Protein 9EXS (pdb70)

Nearest PDB structures (foldseek):
  9exs-assembly1_B  TM=1.002E+00  e=0.000E+00  Thermochaetoides thermophila
  7opk-assembly1_A  TM=9.832E-01  e=4.190E-102  Thermochaetoides thermophila DSM 1495
  3fqd-assembly1_A  TM=9.570E-01  e=2.357E-72  Schizosaccharomyces pombe
  8q6v-assembly1_B  TM=9.425E-01  e=4.392E-65  Saccharomyces cerevisiae
  8jch-assembly1_M  TM=9.521E-01  e=2.835E-62  Saccharomyces cerevisiae S288C

Structure (mmCIF, N/CA/C/O backbone):
data_9EXS
#
_entry.id   9EXS
#
loop_
_entity.id
_entity.type
_entity.pdbx_description
1 polymer 'Decapping nuclease'
2 polymer "5'-3' exoribonuclease"
3 non-polymer 'MAGNESIUM ION'
#
loop_
_atom_site.group_PDB
_atom_site.id
_atom_site.type_symbol
_atom_site.label_atom_id
_atom_site.label_alt_id
_atom_site.label_comp_id
_atom_site.label_asym_id
_atom_site.label_entity_id
_atom_site.label_seq_id
_atom_site.pdbx_PDB_ins_code
_atom_site.Cartn_x
_atom_site.Cartn_y
_atom_site.Cartn_z
_atom_site.occupancy
_atom_site.B_iso_or_equiv
_atom_site.auth_seq_id
_atom_site.auth_comp_id
_atom_site.auth_asym_id
_atom_site.auth_atom_id
_atom_site.pdbx_PDB_model_num
ATOM 1 N N . MET A 1 1 ? 149.136 147.297 211.194 1.00 74.09 1 MET A N 1
ATOM 2 C CA . MET A 1 1 ? 150.181 147.873 210.320 1.00 74.09 1 MET A CA 1
ATOM 3 C C . MET A 1 1 ? 149.693 147.939 208.874 1.00 74.09 1 MET A C 1
ATOM 4 O O . MET A 1 1 ? 148.962 147.042 208.444 1.00 74.09 1 MET A O 1
ATOM 10 N N . PRO A 1 2 ? 150.105 148.950 208.091 1.00 89.37 2 PRO A N 1
ATOM 11 C CA . PRO A 1 2 ? 149.918 148.946 206.643 1.00 89.37 2 PRO A CA 1
ATOM 12 C C . PRO A 1 2 ? 150.835 147.906 205.985 1.00 89.37 2 PRO A C 1
ATOM 13 O O . PRO A 1 2 ? 151.828 147.476 206.566 1.00 89.37 2 PRO A O 1
ATOM 16 N N . ILE A 1 3 ? 150.508 147.511 204.760 1.00 95.72 3 ILE A N 1
ATOM 17 C CA . ILE A 1 3 ? 151.266 146.540 203.970 1.00 95.72 3 ILE A CA 1
ATOM 18 C C . ILE A 1 3 ? 151.938 147.275 202.808 1.00 95.72 3 ILE A C 1
ATOM 19 O O . ILE A 1 3 ? 151.310 148.104 202.156 1.00 95.72 3 ILE A O 1
ATOM 35 N N . GLU A 1 4 ? 153.223 147.015 202.563 1.00 96.91 4 GLU A N 1
ATOM 36 C CA . GLU A 1 4 ? 154.016 147.785 201.595 1.00 96.91 4 GLU A CA 1
ATOM 37 C C . GLU A 1 4 ? 154.916 146.916 200.708 1.00 96.91 4 GLU A C 1
ATOM 38 O O . GLU A 1 4 ? 155.525 145.958 201.181 1.00 96.91 4 GLU A O 1
ATOM 50 N N . PHE A 1 5 ? 155.054 147.289 199.432 1.00 97.22 5 PHE A N 1
ATOM 51 C CA . PHE A 1 5 ? 155.989 146.678 198.484 1.00 97.22 5 PHE A CA 1
ATOM 52 C C . PHE A 1 5 ? 157.040 147.705 198.067 1.00 97.22 5 PHE A C 1
ATOM 53 O O . PHE A 1 5 ? 156.704 148.774 197.559 1.00 97.22 5 PHE A O 1
ATOM 70 N N . THR A 1 6 ? 158.320 147.413 198.288 1.00 96.24 6 THR A N 1
ATOM 71 C CA . THR A 1 6 ? 159.403 148.369 198.017 1.00 96.24 6 THR A CA 1
ATOM 72 C C . THR A 1 6 ? 159.793 148.365 196.543 1.00 96.24 6 THR A C 1
ATOM 73 O O . THR A 1 6 ? 160.160 147.328 195.998 1.00 96.24 6 THR A O 1
ATOM 84 N N . ILE A 1 7 ? 159.767 149.532 195.905 1.00 95.63 7 ILE A N 1
ATOM 85 C CA . ILE A 1 7 ? 160.223 149.721 194.529 1.00 95.63 7 ILE A CA 1
ATOM 86 C C . ILE A 1 7 ? 161.736 149.950 194.555 1.00 95.63 7 ILE A C 1
ATOM 87 O O . ILE A 1 7 ? 162.207 151.037 194.887 1.00 95.63 7 ILE A O 1
ATOM 103 N N . GLN A 1 8 ? 162.511 148.923 194.230 1.00 92.55 8 GLN A N 1
ATOM 104 C CA . GLN A 1 8 ? 163.965 149.040 194.117 1.00 92.55 8 GLN A CA 1
ATOM 105 C C . GLN A 1 8 ? 164.366 149.829 192.854 1.00 92.55 8 GLN A C 1
ATOM 106 O O . GLN A 1 8 ? 163.572 149.934 191.914 1.00 92.55 8 GLN A O 1
ATOM 120 N N . PRO A 1 9 ? 165.592 150.373 192.772 1.00 91.81 9 PRO A N 1
ATOM 121 C CA . PRO A 1 9 ? 166.139 150.879 191.515 1.00 91.81 9 PRO A CA 1
ATOM 122 C C . PRO A 1 9 ? 166.134 149.805 190.409 1.00 91.81 9 PRO A C 1
ATOM 123 O O . PRO A 1 9 ? 166.271 148.619 190.719 1.00 91.81 9 PRO A O 1
ATOM 134 N N . PRO A 1 10 ? 166.045 150.181 189.119 1.00 90.17 10 PRO A N 1
ATOM 135 C CA . PRO A 1 10 ? 166.013 149.240 187.992 1.00 90.17 10 PRO A CA 1
ATOM 136 C C . PRO A 1 10 ? 167.122 148.186 188.018 1.00 90.17 10 PRO A C 1
ATOM 137 O O . PRO A 1 10 ? 166.893 147.019 187.708 1.00 90.17 10 PRO A O 1
ATOM 148 N N . ASP A 1 11 ? 168.310 148.583 188.469 1.00 89.09 11 ASP A N 1
ATOM 149 C CA . ASP A 1 11 ? 169.489 147.727 188.619 1.00 89.09 11 ASP A CA 1
ATOM 150 C C . ASP A 1 11 ? 169.218 146.456 189.437 1.00 89.09 11 ASP A C 1
ATOM 151 O O . ASP A 1 11 ? 169.835 145.422 189.197 1.00 89.09 11 ASP A O 1
ATOM 155 N N . HIS A 1 12 ? 168.293 146.511 190.397 1.00 88.44 12 HIS A N 1
ATOM 156 C CA . HIS A 1 12 ? 167.961 145.378 191.256 1.00 88.44 12 HIS A CA 1
ATOM 157 C C . HIS A 1 12 ? 167.237 144.252 190.498 1.00 88.44 12 HIS A C 1
ATOM 158 O O . HIS A 1 12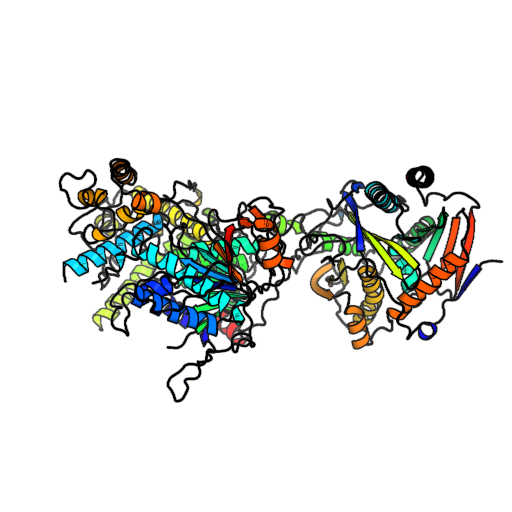 ? 167.468 143.071 190.760 1.00 88.44 12 HIS A O 1
ATOM 172 N N . TYR A 1 13 ? 166.352 144.605 189.564 1.00 88.88 13 TYR A N 1
ATOM 173 C CA . TYR A 1 13 ? 165.556 143.644 188.795 1.00 88.88 13 TYR A CA 1
ATOM 174 C C . TYR A 1 13 ? 166.245 143.188 187.501 1.00 88.88 13 TYR A C 1
ATOM 175 O O . TYR A 1 13 ? 165.941 142.108 186.991 1.00 88.88 13 TYR A O 1
ATOM 193 N N . ALA A 1 14 ? 167.141 144.019 186.963 1.00 83.72 14 ALA A N 1
ATOM 194 C CA . ALA A 1 14 ? 167.725 143.878 185.632 1.00 83.72 14 ALA A CA 1
ATOM 195 C C . ALA A 1 14 ? 168.513 142.576 185.394 1.00 83.72 14 ALA A C 1
ATOM 196 O O . ALA A 1 14 ? 168.965 141.902 186.320 1.00 83.72 14 ALA A O 1
ATOM 203 N N . GLY A 1 15 ? 168.713 142.250 184.116 1.00 77.30 15 GLY A N 1
ATOM 204 C CA . GLY A 1 15 ? 169.563 141.144 183.660 1.00 77.30 15 GLY A CA 1
ATOM 205 C C . GLY A 1 15 ? 168.916 139.755 183.676 1.00 77.30 15 GLY A C 1
ATOM 206 O O . GLY A 1 15 ? 169.547 138.793 183.241 1.00 77.30 15 GLY A O 1
ATOM 210 N N . VAL A 1 16 ? 167.671 139.626 184.144 1.00 76.48 16 VAL A N 1
ATOM 211 C CA . VAL A 1 16 ? 166.929 138.356 184.148 1.00 76.48 16 VAL A CA 1
ATOM 212 C C . VAL A 1 16 ? 165.783 138.418 183.144 1.00 76.48 16 VAL A C 1
ATOM 213 O O . VAL A 1 16 ? 164.896 139.266 183.244 1.00 76.48 16 VAL A O 1
ATOM 226 N N . ASN A 1 17 ? 165.793 137.508 182.174 1.00 80.22 17 ASN A N 1
ATOM 227 C CA . ASN A 1 17 ? 164.836 137.484 181.067 1.00 80.22 17 ASN A CA 1
ATOM 228 C C . ASN A 1 17 ? 163.588 136.677 181.452 1.00 80.22 17 ASN A C 1
ATOM 229 O O . ASN A 1 17 ? 163.404 135.542 181.011 1.00 80.22 17 ASN A O 1
ATOM 233 N N . GLU A 1 18 ? 162.736 137.238 182.306 1.00 84.93 18 GLU A N 1
ATOM 234 C CA . GLU A 1 18 ? 161.506 136.573 182.754 1.00 84.93 18 GLU A CA 1
ATOM 235 C C . GLU A 1 18 ? 160.574 136.249 181.565 1.00 84.93 18 GLU A C 1
ATOM 236 O O . GLU A 1 18 ? 160.348 137.121 180.723 1.00 84.93 18 GLU A O 1
ATOM 240 N N . PRO A 1 19 ? 160.039 135.020 181.438 1.00 90.07 19 PRO A N 1
ATOM 241 C CA . PRO A 1 19 ? 159.321 134.604 180.234 1.00 90.07 19 PRO A CA 1
ATOM 242 C C . PRO A 1 19 ? 157.902 135.180 180.160 1.00 90.07 19 PRO A C 1
ATOM 243 O O . PRO A 1 19 ? 157.157 135.171 181.142 1.00 90.07 19 PRO A O 1
ATOM 254 N N . VAL A 1 20 ? 157.511 135.629 178.963 1.00 92.95 20 VAL A N 1
ATOM 255 C CA . VAL A 1 20 ? 156.163 136.128 178.653 1.00 92.95 20 VAL A CA 1
ATOM 256 C C . VAL A 1 20 ? 155.459 135.180 177.693 1.00 92.95 20 VAL A C 1
ATOM 257 O O . VAL A 1 20 ? 155.972 134.895 176.610 1.00 92.95 20 VAL A O 1
ATOM 270 N N . LYS A 1 21 ? 154.269 134.710 178.057 1.00 95.21 21 LYS A N 1
ATOM 271 C CA . LYS A 1 21 ? 153.451 133.837 177.204 1.00 95.21 21 LYS A CA 1
ATOM 272 C C . LYS A 1 21 ? 152.669 134.692 176.207 1.00 95.21 21 LYS A C 1
ATOM 273 O O . LYS A 1 21 ? 151.792 135.444 176.622 1.00 95.21 21 LYS A O 1
ATOM 277 N N . ARG A 1 22 ? 153.003 134.597 174.910 1.00 94.65 22 ARG A N 1
ATOM 278 C CA . ARG A 1 22 ? 152.564 135.519 173.845 1.00 94.65 22 ARG A CA 1
ATOM 279 C C . ARG A 1 22 ? 151.059 135.823 173.910 1.00 94.65 22 ARG A C 1
ATOM 280 O O . ARG A 1 22 ? 150.273 134.876 173.966 1.00 94.65 22 ARG A O 1
ATOM 301 N N . PRO A 1 23 ? 150.635 137.094 173.827 1.00 97.12 23 PRO A N 1
ATOM 302 C CA . PRO A 1 23 ? 149.227 137.464 173.871 1.00 97.12 23 PRO A CA 1
ATOM 303 C C . PRO A 1 23 ? 148.386 136.772 172.795 1.00 97.12 23 PRO A C 1
ATOM 304 O O . PRO A 1 23 ? 148.723 136.830 171.612 1.00 97.12 23 PRO A O 1
ATOM 315 N N . ARG A 1 24 ? 147.258 136.168 173.178 1.00 97.28 24 ARG A N 1
ATOM 316 C CA . ARG A 1 24 ? 146.233 135.667 172.247 1.00 97.28 24 ARG A CA 1
ATOM 317 C C . ARG A 1 24 ? 144.927 136.412 172.446 1.00 97.28 24 ARG A C 1
ATOM 318 O O . ARG A 1 24 ? 144.398 136.382 173.552 1.00 97.28 24 ARG A O 1
ATOM 339 N N . GLU A 1 25 ? 144.367 137.017 171.410 1.00 97.63 25 GLU A N 1
ATOM 340 C CA . GLU A 1 25 ? 142.966 137.445 171.469 1.00 97.63 25 GLU A CA 1
ATOM 341 C C . GLU A 1 25 ? 142.079 136.204 171.551 1.00 97.63 25 GLU A C 1
ATOM 342 O O . GLU A 1 25 ? 142.259 135.287 170.759 1.00 97.63 25 GLU A O 1
ATOM 354 N N . PHE A 1 26 ? 141.117 136.167 172.463 1.00 96.39 26 PHE A N 1
ATOM 355 C CA . PHE A 1 26 ? 140.162 135.053 172.531 1.00 96.39 26 PHE A CA 1
ATOM 356 C C . PHE A 1 26 ? 138.697 135.494 172.619 1.00 96.39 26 PHE A C 1
ATOM 357 O O . PHE A 1 26 ? 137.797 134.678 172.445 1.00 96.39 26 PHE A O 1
ATOM 374 N N . THR A 1 27 ? 138.431 136.781 172.826 1.00 97.22 27 THR A N 1
ATOM 375 C CA . THR A 1 27 ? 137.099 137.390 172.720 1.00 97.22 27 THR A CA 1
ATOM 376 C C . THR A 1 27 ? 137.253 138.883 172.446 1.00 97.22 27 THR A C 1
ATOM 377 O O . THR A 1 27 ? 138.311 139.457 172.703 1.00 97.22 27 THR A O 1
ATOM 388 N N . CYS A 1 28 ? 136.250 139.529 171.864 1.00 98.18 28 CYS A N 1
ATOM 389 C CA . CYS A 1 28 ? 136.325 140.950 171.532 1.00 98.18 28 CYS A CA 1
ATOM 390 C C . CYS A 1 28 ? 134.949 141.603 171.520 1.00 98.18 28 CYS A C 1
ATOM 391 O O . CYS A 1 28 ? 133.934 140.935 171.310 1.00 98.18 28 CYS A O 1
ATOM 399 N N . PHE A 1 29 ? 134.897 142.910 171.749 1.00 98.59 29 PHE A N 1
ATOM 400 C CA . PHE A 1 29 ? 133.642 143.644 171.824 1.00 98.59 29 PHE A CA 1
ATOM 401 C C . PHE A 1 29 ? 133.784 145.083 171.349 1.00 98.59 29 PHE A C 1
ATOM 402 O O . PHE A 1 29 ? 134.867 145.659 171.323 1.00 98.59 29 PHE A O 1
ATOM 419 N N . SER A 1 30 ? 132.663 145.670 170.969 1.00 98.59 30 SER A N 1
ATOM 420 C CA . SER A 1 30 ? 132.554 146.980 170.359 1.00 98.59 30 SER A CA 1
ATOM 421 C C . SER A 1 30 ? 131.687 147.906 171.200 1.00 98.59 30 SER A C 1
ATOM 422 O O . SER A 1 30 ? 130.674 147.488 171.752 1.00 98.59 30 SER A O 1
ATOM 430 N N . TYR A 1 31 ? 132.026 149.186 171.210 1.00 97.92 31 TYR A N 1
ATOM 431 C CA . TYR A 1 31 ? 131.098 150.265 171.511 1.00 97.92 31 TYR A CA 1
ATOM 432 C C . TYR A 1 31 ? 130.797 151.035 170.225 1.00 97.92 31 TYR A C 1
ATOM 433 O O . TYR A 1 31 ? 131.710 151.324 169.446 1.00 97.92 31 TYR A O 1
ATOM 451 N N . ASP A 1 32 ? 129.530 151.351 169.974 1.00 97.12 32 ASP A N 1
ATOM 452 C CA . ASP A 1 32 ? 129.130 152.238 168.873 1.00 97.12 32 ASP A CA 1
ATOM 453 C C . ASP A 1 32 ? 129.152 153.723 169.290 1.00 97.12 32 ASP A C 1
ATOM 454 O O . ASP A 1 32 ? 129.493 154.067 170.424 1.00 97.12 32 ASP A O 1
ATOM 463 N N . ARG A 1 33 ? 128.807 154.634 168.368 1.00 95.21 33 ARG A N 1
ATOM 464 C CA . ARG A 1 33 ? 128.879 156.093 168.597 1.00 95.21 33 ARG A CA 1
ATOM 465 C C . ARG A 1 33 ? 127.979 156.593 169.719 1.00 95.21 33 ARG A C 1
ATOM 466 O O . ARG A 1 33 ? 128.209 157.684 170.228 1.00 95.21 33 ARG A O 1
ATOM 487 N N . GLU A 1 34 ? 126.990 155.803 170.111 1.00 95.84 34 GLU A N 1
ATOM 488 C CA . GLU A 1 34 ? 126.030 156.111 171.169 1.00 95.84 34 GLU A CA 1
ATOM 489 C C . GLU A 1 34 ? 126.304 155.298 172.445 1.00 95.84 34 GLU A C 1
ATOM 490 O O . GLU A 1 34 ? 125.492 155.284 173.371 1.00 95.84 34 GLU A O 1
ATOM 494 N N . ARG A 1 35 ? 127.470 154.643 172.520 1.00 95.69 35 ARG A N 1
ATOM 495 C CA . ARG A 1 35 ? 127.962 153.884 173.677 1.00 95.69 35 ARG A CA 1
ATOM 496 C C . ARG A 1 35 ? 127.077 152.695 174.073 1.00 95.69 35 ARG A C 1
ATOM 497 O O . ARG A 1 35 ? 127.040 152.317 175.243 1.00 95.69 35 ARG A O 1
ATOM 518 N N . ARG A 1 36 ? 126.393 152.047 173.128 1.00 96.56 36 ARG A N 1
ATOM 519 C CA . ARG A 1 36 ? 125.847 150.698 173.368 1.00 96.56 36 ARG A CA 1
ATOM 520 C C . ARG A 1 36 ? 126.948 149.652 173.229 1.00 96.56 36 ARG A C 1
ATOM 521 O O . ARG A 1 36 ? 127.757 149.724 172.305 1.00 96.56 36 ARG A O 1
ATOM 542 N N . PHE A 1 37 ? 126.981 148.688 174.139 1.00 97.84 37 PHE A N 1
ATOM 543 C CA . PHE A 1 37 ? 127.883 147.540 174.095 1.00 97.84 37 PHE A CA 1
ATOM 544 C C . PHE A 1 37 ? 127.389 146.485 173.100 1.00 97.84 37 PHE A C 1
ATOM 545 O O . PHE A 1 37 ? 126.224 146.094 173.152 1.00 97.84 37 PHE A O 1
ATOM 562 N N . HIS A 1 38 ? 128.264 145.969 172.241 1.00 98.53 38 HIS A N 1
ATOM 563 C CA . HIS A 1 38 ? 127.967 144.861 171.327 1.00 98.53 38 HIS A CA 1
ATOM 564 C C . HIS A 1 38 ? 129.119 143.858 171.298 1.00 98.53 38 HIS A C 1
ATOM 565 O O . HIS A 1 38 ? 130.273 144.256 171.161 1.00 98.53 38 HIS A O 1
ATOM 579 N N . LEU A 1 39 ? 128.842 142.560 171.352 1.00 97.76 39 LEU A N 1
ATOM 580 C CA . LEU A 1 39 ? 129.887 141.553 171.162 1.00 97.76 39 LEU A CA 1
ATOM 581 C C . LEU A 1 39 ? 130.402 141.553 169.721 1.00 97.76 39 LEU A C 1
ATOM 582 O O . LEU A 1 39 ? 129.663 141.850 168.784 1.00 97.76 39 LEU A O 1
ATOM 598 N N . GLY A 1 40 ? 131.666 141.184 169.536 1.00 96.52 40 GLY A N 1
ATOM 599 C CA . GLY A 1 40 ? 132.307 141.131 168.224 1.00 96.52 40 GLY A CA 1
ATOM 600 C C . GLY A 1 40 ? 132.893 142.461 167.752 1.00 96.52 40 GLY A C 1
ATOM 601 O O . GLY A 1 40 ? 132.998 143.440 168.491 1.00 96.52 40 GLY A O 1
ATOM 605 N N . ASP A 1 41 ? 133.320 142.481 166.496 1.00 96.87 41 ASP A N 1
ATOM 606 C CA . ASP A 1 41 ? 134.249 143.461 165.929 1.00 96.87 41 ASP A CA 1
ATOM 607 C C . ASP A 1 41 ? 133.588 144.576 165.103 1.00 96.87 41 ASP A C 1
ATOM 608 O O . ASP A 1 41 ? 134.256 145.239 164.310 1.00 96.87 41 ASP A O 1
ATOM 617 N N . ARG A 1 42 ? 132.287 144.818 165.268 1.00 96.83 42 ARG A N 1
ATOM 618 C CA . ARG A 1 42 ? 131.550 145.765 164.418 1.00 96.83 42 ARG A CA 1
ATOM 619 C C . ARG A 1 42 ? 132.122 147.186 164.394 1.00 96.83 42 ARG A C 1
ATOM 620 O O . ARG A 1 42 ? 131.956 147.874 163.393 1.00 96.83 42 ARG A O 1
ATOM 641 N N . SER A 1 43 ? 132.797 147.630 165.451 1.00 97.82 43 SER A N 1
ATOM 642 C CA . SER A 1 43 ? 133.442 148.951 165.511 1.00 97.82 43 SER A CA 1
ATOM 643 C C . SER A 1 43 ? 134.923 148.953 165.123 1.00 97.82 43 SER A C 1
ATOM 644 O O . SER A 1 43 ? 135.579 149.985 165.249 1.00 97.82 43 SER A O 1
ATOM 652 N N . LEU A 1 44 ? 135.495 147.843 164.662 1.00 98.09 44 LEU A N 1
ATOM 653 C CA . LEU A 1 44 ? 136.868 147.830 164.164 1.00 98.09 44 LEU A CA 1
ATOM 654 C C . LEU A 1 44 ? 136.991 148.615 162.855 1.00 98.09 44 LEU A C 1
ATOM 655 O O . LEU A 1 44 ? 136.076 148.594 162.037 1.00 98.09 44 LEU A O 1
ATOM 671 N N . LYS A 1 45 ? 138.123 149.290 162.634 1.00 98.27 45 LYS A N 1
ATOM 672 C CA . LYS A 1 45 ? 138.408 150.083 161.431 1.00 98.27 45 LYS A CA 1
ATOM 673 C C . LYS A 1 45 ? 139.701 149.650 160.761 1.00 98.27 45 LYS A C 1
ATOM 674 O O . LYS A 1 45 ? 140.637 149.226 161.431 1.00 98.27 45 LYS A O 1
ATOM 693 N N . TRP A 1 46 ? 139.786 149.815 159.448 1.00 98.49 46 TRP A N 1
ATOM 694 C CA . TRP A 1 46 ? 141.008 149.554 158.699 1.00 98.49 46 TRP A CA 1
ATOM 695 C C . TRP A 1 46 ? 141.838 150.822 158.559 1.00 98.49 46 TRP A C 1
ATOM 696 O O . TRP A 1 46 ? 141.302 151.912 158.379 1.00 98.49 46 TRP A O 1
ATOM 717 N N . PHE A 1 47 ? 143.155 150.699 158.656 1.00 98.60 47 PHE A N 1
ATOM 718 C CA . PHE A 1 47 ? 144.057 151.829 158.477 1.00 98.60 47 PHE A CA 1
ATOM 719 C C . PHE A 1 47 ? 144.111 152.275 157.017 1.00 98.60 47 PHE A C 1
ATOM 720 O O . PHE A 1 47 ? 144.208 151.434 156.128 1.00 98.60 47 PHE A O 1
ATOM 737 N N . TYR A 1 48 ? 144.120 153.583 156.763 1.00 98.62 48 TYR A N 1
ATOM 738 C CA . TYR A 1 48 ? 144.475 154.153 155.462 1.00 98.62 48 TYR A CA 1
ATOM 739 C C . TYR A 1 48 ? 144.873 155.630 155.632 1.00 98.62 48 TYR A C 1
ATOM 740 O O . TYR A 1 48 ? 144.082 156.396 156.189 1.00 98.62 48 TYR A O 1
ATOM 758 N N . PRO A 1 49 ? 146.062 156.059 155.186 1.00 97.93 49 PRO A N 1
ATOM 759 C CA . PRO A 1 49 ? 146.735 157.245 155.706 1.00 97.93 49 PRO A CA 1
ATOM 760 C C . PRO A 1 49 ? 146.028 158.569 155.400 1.00 97.93 49 PRO A C 1
ATOM 761 O O . PRO A 1 49 ? 145.194 158.664 154.505 1.00 97.93 49 PRO A O 1
ATOM 772 N N . ALA A 1 50 ? 146.364 159.599 156.176 1.00 97.95 50 ALA A N 1
ATOM 773 C CA . ALA A 1 50 ? 145.830 160.951 156.024 1.00 97.95 50 ALA A CA 1
ATOM 774 C C . ALA A 1 50 ? 146.484 161.718 154.864 1.00 97.95 50 ALA A C 1
ATOM 775 O O . ALA A 1 50 ? 147.565 161.358 154.402 1.00 97.95 50 ALA A O 1
ATOM 782 N N . TYR A 1 51 ? 145.872 162.818 154.427 1.00 95.91 51 TYR A N 1
ATOM 783 C CA . TYR A 1 51 ? 146.565 163.803 153.598 1.00 95.91 51 TYR A CA 1
ATOM 784 C C . TYR A 1 51 ? 147.575 164.565 154.442 1.00 95.91 51 TYR A C 1
ATOM 785 O O . TYR A 1 51 ? 147.208 165.097 155.482 1.00 95.91 51 TYR A O 1
ATOM 803 N N . ILE A 1 52 ? 148.836 164.602 154.006 1.00 95.26 52 ILE A N 1
ATOM 804 C CA . ILE A 1 52 ? 149.963 164.980 154.866 1.00 95.26 52 ILE A CA 1
ATOM 805 C C . ILE A 1 52 ? 149.781 166.370 155.496 1.00 95.26 52 ILE A C 1
ATOM 806 O O . ILE A 1 52 ? 149.722 166.426 156.720 1.00 95.26 52 ILE A O 1
ATOM 822 N N . PRO A 1 53 ? 149.628 167.471 154.742 1.00 95.32 53 PRO A N 1
ATOM 823 C CA . PRO A 1 53 ? 149.263 168.760 155.315 1.00 95.32 53 PRO A CA 1
ATOM 824 C C . PRO A 1 53 ? 147.753 168.840 155.575 1.00 95.32 53 PRO A C 1
ATOM 825 O O . PRO A 1 53 ? 146.967 169.036 154.651 1.00 95.32 53 PRO A O 1
ATOM 836 N N . SER A 1 54 ? 147.330 168.744 156.834 1.00 97.37 54 SER A N 1
ATOM 837 C CA . SER A 1 54 ? 145.953 169.033 157.262 1.00 97.37 54 SER A CA 1
ATOM 838 C C . SER A 1 54 ? 145.925 169.598 158.685 1.00 97.37 54 SER A C 1
ATOM 839 O O . SER A 1 54 ? 146.847 169.391 159.465 1.00 97.37 54 SER A O 1
ATOM 847 N N . ASP A 1 55 ? 144.898 170.365 159.028 1.00 97.68 55 ASP A N 1
ATOM 848 C CA . ASP A 1 55 ? 144.788 171.098 160.288 1.00 97.68 55 ASP A CA 1
ATOM 849 C C . ASP A 1 55 ? 144.087 170.266 161.363 1.00 97.68 55 ASP A C 1
ATOM 850 O O . ASP A 1 55 ? 142.868 170.100 161.326 1.00 97.68 55 ASP A O 1
ATOM 859 N N . LEU A 1 56 ? 144.813 169.780 162.368 1.00 98.20 56 LEU A N 1
ATOM 860 C CA . LEU A 1 56 ? 144.202 168.988 163.433 1.00 98.20 56 LEU A CA 1
ATOM 861 C C . LEU A 1 56 ? 143.232 169.791 164.301 1.00 98.20 56 LEU A C 1
ATOM 862 O O . LEU A 1 56 ? 142.391 169.196 164.964 1.00 98.20 56 LEU A O 1
ATOM 878 N N . SER A 1 57 ? 143.306 171.121 164.329 1.00 97.56 57 SER A N 1
ATOM 879 C CA . SER A 1 57 ? 142.366 171.932 165.103 1.00 97.56 57 SER A CA 1
ATOM 880 C C . SER A 1 57 ? 140.986 172.058 164.435 1.00 97.56 57 SER A C 1
ATOM 881 O O . SER A 1 57 ? 140.035 172.540 165.055 1.00 97.56 57 SER A O 1
ATOM 889 N N . ARG A 1 58 ? 140.851 171.655 163.166 1.00 97.25 58 ARG A N 1
ATOM 890 C CA . ARG A 1 58 ? 139.620 171.802 162.382 1.00 97.25 58 ARG A CA 1
ATOM 891 C C . ARG A 1 58 ? 138.487 170.946 162.946 1.00 97.25 58 ARG A C 1
ATOM 892 O O . ARG A 1 58 ? 138.595 169.726 163.000 1.00 97.25 58 ARG A O 1
ATOM 913 N N . GLY A 1 59 ? 137.373 171.580 163.295 1.00 97.48 59 GLY A N 1
ATOM 914 C CA . GLY A 1 59 ? 136.170 170.912 163.795 1.00 97.48 59 GLY A CA 1
ATOM 915 C C . GLY A 1 59 ? 136.089 170.784 165.317 1.00 97.48 59 GLY A C 1
ATOM 916 O O . GLY A 1 59 ? 135.157 170.154 165.816 1.00 97.48 59 GLY A O 1
ATOM 920 N N . TYR A 1 60 ? 137.018 171.383 166.068 1.00 96.87 60 TYR A N 1
ATOM 921 C CA . TYR A 1 60 ? 137.110 171.264 167.531 1.00 96.87 60 TYR A CA 1
ATOM 922 C C . TYR A 1 60 ? 135.801 171.569 168.281 1.00 96.87 60 TYR A C 1
ATOM 923 O O . TYR A 1 60 ? 135.488 170.923 169.278 1.00 96.87 60 TYR A O 1
ATOM 941 N N . GLN A 1 61 ? 134.992 172.509 167.793 1.00 95.66 61 GLN A N 1
ATOM 942 C CA . GLN A 1 61 ? 133.728 172.877 168.438 1.00 95.66 61 GLN A CA 1
ATOM 943 C C . GLN A 1 61 ? 132.649 171.783 168.368 1.00 95.66 61 GLN A C 1
ATOM 944 O O . GLN A 1 61 ? 131.702 171.810 169.153 1.00 95.66 61 GLN A O 1
ATOM 958 N N . ASN A 1 62 ? 132.768 170.815 167.456 1.00 96.53 62 ASN A N 1
ATOM 959 C CA . ASN A 1 62 ? 131.730 169.806 167.211 1.00 96.53 62 ASN A CA 1
ATOM 960 C C . ASN A 1 62 ? 132.033 168.430 167.837 1.00 96.53 62 ASN A C 1
ATOM 961 O O . ASN A 1 62 ? 131.233 167.502 167.723 1.00 96.53 62 ASN A O 1
ATOM 972 N N . TRP A 1 63 ? 133.186 168.277 168.486 1.00 95.93 63 TRP A N 1
ATOM 973 C CA . TRP A 1 63 ? 133.686 167.015 169.035 1.00 95.93 63 TRP A CA 1
ATOM 974 C C . TRP A 1 63 ? 132.695 166.352 169.995 1.00 95.93 63 TRP A C 1
ATOM 975 O O . TRP A 1 63 ? 132.388 166.896 171.057 1.00 95.93 63 TRP A O 1
ATOM 996 N N . GLN A 1 64 ? 132.222 165.153 169.656 1.00 96.06 64 GLN A N 1
ATOM 997 C CA . GLN A 1 64 ? 131.439 164.326 170.573 1.00 96.06 64 GLN A CA 1
ATOM 998 C C . GLN A 1 64 ? 132.365 163.615 171.569 1.00 96.06 64 GLN A C 1
ATOM 999 O O . GLN A 1 64 ? 133.186 162.790 171.169 1.00 96.06 64 GLN A O 1
ATOM 1013 N N . ARG A 1 65 ? 132.224 163.912 172.863 1.00 92.34 65 ARG A N 1
ATOM 1014 C CA . ARG A 1 65 ? 133.044 163.345 173.947 1.00 92.34 65 ARG A CA 1
ATOM 1015 C C . ARG A 1 65 ? 132.317 162.266 174.741 1.00 92.34 65 ARG A C 1
ATOM 1016 O O . ARG A 1 65 ? 131.192 162.472 175.193 1.00 92.34 65 ARG A O 1
ATOM 1037 N N . HIS A 1 66 ? 133.008 161.162 175.010 1.00 91.50 66 HIS A N 1
ATOM 1038 C CA . HIS A 1 66 ? 132.700 160.264 176.125 1.00 91.50 66 HIS A CA 1
ATOM 1039 C C . HIS A 1 66 ? 132.878 161.012 177.451 1.00 91.50 66 HIS A C 1
ATOM 1040 O O . HIS A 1 66 ? 133.929 161.604 177.696 1.00 91.50 66 HIS A O 1
ATOM 1054 N N . ASP A 1 67 ? 131.854 161.031 178.297 1.00 89.52 67 ASP A N 1
ATOM 1055 C CA . ASP A 1 67 ? 131.877 161.779 179.556 1.00 89.52 67 ASP A CA 1
ATOM 1056 C C . ASP A 1 67 ? 132.564 160.970 180.665 1.00 89.52 67 ASP A C 1
ATOM 1057 O O . ASP A 1 67 ? 131.964 160.078 181.264 1.00 89.52 67 ASP A O 1
ATOM 1061 N N . ASP A 1 68 ? 133.827 161.284 180.965 1.00 86.93 68 ASP A N 1
ATOM 1062 C CA . ASP A 1 68 ? 134.618 160.526 181.943 1.00 86.93 68 ASP A CA 1
ATOM 1063 C C . ASP A 1 68 ? 134.139 160.668 183.404 1.00 86.93 68 ASP A C 1
ATOM 1064 O O . ASP A 1 68 ? 134.643 159.969 184.283 1.00 86.93 68 ASP A O 1
ATOM 1068 N N . SER A 1 69 ? 133.130 161.499 183.687 1.00 89.64 69 SER A N 1
ATOM 1069 C CA . SER A 1 69 ? 132.430 161.444 184.978 1.00 89.64 69 SER A CA 1
ATOM 1070 C C . SER A 1 69 ? 131.619 160.154 185.148 1.00 89.64 69 SER A C 1
ATOM 1071 O O . SER A 1 69 ? 131.368 159.736 186.278 1.00 89.64 69 SER A O 1
ATOM 1079 N N . ILE A 1 70 ? 131.227 159.502 184.049 1.00 90.89 70 ILE A N 1
ATOM 1080 C CA . ILE A 1 70 ? 130.621 158.172 184.067 1.00 90.89 70 ILE A CA 1
ATOM 1081 C C . ILE A 1 70 ? 131.706 157.147 184.407 1.00 90.89 70 ILE A C 1
ATOM 1082 O O . ILE A 1 70 ? 132.788 157.168 183.821 1.00 90.89 70 ILE A O 1
ATOM 1086 N N . ASP A 1 71 ? 131.418 156.221 185.319 1.00 94.51 71 ASP A N 1
ATOM 1087 C CA . ASP A 1 71 ? 132.331 155.129 185.664 1.00 94.51 71 ASP A CA 1
ATOM 1088 C C . ASP A 1 71 ? 131.801 153.787 185.136 1.00 94.51 71 ASP A C 1
ATOM 1089 O O . ASP A 1 71 ? 130.722 153.339 185.524 1.00 94.51 71 ASP A O 1
ATOM 1098 N N . GLU A 1 72 ? 132.550 153.140 184.241 1.00 93.67 72 GLU A N 1
ATOM 1099 C CA . GLU A 1 72 ? 132.183 151.854 183.632 1.00 93.67 72 GLU A CA 1
ATOM 1100 C C . GLU A 1 72 ? 132.844 150.643 184.319 1.00 93.67 72 GLU A C 1
ATOM 1101 O O . GLU A 1 72 ? 132.608 149.504 183.913 1.00 93.67 72 GLU A O 1
ATOM 1113 N N . HIS A 1 73 ? 133.684 150.858 185.341 1.00 96.73 73 HIS A N 1
ATOM 1114 C CA . HIS A 1 73 ? 134.415 149.801 186.054 1.00 96.73 73 HIS A CA 1
ATOM 1115 C C . HIS A 1 73 ? 135.097 148.806 185.093 1.00 96.73 73 HIS A C 1
ATOM 1116 O O . HIS A 1 73 ? 135.970 149.199 184.318 1.00 96.73 73 HIS A O 1
ATOM 1130 N N . LEU A 1 74 ? 134.709 147.526 185.111 1.00 98.04 74 LEU A N 1
ATOM 1131 C CA . LEU A 1 74 ? 135.199 146.475 184.209 1.00 98.04 74 LEU A CA 1
ATOM 1132 C C . LEU A 1 74 ? 134.118 145.950 183.243 1.00 98.04 74 LEU A C 1
ATOM 1133 O O . LEU A 1 74 ? 134.336 144.930 182.594 1.00 98.04 74 LEU A O 1
ATOM 1149 N N . ASP A 1 75 ? 132.943 146.582 183.171 1.00 97.36 75 ASP A N 1
ATOM 1150 C CA . ASP A 1 75 ? 131.700 145.942 182.713 1.00 97.36 75 ASP A CA 1
ATOM 1151 C C . ASP A 1 75 ? 131.828 145.192 181.381 1.00 97.36 75 ASP A C 1
ATOM 1152 O O . ASP A 1 75 ? 131.467 144.017 181.297 1.00 97.36 75 ASP A O 1
ATOM 1161 N N . GLY A 1 76 ? 132.376 145.834 180.349 1.00 97.68 76 GLY A N 1
ATOM 1162 C CA . GLY A 1 76 ? 132.527 145.213 179.037 1.00 97.68 76 GLY A CA 1
ATOM 1163 C C . GLY A 1 76 ? 133.481 144.015 179.039 1.00 97.68 76 GLY A C 1
ATOM 1164 O O . GLY A 1 76 ? 133.194 142.986 178.432 1.00 97.68 76 GLY A O 1
ATOM 1168 N N . LEU A 1 77 ? 134.590 144.116 179.775 1.00 98.45 77 LEU A N 1
ATOM 1169 C CA . LEU A 1 77 ? 135.581 143.048 179.879 1.00 98.45 77 LEU A CA 1
ATOM 1170 C C . LEU A 1 77 ? 134.985 141.805 180.545 1.00 98.45 77 LEU A C 1
ATOM 1171 O O . LEU A 1 77 ? 135.083 140.708 180.003 1.00 98.45 77 LEU A O 1
ATOM 1187 N N . LEU A 1 78 ? 134.309 141.969 181.683 1.00 98.53 78 LEU A N 1
ATOM 1188 C CA . LEU A 1 78 ? 133.636 140.855 182.350 1.00 98.53 78 LEU A CA 1
ATOM 1189 C C . LEU A 1 78 ? 132.575 140.231 181.441 1.00 98.53 78 LEU A C 1
ATOM 1190 O O . LEU A 1 78 ? 132.500 139.009 181.330 1.00 98.53 78 LEU A O 1
ATOM 1206 N N . ALA A 1 79 ? 131.783 141.045 180.745 1.00 98.34 79 ALA A N 1
ATOM 1207 C CA . ALA A 1 79 ? 130.756 140.542 179.845 1.00 98.34 79 ALA A CA 1
ATOM 1208 C C . ALA A 1 79 ? 131.358 139.734 178.689 1.00 98.34 79 ALA A C 1
ATOM 1209 O O . ALA A 1 79 ? 130.893 138.634 178.393 1.00 98.34 79 ALA A O 1
ATOM 1216 N N . ALA A 1 80 ? 132.413 140.236 178.052 1.00 98.56 80 ALA A N 1
ATOM 1217 C CA . ALA A 1 80 ? 133.039 139.561 176.924 1.00 98.56 80 ALA A CA 1
ATOM 1218 C C . ALA A 1 80 ? 133.698 138.234 177.322 1.00 98.56 80 ALA A C 1
ATOM 1219 O O . ALA A 1 80 ? 133.656 137.269 176.555 1.00 98.56 80 ALA A O 1
ATOM 1226 N N . ILE A 1 81 ? 134.277 138.161 178.523 1.00 98.45 81 ILE A N 1
ATOM 1227 C CA . ILE A 1 81 ? 134.814 136.915 179.077 1.00 98.45 81 ILE A CA 1
ATOM 1228 C C . ILE A 1 81 ? 133.676 135.946 179.388 1.00 98.45 81 ILE A C 1
ATOM 1229 O O . ILE A 1 81 ? 133.752 134.783 179.007 1.00 98.45 81 ILE A O 1
ATOM 1245 N N . ALA A 1 82 ? 132.604 136.406 180.033 1.00 98.05 82 ALA A N 1
ATOM 1246 C CA . ALA A 1 82 ? 131.480 135.542 180.373 1.00 98.05 82 ALA A CA 1
ATOM 1247 C C . ALA A 1 82 ? 130.862 134.889 179.129 1.00 98.05 82 ALA A C 1
ATOM 1248 O O . ALA A 1 82 ? 130.487 133.721 179.170 1.00 98.05 82 ALA A O 1
ATOM 1255 N N . ASP A 1 83 ? 130.806 135.596 177.997 1.00 97.92 83 ASP A N 1
ATOM 1256 C CA . ASP A 1 83 ? 130.380 134.974 176.743 1.00 97.92 83 ASP A CA 1
ATOM 1257 C C . ASP A 1 83 ? 131.340 133.864 176.282 1.00 97.92 83 ASP A C 1
ATOM 1258 O O . ASP A 1 83 ? 130.897 132.775 175.931 1.00 97.92 83 ASP A O 1
ATOM 1267 N N . TYR A 1 84 ? 132.655 134.080 176.329 1.00 97.50 84 TYR A N 1
ATOM 1268 C CA . TYR A 1 84 ? 133.615 133.035 175.965 1.00 97.50 84 TYR A CA 1
ATOM 1269 C C . TYR A 1 84 ? 133.512 131.802 176.874 1.00 97.50 84 TYR A C 1
ATOM 1270 O O . TYR A 1 84 ? 133.557 130.668 176.396 1.00 97.50 84 TYR A O 1
ATOM 1288 N N . GLU A 1 85 ? 133.323 131.992 178.179 1.00 97.44 85 GLU A N 1
ATOM 1289 C CA . GLU A 1 85 ? 133.083 130.879 179.098 1.00 97.44 85 GLU A CA 1
ATOM 1290 C C . GLU A 1 85 ? 131.776 130.143 178.765 1.00 97.44 85 GLU A C 1
ATOM 1291 O O . GLU A 1 85 ? 131.760 128.913 178.720 1.00 97.44 85 GLU A O 1
ATOM 1295 N N . LYS A 1 86 ? 130.691 130.855 178.432 1.00 96.21 86 LYS A N 1
ATOM 1296 C CA . LYS A 1 86 ? 129.445 130.225 177.958 1.00 96.21 86 LYS A CA 1
ATOM 1297 C C . LYS A 1 86 ? 129.650 129.436 176.664 1.00 96.21 86 LYS A C 1
ATOM 1298 O O . LYS A 1 86 ? 129.134 128.328 176.546 1.00 96.21 86 LYS A O 1
ATOM 1317 N N . GLN A 1 87 ? 130.420 129.962 175.712 1.00 95.42 87 GLN A N 1
ATOM 1318 C CA . GLN A 1 87 ? 130.703 129.276 174.447 1.00 95.42 87 GLN A CA 1
ATOM 1319 C C . GLN A 1 87 ? 131.594 128.038 174.616 1.00 95.42 87 GLN A C 1
ATOM 1320 O O . GLN A 1 87 ? 131.430 127.057 173.893 1.00 95.42 87 GLN A O 1
ATOM 1334 N N . THR A 1 88 ? 132.544 128.062 175.553 1.00 94.76 88 THR A N 1
ATOM 1335 C CA . THR A 1 88 ? 133.496 126.954 175.756 1.00 94.76 88 THR A CA 1
ATOM 1336 C C . THR A 1 88 ? 133.078 125.937 176.817 1.00 94.76 88 THR A C 1
ATOM 1337 O O . THR A 1 88 ? 133.574 124.812 176.806 1.00 94.76 88 THR A O 1
ATOM 1348 N N . GLY A 1 89 ? 132.180 126.289 177.737 1.00 92.92 89 GLY A N 1
ATOM 1349 C CA . GLY A 1 89 ? 131.736 125.403 178.821 1.00 92.92 89 GLY A CA 1
ATOM 1350 C C . GLY A 1 89 ? 132.760 125.209 179.948 1.00 92.92 89 GLY A C 1
ATOM 1351 O O . GLY A 1 89 ? 132.648 124.248 180.709 1.00 92.92 89 GLY A O 1
ATOM 1355 N N . LYS A 1 90 ? 133.756 126.096 180.064 1.00 94.31 90 LYS A N 1
ATOM 1356 C CA . LYS A 1 90 ? 134.823 126.068 181.080 1.00 94.31 90 LYS A CA 1
ATOM 1357 C C . LYS A 1 90 ? 135.151 127.481 181.574 1.00 94.31 90 LYS A C 1
ATOM 1358 O O . LYS A 1 90 ? 134.989 128.435 180.816 1.00 94.31 90 LYS A O 1
ATOM 1377 N N . PRO A 1 91 ? 135.671 127.644 182.798 1.00 95.66 91 PRO A N 1
ATOM 1378 C CA . PRO A 1 91 ? 136.233 128.918 183.226 1.00 95.66 91 PRO A CA 1
ATOM 1379 C C . PRO A 1 91 ? 137.525 129.197 182.453 1.00 95.66 91 PRO A C 1
ATOM 1380 O O . PRO A 1 91 ? 138.232 128.259 182.080 1.00 95.66 91 PRO A O 1
ATOM 1391 N N . ILE A 1 92 ? 137.880 130.465 182.239 1.00 97.55 92 ILE A N 1
ATOM 1392 C CA . ILE A 1 92 ? 139.222 130.782 181.724 1.00 97.55 92 ILE A CA 1
ATOM 1393 C C . ILE A 1 92 ? 140.305 130.400 182.741 1.00 97.55 92 ILE A C 1
ATOM 1394 O O . ILE A 1 92 ? 140.064 130.362 183.948 1.00 97.55 92 ILE A O 1
ATOM 1410 N N . ASP A 1 93 ? 141.507 130.091 182.265 1.00 97.39 93 ASP A N 1
ATOM 1411 C CA . ASP A 1 93 ? 142.626 129.696 183.123 1.00 97.39 93 ASP A CA 1
ATOM 1412 C C . ASP A 1 93 ? 143.381 130.887 183.731 1.00 97.39 93 ASP A C 1
ATOM 1413 O O . ASP A 1 93 ? 144.158 130.707 184.670 1.00 97.39 93 ASP A O 1
ATOM 1422 N N . ALA A 1 94 ? 143.161 132.108 183.246 1.00 98.34 94 ALA A N 1
ATOM 1423 C CA . ALA A 1 94 ? 143.700 133.310 183.874 1.00 98.34 94 ALA A CA 1
ATOM 1424 C C . ALA A 1 94 ? 143.043 133.585 185.237 1.00 98.34 94 ALA A C 1
ATOM 1425 O O . ALA A 1 94 ? 141.824 133.494 185.386 1.00 98.34 94 ALA A O 1
ATOM 1432 N N . HIS A 1 95 ? 143.846 133.966 186.229 1.00 98.64 95 HIS A N 1
ATOM 1433 C CA . HIS A 1 95 ? 143.372 134.247 187.590 1.00 98.64 95 HIS A CA 1
ATOM 1434 C C . HIS A 1 95 ? 143.557 135.710 188.014 1.00 98.64 95 HIS A C 1
ATOM 1435 O O . HIS A 1 95 ? 143.146 136.079 189.108 1.00 98.64 95 HIS A O 1
ATOM 1449 N N . VAL A 1 96 ? 144.103 136.571 187.154 1.00 98.76 96 VAL A N 1
ATOM 1450 C CA . VAL A 1 96 ? 144.101 138.032 187.335 1.00 98.76 96 VAL A CA 1
ATOM 1451 C C . VAL A 1 96 ? 143.471 138.686 186.112 1.00 98.76 96 VAL A C 1
ATOM 1452 O O . VAL A 1 96 ? 143.856 138.363 184.991 1.00 98.76 96 VAL A O 1
ATOM 1465 N N . THR A 1 97 ? 142.523 139.601 186.308 1.00 98.79 97 THR A N 1
ATOM 1466 C CA . THR A 1 97 ? 141.788 140.272 185.226 1.00 98.79 97 THR A CA 1
ATOM 1467 C C . THR A 1 97 ? 141.832 141.787 185.390 1.00 98.79 97 THR A C 1
ATOM 1468 O O . THR A 1 97 ? 141.540 142.291 186.472 1.00 98.79 97 THR A O 1
ATOM 1479 N N . THR A 1 98 ? 142.172 142.542 184.346 1.00 98.75 98 THR A N 1
ATOM 1480 C CA . THR A 1 98 ? 142.286 144.007 184.444 1.00 98.75 98 THR A CA 1
ATOM 1481 C C . THR A 1 98 ? 142.225 144.706 183.092 1.00 98.75 98 THR A C 1
ATOM 1482 O O . THR A 1 98 ? 142.536 144.121 182.057 1.00 98.75 98 THR A O 1
ATOM 1493 N N . TRP A 1 99 ? 141.911 145.998 183.091 1.00 98.48 99 TRP A N 1
ATOM 1494 C CA . TRP A 1 99 ? 142.255 146.875 181.977 1.00 98.48 99 TRP A CA 1
ATOM 1495 C C . TRP A 1 99 ? 143.763 147.038 181.831 1.00 98.48 99 TRP A C 1
ATOM 1496 O O . TRP A 1 99 ? 144.483 147.127 182.829 1.00 98.48 99 TRP A O 1
ATOM 1517 N N . ARG A 1 100 ? 144.229 147.174 180.589 1.00 97.98 100 ARG A N 1
ATOM 1518 C CA . ARG A 1 100 ? 145.634 147.409 180.237 1.00 97.98 100 ARG A CA 1
ATOM 1519 C C . ARG A 1 100 ? 146.237 148.597 180.965 1.00 97.98 100 ARG A C 1
ATOM 1520 O O . ARG A 1 100 ? 147.395 148.534 181.349 1.00 97.98 100 ARG A O 1
ATOM 1541 N N . GLY A 1 101 ? 145.480 149.667 181.181 1.00 97.20 101 GLY A N 1
ATOM 1542 C CA . GLY A 1 101 ? 146.010 150.886 181.798 1.00 97.20 101 GLY A CA 1
ATOM 1543 C C . GLY A 1 101 ? 146.673 150.638 183.154 1.00 97.20 101 GLY A C 1
ATOM 1544 O O . GLY A 1 101 ? 147.750 151.165 183.429 1.00 97.20 101 GLY A O 1
ATOM 1548 N N . MET A 1 102 ? 146.099 149.764 183.977 1.00 97.97 102 MET A N 1
ATOM 1549 C CA . MET A 1 102 ? 146.676 149.441 185.282 1.00 97.97 102 MET A CA 1
ATOM 1550 C C . MET A 1 102 ? 147.971 148.652 185.118 1.00 97.97 102 MET A C 1
ATOM 1551 O O . MET A 1 102 ? 148.964 148.919 185.788 1.00 97.97 102 MET A O 1
ATOM 1565 N N . MET A 1 103 ? 147.985 147.726 184.161 1.00 98.20 103 MET A N 1
ATOM 1566 C CA . MET A 1 103 ? 149.165 146.947 183.813 1.00 98.20 103 MET A CA 1
ATOM 1567 C C . MET A 1 103 ? 150.305 147.851 183.338 1.00 98.20 103 MET A C 1
ATOM 1568 O O . MET A 1 103 ? 151.437 147.692 183.783 1.00 98.20 103 MET A O 1
ATOM 1582 N N . THR A 1 104 ? 150.003 148.866 182.523 1.00 98.12 104 THR A N 1
ATOM 1583 C CA . THR A 1 104 ? 150.975 149.882 182.114 1.00 98.12 104 THR A CA 1
ATOM 1584 C C . THR A 1 104 ? 151.520 150.646 183.311 1.00 98.12 104 THR A C 1
ATOM 1585 O O . THR A 1 104 ? 152.732 150.739 183.462 1.00 98.12 104 THR A O 1
ATOM 1596 N N . LYS A 1 105 ? 150.666 151.169 184.196 1.00 97.61 105 LYS A N 1
ATOM 1597 C CA . LYS A 1 105 ? 151.122 151.917 185.377 1.00 97.61 105 LYS A CA 1
ATOM 1598 C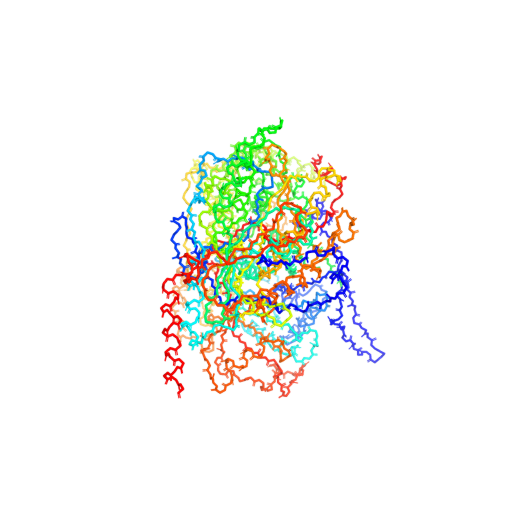 C . LYS A 1 105 ? 152.008 151.062 186.275 1.00 97.61 105 LYS A C 1
ATOM 1599 O O . LYS A 1 105 ? 153.069 151.524 186.693 1.00 97.61 105 LYS A O 1
ATOM 1618 N N . ILE A 1 106 ? 151.647 149.800 186.502 1.00 97.90 106 ILE A N 1
ATOM 1619 C CA . ILE A 1 106 ? 152.496 148.858 187.228 1.00 97.90 106 ILE A CA 1
ATOM 1620 C C . ILE A 1 106 ? 153.835 148.716 186.504 1.00 97.90 106 ILE A C 1
ATOM 1621 O O . ILE A 1 106 ? 154.875 149.013 187.081 1.00 97.90 106 ILE A O 1
ATOM 1637 N N . MET A 1 107 ? 153.838 148.349 185.224 1.00 97.45 107 MET A N 1
ATOM 1638 C CA . MET A 1 107 ? 155.082 148.139 184.476 1.00 97.45 107 MET A CA 1
ATOM 1639 C C . MET A 1 107 ? 155.965 149.384 184.360 1.00 97.45 107 MET A C 1
ATOM 1640 O O . MET A 1 107 ? 157.184 149.257 184.313 1.00 97.45 107 MET A O 1
ATOM 1654 N N . ALA A 1 108 ? 155.394 150.583 184.353 1.00 97.44 108 ALA A N 1
ATOM 1655 C CA . ALA A 1 108 ? 156.154 151.825 184.326 1.00 97.44 108 ALA A CA 1
ATOM 1656 C C . ALA A 1 108 ? 156.723 152.214 185.699 1.00 97.44 108 ALA A C 1
ATOM 1657 O O . ALA A 1 108 ? 157.650 153.015 185.771 1.00 97.44 108 ALA A O 1
ATOM 1664 N N . THR A 1 109 ? 156.187 151.671 186.795 1.00 96.89 109 THR A N 1
ATOM 1665 C CA . THR A 1 109 ? 156.494 152.119 188.158 1.00 96.89 109 THR A CA 1
ATOM 1666 C C . THR A 1 109 ? 157.984 152.179 188.518 1.00 96.89 109 THR A C 1
ATOM 1667 O O . THR A 1 109 ? 158.379 153.143 189.169 1.00 96.89 109 THR A O 1
ATOM 1678 N N . PRO A 1 110 ? 158.853 151.247 188.093 1.00 95.05 110 PRO A N 1
ATOM 1679 C CA . PRO A 1 110 ? 160.296 151.360 188.311 1.00 95.05 110 PRO A CA 1
ATOM 1680 C C . PRO A 1 110 ? 160.953 152.633 187.758 1.00 95.05 110 PRO A C 1
ATOM 1681 O O . PRO A 1 110 ? 162.001 153.034 188.262 1.00 95.05 110 PRO A O 1
ATOM 1692 N N . TYR A 1 111 ? 160.374 153.272 186.738 1.00 95.20 111 TYR A N 1
ATOM 1693 C CA . TYR A 1 111 ? 160.944 154.455 186.081 1.00 95.20 111 TYR A CA 1
ATOM 1694 C C . TYR A 1 111 ? 160.127 155.732 186.304 1.00 95.20 111 TYR A C 1
ATOM 1695 O O . TYR A 1 111 ? 160.692 156.806 186.506 1.00 95.20 111 TYR A O 1
ATOM 1713 N N . ASP A 1 112 ? 158.800 155.644 186.262 1.00 92.54 112 ASP A N 1
ATOM 1714 C CA . ASP A 1 112 ? 157.905 156.794 186.385 1.00 92.54 112 ASP A CA 1
ATOM 1715 C C . ASP A 1 112 ? 157.774 157.282 187.839 1.00 92.54 112 ASP A C 1
ATOM 1716 O O . ASP A 1 112 ? 157.562 156.487 188.754 1.00 92.54 112 ASP A O 1
ATOM 1725 N N . GLN A 1 113 ? 157.867 158.589 188.074 1.00 92.06 113 GLN A N 1
ATOM 1726 C CA . GLN A 1 113 ? 157.683 159.210 189.391 1.00 92.06 113 GLN A CA 1
ATOM 1727 C C . GLN A 1 113 ? 156.216 159.531 189.742 1.00 92.06 113 GLN A C 1
ATOM 1728 O O . GLN A 1 113 ? 155.926 159.825 190.903 1.00 92.06 113 GLN A O 1
ATOM 1732 N N . GLU A 1 114 ? 155.298 159.519 188.772 1.00 91.73 114 GLU A N 1
ATOM 1733 C CA . GLU A 1 114 ? 153.899 159.926 188.974 1.00 91.73 114 GLU A CA 1
ATOM 1734 C C . GLU A 1 114 ? 153.150 159.052 189.983 1.00 91.73 114 GLU A C 1
ATOM 1735 O O . GLU A 1 114 ? 153.383 157.847 190.085 1.00 91.73 114 GLU A O 1
ATOM 1739 N N . GLU A 1 115 ? 152.211 159.651 190.717 1.00 95.18 115 GLU A N 1
ATOM 1740 C CA . GLU A 1 115 ? 151.333 158.901 191.615 1.00 95.18 115 GLU A CA 1
ATOM 1741 C C . GLU A 1 115 ? 150.128 158.301 190.898 1.00 95.18 115 GLU A C 1
ATOM 1742 O O . GLU A 1 115 ? 149.585 158.874 189.953 1.00 95.18 115 GLU A O 1
ATOM 1754 N N . TRP A 1 116 ? 149.698 157.141 191.381 1.00 96.72 116 TRP A N 1
ATOM 1755 C CA . TRP A 1 116 ? 148.543 156.410 190.878 1.00 96.72 116 TRP A CA 1
ATOM 1756 C C . TRP A 1 116 ? 147.872 155.619 191.998 1.00 96.72 116 TRP A C 1
ATOM 1757 O O . TRP A 1 116 ? 148.500 155.265 192.998 1.00 96.72 116 TRP A O 1
ATOM 1778 N N . GLU A 1 117 ? 146.582 155.353 191.844 1.00 97.95 117 GLU A N 1
ATOM 1779 C CA . GLU A 1 117 ? 145.767 154.735 192.884 1.00 97.95 117 GLU A CA 1
ATOM 1780 C C . GLU A 1 117 ? 144.711 153.814 192.278 1.00 97.95 117 GLU A C 1
ATOM 1781 O O . GLU A 1 117 ? 144.107 154.127 191.252 1.00 97.95 117 GLU A O 1
ATOM 1793 N N . MET A 1 118 ? 144.479 152.671 192.914 1.00 98.45 118 MET A N 1
ATOM 1794 C CA . MET A 1 118 ? 143.688 151.577 192.362 1.00 98.45 118 MET A CA 1
ATOM 1795 C C . MET A 1 118 ? 142.863 150.886 193.435 1.00 98.45 118 MET A C 1
ATOM 1796 O O . MET A 1 118 ? 143.271 150.802 194.591 1.00 98.45 118 MET A O 1
ATOM 1810 N N . ASN A 1 119 ? 141.735 150.319 193.028 1.00 98.29 119 ASN A N 1
ATOM 1811 C CA . ASN A 1 119 ? 140.933 149.438 193.857 1.00 98.29 119 ASN A CA 1
ATOM 1812 C C . ASN A 1 119 ? 141.030 148.022 193.285 1.00 98.29 119 ASN A C 1
ATOM 1813 O O . ASN A 1 119 ? 141.028 147.838 192.071 1.00 98.29 119 ASN A O 1
ATOM 1824 N N . ALA A 1 120 ? 141.111 147.017 194.145 1.00 98.57 120 ALA A N 1
ATOM 1825 C CA . ALA A 1 120 ? 141.228 145.623 193.749 1.00 98.57 120 ALA A CA 1
ATOM 1826 C C . ALA A 1 120 ? 140.361 144.719 194.625 1.00 98.57 120 ALA A C 1
ATOM 1827 O O . ALA A 1 120 ? 140.063 145.040 195.773 1.00 98.57 120 ALA A O 1
ATOM 1834 N N . THR A 1 121 ? 139.953 143.571 194.105 1.00 98.37 121 THR A N 1
ATOM 1835 C CA . THR A 1 121 ? 139.108 142.620 194.831 1.00 98.37 121 THR A CA 1
ATOM 1836 C C . THR A 1 121 ? 139.399 141.194 194.394 1.00 98.37 121 THR A C 1
ATOM 1837 O O . THR A 1 121 ? 139.945 140.958 193.318 1.00 98.37 121 THR A O 1
ATOM 1848 N N . PHE A 1 122 ? 139.047 140.242 195.249 1.00 97.91 122 PHE A N 1
ATOM 1849 C CA . PHE A 1 122 ? 139.282 138.816 195.082 1.00 97.91 122 PHE A CA 1
ATOM 1850 C C . PHE A 1 122 ? 137.958 138.065 195.164 1.00 97.91 122 PHE A C 1
ATOM 1851 O O . PHE A 1 122 ? 137.123 138.359 196.021 1.00 97.91 122 PHE A O 1
ATOM 1868 N N . TYR A 1 123 ? 137.774 137.072 194.303 1.00 96.33 123 TYR A N 1
ATOM 1869 C CA . TYR A 1 123 ? 136.580 136.236 194.280 1.00 96.33 123 TYR A CA 1
ATOM 1870 C C . TYR A 1 123 ? 136.890 134.875 193.661 1.00 96.33 123 TYR A C 1
ATOM 1871 O O . TYR A 1 123 ? 137.456 134.806 192.571 1.00 96.33 123 TYR A O 1
ATOM 1889 N N . ARG A 1 124 ? 136.540 133.787 194.361 1.00 93.50 124 ARG A N 1
ATOM 1890 C CA . ARG A 1 124 ? 136.724 132.393 193.907 1.00 93.50 124 ARG A CA 1
ATOM 1891 C C . ARG A 1 124 ? 138.132 132.128 193.348 1.00 93.50 124 ARG A C 1
ATOM 1892 O O . ARG A 1 124 ? 138.305 131.609 192.247 1.00 93.50 124 ARG A O 1
ATOM 1913 N N . GLY A 1 125 ? 139.152 132.544 194.096 1.00 94.30 125 GLY A N 1
ATOM 1914 C CA . GLY A 1 125 ? 140.562 132.348 193.744 1.00 94.30 125 GLY A CA 1
ATOM 1915 C C . GLY A 1 125 ? 141.112 133.298 192.677 1.00 94.30 125 GLY A C 1
ATOM 1916 O O . GLY A 1 125 ? 142.282 133.180 192.322 1.00 94.30 125 GLY A O 1
ATOM 1920 N N . CYS A 1 126 ? 140.306 134.229 192.171 1.00 97.71 126 CYS A N 1
ATOM 1921 C CA . CYS A 1 126 ? 140.652 135.129 191.072 1.00 97.71 126 CYS A CA 1
ATOM 1922 C C . CYS A 1 126 ? 140.651 136.594 191.538 1.00 97.71 126 CYS A C 1
ATOM 1923 O O . CYS A 1 126 ? 139.887 136.961 192.425 1.00 97.71 126 CYS A O 1
ATOM 1931 N N . ILE A 1 127 ? 141.500 137.437 190.947 1.00 98.71 127 ILE A N 1
ATOM 1932 C CA . ILE A 1 127 ? 141.712 138.837 191.335 1.00 98.71 127 ILE A CA 1
ATOM 1933 C C . ILE A 1 127 ? 141.350 139.796 190.195 1.00 98.71 127 ILE A C 1
ATOM 1934 O O . ILE A 1 127 ? 141.647 139.545 189.029 1.00 98.71 127 ILE A O 1
ATOM 1950 N N . PHE A 1 128 ? 140.746 140.925 190.553 1.00 98.69 128 PHE A N 1
ATOM 1951 C CA . PHE A 1 128 ? 140.256 141.955 189.643 1.00 98.69 128 PHE A CA 1
ATOM 1952 C C . PHE A 1 128 ? 140.743 143.329 190.104 1.00 98.69 128 PHE A C 1
ATOM 1953 O O . PHE A 1 128 ? 140.744 143.601 191.304 1.00 98.69 128 PHE A O 1
ATOM 1970 N N . ILE A 1 129 ? 141.170 144.185 189.172 1.00 98.79 129 ILE A N 1
ATOM 1971 C CA . ILE A 1 129 ? 141.843 145.466 189.462 1.00 98.79 129 ILE A CA 1
ATOM 1972 C C . ILE A 1 129 ? 141.252 146.604 188.618 1.00 98.79 129 ILE A C 1
ATOM 1973 O O . ILE A 1 129 ? 141.033 146.425 187.426 1.00 98.79 129 ILE A O 1
ATOM 1989 N N . GLU A 1 130 ? 141.052 147.788 189.201 1.00 98.19 130 GLU A N 1
ATOM 1990 C CA . GLU A 1 130 ? 140.618 149.013 188.507 1.00 98.19 130 GLU A CA 1
ATOM 1991 C C . GLU A 1 130 ? 141.333 150.272 189.031 1.00 98.19 130 GLU A C 1
ATOM 1992 O O . GLU A 1 130 ? 141.815 150.309 190.161 1.00 98.19 130 GLU A O 1
ATOM 2004 N N . GLU A 1 131 ? 141.368 151.344 188.236 1.00 96.66 131 GLU A N 1
ATOM 2005 C CA . GLU A 1 131 ? 141.790 152.666 188.718 1.00 96.66 131 GLU A CA 1
ATOM 2006 C C . GLU A 1 131 ? 140.768 153.241 189.702 1.00 96.66 131 GLU A C 1
ATOM 2007 O O . GLU A 1 131 ? 139.567 153.099 189.482 1.00 96.66 131 GLU A O 1
ATOM 2019 N N . ASN A 1 132 ? 141.201 153.945 190.753 1.00 96.71 132 ASN A N 1
ATOM 2020 C CA . ASN A 1 132 ? 140.248 154.645 191.607 1.00 96.71 132 ASN A CA 1
ATOM 2021 C C . ASN A 1 132 ? 139.695 155.899 190.904 1.00 96.71 132 ASN A C 1
ATOM 2022 O O . ASN A 1 132 ? 140.353 156.936 190.831 1.00 96.71 132 ASN A O 1
ATOM 2033 N N . HIS A 1 133 ? 138.463 155.814 190.400 1.00 95.37 133 HIS A N 1
ATOM 2034 C CA . HIS A 1 133 ? 137.814 156.867 189.612 1.00 95.37 133 HIS A CA 1
ATOM 2035 C C . HIS A 1 133 ? 137.757 158.214 190.337 1.00 95.37 133 HIS A C 1
ATOM 2036 O O . HIS A 1 133 ? 138.043 159.247 189.738 1.00 95.37 133 HIS A O 1
ATOM 2050 N N . ALA A 1 134 ? 137.506 158.209 191.647 1.00 94.21 134 ALA A N 1
ATOM 2051 C CA . ALA A 1 134 ? 137.541 159.413 192.469 1.00 94.21 134 ALA A CA 1
ATOM 2052 C C . ALA A 1 134 ? 138.921 160.096 192.444 1.00 94.21 134 ALA A C 1
ATOM 2053 O O . ALA A 1 134 ? 139.004 161.310 192.256 1.00 94.21 134 ALA A O 1
ATOM 2060 N N . PHE A 1 135 ? 140.015 159.340 192.566 1.00 94.53 135 PHE A N 1
ATOM 2061 C CA . PHE A 1 135 ? 141.369 159.889 192.446 1.00 94.53 135 PHE A CA 1
ATOM 2062 C C . PHE A 1 135 ? 141.620 160.461 191.050 1.00 94.53 135 PHE A C 1
ATOM 2063 O O . PHE A 1 135 ? 142.116 161.579 190.927 1.00 94.53 135 PHE A O 1
ATOM 2080 N N . ALA A 1 136 ? 141.226 159.740 189.998 1.00 92.86 136 ALA A N 1
ATOM 2081 C CA . ALA A 1 136 ? 141.410 160.198 188.621 1.00 92.86 136 ALA A CA 1
ATOM 2082 C C . ALA A 1 136 ? 140.683 161.530 188.362 1.00 92.86 136 ALA A C 1
ATOM 2083 O O . ALA A 1 136 ? 141.277 162.487 187.863 1.00 92.86 136 ALA A O 1
ATOM 2090 N N . ARG A 1 137 ? 139.410 161.621 188.768 1.00 91.19 137 ARG A N 1
ATOM 2091 C CA . ARG A 1 137 ? 138.603 162.840 188.643 1.00 91.19 137 ARG A CA 1
ATOM 2092 C C . ARG A 1 137 ? 139.191 163.987 189.458 1.00 91.19 137 ARG A C 1
ATOM 2093 O O . ARG A 1 137 ? 139.363 165.070 188.909 1.00 91.19 137 ARG A O 1
ATOM 2114 N N . ARG A 1 138 ? 139.585 163.768 190.719 1.00 91.27 138 ARG A N 1
ATOM 2115 C CA . ARG A 1 138 ? 140.232 164.825 191.522 1.00 91.27 138 ARG A CA 1
ATOM 2116 C C . ARG A 1 138 ? 141.523 165.317 190.881 1.00 91.27 138 ARG A C 1
ATOM 2117 O O . ARG A 1 138 ? 141.708 166.525 190.759 1.00 91.27 138 ARG A O 1
ATOM 2138 N N . LYS A 1 139 ? 142.386 164.418 190.402 1.00 88.07 139 LYS A N 1
ATOM 2139 C CA . LYS A 1 139 ? 143.607 164.810 189.690 1.00 88.07 139 LYS A CA 1
ATOM 2140 C C . LYS A 1 139 ? 143.287 165.642 188.448 1.00 88.07 139 LYS A C 1
ATOM 2141 O O . LYS A 1 139 ? 143.885 166.698 188.258 1.00 88.07 139 LYS A O 1
ATOM 2160 N N . LYS A 1 140 ? 142.294 165.249 187.647 1.00 84.68 140 LYS A N 1
ATOM 2161 C CA . LYS A 1 140 ? 141.897 166.001 186.445 1.00 84.68 140 LYS A CA 1
ATOM 2162 C C . LYS A 1 140 ? 141.245 167.355 186.757 1.00 84.68 140 LYS A C 1
ATOM 2163 O O . LYS A 1 140 ? 141.476 168.327 186.036 1.00 84.68 140 LYS A O 1
ATOM 2167 N N . MET A 1 141 ? 140.517 167.482 187.866 1.00 83.60 141 MET A N 1
ATOM 2168 C CA . MET A 1 141 ? 140.073 168.789 188.378 1.00 83.60 141 MET A CA 1
ATOM 2169 C C . MET A 1 141 ? 141.259 169.680 188.761 1.00 83.60 141 MET A C 1
ATOM 2170 O O . MET A 1 141 ? 141.295 170.852 188.397 1.00 83.60 141 MET A O 1
ATOM 2184 N N . MET A 1 142 ? 142.267 169.140 189.446 1.00 82.75 142 MET A N 1
ATOM 2185 C CA . MET A 1 142 ? 143.471 169.904 189.803 1.00 82.75 142 MET A CA 1
ATOM 2186 C C . MET A 1 142 ? 144.298 170.302 188.571 1.00 82.75 142 MET A C 1
ATOM 2187 O O . MET A 1 142 ? 144.693 171.459 188.453 1.00 82.75 142 MET A O 1
ATOM 2201 N N . GLU A 1 143 ? 144.493 169.402 187.605 1.00 78.37 143 GLU A N 1
ATOM 2202 C CA . GLU A 1 143 ? 145.188 169.712 186.343 1.00 78.37 143 GLU A CA 1
ATOM 2203 C C . GLU A 1 143 ? 144.468 170.795 185.527 1.00 78.37 143 GLU A C 1
ATOM 2204 O O . GLU A 1 143 ? 145.102 171.727 185.037 1.00 78.37 143 GLU A O 1
ATOM 2216 N N . SER A 1 144 ? 143.140 170.726 185.424 1.00 74.08 144 SER A N 1
ATOM 2217 C CA . SER A 1 144 ? 142.337 171.764 184.746 1.00 74.08 144 SER A CA 1
ATOM 2218 C C . SER A 1 144 ? 142.213 173.075 185.545 1.00 74.08 144 SER A C 1
ATOM 2219 O O . SER A 1 144 ? 141.815 174.096 184.984 1.00 74.08 144 SER A O 1
ATOM 2227 N N . SER A 1 145 ? 142.591 173.085 186.826 1.00 70.98 145 SER A N 1
ATOM 2228 C CA . SER A 1 145 ? 142.674 174.296 187.662 1.00 70.98 145 SER A CA 1
ATOM 2229 C C . SER A 1 145 ? 144.014 175.042 187.554 1.00 70.98 145 SER A C 1
ATOM 2230 O O . SER A 1 145 ? 144.144 176.140 188.101 1.00 70.98 145 SER A O 1
ATOM 2238 N N . ARG A 1 146 ? 145.024 174.486 186.871 1.00 67.01 146 ARG A N 1
ATOM 2239 C CA . ARG A 1 146 ? 146.324 175.143 186.633 1.00 67.01 146 ARG A CA 1
ATOM 2240 C C . ARG A 1 146 ? 146.190 176.360 185.699 1.00 67.01 146 ARG A C 1
ATOM 2241 O O . ARG A 1 146 ? 145.319 176.347 184.825 1.00 67.01 146 ARG A O 1
ATOM 2245 N N . PRO A 1 147 ? 147.056 177.383 185.811 1.00 61.13 147 PRO A N 1
ATOM 2246 C CA . PRO A 1 147 ? 147.108 178.491 184.860 1.00 61.13 147 PRO A CA 1
ATOM 2247 C C . PRO A 1 147 ? 147.629 178.023 183.494 1.00 61.13 147 PRO A C 1
ATOM 2248 O O . PRO A 1 147 ? 148.423 177.083 183.403 1.00 61.13 147 PRO A O 1
ATOM 2251 N N . ALA A 1 148 ? 147.186 178.672 182.417 1.00 59.63 148 ALA A N 1
ATOM 2252 C CA . ALA A 1 148 ? 147.557 178.304 181.052 1.00 59.63 148 ALA A CA 1
ATOM 2253 C C . ALA A 1 148 ? 149.040 178.583 180.724 1.00 59.63 148 ALA A C 1
ATOM 2254 O O . ALA A 1 148 ? 149.653 179.513 181.259 1.00 59.63 148 ALA A O 1
ATOM 2261 N N . ARG A 1 149 ? 149.610 177.796 179.804 1.00 60.30 149 ARG A N 1
ATOM 2262 C CA . ARG A 1 149 ? 150.960 178.008 179.248 1.00 60.30 149 ARG A CA 1
ATOM 2263 C C . ARG A 1 149 ? 151.018 179.252 178.352 1.00 60.30 149 ARG A C 1
ATOM 2264 O O . ARG A 1 149 ? 150.006 179.684 177.802 1.00 60.30 149 ARG A O 1
ATOM 2285 N N . SER A 1 150 ? 152.215 179.806 178.165 1.00 57.98 150 SER A N 1
ATOM 2286 C CA . SER A 1 150 ? 152.453 181.009 177.344 1.00 57.98 150 SER A CA 1
ATOM 2287 C C . SER A 1 150 ? 152.124 180.826 175.853 1.00 57.98 150 SER A C 1
ATOM 2288 O O . SER A 1 150 ? 151.792 181.791 175.166 1.00 57.98 150 SER A O 1
ATOM 2292 N N . ASP A 1 151 ? 152.164 179.594 175.345 1.00 63.32 151 ASP A N 1
ATOM 2293 C CA . ASP A 1 151 ? 151.736 179.234 173.983 1.00 63.32 151 ASP A CA 1
ATOM 2294 C C . ASP A 1 151 ? 150.202 179.120 173.833 1.00 63.32 151 ASP A C 1
ATOM 2295 O O . ASP A 1 151 ? 149.694 179.004 172.717 1.00 63.32 151 ASP A O 1
ATOM 2304 N N . GLY A 1 152 ? 149.449 179.167 174.937 1.00 69.07 152 GLY A N 1
ATOM 2305 C CA . GLY A 1 152 ? 147.988 179.064 174.969 1.00 69.07 152 GLY A CA 1
ATOM 2306 C C . GLY A 1 152 ? 147.411 177.675 174.667 1.00 69.07 152 GLY A C 1
ATOM 2307 O O . GLY A 1 152 ? 146.189 177.552 174.539 1.00 69.07 152 GLY A O 1
ATOM 2311 N N . ILE A 1 153 ? 148.226 176.625 174.534 1.00 78.86 153 ILE A N 1
ATOM 2312 C CA . ILE A 1 153 ? 147.748 175.290 174.155 1.00 78.86 153 ILE A CA 1
ATOM 2313 C C . ILE A 1 153 ? 146.946 174.664 175.306 1.00 78.86 153 ILE A C 1
ATOM 2314 O O . ILE A 1 153 ? 147.497 174.310 176.349 1.00 78.86 153 ILE A O 1
ATOM 2330 N N . SER A 1 154 ? 145.637 174.494 175.119 1.00 82.59 154 SER A N 1
ATOM 2331 C CA . SER A 1 154 ? 144.792 173.777 176.076 1.00 82.59 154 SER A CA 1
ATOM 2332 C C . SER A 1 154 ? 145.087 172.273 176.055 1.00 82.59 154 SER A C 1
ATOM 2333 O O . SER A 1 154 ? 145.152 171.685 174.973 1.00 82.59 154 SER A O 1
ATOM 2341 N N . PRO A 1 155 ? 145.176 171.590 177.207 1.00 84.31 155 PRO A N 1
ATOM 2342 C CA . PRO A 1 155 ? 145.215 170.131 177.245 1.00 84.31 155 PRO A CA 1
ATOM 2343 C C . PRO A 1 155 ? 144.046 169.474 176.503 1.00 84.31 155 PRO A C 1
ATOM 2344 O O . PRO A 1 155 ? 144.229 168.455 175.840 1.00 84.31 155 PRO A O 1
ATOM 2355 N N . ASN A 1 156 ? 142.854 170.077 176.534 1.00 87.79 156 ASN A N 1
ATOM 2356 C CA . ASN A 1 156 ? 141.716 169.586 175.760 1.00 87.79 156 ASN A CA 1
ATOM 2357 C C . ASN A 1 156 ? 141.978 169.672 174.254 1.00 87.79 156 ASN A C 1
ATOM 2358 O O . ASN A 1 156 ? 141.672 168.739 173.517 1.00 87.79 156 ASN A O 1
ATOM 2369 N N . LEU A 1 157 ? 142.608 170.750 173.787 1.00 91.96 157 LEU A N 1
ATOM 2370 C CA . LEU A 1 157 ? 143.027 170.864 172.396 1.00 91.96 157 LEU A CA 1
ATOM 2371 C C . LEU A 1 157 ? 144.118 169.843 172.052 1.00 91.96 157 LEU A C 1
ATOM 2372 O O . LEU A 1 157 ? 144.031 169.210 171.005 1.00 91.96 157 LEU A O 1
ATOM 2376 N N . MET A 1 158 ? 145.076 169.581 172.947 1.00 91.89 158 MET A N 1
ATOM 2377 C CA . MET A 1 158 ? 146.018 168.476 172.748 1.00 91.89 158 MET A CA 1
ATOM 2378 C C . MET A 1 158 ? 145.296 167.138 172.620 1.00 91.89 158 MET A C 1
ATOM 2379 O O . MET A 1 158 ? 145.644 166.319 171.774 1.00 91.89 158 MET A O 1
ATOM 2393 N N . GLN A 1 159 ? 144.263 166.907 173.423 1.00 92.58 159 GLN A N 1
ATOM 2394 C CA . GLN A 1 159 ? 143.501 165.673 173.346 1.00 92.58 159 GLN A CA 1
ATOM 2395 C C . GLN A 1 159 ? 142.676 165.577 172.057 1.00 92.58 159 GLN A C 1
ATOM 2396 O O . GLN A 1 159 ? 142.600 164.504 171.465 1.00 92.58 159 GLN A O 1
ATOM 2410 N N . TYR A 1 160 ? 142.138 166.677 171.534 1.00 96.16 160 TYR A N 1
ATOM 2411 C CA . TYR A 1 160 ? 141.477 166.662 170.226 1.00 96.16 160 TYR A CA 1
ATOM 2412 C C . TYR A 1 160 ? 142.456 166.408 169.083 1.00 96.16 160 TYR A C 1
ATOM 2413 O O . TYR A 1 160 ? 142.186 165.601 168.198 1.00 96.16 160 TYR A O 1
ATOM 2431 N N . TRP A 1 161 ? 143.645 167.009 169.134 1.00 97.83 161 TRP A N 1
ATOM 2432 C CA . TRP A 1 161 ? 144.735 166.672 168.221 1.00 97.83 161 TRP A CA 1
ATOM 2433 C C . TRP A 1 161 ? 145.198 165.215 168.357 1.00 97.83 161 TRP A C 1
ATOM 2434 O O . TRP A 1 161 ? 145.941 164.721 167.510 1.00 97.83 161 TRP A O 1
ATOM 2455 N N . GLY A 1 162 ? 144.758 164.503 169.393 1.00 97.59 162 GLY A N 1
ATOM 2456 C CA . GLY A 1 162 ? 144.752 163.048 169.424 1.00 97.59 162 GLY A CA 1
ATOM 2457 C C . GLY A 1 162 ? 143.687 162.511 168.480 1.00 97.59 162 GLY A C 1
ATOM 2458 O O . GLY A 1 162 ? 143.994 162.071 167.375 1.00 97.59 162 GLY A O 1
ATOM 2462 N N . TYR A 1 163 ? 142.421 162.550 168.889 1.00 97.95 163 TYR A N 1
ATOM 2463 C CA . TYR A 1 163 ? 141.366 161.812 168.193 1.00 97.95 163 TYR A CA 1
ATOM 2464 C C . TYR A 1 163 ? 141.132 162.241 166.742 1.00 97.95 163 TYR A C 1
ATOM 2465 O O . TYR A 1 163 ? 140.790 161.394 165.920 1.00 97.95 163 TYR A O 1
ATOM 2483 N N . LYS A 1 164 ? 141.362 163.506 166.377 1.00 98.61 164 LYS A N 1
ATOM 2484 C CA . LYS A 1 164 ? 141.208 163.942 164.983 1.00 98.61 164 LYS A CA 1
ATOM 2485 C C . LYS A 1 164 ? 142.129 163.161 164.058 1.00 98.61 164 LYS A C 1
ATOM 2486 O O . LYS A 1 164 ? 141.701 162.752 162.984 1.00 98.61 164 LYS A O 1
ATOM 2505 N N . PHE A 1 165 ? 143.360 162.893 164.475 1.00 98.55 165 PHE A N 1
ATOM 2506 C CA . PHE A 1 165 ? 144.306 162.141 163.662 1.00 98.55 165 PHE A CA 1
ATOM 2507 C C . PHE A 1 165 ? 143.868 160.698 163.426 1.00 98.55 165 PHE A C 1
ATOM 2508 O O . PHE A 1 165 ? 144.138 160.141 162.367 1.00 98.55 165 PHE A O 1
ATOM 2525 N N . GLU A 1 166 ? 143.135 160.093 164.355 1.00 98.40 166 GLU A N 1
ATOM 2526 C CA . GLU A 1 166 ? 142.572 158.765 164.146 1.00 98.40 166 GLU A CA 1
ATOM 2527 C C . GLU A 1 166 ? 141.447 158.816 163.098 1.00 98.40 166 GLU A C 1
ATOM 2528 O O . GLU A 1 166 ? 141.419 157.985 162.192 1.00 98.40 166 GLU A O 1
ATOM 2540 N N . THR A 1 167 ? 140.585 159.837 163.104 1.00 98.35 167 THR A N 1
ATOM 2541 C CA . THR A 1 167 ? 139.554 159.999 162.063 1.00 98.35 167 THR A CA 1
ATOM 2542 C C . THR A 1 167 ? 140.141 160.331 160.694 1.00 98.35 167 THR A C 1
ATOM 2543 O O . THR A 1 167 ? 139.646 159.834 159.686 1.00 98.35 167 THR A O 1
ATOM 2554 N N . LEU A 1 168 ? 141.234 161.090 160.618 1.00 98.49 168 LEU A N 1
ATOM 2555 C CA . LEU A 1 168 ? 141.912 161.323 159.339 1.00 98.49 168 LEU A CA 1
ATOM 2556 C C . LEU A 1 168 ? 142.600 160.070 158.776 1.00 98.49 168 LEU A C 1
ATOM 2557 O O . LEU A 1 168 ? 142.903 160.047 157.589 1.00 98.49 168 LEU A O 1
ATOM 2573 N N . SER A 1 169 ? 142.859 159.044 159.591 1.00 98.70 169 SER A N 1
ATOM 2574 C CA . SER A 1 169 ? 143.770 157.941 159.238 1.00 98.70 169 SER A CA 1
ATOM 2575 C C . SER A 1 169 ? 143.107 156.564 159.167 1.00 98.70 169 SER A C 1
ATOM 2576 O O . SER A 1 169 ? 143.788 155.542 159.182 1.00 98.70 169 SER A O 1
ATOM 2584 N N . THR A 1 170 ? 141.782 156.495 159.095 1.00 98.57 170 THR A N 1
ATOM 2585 C CA . THR A 1 170 ? 141.040 155.225 159.101 1.00 98.57 170 THR A CA 1
ATOM 2586 C C . THR A 1 170 ? 139.895 155.199 158.090 1.00 98.57 170 THR A C 1
ATOM 2587 O O . THR A 1 170 ? 139.487 156.240 157.579 1.00 98.57 170 THR A O 1
ATOM 2598 N N . ILE A 1 171 ? 139.398 154.001 157.775 1.00 98.11 171 ILE A N 1
ATOM 2599 C CA . ILE A 1 171 ? 138.251 153.742 156.896 1.00 98.11 171 ILE A CA 1
ATOM 2600 C C . ILE A 1 171 ? 137.400 152.583 157.434 1.00 98.11 171 ILE A C 1
ATOM 2601 O O . ILE A 1 171 ? 137.936 151.669 158.060 1.00 98.11 171 ILE A O 1
ATOM 2617 N N . PRO A 1 172 ? 136.076 152.579 157.210 1.00 96.81 172 PRO A N 1
ATOM 2618 C CA . PRO A 1 172 ? 135.142 151.668 157.877 1.00 96.81 172 PRO A CA 1
ATOM 2619 C C . PRO A 1 172 ? 135.096 150.245 157.305 1.00 96.81 172 PRO A C 1
ATOM 2620 O O . PRO A 1 172 ? 134.408 149.392 157.858 1.00 96.81 172 PRO A O 1
ATOM 2631 N N . ARG A 1 173 ? 135.798 149.971 156.205 1.00 96.69 173 ARG A N 1
ATOM 2632 C CA . ARG A 1 173 ? 135.909 148.668 155.524 1.00 96.69 173 ARG A CA 1
ATOM 2633 C C . ARG A 1 173 ? 137.294 148.538 154.883 1.00 96.69 173 ARG A C 1
ATOM 2634 O O . ARG A 1 173 ? 137.958 149.560 154.729 1.00 96.69 173 ARG A O 1
ATOM 2655 N N . PRO A 1 174 ? 137.755 147.340 154.503 1.00 96.09 174 PRO A N 1
ATOM 2656 C CA . PRO A 1 174 ? 138.998 147.193 153.761 1.00 96.09 174 PRO A CA 1
ATOM 2657 C C . PRO A 1 174 ? 139.013 148.081 152.522 1.00 96.09 174 PRO A C 1
ATOM 2658 O O . PRO A 1 174 ? 137.967 148.319 151.916 1.00 96.09 174 PRO A O 1
ATOM 2669 N N . TRP A 1 175 ? 140.192 148.530 152.094 1.00 97.25 175 TRP A N 1
ATOM 2670 C CA . TRP A 1 175 ? 140.330 149.482 150.987 1.00 97.25 175 TRP A CA 1
ATOM 2671 C C . TRP A 1 175 ? 139.609 149.055 149.699 1.00 97.25 175 TRP A C 1
ATOM 2672 O O . TRP A 1 175 ? 139.131 149.896 148.943 1.00 97.25 175 TRP A O 1
ATOM 2693 N N . GLY A 1 176 ? 139.473 147.752 149.460 1.00 95.96 176 GLY A N 1
ATOM 2694 C CA . GLY A 1 176 ? 138.790 147.213 148.289 1.00 95.96 176 GLY A CA 1
ATOM 2695 C C . GLY A 1 176 ? 137.300 147.540 148.202 1.00 95.96 176 GLY A C 1
ATOM 2696 O O . GLY A 1 176 ? 136.751 147.510 147.110 1.00 95.96 176 GLY A O 1
ATOM 2700 N N . GLU A 1 177 ? 136.632 147.868 149.308 1.00 96.34 177 GLU A N 1
ATOM 2701 C CA . GLU A 1 177 ? 135.166 147.991 149.338 1.00 96.34 177 GLU A CA 1
ATOM 2702 C C . GLU A 1 177 ? 134.639 149.424 149.491 1.00 96.34 177 GLU A C 1
ATOM 2703 O O . GLU A 1 177 ? 133.486 149.685 149.147 1.00 96.34 177 GLU A O 1
ATOM 2715 N N . VAL A 1 178 ? 135.440 150.372 149.984 1.00 96.39 178 VAL A N 1
ATOM 2716 C CA . VAL A 1 178 ? 135.021 151.782 150.104 1.00 96.39 178 VAL A CA 1
ATOM 2717 C C . VAL A 1 178 ? 135.084 152.528 148.770 1.00 96.39 178 VAL A C 1
ATOM 2718 O O . VAL A 1 178 ? 135.926 152.229 147.922 1.00 96.39 178 VAL A O 1
ATOM 2731 N N . SER A 1 179 ? 134.214 153.519 148.579 1.00 96.22 179 SER A N 1
ATOM 2732 C CA . SER A 1 179 ? 134.265 154.430 147.425 1.00 96.22 179 SER A CA 1
ATOM 2733 C C . SER A 1 179 ? 135.401 155.449 147.546 1.00 96.22 179 SER A C 1
ATOM 2734 O O . SER A 1 179 ? 135.964 155.646 148.620 1.00 96.22 179 SER A O 1
ATOM 2742 N N . ARG A 1 180 ? 135.722 156.153 146.459 1.00 96.00 180 ARG A N 1
ATOM 2743 C CA . ARG A 1 180 ? 136.681 157.265 146.495 1.00 96.00 180 ARG A CA 1
ATOM 2744 C C . ARG A 1 180 ? 136.215 158.403 147.398 1.00 96.00 180 ARG A C 1
ATOM 2745 O O . ARG A 1 180 ? 137.001 158.917 148.191 1.00 96.00 180 ARG A O 1
ATOM 2766 N N . ASP A 1 181 ? 134.948 158.796 147.321 1.00 95.59 181 ASP A N 1
ATOM 2767 C CA . ASP A 1 181 ? 134.443 159.931 148.103 1.00 95.59 181 ASP A CA 1
ATOM 2768 C C . ASP A 1 181 ? 134.534 159.670 149.615 1.00 95.59 181 ASP A C 1
ATOM 2769 O O . ASP A 1 181 ? 134.840 160.578 150.387 1.00 95.59 181 ASP A O 1
ATOM 2778 N N . GLU A 1 182 ? 134.351 158.423 150.053 1.00 96.35 182 GLU A N 1
ATOM 2779 C CA . GLU A 1 182 ? 134.522 158.032 151.456 1.00 96.35 182 GLU A CA 1
ATOM 2780 C C . GLU A 1 182 ? 135.972 158.124 151.952 1.00 96.35 182 GLU A C 1
ATOM 2781 O O . GLU A 1 182 ? 136.176 158.185 153.159 1.00 96.35 182 GLU A O 1
ATOM 2793 N N . ILE A 1 183 ? 136.978 158.154 151.078 1.00 96.94 183 ILE A N 1
ATOM 2794 C CA . ILE A 1 183 ? 138.365 158.414 151.484 1.00 96.94 183 ILE A CA 1
ATOM 2795 C C . ILE A 1 183 ? 138.673 159.906 151.430 1.00 96.94 183 ILE A C 1
ATOM 2796 O O . ILE A 1 183 ? 139.256 160.450 152.363 1.00 96.94 183 ILE A O 1
ATOM 2812 N N . GLU A 1 184 ? 138.291 160.591 150.354 1.00 95.72 184 GLU A N 1
ATOM 2813 C CA . GLU A 1 184 ? 138.674 161.993 150.148 1.00 95.72 184 GLU A CA 1
ATOM 2814 C C . GLU A 1 184 ? 137.994 162.952 151.129 1.00 95.72 184 GLU A C 1
ATOM 2815 O O . GLU A 1 184 ? 138.599 163.927 151.562 1.00 95.72 184 GLU A O 1
ATOM 2827 N N . SER A 1 185 ? 136.744 162.689 151.503 1.00 96.18 185 SER A N 1
ATOM 2828 C CA . SER A 1 185 ? 135.941 163.616 152.315 1.00 96.18 185 SER A CA 1
ATOM 2829 C C . SER A 1 185 ? 136.287 163.640 153.812 1.00 96.18 185 SER A C 1
ATOM 2830 O O . SER A 1 185 ? 135.710 164.437 154.554 1.00 96.18 185 SER A O 1
ATOM 2838 N N . ARG A 1 186 ? 137.210 162.797 154.290 1.00 96.66 186 ARG A N 1
ATOM 2839 C CA . ARG A 1 186 ? 137.413 162.551 155.731 1.00 96.66 186 ARG A CA 1
ATOM 2840 C C . ARG A 1 186 ? 137.805 163.775 156.562 1.00 96.66 186 ARG A C 1
ATOM 2841 O O . ARG A 1 186 ? 137.478 163.808 157.746 1.00 96.66 186 ARG A O 1
ATOM 2862 N N . ASP A 1 187 ? 138.446 164.790 155.975 1.00 94.18 187 ASP A N 1
ATOM 2863 C CA . ASP A 1 187 ? 138.768 166.047 156.675 1.00 94.18 187 ASP A CA 1
ATOM 2864 C C . ASP A 1 187 ? 137.535 166.665 157.362 1.00 94.18 187 ASP A C 1
ATOM 2865 O O . ASP A 1 187 ? 137.662 167.254 158.435 1.00 94.18 187 ASP A O 1
ATOM 2874 N N . ASP A 1 188 ? 136.349 166.497 156.770 1.00 95.09 188 ASP A N 1
ATOM 2875 C CA . ASP A 1 188 ? 135.092 167.102 157.213 1.00 95.09 188 ASP A CA 1
ATOM 2876 C C . ASP A 1 188 ? 134.177 166.173 158.033 1.00 95.09 188 ASP A C 1
ATOM 2877 O O . ASP A 1 188 ? 133.061 166.562 158.371 1.00 95.09 188 ASP A O 1
ATOM 2886 N N . GLU A 1 189 ? 134.609 164.968 158.408 1.00 96.39 189 GLU A N 1
ATOM 2887 C CA . GLU A 1 189 ? 133.851 164.154 159.368 1.00 96.39 189 GLU A CA 1
ATOM 2888 C C . GLU A 1 189 ? 134.020 164.656 160.816 1.00 96.39 189 GLU A C 1
ATOM 2889 O O . GLU A 1 189 ? 135.130 164.942 161.268 1.00 96.39 189 GLU A O 1
ATOM 2901 N N . ILE A 1 190 ? 132.921 164.757 161.564 1.00 97.26 190 ILE A N 1
ATOM 2902 C CA . ILE A 1 190 ? 132.929 165.172 162.972 1.00 97.26 190 ILE A CA 1
ATOM 2903 C C . ILE A 1 190 ? 133.393 164.020 163.863 1.00 97.26 190 ILE A C 1
ATOM 2904 O O . ILE A 1 190 ? 132.845 162.923 163.808 1.00 97.26 190 ILE A O 1
ATOM 2920 N N . VAL A 1 191 ? 134.389 164.269 164.708 1.00 97.62 191 VAL A N 1
ATOM 2921 C CA . VAL A 1 191 ? 135.042 163.255 165.549 1.00 97.62 191 VAL A CA 1
ATOM 2922 C C . VAL A 1 191 ? 134.157 162.787 166.704 1.00 97.62 191 VAL A C 1
ATOM 2923 O O . VAL A 1 191 ? 133.540 163.595 167.398 1.00 97.62 191 VAL A O 1
ATOM 2936 N N . ASN A 1 192 ? 134.168 161.479 166.955 1.00 95.96 192 ASN A N 1
ATOM 2937 C CA . ASN A 1 192 ? 133.541 160.815 168.094 1.00 95.96 192 ASN A CA 1
ATOM 2938 C C . ASN A 1 192 ? 134.572 159.886 168.750 1.00 95.96 192 ASN A C 1
ATOM 2939 O O . ASN A 1 192 ? 135.310 159.201 168.043 1.00 95.96 192 ASN A O 1
ATOM 2950 N N . ASN A 1 193 ? 134.631 159.841 170.087 1.00 93.34 193 ASN A N 1
ATOM 2951 C CA . ASN A 1 193 ? 135.482 158.902 170.826 1.00 93.34 193 ASN A CA 1
ATOM 2952 C C . ASN A 1 193 ? 134.704 157.974 171.777 1.00 93.34 193 ASN A C 1
ATOM 2953 O O . ASN A 1 193 ? 135.313 157.265 172.572 1.00 93.34 193 ASN A O 1
ATOM 2964 N N . MET A 1 194 ? 133.371 157.959 171.718 1.00 95.36 194 MET A N 1
ATOM 2965 C CA . MET A 1 194 ? 132.562 156.952 172.414 1.00 95.36 194 MET A CA 1
ATOM 2966 C C . MET A 1 194 ? 132.606 155.595 171.706 1.00 95.36 194 MET A C 1
ATOM 2967 O O . MET A 1 194 ? 132.548 154.559 172.366 1.00 95.36 194 MET A O 1
ATOM 2981 N N . GLU A 1 195 ? 132.752 155.602 170.384 1.00 96.66 195 GLU A N 1
ATOM 2982 C CA . GLU A 1 195 ? 132.923 154.426 169.528 1.00 96.66 195 GLU A CA 1
ATOM 2983 C C . GLU A 1 195 ? 134.321 153.805 169.679 1.00 96.66 195 GLU A C 1
ATOM 2984 O O . GLU A 1 195 ? 135.319 154.487 169.458 1.00 96.66 195 GLU A O 1
ATOM 2996 N N . GLN A 1 196 ? 134.415 152.520 170.027 1.00 97.22 196 GLN A N 1
ATOM 2997 C CA . GLN A 1 196 ? 135.681 151.814 170.291 1.00 97.22 196 GLN A CA 1
ATOM 2998 C C . GLN A 1 196 ? 135.598 150.338 169.913 1.00 97.22 196 GLN A C 1
ATOM 2999 O O . GLN A 1 196 ? 134.524 149.748 170.002 1.00 97.22 196 GLN A O 1
ATOM 3013 N N . TYR A 1 197 ? 136.733 149.720 169.601 1.00 98.31 197 TYR A N 1
ATOM 3014 C CA . TYR A 1 197 ? 136.899 148.269 169.585 1.00 98.31 197 TYR A CA 1
ATOM 3015 C C . TYR A 1 197 ? 137.815 147.856 170.728 1.00 98.31 197 TYR A C 1
ATOM 3016 O O . TYR A 1 197 ? 138.943 148.342 170.814 1.00 98.31 197 TYR A O 1
ATOM 3034 N N . CYS A 1 198 ? 137.354 146.973 171.609 1.00 98.56 198 CYS A N 1
ATOM 3035 C CA . CYS A 1 198 ? 138.147 146.436 172.707 1.00 98.56 198 CYS A CA 1
ATOM 3036 C C . CYS A 1 198 ? 138.501 144.980 172.419 1.00 98.56 198 CYS A C 1
ATOM 3037 O O . CYS A 1 198 ? 137.634 144.141 172.172 1.00 98.56 198 CYS A O 1
ATOM 3045 N N . SER A 1 199 ? 139.788 144.674 172.498 1.00 98.26 199 SER A N 1
ATOM 3046 C CA . SER A 1 199 ? 140.327 143.328 172.363 1.00 98.26 199 SER A CA 1
ATOM 3047 C C . SER A 1 199 ? 140.632 142.772 173.743 1.00 98.26 199 SER A C 1
ATOM 3048 O O . SER A 1 199 ? 141.167 143.493 174.584 1.00 98.26 199 SER A O 1
ATOM 3056 N N . VAL A 1 200 ? 140.274 141.517 174.002 1.00 98.38 200 VAL A N 1
ATOM 3057 C CA . VAL A 1 200 ? 140.591 140.826 175.256 1.00 98.38 200 VAL A CA 1
ATOM 3058 C C . VAL A 1 200 ? 141.633 139.761 174.982 1.00 98.38 200 VAL A C 1
ATOM 3059 O O . VAL A 1 200 ? 141.416 138.905 174.123 1.00 98.38 200 VAL A O 1
ATOM 3072 N N . VAL A 1 201 ? 142.749 139.782 175.708 1.00 98.25 201 VAL A N 1
ATOM 3073 C CA . VAL A 1 201 ? 143.848 138.843 175.496 1.00 98.25 201 VAL A CA 1
ATOM 3074 C C . VAL A 1 201 ? 144.159 138.015 176.728 1.00 98.25 201 VAL A C 1
ATOM 3075 O O . VAL A 1 201 ? 144.128 138.500 177.856 1.00 98.25 201 VAL A O 1
ATOM 3088 N N . ARG A 1 202 ? 144.519 136.755 176.496 1.00 98.19 202 ARG A N 1
ATOM 3089 C CA . ARG A 1 202 ? 145.173 135.896 177.482 1.00 98.19 202 ARG A CA 1
ATOM 3090 C C . ARG A 1 202 ? 146.676 136.072 177.344 1.00 98.19 202 ARG A C 1
ATOM 3091 O O . ARG A 1 202 ? 147.191 136.061 176.230 1.00 98.19 202 ARG A O 1
ATOM 3112 N N . THR A 1 203 ? 147.378 136.220 178.455 1.00 97.65 203 THR A N 1
ATOM 3113 C CA . THR A 1 203 ? 148.828 136.446 178.516 1.00 97.65 203 THR A CA 1
ATOM 3114 C C . THR A 1 203 ? 149.367 135.949 179.854 1.00 97.65 203 THR A C 1
ATOM 3115 O O . THR A 1 203 ? 148.595 135.575 180.727 1.00 97.65 203 THR A O 1
ATOM 3126 N N . GLY A 1 204 ? 150.676 135.889 180.057 1.00 97.07 204 GLY A N 1
ATOM 3127 C CA . GLY A 1 204 ? 151.218 135.507 181.362 1.00 97.07 204 GLY A CA 1
ATOM 3128 C C . GLY A 1 204 ? 152.674 135.890 181.545 1.00 97.07 204 GLY A C 1
ATOM 3129 O O . GLY A 1 204 ? 153.443 135.868 180.587 1.00 97.07 204 GLY A O 1
ATOM 3133 N N . PHE A 1 205 ? 153.041 136.221 182.778 1.00 96.58 205 PHE A N 1
ATOM 3134 C CA . PHE A 1 205 ? 154.397 136.585 183.176 1.00 96.58 205 PHE A CA 1
ATOM 3135 C C . PHE A 1 205 ? 154.927 135.542 184.160 1.00 96.58 205 PHE A C 1
ATOM 3136 O O . PHE A 1 205 ? 154.334 135.334 185.223 1.00 96.58 205 PHE A O 1
ATOM 3153 N N . GLY A 1 206 ? 156.029 134.872 183.830 1.00 93.60 206 GLY A N 1
ATOM 3154 C CA . GLY A 1 206 ? 156.556 133.792 184.667 1.00 93.60 206 GLY A CA 1
ATOM 3155 C C . GLY A 1 206 ? 155.504 132.710 184.927 1.00 93.60 206 GLY A C 1
ATOM 3156 O O . GLY A 1 206 ? 154.990 132.090 183.994 1.00 93.60 206 GLY A O 1
ATOM 3160 N N . ASN A 1 207 ? 155.177 132.488 186.200 1.00 93.70 207 ASN A N 1
ATOM 3161 C CA . ASN A 1 207 ? 154.233 131.456 186.641 1.00 93.70 207 ASN A CA 1
ATOM 3162 C C . ASN A 1 207 ? 152.754 131.896 186.675 1.00 93.70 207 ASN A C 1
ATOM 3163 O O . ASN A 1 207 ? 151.881 131.059 186.907 1.00 93.70 207 ASN A O 1
ATOM 3167 N N . THR A 1 208 ? 152.440 133.182 186.479 1.00 97.90 208 THR A N 1
ATOM 3168 C CA . THR A 1 208 ? 151.060 133.706 186.594 1.00 97.90 208 THR A CA 1
ATOM 3169 C C . THR A 1 208 ? 150.454 134.060 185.238 1.00 97.90 208 THR A C 1
ATOM 3170 O O . THR A 1 208 ? 151.074 134.744 184.425 1.00 97.90 208 THR A O 1
ATOM 3181 N N . ILE A 1 209 ? 149.216 133.613 185.005 1.00 98.43 209 ILE A N 1
ATOM 3182 C CA . ILE A 1 209 ? 148.460 133.825 183.766 1.00 98.43 209 ILE A CA 1
ATOM 3183 C C . ILE A 1 209 ? 147.343 134.842 184.012 1.00 98.43 209 ILE A C 1
ATOM 3184 O O . ILE A 1 209 ? 146.593 134.750 184.987 1.00 98.43 209 ILE A O 1
ATOM 3200 N N . VAL A 1 210 ? 147.258 135.824 183.123 1.00 98.67 210 VAL A N 1
ATOM 3201 C CA . VAL A 1 210 ? 146.541 137.094 183.262 1.00 98.67 210 VAL A CA 1
ATOM 3202 C C . VAL A 1 210 ? 145.652 137.336 182.046 1.00 98.67 210 VAL A C 1
ATOM 3203 O O . VAL A 1 210 ? 146.034 137.040 180.916 1.00 98.67 210 VAL A O 1
ATOM 3216 N N . CYS A 1 211 ? 144.471 137.903 182.259 1.00 98.80 211 CYS A N 1
ATOM 3217 C CA . CYS A 1 211 ? 143.584 138.325 181.192 1.00 98.80 211 CYS A CA 1
ATOM 3218 C C . CYS A 1 211 ? 143.505 139.852 181.151 1.00 98.80 211 CYS A C 1
ATOM 3219 O O . CYS A 1 211 ? 143.128 140.480 182.140 1.00 98.80 211 CYS A O 1
ATOM 3227 N N . LEU A 1 212 ? 143.859 140.461 180.022 1.00 98.64 212 LEU A N 1
ATOM 3228 C CA . LEU A 1 212 ? 143.871 141.913 179.845 1.00 98.64 212 LEU A CA 1
ATOM 3229 C C . LEU A 1 212 ? 142.789 142.350 178.869 1.00 98.64 212 LEU A C 1
ATOM 3230 O O . LEU A 1 212 ? 142.666 141.767 177.797 1.00 98.64 212 LEU A O 1
ATOM 3246 N N . GLY A 1 213 ? 142.055 143.405 179.191 1.00 98.58 213 GLY A N 1
ATOM 3247 C CA . GLY A 1 213 ? 141.230 144.128 178.219 1.00 98.58 213 GLY A CA 1
ATOM 3248 C C . GLY A 1 213 ? 141.915 145.407 177.748 1.00 98.58 213 GLY A C 1
ATOM 3249 O O . GLY A 1 213 ? 142.570 146.075 178.548 1.00 98.58 213 GLY A O 1
ATOM 3253 N N . GLY A 1 214 ? 141.735 145.806 176.490 1.00 98.26 214 GLY A N 1
ATOM 3254 C CA . GLY A 1 214 ? 142.175 147.128 176.046 1.00 98.26 214 GLY A CA 1
ATOM 3255 C C . GLY A 1 214 ? 141.682 147.568 174.670 1.00 98.26 214 GLY A C 1
ATOM 3256 O O . GLY A 1 214 ? 141.295 146.763 173.828 1.00 98.26 214 GLY A O 1
ATOM 3260 N N . GLU A 1 215 ? 141.699 148.879 174.454 1.00 97.47 215 GLU A N 1
ATOM 3261 C CA . GLU A 1 215 ? 141.372 149.527 173.188 1.00 97.47 215 GLU A CA 1
ATOM 3262 C C . GLU A 1 215 ? 142.422 149.243 172.104 1.00 97.47 215 GLU A C 1
ATOM 3263 O O . GLU A 1 215 ? 143.620 149.331 172.372 1.00 97.47 215 GLU A O 1
ATOM 3275 N N . VAL A 1 216 ? 141.983 148.992 170.869 1.00 97.17 216 VAL A N 1
ATOM 3276 C CA . VAL A 1 216 ? 142.843 148.905 169.681 1.00 97.17 216 VAL A CA 1
ATOM 3277 C C . VAL A 1 216 ? 142.259 149.750 168.558 1.00 97.17 216 VAL A C 1
ATOM 3278 O O . VAL A 1 216 ? 141.090 149.601 168.223 1.00 97.17 216 VAL A O 1
ATOM 3291 N N . ASP A 1 217 ? 143.048 150.635 167.955 1.00 98.11 217 ASP A N 1
ATOM 3292 C CA . ASP A 1 217 ? 142.524 151.630 167.017 1.00 98.11 217 ASP A CA 1
ATOM 3293 C C . ASP A 1 217 ? 142.077 151.046 165.686 1.00 98.11 217 ASP A C 1
ATOM 3294 O O . ASP A 1 217 ? 141.009 151.397 165.194 1.00 98.11 217 ASP A O 1
ATOM 3303 N N . ALA A 1 218 ? 142.915 150.227 165.059 1.00 98.58 218 ALA A N 1
ATOM 3304 C CA . ALA A 1 218 ? 142.722 149.834 163.676 1.00 98.58 218 ALA A CA 1
ATOM 3305 C C . ALA A 1 218 ? 143.480 148.560 163.316 1.00 98.58 218 ALA A C 1
ATOM 3306 O O . ALA A 1 218 ? 144.400 148.148 164.018 1.00 98.58 218 ALA A O 1
ATOM 3313 N N . ILE A 1 219 ? 143.129 147.954 162.190 1.00 98.28 219 ILE A N 1
ATOM 3314 C CA . ILE A 1 219 ? 143.776 146.759 161.647 1.00 98.28 219 ILE A CA 1
ATOM 3315 C C . ILE A 1 219 ? 144.311 147.011 160.232 1.00 98.28 219 ILE A C 1
ATOM 3316 O O . ILE A 1 219 ? 143.771 147.819 159.483 1.00 98.28 219 ILE A O 1
ATOM 3332 N N . TRP A 1 220 ? 145.410 146.369 159.864 1.00 97.86 220 TRP A N 1
ATOM 3333 C CA . TRP A 1 220 ? 146.102 146.592 158.595 1.00 97.86 220 TRP A CA 1
ATOM 3334 C C . TRP A 1 220 ? 145.522 145.790 157.424 1.00 97.86 220 TRP A C 1
ATOM 3335 O O . TRP A 1 220 ? 145.653 146.182 156.270 1.00 97.86 220 TRP A O 1
ATOM 3356 N N . ASP A 1 221 ? 144.889 144.655 157.701 1.00 96.15 221 ASP A N 1
ATOM 3357 C CA . ASP A 1 221 ? 144.298 143.719 156.729 1.00 96.15 221 ASP A CA 1
ATOM 3358 C C . ASP A 1 221 ? 143.158 142.925 157.407 1.00 96.15 221 ASP A C 1
ATOM 3359 O O . ASP A 1 221 ? 142.519 143.448 158.315 1.00 96.15 221 ASP A O 1
ATOM 3368 N N . ALA A 1 222 ? 142.797 141.724 156.960 1.00 94.86 222 ALA A N 1
ATOM 3369 C CA . ALA A 1 222 ? 141.730 140.952 157.603 1.00 94.86 222 ALA A CA 1
ATOM 3370 C C . ALA A 1 222 ? 142.204 140.202 158.859 1.00 94.86 222 ALA A C 1
ATOM 3371 O O . ALA A 1 222 ? 143.374 139.836 158.970 1.00 94.86 222 ALA A O 1
ATOM 3378 N N . LYS A 1 223 ? 141.290 139.878 159.784 1.00 94.70 223 LYS A N 1
ATOM 3379 C CA . LYS A 1 223 ? 141.579 138.910 160.858 1.00 94.70 223 LYS A CA 1
ATOM 3380 C C . LYS A 1 223 ? 142.002 137.551 160.265 1.00 94.70 223 LYS A C 1
ATOM 3381 O O . LYS A 1 223 ? 141.520 137.188 159.190 1.00 94.70 223 LYS A O 1
ATOM 3400 N N . PRO A 1 224 ? 142.872 136.780 160.932 1.00 92.16 224 PRO A N 1
ATOM 3401 C CA . PRO A 1 224 ? 143.367 135.506 160.417 1.00 92.16 224 PRO A CA 1
ATOM 3402 C C . PRO A 1 224 ? 142.274 134.435 160.355 1.00 92.16 224 PRO A C 1
ATOM 3403 O O . PRO A 1 224 ? 141.228 134.549 160.991 1.00 92.16 224 PRO A O 1
ATOM 3414 N N . GLU A 1 225 ? 142.527 133.369 159.595 1.00 86.41 225 GLU A N 1
ATOM 3415 C CA . GLU A 1 225 ? 141.560 132.298 159.354 1.00 86.41 225 GLU A CA 1
ATOM 3416 C C . GLU A 1 225 ? 141.213 131.450 160.581 1.00 86.41 225 GLU A C 1
ATOM 3417 O O . GLU A 1 225 ? 140.109 130.906 160.653 1.00 86.41 225 GLU A O 1
ATOM 3421 N N . THR A 1 226 ? 142.122 131.332 161.549 1.00 84.05 226 THR A N 1
ATOM 3422 C CA . THR A 1 226 ? 141.933 130.574 162.799 1.00 84.05 226 THR A CA 1
ATOM 3423 C C . THR A 1 226 ? 142.462 131.355 164.009 1.00 84.05 226 THR A C 1
ATOM 3424 O O . THR A 1 226 ? 143.413 132.125 163.867 1.00 84.05 226 THR A O 1
ATOM 3435 N N . PRO A 1 227 ? 141.868 131.193 165.205 1.00 84.25 227 PRO A N 1
ATOM 3436 C CA . PRO A 1 227 ? 142.285 131.920 166.405 1.00 84.25 227 PRO A CA 1
ATOM 3437 C C . PRO A 1 227 ? 143.755 131.738 166.785 1.00 84.25 227 PRO A C 1
ATOM 3438 O O . PRO A 1 227 ? 144.381 130.722 166.489 1.00 84.25 227 PRO A O 1
ATOM 3449 N N . GLY A 1 228 ? 144.301 132.708 167.523 1.00 83.08 228 GLY A N 1
ATOM 3450 C CA . GLY A 1 228 ? 145.602 132.608 168.182 1.00 83.08 228 GLY A CA 1
ATOM 3451 C C . GLY A 1 228 ? 146.822 132.954 167.323 1.00 83.08 228 GLY A C 1
ATOM 3452 O O . GLY A 1 228 ? 147.886 133.241 167.877 1.00 83.08 228 GLY A O 1
ATOM 3456 N N . GLU A 1 229 ? 146.708 132.990 165.994 1.00 89.13 229 GLU A N 1
ATOM 3457 C CA . GLU A 1 229 ? 147.781 133.525 165.148 1.00 89.13 229 GLU A CA 1
ATOM 3458 C C . GLU A 1 229 ? 147.978 135.037 165.371 1.00 89.13 229 GLU A C 1
ATOM 3459 O O . GLU A 1 229 ? 147.012 135.735 165.681 1.00 89.13 229 GLU A O 1
ATOM 3471 N N . PRO A 1 230 ? 149.195 135.582 165.194 1.00 93.20 230 PRO A N 1
ATOM 3472 C CA . PRO A 1 230 ? 149.442 137.021 165.196 1.00 93.20 230 PRO A CA 1
ATOM 3473 C C . PRO A 1 230 ? 148.539 137.806 164.233 1.00 93.20 230 PRO A C 1
ATOM 3474 O O . PRO A 1 230 ? 148.293 137.381 163.099 1.00 93.20 230 PRO A O 1
ATOM 3485 N N . ILE A 1 231 ? 148.077 138.972 164.685 1.00 96.63 231 ILE A N 1
ATOM 3486 C CA . ILE A 1 231 ? 147.154 139.864 163.980 1.00 96.63 231 ILE A CA 1
ATOM 3487 C C . ILE A 1 231 ? 147.861 141.183 163.658 1.00 96.63 231 ILE A C 1
ATOM 3488 O O . ILE A 1 231 ? 148.561 141.736 164.505 1.00 96.63 231 ILE A O 1
ATOM 3504 N N . ASN A 1 232 ? 147.678 141.723 162.461 1.00 96.82 232 ASN A N 1
ATOM 3505 C CA . ASN A 1 232 ? 148.310 142.977 162.051 1.00 96.82 232 ASN A CA 1
ATOM 3506 C C . ASN A 1 232 ? 147.550 144.214 162.563 1.00 96.82 232 ASN A C 1
ATOM 3507 O O . ASN A 1 232 ? 147.042 145.013 161.773 1.00 96.82 232 ASN A O 1
ATOM 3518 N N . TRP A 1 233 ? 147.441 144.379 163.877 1.00 98.32 233 TRP A N 1
ATOM 3519 C CA . TRP A 1 233 ? 146.898 145.600 164.484 1.00 98.32 233 TRP A CA 1
ATOM 3520 C C . TRP A 1 233 ? 147.771 146.828 164.206 1.00 98.32 233 TRP A C 1
ATOM 3521 O O . TRP A 1 233 ? 148.953 146.700 163.899 1.00 98.32 233 TRP A O 1
ATOM 3542 N N . VAL A 1 234 ? 147.219 148.022 164.406 1.00 98.58 234 VAL A N 1
ATOM 3543 C CA . VAL A 1 234 ? 147.938 149.298 164.391 1.00 98.58 234 VAL A CA 1
ATOM 3544 C C . VAL A 1 234 ? 147.507 150.146 165.584 1.00 98.58 234 VAL A C 1
ATOM 3545 O O . VAL A 1 234 ? 146.315 150.249 165.856 1.00 98.58 234 VAL A O 1
ATOM 3558 N N . GLU A 1 235 ? 148.434 150.808 166.275 1.00 98.61 235 GLU A N 1
ATOM 3559 C CA . GLU A 1 235 ? 148.107 151.917 167.178 1.00 98.61 235 GLU A CA 1
ATOM 3560 C C . GLU A 1 235 ? 148.504 153.239 166.522 1.00 98.61 235 GLU A C 1
ATOM 3561 O O . GLU A 1 235 ? 149.597 153.358 165.977 1.00 98.61 235 GLU A O 1
ATOM 3573 N N . LEU A 1 236 ? 147.621 154.233 166.605 1.00 98.78 236 LEU A N 1
ATOM 3574 C CA . LEU A 1 236 ? 147.791 155.597 166.116 1.00 98.78 236 LEU A CA 1
ATOM 3575 C C . LEU A 1 236 ? 147.959 156.591 167.272 1.00 98.78 236 LEU A C 1
ATOM 3576 O O . LEU A 1 236 ? 147.151 156.606 168.205 1.00 98.78 236 LEU A O 1
ATOM 3592 N N . LYS A 1 237 ? 148.994 157.434 167.193 1.00 98.38 237 LYS A N 1
ATOM 3593 C CA . LYS A 1 237 ? 149.401 158.401 168.230 1.00 98.38 237 LYS A CA 1
ATOM 3594 C C . LYS A 1 237 ? 149.784 159.743 167.614 1.00 98.38 237 LYS A C 1
ATOM 3595 O O . LYS A 1 237 ? 150.230 159.767 166.471 1.00 98.38 237 LYS A O 1
ATOM 3614 N N . THR A 1 238 ? 149.717 160.837 168.376 1.00 97.91 238 THR A N 1
ATOM 3615 C CA . THR A 1 238 ? 150.206 162.162 167.939 1.00 97.91 238 THR A CA 1
ATOM 3616 C C . THR A 1 238 ? 151.042 162.898 168.976 1.00 97.91 238 THR A C 1
ATOM 3617 O O . THR A 1 238 ? 150.818 162.790 170.179 1.00 97.91 238 THR A O 1
ATOM 3628 N N . SER A 1 239 ? 152.021 163.671 168.502 1.00 97.38 239 SER A N 1
ATOM 3629 C CA . SER A 1 239 ? 152.922 164.501 169.310 1.00 97.38 239 SER A CA 1
ATOM 3630 C C . SER A 1 239 ? 153.496 165.641 168.461 1.00 97.38 239 SER A C 1
ATOM 3631 O O . SER A 1 239 ? 153.401 165.608 167.237 1.00 97.38 239 SER A O 1
ATOM 3639 N N . ARG A 1 240 ? 154.082 166.678 169.062 1.00 95.64 240 ARG A N 1
ATOM 3640 C CA . ARG A 1 240 ? 154.733 167.740 168.281 1.00 95.64 240 ARG A CA 1
ATOM 3641 C C . ARG A 1 240 ? 155.960 167.251 167.510 1.00 95.64 240 ARG A C 1
ATOM 3642 O O . ARG A 1 240 ? 156.609 166.298 167.930 1.00 95.64 240 ARG A O 1
ATOM 3663 N N . MET A 1 241 ? 156.304 167.922 166.412 1.00 96.97 241 MET A N 1
ATOM 3664 C CA . MET A 1 241 ? 157.509 167.640 165.631 1.00 96.97 241 MET A CA 1
ATOM 3665 C C . MET A 1 241 ? 158.766 167.653 166.495 1.00 96.97 241 MET A C 1
ATOM 3666 O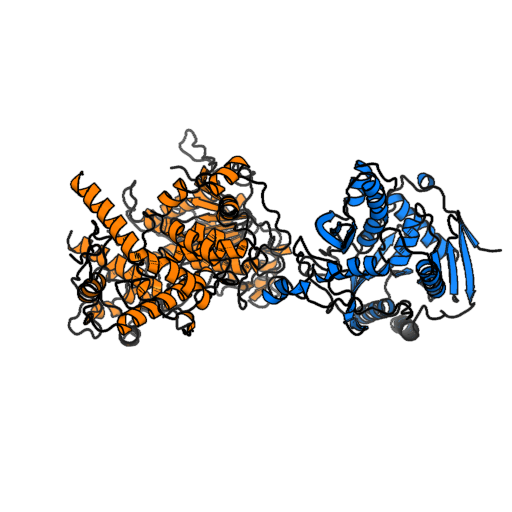 O . MET A 1 241 ? 158.949 168.538 167.331 1.00 96.97 241 MET A O 1
ATOM 3680 N N . ILE A 1 242 ? 159.671 166.713 166.243 1.00 96.39 242 ILE A N 1
ATOM 3681 C CA . ILE A 1 242 ? 160.962 166.627 166.928 1.00 96.39 242 ILE A CA 1
ATOM 3682 C C . ILE A 1 242 ? 161.945 167.611 166.282 1.00 96.39 242 ILE A C 1
ATOM 3683 O O . ILE A 1 242 ? 162.782 167.234 165.465 1.00 96.39 242 ILE A O 1
ATOM 3699 N N . THR A 1 243 ? 161.814 168.899 166.599 1.00 94.80 243 THR A N 1
ATOM 3700 C CA . THR A 1 243 ? 162.639 169.955 166.001 1.00 94.80 243 THR A CA 1
ATOM 3701 C C . THR A 1 243 ? 164.090 169.987 166.507 1.00 94.80 243 THR A C 1
ATOM 3702 O O . THR A 1 243 ? 164.976 170.478 165.806 1.00 94.80 243 THR A O 1
ATOM 3706 N N . ASN A 1 244 ? 164.351 169.473 167.714 1.00 94.13 244 ASN A N 1
ATOM 3707 C CA . ASN A 1 244 ? 165.675 169.455 168.339 1.00 94.13 244 ASN A CA 1
ATOM 3708 C C . ASN A 1 244 ? 165.803 168.303 169.350 1.00 94.13 244 ASN A C 1
ATOM 3709 O O . ASN A 1 244 ? 164.804 167.744 169.811 1.00 94.13 244 ASN A O 1
ATOM 3720 N N . THR A 1 245 ? 167.030 167.956 169.729 1.00 94.84 245 THR A N 1
ATOM 3721 C CA . THR A 1 245 ? 167.311 166.786 170.576 1.00 94.84 245 THR A CA 1
ATOM 3722 C C . THR A 1 245 ? 166.697 166.881 171.979 1.00 94.84 245 THR A C 1
ATOM 3723 O O . THR A 1 245 ? 166.353 165.858 172.565 1.00 94.84 245 THR A O 1
ATOM 3734 N N . GLY A 1 246 ? 166.434 168.079 172.503 1.00 95.47 246 GLY A N 1
ATOM 3735 C CA . GLY A 1 246 ? 165.676 168.239 173.749 1.00 95.47 246 GLY A CA 1
ATOM 3736 C C . GLY A 1 246 ? 164.260 167.654 173.666 1.00 95.47 246 GLY A C 1
ATOM 3737 O O . GLY A 1 246 ? 163.773 167.055 174.622 1.00 95.47 246 GLY A O 1
ATOM 3741 N N . ILE A 1 247 ? 163.616 167.739 172.499 1.00 94.81 247 ILE A N 1
ATOM 3742 C CA . ILE A 1 247 ? 162.337 167.069 172.248 1.00 94.81 247 ILE A CA 1
ATOM 3743 C C . ILE A 1 247 ? 162.550 165.565 172.064 1.00 94.81 247 ILE A C 1
ATOM 3744 O O . ILE A 1 247 ? 161.763 164.777 172.580 1.00 94.81 247 ILE A O 1
ATOM 3760 N N . GLN A 1 248 ? 163.629 165.148 171.392 1.00 96.22 248 GLN A N 1
ATOM 3761 C CA . GLN A 1 248 ? 163.953 163.726 171.222 1.00 96.22 248 GLN A CA 1
ATOM 3762 C C . GLN A 1 248 ? 164.079 163.014 172.581 1.00 96.22 248 GLN A C 1
ATOM 3763 O O . GLN A 1 248 ? 163.592 161.897 172.723 1.00 96.22 248 GLN A O 1
ATOM 3777 N N . THR A 1 249 ? 164.634 163.663 173.609 1.00 96.69 249 THR A N 1
ATOM 3778 C CA . THR A 1 249 ? 164.659 163.118 174.975 1.00 96.69 249 THR A CA 1
ATOM 3779 C C . THR A 1 249 ? 163.255 162.818 175.492 1.00 96.69 249 THR A C 1
ATOM 3780 O O . THR A 1 249 ? 162.978 161.710 175.942 1.00 96.69 249 THR A O 1
ATOM 3791 N N . ALA A 1 250 ? 162.347 163.790 175.415 1.00 96.05 250 ALA A N 1
ATOM 3792 C CA . ALA A 1 250 ? 160.980 163.607 175.878 1.00 96.05 250 ALA A CA 1
ATOM 3793 C C . ALA A 1 250 ? 160.252 162.530 175.070 1.00 96.05 250 ALA A C 1
ATOM 3794 O O . ALA A 1 250 ? 159.536 161.708 175.633 1.00 96.05 250 ALA A O 1
ATOM 3801 N N . PHE A 1 251 ? 160.466 162.473 173.758 1.00 97.34 251 PHE A N 1
ATOM 3802 C CA . PHE A 1 251 ? 159.881 161.442 172.909 1.00 97.34 251 PHE A CA 1
ATOM 3803 C C . PHE A 1 251 ? 160.406 160.041 173.266 1.00 97.34 251 PHE A C 1
ATOM 3804 O O . PHE A 1 251 ? 159.622 159.124 173.506 1.00 97.34 251 PHE A O 1
ATOM 3821 N N . ASP A 1 252 ? 161.719 159.866 173.409 1.00 97.34 252 ASP A N 1
ATOM 3822 C CA . ASP A 1 252 ? 162.299 158.577 173.803 1.00 97.34 252 ASP A CA 1
ATOM 3823 C C . ASP A 1 252 ? 161.927 158.166 175.244 1.00 97.34 252 ASP A C 1
ATOM 3824 O O . ASP A 1 252 ? 161.930 156.977 175.563 1.00 97.34 252 ASP A O 1
ATOM 3833 N N . GLN A 1 253 ? 161.529 159.101 176.112 1.00 96.61 253 GLN A N 1
ATOM 3834 C CA . GLN A 1 253 ? 160.840 158.768 177.362 1.00 96.61 253 GLN A CA 1
ATOM 3835 C C . GLN A 1 253 ? 159.368 158.385 177.154 1.00 96.61 253 GLN A C 1
ATOM 3836 O O . GLN A 1 253 ? 158.910 157.437 177.787 1.00 96.61 253 GLN A O 1
ATOM 3850 N N . LYS A 1 254 ? 158.611 159.038 176.261 1.00 96.51 254 LYS A N 1
ATOM 3851 C CA . LYS A 1 254 ? 157.242 158.595 175.928 1.00 96.51 254 LYS A CA 1
ATOM 3852 C C . LYS A 1 254 ? 157.239 157.177 175.371 1.00 96.51 254 LYS A C 1
ATOM 3853 O O . LYS A 1 254 ? 156.319 156.409 175.650 1.00 96.51 254 LYS A O 1
ATOM 3872 N N . LEU A 1 255 ? 158.270 156.799 174.619 1.00 98.02 255 LEU A N 1
ATOM 3873 C CA . LEU A 1 255 ? 158.320 155.493 173.970 1.00 98.02 255 LEU A CA 1
ATOM 3874 C C . LEU A 1 255 ? 158.303 154.307 174.942 1.00 98.02 255 LEU A C 1
ATOM 3875 O O . LEU A 1 255 ? 157.837 153.246 174.545 1.00 98.02 255 LEU A O 1
ATOM 3891 N N . LEU A 1 256 ? 158.693 154.462 176.214 1.00 97.92 256 LEU A N 1
ATOM 3892 C CA . LEU A 1 256 ? 158.521 153.406 177.221 1.00 97.92 256 LEU A CA 1
ATOM 3893 C C . LEU A 1 256 ? 157.049 153.008 177.361 1.00 97.92 256 LEU A C 1
ATOM 3894 O O . LEU A 1 256 ? 156.691 151.838 177.262 1.00 97.92 256 LEU A O 1
ATOM 3910 N N . LYS A 1 257 ? 156.177 153.997 177.560 1.00 97.45 257 LYS A N 1
ATOM 3911 C CA . LYS A 1 257 ? 154.742 153.762 177.701 1.00 97.45 257 LYS A CA 1
ATOM 3912 C C . LYS A 1 257 ? 154.117 153.340 176.386 1.00 97.45 257 LYS A C 1
ATOM 3913 O O . LYS A 1 257 ? 153.264 152.466 176.413 1.00 97.45 257 LYS A O 1
ATOM 3932 N N . TYR A 1 258 ? 154.553 153.874 175.244 1.00 98.08 258 TYR A N 1
ATOM 3933 C CA . TYR A 1 258 ? 154.047 153.399 173.953 1.00 98.08 258 TYR A CA 1
ATOM 3934 C C . TYR A 1 258 ? 154.385 151.921 173.750 1.00 98.08 258 TYR A C 1
ATOM 3935 O O . TYR A 1 258 ? 153.508 151.132 173.408 1.00 98.08 258 TYR A O 1
ATOM 3953 N N . TRP A 1 259 ? 155.631 151.517 174.010 1.00 98.52 259 TRP A N 1
ATOM 3954 C CA . TRP A 1 259 ? 156.039 150.127 173.857 1.00 98.52 259 TRP A CA 1
ATOM 3955 C C . TRP A 1 259 ? 155.262 149.191 174.779 1.00 98.52 259 TRP A C 1
ATOM 3956 O O . TRP A 1 259 ? 154.692 148.224 174.287 1.00 98.52 259 TRP A O 1
ATOM 3977 N N . ILE A 1 260 ? 155.156 149.489 176.077 1.00 98.47 260 ILE A N 1
ATOM 3978 C CA . ILE A 1 260 ? 154.349 148.676 176.995 1.00 98.47 260 ILE A CA 1
ATOM 3979 C C . ILE A 1 260 ? 152.918 148.550 176.470 1.00 98.47 260 ILE A C 1
ATOM 3980 O O . ILE A 1 260 ? 152.375 147.453 176.357 1.00 98.47 260 ILE A O 1
ATOM 3996 N N . GLN A 1 261 ? 152.310 149.678 176.124 1.00 97.94 261 GLN A N 1
ATOM 3997 C CA . GLN A 1 261 ? 150.913 149.746 175.746 1.00 97.94 261 GLN A CA 1
ATOM 3998 C C . GLN A 1 261 ? 150.600 148.931 174.491 1.00 97.94 261 GLN A C 1
ATOM 3999 O O . GLN A 1 261 ? 149.538 148.317 174.421 1.00 97.94 261 GLN A O 1
ATOM 4013 N N . SER A 1 262 ? 151.501 148.882 173.514 1.00 98.45 262 SER A N 1
ATOM 4014 C CA . SER A 1 262 ? 151.310 148.053 172.322 1.00 98.45 262 SER A CA 1
ATOM 4015 C C . SER A 1 262 ? 151.777 146.615 172.522 1.00 98.45 262 SER A C 1
ATOM 4016 O O . SER A 1 262 ? 151.200 145.703 171.936 1.00 98.45 262 SER A O 1
ATOM 4024 N N . PHE A 1 263 ? 152.771 146.372 173.372 1.00 98.01 263 PHE A N 1
ATOM 4025 C CA . PHE A 1 263 ? 153.274 145.026 173.642 1.00 98.01 263 PHE A CA 1
ATOM 4026 C C . PHE A 1 263 ? 152.221 144.150 174.307 1.00 98.01 263 PHE A C 1
ATOM 4027 O O . PHE A 1 263 ? 151.999 143.020 173.888 1.00 98.01 263 PHE A O 1
ATOM 4044 N N . LEU A 1 264 ? 151.535 144.665 175.322 1.00 98.17 264 LEU A N 1
ATOM 4045 C CA . LEU A 1 264 ? 150.609 143.878 176.122 1.00 98.17 264 LEU A CA 1
ATOM 4046 C C . LEU A 1 264 ? 149.437 143.287 175.330 1.00 98.17 264 LEU A C 1
ATOM 4047 O O . LEU A 1 264 ? 148.912 142.264 175.749 1.00 98.17 264 LEU A O 1
ATOM 4063 N N . LEU A 1 265 ? 149.035 143.870 174.197 1.00 97.72 265 LEU A N 1
ATOM 4064 C CA . LEU A 1 265 ? 147.996 143.310 173.318 1.00 97.72 265 LEU A CA 1
ATOM 4065 C C . LEU A 1 265 ? 148.556 142.697 172.024 1.00 97.72 265 LEU A C 1
ATOM 4066 O O . LEU A 1 265 ? 147.803 142.371 171.109 1.00 97.72 265 LEU A O 1
ATOM 4082 N N . GLY A 1 266 ? 149.876 142.555 171.907 1.00 97.58 266 GLY A N 1
ATOM 4083 C CA . GLY A 1 266 ? 150.515 142.000 170.714 1.00 97.58 266 GLY A CA 1
ATOM 4084 C C . GLY A 1 266 ? 150.397 142.875 169.463 1.00 97.58 266 GLY A C 1
ATOM 4085 O O . GLY A 1 266 ? 150.524 142.363 168.354 1.00 97.58 266 GLY A O 1
ATOM 4089 N N . VAL A 1 267 ? 150.140 144.179 169.603 1.00 98.28 267 VAL A N 1
ATOM 4090 C CA . VAL A 1 267 ? 150.025 145.118 168.481 1.00 98.28 267 VAL A CA 1
ATOM 4091 C C . VAL A 1 267 ? 151.399 145.312 167.849 1.00 98.28 267 VAL A C 1
ATOM 4092 O O . VAL A 1 267 ? 152.273 145.864 168.511 1.00 98.28 267 VAL A O 1
ATOM 4105 N N . PRO A 1 268 ? 151.643 144.883 166.602 1.00 98.02 268 PRO A N 1
ATOM 4106 C CA . PRO A 1 268 ? 152.993 144.828 166.052 1.00 98.02 268 PRO A CA 1
ATOM 4107 C C . PRO A 1 268 ? 153.515 146.171 165.536 1.00 98.02 268 PRO A C 1
ATOM 4108 O O . PRO A 1 268 ? 154.725 146.361 165.454 1.00 98.02 268 PRO A O 1
ATOM 4119 N N . ARG A 1 269 ? 152.631 147.101 165.175 1.00 97.74 269 ARG A N 1
ATOM 4120 C CA . ARG A 1 269 ? 152.973 148.342 164.474 1.00 97.74 269 ARG A CA 1
ATOM 4121 C C . ARG A 1 269 ? 152.368 149.558 165.163 1.00 97.74 269 ARG A C 1
ATOM 4122 O O . ARG A 1 269 ? 151.172 149.592 165.427 1.00 97.74 269 ARG A O 1
ATOM 4143 N N . ILE A 1 270 ? 153.169 150.589 165.378 1.00 98.84 270 ILE A N 1
ATOM 4144 C CA . ILE A 1 270 ? 152.701 151.903 165.814 1.00 98.84 270 ILE A CA 1
ATOM 4145 C C . ILE A 1 270 ? 152.898 152.868 164.657 1.00 98.84 270 ILE A C 1
ATOM 4146 O O . ILE A 1 270 ? 153.962 152.866 164.043 1.00 98.84 270 ILE A O 1
ATOM 4162 N N . ILE A 1 271 ? 151.909 153.703 164.363 1.00 98.71 271 ILE A N 1
ATOM 4163 C CA . ILE A 1 271 ? 152.056 154.818 163.433 1.00 98.71 271 ILE A CA 1
ATOM 4164 C C . ILE A 1 271 ? 151.825 156.130 164.176 1.00 98.71 271 ILE A C 1
ATOM 4165 O O . ILE A 1 271 ? 150.796 156.346 164.812 1.00 98.71 271 ILE A O 1
ATOM 4181 N N . VAL A 1 272 ? 152.815 157.010 164.113 1.00 98.73 272 VAL A N 1
ATOM 4182 C CA . VAL A 1 272 ? 152.839 158.276 164.851 1.00 98.73 272 VAL A CA 1
ATOM 4183 C C . VAL A 1 272 ? 152.700 159.434 163.880 1.00 98.73 272 VAL A C 1
ATOM 4184 O O . VAL A 1 272 ? 153.432 159.490 162.895 1.00 98.73 272 VAL A O 1
ATOM 4197 N N . GLY A 1 273 ? 151.783 160.359 164.153 1.00 98.64 273 GLY A N 1
ATOM 4198 C CA . GLY A 1 273 ? 151.636 161.618 163.425 1.00 98.64 273 GLY A CA 1
ATOM 4199 C C . GLY A 1 273 ? 152.299 162.776 164.164 1.00 98.64 273 GLY A C 1
ATOM 4200 O O . GLY A 1 273 ? 152.121 162.917 165.373 1.00 98.64 273 GLY A O 1
ATOM 4204 N N . PHE A 1 274 ? 153.029 163.633 163.455 1.00 98.59 274 PHE A N 1
ATOM 4205 C CA . PHE A 1 274 ? 153.683 164.793 164.051 1.00 98.59 274 PHE A CA 1
ATOM 4206 C C . PHE A 1 274 ? 153.014 166.103 163.655 1.00 98.59 274 PHE A C 1
ATOM 4207 O O . PHE A 1 274 ? 152.957 166.456 162.476 1.00 98.59 274 PHE A O 1
ATOM 4224 N N . ARG A 1 275 ? 152.525 166.841 164.652 1.00 97.75 275 ARG A N 1
ATOM 4225 C CA . ARG A 1 275 ? 151.950 168.184 164.491 1.00 97.75 275 ARG A CA 1
ATOM 4226 C C . ARG A 1 275 ? 153.002 169.271 164.669 1.00 97.75 275 ARG A C 1
ATOM 4227 O O . ARG A 1 275 ? 153.936 169.085 165.441 1.00 97.75 275 ARG A O 1
ATOM 4248 N N . ASP A 1 276 ? 152.853 170.424 164.028 1.00 96.09 276 ASP A N 1
ATOM 4249 C CA . ASP A 1 276 ? 153.542 171.634 164.493 1.00 96.09 276 ASP A CA 1
ATOM 4250 C C . ASP A 1 276 ? 152.864 172.215 165.750 1.00 96.09 276 ASP A C 1
ATOM 4251 O O . ASP A 1 276 ? 151.843 171.710 166.220 1.00 96.09 276 ASP A O 1
ATOM 4260 N N . GLN A 1 277 ? 153.439 173.266 166.333 1.00 92.19 277 GLN A N 1
ATOM 4261 C CA . GLN A 1 277 ? 152.920 173.863 167.563 1.00 92.19 277 GLN A CA 1
ATOM 4262 C C . GLN A 1 277 ? 151.640 174.701 167.396 1.00 92.19 277 GLN A C 1
ATOM 4263 O O . GLN A 1 277 ? 151.092 175.161 168.397 1.00 92.19 277 GLN A O 1
ATOM 4267 N N . ASP A 1 278 ? 151.133 174.902 166.176 1.00 94.64 278 ASP A N 1
ATOM 4268 C CA . ASP A 1 278 ? 149.806 175.490 165.940 1.00 94.64 278 ASP A CA 1
ATOM 4269 C C . ASP A 1 278 ? 148.732 174.411 165.739 1.00 94.64 278 ASP A C 1
ATOM 4270 O O . ASP A 1 278 ? 147.555 174.654 166.012 1.00 94.64 278 ASP A O 1
ATOM 4279 N N . GLY A 1 279 ? 149.122 173.221 165.282 1.00 96.99 279 GLY A N 1
ATOM 4280 C CA . GLY A 1 279 ? 148.246 172.066 165.110 1.00 96.99 279 GLY A CA 1
ATOM 4281 C C . GLY A 1 279 ? 148.186 171.516 163.681 1.00 96.99 279 GLY A C 1
ATOM 4282 O O . GLY A 1 279 ? 147.361 170.649 163.408 1.00 96.99 279 GLY A O 1
ATOM 4286 N N . ILE A 1 280 ? 149.014 171.980 162.748 1.00 98.16 280 ILE A N 1
ATOM 4287 C CA . ILE A 1 280 ? 149.047 171.393 161.402 1.00 98.16 280 ILE A CA 1
ATOM 4288 C C . ILE A 1 280 ? 149.821 170.073 161.428 1.00 98.16 280 ILE A C 1
ATOM 4289 O O . ILE A 1 280 ? 150.942 170.019 161.927 1.00 98.16 280 ILE A O 1
ATOM 4305 N N . LEU A 1 281 ? 149.247 169.007 160.877 1.00 98.53 281 LEU A N 1
ATOM 4306 C CA . LEU A 1 281 ? 149.937 167.740 160.664 1.00 98.53 281 LEU A CA 1
ATOM 4307 C C . LEU A 1 281 ? 151.033 167.937 159.615 1.00 98.53 281 LEU A C 1
ATOM 4308 O O . LEU A 1 281 ? 150.763 168.485 158.550 1.00 98.53 281 LEU A O 1
ATOM 4324 N N . ARG A 1 282 ? 152.270 167.533 159.904 1.00 98.14 282 ARG A N 1
ATOM 4325 C CA . ARG A 1 282 ? 153.424 167.756 159.015 1.00 98.14 282 ARG A CA 1
ATOM 4326 C C . ARG A 1 282 ? 154.070 166.477 158.496 1.00 98.14 282 ARG A C 1
ATOM 4327 O O . ARG A 1 282 ? 154.653 166.506 157.415 1.00 98.14 282 ARG A O 1
ATOM 4348 N N . SER A 1 283 ? 153.980 165.364 159.220 1.00 97.80 283 SER A N 1
ATOM 4349 C CA . SER A 1 283 ? 154.530 164.074 158.792 1.00 97.80 283 SER A CA 1
ATOM 4350 C C . SER A 1 283 ? 153.946 162.900 159.579 1.00 97.80 283 SER A C 1
ATOM 4351 O O . SER A 1 283 ? 153.337 163.086 160.632 1.00 97.80 283 SER A O 1
ATOM 4359 N N . MET A 1 284 ? 154.144 161.684 159.073 1.00 97.70 284 MET A N 1
ATOM 4360 C CA . MET A 1 284 ? 153.823 160.418 159.739 1.00 97.70 284 MET A CA 1
ATOM 4361 C C . MET A 1 284 ? 155.014 159.460 159.688 1.00 97.70 284 MET A C 1
ATOM 4362 O O . MET A 1 284 ? 155.765 159.450 158.713 1.00 97.70 284 MET A O 1
ATOM 4376 N N . GLU A 1 285 ? 155.175 158.619 160.704 1.00 97.38 285 GLU A N 1
ATOM 4377 C CA . GLU A 1 285 ? 156.247 157.623 160.762 1.00 97.38 285 GLU A CA 1
ATOM 4378 C C . GLU A 1 285 ? 155.743 156.277 161.287 1.00 97.38 285 GLU A C 1
ATOM 4379 O O . GLU A 1 285 ? 154.765 156.210 162.030 1.00 97.38 285 GLU A O 1
ATOM 4391 N N . GLU A 1 286 ? 156.428 155.204 160.896 1.00 97.48 286 GLU A N 1
ATOM 4392 C CA . GLU A 1 286 ? 156.135 153.818 161.265 1.00 97.48 286 GLU A CA 1
ATOM 4393 C C . GLU A 1 286 ? 157.167 153.292 162.265 1.00 97.48 286 GLU A C 1
ATOM 4394 O O . GLU A 1 286 ? 158.370 153.413 162.041 1.00 97.48 286 GLU A O 1
ATOM 4406 N N . TYR A 1 287 ? 156.713 152.650 163.336 1.00 98.11 287 TYR A N 1
ATOM 4407 C CA . TYR A 1 287 ? 157.560 151.975 164.317 1.00 98.11 287 TYR A CA 1
ATOM 4408 C C . TYR A 1 287 ? 157.064 150.547 164.561 1.00 98.11 287 TYR A C 1
ATOM 4409 O O . TYR A 1 287 ? 155.862 150.282 164.543 1.00 98.11 287 TYR A O 1
ATOM 4427 N N . GLU A 1 288 ? 157.976 149.615 164.820 1.00 98.17 288 GLU A N 1
ATOM 4428 C CA . GLU A 1 288 ? 157.640 148.221 165.108 1.00 98.17 288 GLU A CA 1
ATOM 4429 C C . GLU A 1 288 ? 157.778 147.924 166.601 1.00 98.17 288 GLU A C 1
ATOM 4430 O O . GLU A 1 288 ? 158.814 148.184 167.212 1.00 98.17 288 GLU A O 1
ATOM 4442 N N . THR A 1 289 ? 156.758 147.323 167.198 1.00 98.33 289 THR A N 1
ATOM 4443 C CA . THR A 1 289 ? 156.695 147.083 168.639 1.00 98.33 289 THR A CA 1
ATOM 4444 C C . THR A 1 289 ? 157.825 146.198 169.156 1.00 98.33 289 THR A C 1
ATOM 4445 O O . THR A 1 289 ? 158.228 146.328 170.305 1.00 98.33 289 THR A O 1
ATOM 4456 N N . LEU A 1 290 ? 158.414 145.344 168.317 1.00 97.01 290 LEU A N 1
ATOM 4457 C CA . LEU A 1 290 ? 159.586 144.556 168.711 1.00 97.01 290 LEU A CA 1
ATOM 4458 C C . LEU A 1 290 ? 160.881 145.377 168.801 1.00 97.01 290 LEU A C 1
ATOM 4459 O O . LEU A 1 290 ? 161.787 144.989 169.533 1.00 97.01 290 LEU A O 1
ATOM 4475 N N . ASN A 1 291 ? 160.989 146.486 168.070 1.00 97.42 291 ASN A N 1
ATOM 4476 C CA . ASN A 1 291 ? 162.247 147.203 167.846 1.00 97.42 291 ASN A CA 1
ATOM 4477 C C . ASN A 1 291 ? 162.340 148.565 168.544 1.00 97.42 291 ASN A C 1
ATOM 4478 O O . ASN A 1 291 ? 163.433 149.116 168.643 1.00 97.42 291 ASN A O 1
ATOM 4489 N N . ILE A 1 292 ? 161.243 149.100 169.082 1.00 98.03 292 ILE A N 1
ATOM 4490 C CA . ILE A 1 292 ? 161.269 150.377 169.811 1.00 98.03 292 ILE A CA 1
ATOM 4491 C C . ILE A 1 292 ? 162.307 150.384 170.947 1.00 98.03 292 ILE A C 1
ATOM 4492 O O . ILE A 1 292 ? 163.114 151.314 170.989 1.00 98.03 292 ILE A O 1
ATOM 4508 N N . PRO A 1 293 ? 162.374 149.380 171.843 1.00 96.41 293 PRO A N 1
ATOM 4509 C CA . PRO A 1 293 ? 163.382 149.364 172.898 1.00 96.41 293 PRO A CA 1
ATOM 4510 C C . PRO A 1 293 ? 164.803 149.372 172.336 1.00 96.41 293 PRO A C 1
ATOM 4511 O O . PRO A 1 293 ? 165.661 150.094 172.829 1.00 96.41 293 PRO A O 1
ATOM 4522 N N . TYR A 1 294 ? 165.044 148.606 171.266 1.00 95.23 294 TYR A N 1
ATOM 4523 C CA . TYR A 1 294 ? 166.338 148.545 170.590 1.00 95.23 294 TYR A CA 1
ATOM 4524 C C . TYR A 1 294 ? 166.760 149.902 170.007 1.00 95.23 294 TYR A C 1
ATOM 4525 O O . TYR A 1 294 ? 167.896 150.327 170.203 1.00 95.23 294 TYR A O 1
ATOM 4543 N N . GLU A 1 295 ? 165.861 150.633 169.348 1.00 95.99 295 GLU A N 1
ATOM 4544 C CA . GLU A 1 295 ? 166.171 151.978 168.866 1.00 95.99 295 GLU A CA 1
ATOM 4545 C C . GLU A 1 295 ? 166.490 152.942 170.006 1.00 95.99 295 GLU A C 1
ATOM 4546 O O . GLU A 1 295 ? 167.483 153.664 169.941 1.00 95.99 295 GLU A O 1
ATOM 4558 N N . VAL A 1 296 ? 165.691 152.946 171.070 1.00 96.34 296 VAL A N 1
ATOM 4559 C CA . VAL A 1 296 ? 165.939 153.852 172.193 1.00 96.34 296 VAL A CA 1
ATOM 4560 C C . VAL A 1 296 ? 167.256 153.512 172.885 1.00 96.34 296 VAL A C 1
ATOM 4561 O O . VAL A 1 296 ? 168.050 154.408 173.165 1.00 96.34 296 VAL A O 1
ATOM 4574 N N . ARG A 1 297 ? 167.558 152.221 173.056 1.00 94.02 297 ARG A N 1
ATOM 4575 C CA . ARG A 1 297 ? 168.858 151.736 173.541 1.00 94.02 297 ARG A CA 1
ATOM 4576 C C . ARG A 1 297 ? 170.009 152.222 172.653 1.00 94.02 297 ARG A C 1
ATOM 4577 O O . ARG A 1 297 ? 171.036 152.653 173.168 1.00 94.02 297 ARG A O 1
ATOM 4598 N N . ARG A 1 298 ? 169.831 152.194 171.328 1.00 94.92 298 ARG A N 1
ATOM 4599 C CA . ARG A 1 298 ? 170.843 152.605 170.338 1.00 94.92 298 ARG A CA 1
ATOM 4600 C C . ARG A 1 298 ? 171.082 154.119 170.305 1.00 94.92 298 ARG A C 1
ATOM 4601 O O . ARG A 1 298 ? 172.223 154.536 170.135 1.00 94.92 298 ARG A O 1
ATOM 4605 N N . ARG A 1 299 ? 170.053 154.951 170.497 1.00 94.07 299 ARG A N 1
ATOM 4606 C CA . ARG A 1 299 ? 170.233 156.409 170.669 1.00 94.07 299 ARG A CA 1
ATOM 4607 C C . ARG A 1 299 ? 170.807 156.770 172.034 1.00 94.07 299 ARG A C 1
ATOM 4608 O O . ARG A 1 299 ? 171.591 157.707 172.136 1.00 94.07 299 ARG A O 1
ATOM 4629 N N . GLY A 1 300 ? 170.431 156.039 173.080 1.00 92.83 300 GLY A N 1
ATOM 4630 C CA . GLY A 1 300 ? 170.953 156.215 174.436 1.00 92.83 300 GLY A CA 1
ATOM 4631 C C . GLY A 1 300 ? 170.475 157.485 175.157 1.00 92.83 300 GLY A C 1
ATOM 4632 O O . GLY A 1 300 ? 170.980 157.803 176.232 1.00 92.83 300 GLY A O 1
ATOM 4636 N N . LEU A 1 301 ? 169.514 158.223 174.594 1.00 90.92 301 LEU A N 1
ATOM 4637 C CA . LEU A 1 301 ? 169.009 159.486 175.151 1.00 90.92 301 LEU A CA 1
ATOM 4638 C C . LEU A 1 301 ? 168.042 159.296 176.335 1.00 90.92 301 LEU A C 1
ATOM 4639 O O . LEU A 1 301 ? 167.878 160.206 177.142 1.00 90.92 301 LEU A O 1
ATOM 4655 N N . ALA A 1 302 ? 167.435 158.118 176.472 1.00 87.91 302 ALA A N 1
ATOM 4656 C CA . ALA A 1 302 ? 166.590 157.732 177.602 1.00 87.91 302 ALA A CA 1
ATOM 4657 C C . ALA A 1 302 ? 167.022 156.365 178.156 1.00 87.91 302 ALA A C 1
ATOM 4658 O O . ALA A 1 302 ? 167.514 155.512 177.415 1.00 87.91 302 ALA A O 1
ATOM 4665 N N . LYS A 1 303 ? 166.867 156.157 179.466 1.00 89.73 303 LYS A N 1
ATOM 4666 C CA . LYS A 1 303 ? 167.436 155.010 180.192 1.00 89.73 303 LYS A CA 1
ATOM 4667 C C . LYS A 1 303 ? 166.340 154.133 180.790 1.00 89.73 303 LYS A C 1
ATOM 4668 O O . LYS A 1 303 ? 165.980 154.292 181.953 1.00 89.73 303 LYS A O 1
ATOM 4672 N N . TRP A 1 304 ? 165.816 153.209 179.994 1.00 94.42 304 TRP A N 1
ATOM 4673 C CA . TRP A 1 304 ? 164.836 152.204 180.412 1.00 94.42 304 TRP A CA 1
ATOM 4674 C C . TRP A 1 304 ? 164.989 150.911 179.607 1.00 94.42 304 TRP A C 1
ATOM 4675 O O . TRP A 1 304 ? 165.491 150.935 178.484 1.00 94.42 304 TRP A O 1
ATOM 4696 N N . ASP A 1 305 ? 164.563 149.777 180.165 1.00 94.18 305 ASP A N 1
ATOM 4697 C CA . ASP A 1 305 ? 164.684 148.479 179.504 1.00 94.18 305 ASP A CA 1
ATOM 4698 C C . ASP A 1 305 ? 163.591 147.491 179.938 1.00 94.18 305 ASP A C 1
ATOM 4699 O O . ASP A 1 305 ? 163.456 147.162 181.116 1.00 94.18 305 ASP A O 1
ATOM 4708 N N . GLY A 1 306 ? 162.796 147.002 178.984 1.00 94.41 306 GLY A N 1
ATOM 4709 C CA . GLY A 1 306 ? 161.529 146.317 179.251 1.00 94.41 306 GLY A CA 1
ATOM 4710 C C . GLY A 1 306 ? 161.634 145.042 180.090 1.00 94.41 306 GLY A C 1
ATOM 4711 O O . GLY A 1 306 ? 160.677 144.679 180.770 1.00 94.41 306 GLY A O 1
ATOM 4715 N N . ASN A 1 307 ? 162.794 144.380 180.120 1.00 93.96 307 ASN A N 1
ATOM 4716 C CA . ASN A 1 307 ? 163.002 143.233 181.003 1.00 93.96 307 ASN A CA 1
ATOM 4717 C C . ASN A 1 307 ? 162.844 143.606 182.485 1.00 93.96 307 ASN A C 1
ATOM 4718 O O . ASN A 1 307 ? 162.327 142.804 183.262 1.00 93.96 307 ASN A O 1
ATOM 4729 N N . VAL A 1 308 ? 163.192 144.837 182.879 1.00 95.33 308 VAL A N 1
ATOM 4730 C CA . VAL A 1 308 ? 162.901 145.349 184.227 1.00 95.33 308 VAL A CA 1
ATOM 4731 C C . VAL A 1 308 ? 161.395 145.380 184.463 1.00 95.33 308 VAL A C 1
ATOM 4732 O O . VAL A 1 308 ? 160.907 144.819 185.438 1.00 95.33 308 VAL A O 1
ATOM 4745 N N . CYS A 1 309 ? 160.639 145.975 183.545 1.00 96.52 309 CYS A N 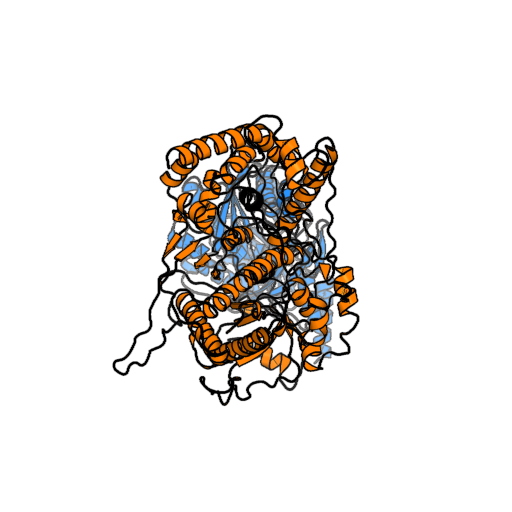1
ATOM 4746 C CA . CYS A 1 309 ? 159.191 146.100 183.661 1.00 96.52 309 CYS A CA 1
ATOM 4747 C C . CYS A 1 309 ? 158.503 144.740 183.771 1.00 96.52 309 CYS A C 1
ATOM 4748 O O . CYS A 1 309 ? 157.648 144.546 184.630 1.00 96.52 309 CYS A O 1
ATOM 4756 N N . ILE A 1 310 ? 158.887 143.794 182.915 1.00 96.21 310 ILE A N 1
ATOM 4757 C CA . ILE A 1 310 ? 158.288 142.464 182.870 1.00 96.21 310 ILE A CA 1
ATOM 4758 C C . ILE A 1 310 ? 158.508 141.739 184.200 1.00 96.21 310 ILE A C 1
ATOM 4759 O O . ILE A 1 310 ? 157.556 141.258 184.816 1.00 96.21 310 ILE A O 1
ATOM 4775 N N . ARG A 1 311 ? 159.749 141.693 184.693 1.00 96.05 311 ARG A N 1
ATOM 4776 C CA . ARG A 1 311 ? 160.045 141.001 185.954 1.00 96.05 311 ARG A CA 1
ATOM 4777 C C . ARG A 1 311 ? 159.432 141.722 187.153 1.00 96.05 311 ARG A C 1
ATOM 4778 O O . ARG A 1 311 ? 158.901 141.063 188.041 1.00 96.05 311 ARG A O 1
ATOM 4799 N N . PHE A 1 312 ? 159.427 143.054 187.161 1.00 96.64 312 PHE A N 1
ATOM 4800 C CA . PHE A 1 312 ? 158.753 143.825 188.203 1.00 96.64 312 PHE A CA 1
ATOM 4801 C C . PHE A 1 312 ? 157.260 143.495 188.256 1.00 96.64 312 PHE A C 1
ATOM 4802 O O . PHE A 1 312 ? 156.728 143.229 189.332 1.00 96.64 312 PHE A O 1
ATOM 4819 N N . ALA A 1 313 ? 156.590 143.439 187.104 1.00 97.15 313 ALA A N 1
ATOM 4820 C CA . ALA A 1 313 ? 155.189 143.052 187.041 1.00 97.15 313 ALA A CA 1
ATOM 4821 C C . ALA A 1 313 ? 154.963 141.633 187.567 1.00 97.15 313 ALA A C 1
ATOM 4822 O O . ALA A 1 313 ? 154.068 141.427 188.379 1.00 97.15 313 ALA A O 1
ATOM 4829 N N . ALA A 1 314 ? 155.789 140.664 187.171 1.00 96.74 314 ALA A N 1
ATOM 4830 C CA . ALA A 1 314 ? 155.666 139.295 187.660 1.00 96.74 314 ALA A CA 1
ATOM 4831 C C . ALA A 1 314 ? 155.811 139.219 189.190 1.00 96.74 314 ALA A C 1
ATOM 4832 O O . ALA A 1 314 ? 154.961 138.638 189.869 1.00 96.74 314 ALA A O 1
ATOM 4839 N N . LEU A 1 315 ? 156.837 139.862 189.748 1.00 96.58 315 LEU A N 1
ATOM 4840 C CA . LEU A 1 315 ? 157.051 139.905 191.192 1.00 96.58 315 LEU A CA 1
ATOM 4841 C C . LEU A 1 315 ? 155.895 140.606 191.908 1.00 96.58 315 LEU A C 1
ATOM 4842 O O . LEU A 1 315 ? 155.409 140.108 192.920 1.00 96.58 315 LEU A O 1
ATOM 4858 N N . PHE A 1 316 ? 155.424 141.736 191.384 1.00 97.89 316 PHE A N 1
ATOM 4859 C CA . PHE A 1 316 ? 154.332 142.479 191.999 1.00 97.89 316 PHE A CA 1
ATOM 4860 C C . PHE A 1 316 ? 153.015 141.696 191.960 1.00 97.89 316 PHE A C 1
ATOM 4861 O O . PHE A 1 316 ? 152.332 141.592 192.973 1.00 97.89 316 PHE A O 1
ATOM 4878 N N . LEU A 1 317 ? 152.670 141.078 190.829 1.00 98.22 317 LEU A N 1
ATOM 4879 C CA . LEU A 1 317 ? 151.481 140.233 190.725 1.00 98.22 317 LEU A CA 1
ATOM 4880 C C . LEU A 1 317 ? 151.553 139.067 191.707 1.00 98.22 317 LEU A C 1
ATOM 4881 O O . LEU A 1 317 ? 150.580 138.779 192.400 1.00 98.22 317 LEU A O 1
ATOM 4897 N N . GLN A 1 318 ? 152.712 138.421 191.818 1.00 97.19 318 GLN A N 1
ATOM 4898 C CA . GLN A 1 318 ? 152.905 137.348 192.784 1.00 97.19 318 GLN A CA 1
ATOM 4899 C C . GLN A 1 318 ? 152.750 137.860 194.220 1.00 97.19 318 GLN A C 1
ATOM 4900 O O . GLN A 1 318 ? 152.084 137.225 195.033 1.00 97.19 318 GLN A O 1
ATOM 4914 N N . TRP A 1 319 ? 153.282 139.041 194.528 1.00 98.02 319 TRP A N 1
ATOM 4915 C CA . TRP A 1 319 ? 153.097 139.663 195.833 1.00 98.02 319 TRP A CA 1
ATOM 4916 C C . TRP A 1 319 ? 151.625 139.963 196.126 1.00 98.02 319 TRP A C 1
ATOM 4917 O O . TRP A 1 319 ? 151.158 139.671 197.225 1.00 98.02 319 TRP A O 1
ATOM 4938 N N . LEU A 1 320 ? 150.844 140.442 195.154 1.00 98.43 320 LEU A N 1
ATOM 4939 C CA . LEU A 1 320 ? 149.395 140.567 195.332 1.00 98.43 320 LEU A CA 1
ATOM 4940 C C . LEU A 1 320 ? 148.752 139.202 195.592 1.00 98.43 320 LEU A C 1
ATOM 4941 O O . LEU A 1 320 ? 147.977 139.074 196.535 1.00 98.43 320 LEU A O 1
ATOM 4957 N N . ARG A 1 321 ? 149.110 138.162 194.833 1.00 97.95 321 ARG A N 1
ATOM 4958 C CA . ARG A 1 321 ? 148.568 136.805 195.036 1.00 97.95 321 ARG A CA 1
ATOM 4959 C C . ARG A 1 321 ? 148.952 136.198 196.387 1.00 97.95 321 ARG A C 1
ATOM 4960 O O . ARG A 1 321 ? 148.255 135.311 196.866 1.00 97.95 321 ARG A O 1
ATOM 4981 N N . LEU A 1 322 ? 150.028 136.659 197.019 1.00 97.40 322 LEU A N 1
ATOM 4982 C CA . LEU A 1 322 ? 150.386 136.273 198.385 1.00 97.40 322 LEU A CA 1
ATOM 4983 C C . LEU A 1 322 ? 149.621 137.074 199.442 1.00 97.40 322 LEU A C 1
ATOM 4984 O O . LEU A 1 322 ? 149.159 136.505 200.427 1.00 97.40 322 LEU A O 1
ATOM 5000 N N . ASN A 1 323 ? 149.489 138.389 199.266 1.00 97.73 323 ASN A N 1
ATOM 5001 C CA . ASN A 1 323 ? 148.885 139.264 200.270 1.00 97.73 323 ASN A CA 1
ATOM 5002 C C . ASN A 1 323 ? 147.352 139.287 200.236 1.00 97.73 323 ASN A C 1
ATOM 5003 O O . ASN A 1 323 ? 146.731 139.477 201.281 1.00 97.73 323 ASN A O 1
ATOM 5014 N N . ILE A 1 324 ? 146.728 139.093 199.076 1.00 97.84 324 ILE A N 1
ATOM 5015 C CA . ILE A 1 324 ? 145.273 139.128 198.906 1.00 97.84 324 ILE A CA 1
ATOM 5016 C C . ILE A 1 324 ? 144.759 137.700 198.724 1.00 97.84 324 ILE A C 1
ATOM 5017 O O . ILE A 1 324 ? 145.179 136.988 197.814 1.00 97.84 324 ILE A O 1
ATOM 5033 N N . THR A 1 325 ? 143.838 137.283 199.591 1.00 95.52 325 THR A N 1
ATOM 5034 C CA . THR A 1 325 ? 143.379 135.887 199.687 1.00 95.52 325 THR A CA 1
ATOM 5035 C C . THR A 1 325 ? 141.890 135.752 200.014 1.00 95.52 325 THR A C 1
ATOM 5036 O O . THR A 1 325 ? 141.394 134.638 200.167 1.00 95.52 325 THR A O 1
ATOM 5047 N N . GLU A 1 326 ? 141.159 136.859 200.149 1.00 93.55 326 GLU A N 1
ATOM 5048 C CA . GLU A 1 326 ? 139.775 136.873 200.626 1.00 93.55 326 GLU A CA 1
ATOM 5049 C C . GLU A 1 326 ? 138.986 138.064 200.069 1.00 93.55 326 GLU A C 1
ATOM 5050 O O . GLU A 1 326 ? 139.558 139.071 199.653 1.00 93.55 326 GLU A O 1
ATOM 5062 N N . GLU A 1 327 ? 137.658 137.945 200.059 1.00 92.67 327 GLU A N 1
ATOM 5063 C CA . GLU A 1 327 ? 136.774 138.969 199.492 1.00 92.67 327 GLU A CA 1
ATOM 5064 C C . GLU A 1 327 ? 136.759 140.291 200.286 1.00 92.67 327 GLU A C 1
ATOM 5065 O O . GLU A 1 327 ? 137.367 140.430 201.350 1.00 92.67 327 GLU A O 1
ATOM 5077 N N . GLY A 1 328 ? 136.058 141.285 199.736 1.00 95.99 328 GLY A N 1
ATOM 5078 C CA . GLY A 1 328 ? 136.199 142.688 200.106 1.00 95.99 328 GLY A CA 1
ATOM 5079 C C . GLY A 1 328 ? 137.016 143.455 199.071 1.00 95.99 328 GLY A C 1
ATOM 5080 O O . GLY A 1 328 ? 137.400 142.922 198.027 1.00 95.99 328 GLY A O 1
ATOM 5084 N N . VAL A 1 329 ? 137.280 144.727 199.354 1.00 97.77 329 VAL A N 1
ATOM 5085 C CA . VAL A 1 329 ? 138.019 145.621 198.459 1.00 97.77 329 VAL A CA 1
ATOM 5086 C C . VAL A 1 329 ? 139.288 146.104 199.135 1.00 97.77 329 VAL A C 1
ATOM 5087 O O . VAL A 1 329 ? 139.290 146.532 200.290 1.00 97.77 329 VAL A O 1
ATOM 5100 N N . TRP A 1 330 ? 140.371 146.076 198.379 1.00 98.21 330 TRP A N 1
ATOM 5101 C CA . TRP A 1 330 ? 141.682 146.561 198.757 1.00 98.21 330 TRP A CA 1
ATOM 5102 C C . TRP A 1 330 ? 142.009 147.802 197.941 1.00 98.21 330 TRP A C 1
ATOM 5103 O O . TRP A 1 330 ? 141.668 147.875 196.763 1.00 98.21 330 TRP A O 1
ATOM 5124 N N . ARG A 1 331 ? 142.691 148.769 198.550 1.00 97.93 331 ARG A N 1
ATOM 5125 C CA . ARG A 1 331 ? 143.263 149.917 197.848 1.00 97.93 331 ARG A CA 1
ATOM 5126 C C . ARG A 1 331 ? 144.767 149.755 197.724 1.00 97.93 331 ARG A C 1
ATOM 5127 O O . ARG A 1 331 ? 145.445 149.486 198.711 1.00 97.93 331 ARG A O 1
ATOM 5148 N N . ILE A 1 332 ? 145.261 149.938 196.510 1.00 98.35 332 ILE A N 1
ATOM 5149 C CA . ILE A 1 332 ? 146.680 150.004 196.184 1.00 98.35 332 ILE A CA 1
ATOM 5150 C C . ILE A 1 332 ? 146.986 151.457 195.842 1.00 98.35 332 ILE A C 1
ATOM 5151 O O . ILE A 1 332 ? 146.212 152.091 195.123 1.00 98.35 332 ILE A O 1
ATOM 5167 N N . ARG A 1 333 ? 148.088 152.007 196.344 1.00 97.44 333 ARG A N 1
ATOM 5168 C CA . ARG A 1 333 ? 148.473 153.397 196.071 1.00 97.44 333 ARG A CA 1
ATOM 5169 C C . ARG A 1 333 ? 149.978 153.543 195.914 1.00 97.44 333 ARG A C 1
ATOM 5170 O O . ARG A 1 333 ? 150.737 152.951 196.670 1.00 97.44 333 ARG A O 1
ATOM 5191 N N . ARG A 1 334 ? 150.409 154.389 194.981 1.00 97.07 334 ARG A N 1
ATOM 5192 C CA . ARG A 1 334 ? 151.808 154.786 194.787 1.00 97.07 334 ARG A CA 1
ATOM 5193 C C . ARG A 1 334 ? 151.914 156.293 195.066 1.00 97.07 334 ARG A C 1
ATOM 5194 O O . ARG A 1 334 ? 151.494 157.065 194.211 1.00 97.07 334 ARG A O 1
ATOM 5215 N N . PRO A 1 335 ? 152.429 156.737 196.226 1.00 94.70 335 PRO A N 1
ATOM 5216 C CA . PRO A 1 335 ? 152.627 158.156 196.536 1.00 94.70 335 PRO A CA 1
ATOM 5217 C C . PRO A 1 335 ? 153.513 158.873 195.514 1.00 94.70 335 PRO A C 1
ATOM 5218 O O . PRO A 1 335 ? 154.363 158.243 194.891 1.00 94.70 335 PRO A O 1
ATOM 5229 N N . PHE A 1 336 ? 153.394 160.192 195.362 1.00 93.39 336 PHE A N 1
ATOM 5230 C CA . PHE A 1 336 ? 154.230 160.931 194.403 1.00 93.39 336 PHE A CA 1
ATOM 5231 C C . PHE A 1 336 ? 155.712 160.819 194.775 1.00 93.39 336 PHE A C 1
ATOM 5232 O O . PHE A 1 336 ? 156.082 161.094 195.917 1.00 93.39 336 PHE A O 1
ATOM 5249 N N . ARG A 1 337 ? 156.558 160.375 193.834 1.00 92.01 337 ARG A N 1
ATOM 5250 C CA . ARG A 1 337 ? 157.966 159.990 194.086 1.00 92.01 337 ARG A CA 1
ATOM 5251 C C . ARG A 1 337 ? 158.154 158.938 195.195 1.00 92.01 337 ARG A C 1
ATOM 5252 O O . ARG A 1 337 ? 159.258 158.761 195.702 1.00 92.01 337 ARG A O 1
ATOM 5273 N N . GLY A 1 338 ? 157.095 158.223 195.577 1.00 91.26 338 GLY A N 1
ATOM 5274 C CA . GLY A 1 338 ? 157.124 157.233 196.651 1.00 91.26 338 GLY A CA 1
ATOM 5275 C C . GLY A 1 338 ? 157.997 156.029 196.306 1.00 91.26 338 GLY A C 1
ATOM 5276 O O . GLY A 1 338 ? 157.887 155.460 195.218 1.00 91.26 338 GLY A O 1
ATOM 5280 N N . SER A 1 339 ? 158.849 155.626 197.246 1.00 93.21 339 SER A N 1
ATOM 5281 C CA . SER A 1 339 ? 159.722 154.449 197.141 1.00 93.21 339 SER A CA 1
ATOM 5282 C C . SER A 1 339 ? 159.006 153.126 197.430 1.00 93.21 339 SER A C 1
ATOM 5283 O O . SER A 1 339 ? 159.565 152.055 197.203 1.00 93.21 339 SER A O 1
ATOM 5291 N N . ARG A 1 340 ? 157.767 153.178 197.932 1.00 95.79 340 ARG A N 1
ATOM 5292 C CA . ARG A 1 340 ? 156.958 152.006 198.28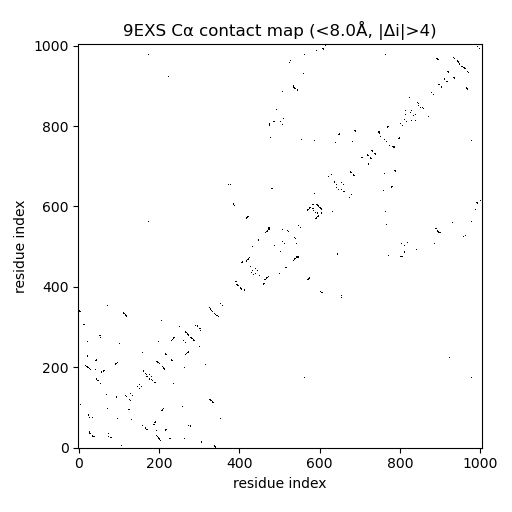0 1.00 95.79 340 ARG A CA 1
ATOM 5293 C C . ARG A 1 340 ? 155.539 152.129 197.743 1.00 95.79 340 ARG A C 1
ATOM 5294 O O . ARG A 1 340 ? 154.918 153.182 197.862 1.00 95.79 340 ARG A O 1
ATOM 5298 N N . ILE A 1 341 ? 155.012 151.041 197.195 1.00 97.66 341 ILE A N 1
ATOM 5299 C CA . ILE A 1 341 ? 153.580 150.896 196.950 1.00 97.66 341 ILE A CA 1
ATOM 5300 C C . ILE A 1 341 ? 152.914 150.566 198.281 1.00 97.66 341 ILE A C 1
ATOM 5301 O O . ILE A 1 341 ? 153.373 149.689 199.006 1.00 97.66 341 ILE A O 1
ATOM 5317 N N . GLU A 1 342 ? 151.830 151.254 198.596 1.00 97.80 342 GLU A N 1
ATOM 5318 C CA . GLU A 1 342 ? 150.978 150.997 199.751 1.00 97.80 342 GLU A CA 1
ATOM 5319 C C . GLU A 1 342 ? 149.841 150.047 199.368 1.00 97.80 342 GLU A C 1
ATOM 5320 O O . GLU A 1 342 ? 149.263 150.168 198.290 1.00 97.80 342 GLU A O 1
ATOM 5332 N N . LEU A 1 343 ? 149.468 149.152 200.281 1.00 98.14 343 LEU A N 1
ATOM 5333 C CA . LEU A 1 343 ? 148.295 148.284 200.183 1.00 98.14 343 LEU A CA 1
ATOM 5334 C C . LEU A 1 343 ? 147.495 148.349 201.487 1.00 98.14 343 LEU A C 1
ATOM 5335 O O . LEU A 1 343 ? 148.068 148.345 202.575 1.00 98.14 343 LEU A O 1
ATOM 5351 N N . THR A 1 344 ? 146.166 148.401 201.413 1.00 97.43 344 THR A N 1
ATOM 5352 C CA . THR A 1 344 ? 145.283 148.362 202.594 1.00 97.43 344 THR A CA 1
ATOM 5353 C C . THR A 1 344 ? 143.915 147.790 202.243 1.00 97.43 344 THR A C 1
ATOM 5354 O O . THR A 1 344 ? 143.363 148.131 201.201 1.00 97.43 344 THR A O 1
ATOM 5365 N N . LYS A 1 345 ? 143.325 146.952 203.104 1.00 96.36 345 LYS A N 1
ATOM 5366 C CA . LYS A 1 345 ? 141.934 146.519 202.929 1.00 96.36 345 LYS A CA 1
ATOM 5367 C C . LYS A 1 345 ? 140.998 147.647 203.361 1.00 96.36 345 LYS A C 1
ATOM 5368 O O . LYS A 1 345 ? 141.069 148.090 204.504 1.00 96.36 345 LYS A O 1
ATOM 5387 N N . ILE A 1 346 ? 140.146 148.124 202.461 1.00 95.67 346 ILE A N 1
ATOM 5388 C CA . ILE A 1 346 ? 139.276 149.284 202.693 1.00 95.67 346 ILE A CA 1
ATOM 5389 C C . ILE A 1 346 ? 137.809 148.911 202.920 1.00 95.67 346 ILE A C 1
ATOM 5390 O O . ILE A 1 346 ? 137.109 149.639 203.616 1.00 95.67 346 ILE A O 1
ATOM 5406 N N . GLU A 1 347 ? 137.338 147.779 202.392 1.00 95.84 347 GLU A N 1
ATOM 5407 C CA . GLU A 1 347 ? 135.988 147.260 202.648 1.00 95.84 347 GLU A CA 1
ATOM 5408 C C . GLU A 1 347 ? 136.044 145.751 202.880 1.00 95.84 347 GLU A C 1
ATOM 5409 O O . GLU A 1 347 ? 136.806 145.047 202.219 1.00 95.84 347 GLU A O 1
ATOM 5421 N N . GLN A 1 348 ? 135.273 145.238 203.840 1.00 93.64 348 GLN A N 1
ATOM 5422 C CA . GLN A 1 348 ? 135.490 143.884 204.359 1.00 93.64 348 GLN A CA 1
ATOM 5423 C C . GLN A 1 348 ? 134.889 142.756 203.516 1.00 93.64 348 GLN A C 1
ATOM 5424 O O . GLN A 1 348 ? 135.409 141.645 203.562 1.00 93.64 348 GLN A O 1
ATOM 5438 N N . VAL A 1 349 ? 133.825 143.018 202.754 1.00 92.66 349 VAL A N 1
ATOM 5439 C CA . VAL A 1 349 ? 133.051 142.004 202.015 1.00 92.66 349 VAL A CA 1
ATOM 5440 C C . VAL A 1 349 ? 132.528 142.565 200.693 1.00 92.66 349 VAL A C 1
ATOM 5441 O O . VAL A 1 349 ? 132.447 143.782 200.516 1.00 92.66 349 VAL A O 1
ATOM 5454 N N . GLY A 1 350 ? 132.166 141.690 199.758 1.00 92.55 350 GLY A N 1
ATOM 5455 C CA . GLY A 1 350 ? 131.683 142.085 198.436 1.00 92.55 350 GLY A CA 1
ATOM 5456 C C . GLY A 1 350 ? 132.761 142.741 197.573 1.00 92.55 350 GLY A C 1
ATOM 5457 O O . GLY A 1 350 ? 133.956 142.509 197.765 1.00 92.55 350 GLY A O 1
ATOM 5461 N N . HIS A 1 351 ? 132.333 143.544 196.597 1.00 95.93 351 HIS A N 1
ATOM 5462 C CA . HIS A 1 351 ? 133.183 143.995 195.485 1.00 95.93 351 HIS A CA 1
ATOM 5463 C C . HIS A 1 351 ? 133.053 145.488 195.155 1.00 95.93 351 HIS A C 1
ATOM 5464 O O . HIS A 1 351 ? 133.533 145.920 194.108 1.00 95.93 351 HIS A O 1
ATOM 5478 N N . GLY A 1 352 ? 132.370 146.274 195.991 1.00 92.17 352 GLY A N 1
ATOM 5479 C CA . GLY A 1 352 ? 131.996 147.646 195.642 1.00 92.17 352 GLY A CA 1
ATOM 5480 C C . GLY A 1 352 ? 131.136 147.641 194.379 1.00 92.17 352 GLY A C 1
ATOM 5481 O O . GLY A 1 352 ? 130.014 147.134 194.390 1.00 92.17 352 GLY A O 1
ATOM 5485 N N . ALA A 1 353 ? 131.695 148.131 193.274 1.00 93.80 353 ALA A N 1
ATOM 5486 C CA . ALA A 1 353 ? 131.137 147.968 191.930 1.00 93.80 353 ALA A CA 1
ATOM 5487 C C . ALA A 1 353 ? 132.156 147.414 190.910 1.00 93.80 353 ALA A C 1
ATOM 5488 O O . ALA A 1 353 ? 131.944 147.515 189.704 1.00 93.80 353 ALA A O 1
ATOM 5495 N N . ILE A 1 354 ? 133.260 146.808 191.373 1.00 96.52 354 ILE A N 1
ATOM 5496 C CA . ILE A 1 354 ? 134.329 146.271 190.511 1.00 96.52 354 ILE A CA 1
ATOM 5497 C C . ILE A 1 354 ? 133.852 145.054 189.694 1.00 96.52 354 ILE A C 1
ATOM 5498 O O . ILE A 1 354 ? 134.363 144.786 188.610 1.00 96.52 354 ILE A O 1
ATOM 5514 N N . ILE A 1 355 ? 132.845 144.329 190.190 1.00 96.50 355 ILE A N 1
ATOM 5515 C CA . ILE A 1 355 ? 132.295 143.120 189.569 1.00 96.50 355 ILE A CA 1
ATOM 5516 C C . ILE A 1 355 ? 130.773 143.234 189.483 1.00 96.50 355 ILE A C 1
ATOM 5517 O O . ILE A 1 355 ? 130.129 143.676 190.436 1.00 96.50 355 ILE A O 1
ATOM 5533 N N . THR A 1 356 ? 130.186 142.829 188.357 1.00 96.34 356 THR A N 1
ATOM 5534 C CA . THR A 1 356 ? 128.727 142.844 188.160 1.00 96.34 356 THR A CA 1
ATOM 5535 C C . THR A 1 356 ? 128.038 141.652 188.826 1.00 96.34 356 THR A C 1
ATOM 5536 O O . THR A 1 356 ? 128.591 140.557 188.937 1.00 96.34 356 THR A O 1
ATOM 5547 N N . GLU A 1 357 ? 126.786 141.828 189.245 1.00 95.59 357 GLU A N 1
ATOM 5548 C CA . GLU A 1 357 ? 125.997 140.711 189.776 1.00 95.59 357 GLU A CA 1
ATOM 5549 C C . GLU A 1 357 ? 125.753 139.637 188.708 1.00 95.59 357 GLU A C 1
ATOM 5550 O O . GLU A 1 357 ? 125.737 138.449 189.012 1.00 95.59 357 GLU A O 1
ATOM 5562 N N . GLU A 1 358 ? 125.661 140.028 187.438 1.00 96.05 358 GLU A N 1
ATOM 5563 C CA . GLU A 1 358 ? 125.591 139.116 186.300 1.00 96.05 358 GLU A CA 1
ATOM 5564 C C . GLU A 1 358 ? 126.827 138.212 186.221 1.00 96.05 358 GLU A C 1
ATOM 5565 O O . GLU A 1 358 ? 126.693 137.009 185.996 1.00 96.05 358 GLU A O 1
ATOM 5577 N N . PHE A 1 359 ? 128.028 138.752 186.449 1.00 97.45 359 PHE A N 1
ATOM 5578 C CA . PHE A 1 359 ? 129.255 137.960 186.487 1.00 97.45 359 PHE A CA 1
ATOM 5579 C C . PHE A 1 359 ? 129.272 137.004 187.689 1.00 97.45 359 PHE A C 1
ATOM 5580 O O . PHE A 1 359 ? 129.596 135.828 187.529 1.00 97.45 359 PHE A O 1
ATOM 5597 N N . MET A 1 360 ? 128.854 137.463 188.877 1.00 95.72 360 MET A N 1
ATOM 5598 C CA . MET A 1 360 ? 128.712 136.580 190.043 1.00 95.72 360 MET A CA 1
ATOM 5599 C C . MET A 1 360 ? 127.739 135.437 189.748 1.00 95.72 360 MET A C 1
ATOM 5600 O O . MET A 1 360 ? 128.078 134.271 189.928 1.00 95.72 360 MET A O 1
ATOM 5614 N N . ASN A 1 361 ? 126.553 135.755 189.234 1.00 95.36 361 ASN A N 1
ATOM 5615 C CA . ASN A 1 361 ? 125.529 134.767 188.912 1.00 95.36 361 ASN A CA 1
ATOM 5616 C C . ASN A 1 361 ? 126.014 133.778 187.845 1.00 95.36 361 ASN A C 1
ATOM 5617 O O . ASN A 1 361 ? 125.777 132.575 187.972 1.00 95.36 361 ASN A O 1
ATOM 5628 N N . TRP A 1 362 ? 126.744 134.245 186.829 1.00 96.01 362 TRP A N 1
ATOM 5629 C CA . TRP A 1 362 ? 127.345 133.362 185.836 1.00 96.01 362 TRP A CA 1
ATOM 5630 C C . TRP A 1 362 ? 128.376 132.411 186.462 1.00 96.01 362 TRP A C 1
ATOM 5631 O O . TRP A 1 362 ? 128.285 131.203 186.264 1.00 96.01 362 TRP A O 1
ATOM 5652 N N . ARG A 1 363 ? 129.326 132.908 187.265 1.00 95.46 363 ARG A N 1
ATOM 5653 C CA . ARG A 1 363 ? 130.314 132.036 187.921 1.00 95.46 363 ARG A CA 1
ATOM 5654 C C . ARG A 1 363 ? 129.680 131.072 188.931 1.00 95.46 363 ARG A C 1
ATOM 5655 O O . ARG A 1 363 ? 130.103 129.923 189.010 1.00 95.46 363 ARG A O 1
ATOM 5676 N N . ILE A 1 364 ? 128.630 131.483 189.641 1.00 94.44 364 ILE A N 1
ATOM 5677 C CA . ILE A 1 364 ? 127.846 130.592 190.504 1.00 94.44 364 ILE A CA 1
ATOM 5678 C C . ILE A 1 364 ? 127.217 129.471 189.669 1.00 94.44 364 ILE A C 1
ATOM 5679 O O . ILE A 1 364 ? 127.404 128.298 189.988 1.00 94.44 364 ILE A O 1
ATOM 5695 N N . LYS A 1 365 ? 126.544 129.809 188.562 1.00 94.44 365 LYS A N 1
ATOM 5696 C CA . LYS A 1 365 ? 125.988 128.827 187.621 1.00 94.44 365 LYS A CA 1
ATOM 5697 C C . LYS A 1 365 ? 127.070 127.886 187.093 1.00 94.44 365 LYS A C 1
ATOM 5698 O O . LYS A 1 365 ? 126.853 126.678 187.047 1.00 94.44 365 LYS A O 1
ATOM 5717 N N . LEU A 1 366 ? 128.241 128.400 186.736 1.00 93.13 366 LEU A N 1
ATOM 5718 C CA . LEU A 1 366 ? 129.342 127.584 186.240 1.00 93.13 366 LEU A CA 1
ATOM 5719 C C . LEU A 1 366 ? 129.873 126.603 187.299 1.00 93.13 366 LEU A C 1
ATOM 5720 O O . LEU A 1 366 ? 130.064 125.428 186.996 1.00 93.13 366 LEU A O 1
ATOM 5736 N N . ASP A 1 367 ? 130.063 127.026 188.550 1.00 90.97 367 ASP A N 1
ATOM 5737 C CA . ASP A 1 367 ? 130.471 126.107 189.623 1.00 90.97 367 ASP A CA 1
ATOM 5738 C C . ASP A 1 367 ? 129.400 125.046 189.930 1.00 90.97 367 ASP A C 1
ATOM 5739 O O . ASP A 1 367 ? 129.732 123.891 190.208 1.00 90.97 367 ASP A O 1
ATOM 5748 N N . LEU A 1 368 ? 128.116 125.388 189.809 1.00 91.31 368 LEU A N 1
ATOM 5749 C CA . LEU A 1 368 ? 127.027 124.411 189.880 1.00 91.31 368 LEU A CA 1
ATOM 5750 C C . LEU A 1 368 ? 127.079 123.428 188.699 1.00 91.31 368 LEU A C 1
ATOM 5751 O O . LEU A 1 368 ? 126.854 122.233 188.888 1.00 91.31 368 LEU A O 1
ATOM 5767 N N . GLN A 1 369 ? 127.449 123.880 187.498 1.00 90.01 369 GLN A N 1
ATOM 5768 C CA . GLN A 1 369 ? 127.694 122.984 186.367 1.00 90.01 369 GLN A CA 1
ATOM 5769 C C . GLN A 1 369 ? 128.904 122.066 186.600 1.00 90.01 369 GLN A C 1
ATOM 5770 O O . GLN A 1 369 ? 128.795 120.875 186.320 1.00 90.01 369 GLN A O 1
ATOM 5784 N N . LYS A 1 370 ? 130.013 122.544 187.190 1.00 86.77 370 LYS A N 1
ATOM 5785 C CA . LYS A 1 370 ? 131.143 121.668 187.580 1.00 86.77 370 LYS A CA 1
ATOM 5786 C C . LYS A 1 370 ? 130.687 120.554 188.524 1.00 86.77 370 LYS A C 1
ATOM 5787 O O . LYS A 1 370 ? 130.984 119.384 188.289 1.00 86.77 370 LYS A O 1
ATOM 5791 N N . ALA A 1 371 ? 129.911 120.896 189.553 1.00 88.30 371 ALA A N 1
ATOM 5792 C CA . ALA A 1 371 ? 129.366 119.919 190.493 1.00 88.30 371 ALA A CA 1
ATOM 5793 C C . ALA A 1 371 ? 128.439 118.896 189.807 1.00 88.30 371 ALA A C 1
ATOM 5794 O O . ALA A 1 371 ? 128.540 117.697 190.072 1.00 88.30 371 ALA A O 1
ATOM 5801 N N . LYS A 1 372 ? 127.574 119.351 188.890 1.00 86.89 372 LYS A N 1
ATOM 5802 C CA . LYS A 1 372 ? 126.670 118.491 188.111 1.00 86.89 372 LYS A CA 1
ATOM 5803 C C . LYS A 1 372 ? 127.407 117.576 187.124 1.00 86.89 372 LYS A C 1
ATOM 5804 O O . LYS A 1 372 ? 127.027 116.418 186.966 1.00 86.89 372 LYS A O 1
ATOM 5808 N N . GLN A 1 373 ? 128.477 118.064 186.494 1.00 85.06 373 GLN A N 1
ATOM 5809 C CA . GLN A 1 373 ? 129.352 117.278 185.613 1.00 85.06 373 GLN A CA 1
ATOM 5810 C C . GLN A 1 373 ? 130.114 116.190 186.383 1.00 85.06 373 GLN A C 1
ATOM 5811 O O . GLN A 1 373 ? 130.225 115.056 185.919 1.00 85.06 373 GLN A O 1
ATOM 5825 N N . GLN A 1 374 ? 130.624 116.524 187.569 1.00 83.44 374 GLN A N 1
ATOM 5826 C CA . GLN A 1 374 ? 131.337 115.598 188.449 1.00 83.44 374 GLN A CA 1
ATOM 5827 C C . GLN A 1 374 ? 130.357 114.714 189.229 1.00 83.44 374 GLN A C 1
ATOM 5828 O O . GLN A 1 374 ? 130.690 113.585 189.594 1.00 83.44 374 GLN A O 1
ATOM 5842 N N . ALA B 2 5 ? 156.294 154.001 115.980 1.00 76.06 5 ALA B N 1
ATOM 5843 C CA . ALA B 2 5 ? 156.034 155.417 116.234 1.00 76.06 5 ALA B CA 1
ATOM 5844 C C . ALA B 2 5 ? 155.923 155.722 117.735 1.00 76.06 5 ALA B C 1
ATOM 5845 O O . ALA B 2 5 ? 156.606 156.618 118.233 1.00 76.06 5 ALA B O 1
ATOM 5852 N N . ALA B 2 6 ? 155.113 154.955 118.471 1.00 79.43 6 ALA B N 1
ATOM 5853 C CA . ALA B 2 6 ? 154.954 155.131 119.913 1.00 79.43 6 ALA B CA 1
ATOM 5854 C C . ALA B 2 6 ? 156.284 154.941 120.656 1.00 79.43 6 ALA B C 1
ATOM 5855 O O . ALA B 2 6 ? 156.655 155.776 121.478 1.00 79.43 6 ALA B O 1
ATOM 5862 N N . PHE B 2 7 ? 157.046 153.894 120.328 1.00 81.89 7 PHE B N 1
ATOM 5863 C CA . PHE B 2 7 ? 158.356 153.676 120.943 1.00 81.89 7 PHE B CA 1
ATOM 5864 C C . PHE B 2 7 ? 159.355 154.775 120.609 1.00 81.89 7 PHE B C 1
ATOM 5865 O O . PHE B 2 7 ? 159.993 155.289 121.524 1.00 81.89 7 PHE B O 1
ATOM 5882 N N . ARG B 2 8 ? 159.481 155.167 119.336 1.00 84.08 8 ARG B N 1
ATOM 5883 C CA . ARG B 2 8 ? 160.396 156.232 118.919 1.00 84.08 8 ARG B CA 1
ATOM 5884 C C . ARG B 2 8 ? 160.078 157.543 119.632 1.00 84.08 8 ARG B C 1
ATOM 5885 O O . ARG B 2 8 ? 160.988 158.282 119.993 1.00 84.08 8 ARG B O 1
ATOM 5889 N N . TRP B 2 9 ? 158.801 157.817 119.893 1.00 86.31 9 TRP B N 1
ATOM 5890 C CA . TRP B 2 9 ? 158.405 158.962 120.700 1.00 86.31 9 TRP B CA 1
ATOM 5891 C C . TRP B 2 9 ? 158.810 158.808 122.177 1.00 86.31 9 TRP B C 1
ATOM 5892 O O . TRP B 2 9 ? 159.511 159.664 122.718 1.00 86.31 9 TRP B O 1
ATOM 5913 N N . LEU B 2 10 ? 158.438 157.695 122.819 1.00 86.36 10 LEU B N 1
ATOM 5914 C CA . LEU B 2 10 ? 158.744 157.447 124.231 1.00 86.36 10 LEU B CA 1
ATOM 5915 C C . LEU B 2 10 ? 160.248 157.435 124.528 1.00 86.36 10 LEU B C 1
ATOM 5916 O O . LEU B 2 10 ? 160.686 158.079 125.482 1.00 86.36 10 LEU B O 1
ATOM 5932 N N . SER B 2 11 ? 161.053 156.742 123.718 1.00 85.25 11 SER B N 1
ATOM 5933 C CA . SER B 2 11 ? 162.504 156.644 123.934 1.00 85.25 11 SER B CA 1
ATOM 5934 C C . SER B 2 11 ? 163.176 158.011 123.904 1.00 85.25 11 SER B C 1
ATOM 5935 O O . SER B 2 11 ? 164.102 158.272 124.670 1.00 85.25 11 SER B O 1
ATOM 5943 N N . ASN B 2 12 ? 162.713 158.892 123.021 1.00 87.77 12 ASN B N 1
ATOM 5944 C CA . ASN B 2 12 ? 163.329 160.195 122.828 1.00 87.77 12 ASN B CA 1
ATOM 5945 C C . ASN B 2 12 ? 162.901 161.186 123.909 1.00 87.77 12 ASN B C 1
ATOM 5946 O O . ASN B 2 12 ? 163.718 162.003 124.339 1.00 87.77 12 ASN B O 1
ATOM 5957 N N . LYS B 2 13 ? 161.651 161.122 124.385 1.00 89.69 13 LYS B N 1
ATOM 5958 C CA . LYS B 2 13 ? 161.164 162.035 125.428 1.00 89.69 13 LYS B CA 1
ATOM 5959 C C . LYS B 2 13 ? 161.573 161.617 126.846 1.00 89.69 13 LYS B C 1
ATOM 5960 O O . LYS B 2 13 ? 161.933 162.484 127.640 1.00 89.69 13 LYS B O 1
ATOM 5979 N N . TYR B 2 14 ? 161.557 160.322 127.169 1.00 94.90 14 TYR B N 1
ATOM 5980 C CA . TYR B 2 14 ? 161.738 159.810 128.538 1.00 94.90 14 TYR B CA 1
ATOM 5981 C C . TYR B 2 14 ? 162.851 158.753 128.651 1.00 94.90 14 TYR B C 1
ATOM 5982 O O . TYR B 2 14 ? 162.613 157.642 129.121 1.00 94.90 14 TYR B O 1
ATOM 6000 N N . PRO B 2 15 ? 164.094 159.048 128.235 1.00 93.58 15 PRO B N 1
ATOM 6001 C CA . PRO B 2 15 ? 165.114 158.025 128.027 1.00 93.58 15 PRO B CA 1
ATOM 6002 C C . PRO B 2 15 ? 165.513 157.241 129.284 1.00 93.58 15 PRO B C 1
ATOM 6003 O O . PRO B 2 15 ? 165.958 156.101 129.162 1.00 93.58 15 PRO B O 1
ATOM 6014 N N . LYS B 2 16 ? 165.347 157.794 130.494 1.00 96.30 16 LYS B N 1
ATOM 6015 C CA . LYS B 2 16 ? 165.753 157.105 131.736 1.00 96.30 16 LYS B CA 1
ATOM 6016 C C . LYS B 2 16 ? 164.846 155.945 132.163 1.00 96.30 16 LYS B C 1
ATOM 6017 O O . LYS B 2 16 ? 165.239 155.185 133.041 1.00 96.30 16 LYS B O 1
ATOM 6036 N N . ILE B 2 17 ? 163.670 155.750 131.563 1.00 96.09 17 ILE B N 1
ATOM 6037 C CA . ILE B 2 17 ? 162.795 154.613 131.918 1.00 96.09 17 ILE B CA 1
ATOM 6038 C C . ILE B 2 17 ? 163.291 153.251 131.398 1.00 96.09 17 ILE B C 1
ATOM 6039 O O . ILE B 2 17 ? 162.711 152.229 131.759 1.00 96.09 17 ILE B O 1
ATOM 6055 N N . ILE B 2 18 ? 164.326 153.221 130.550 1.00 94.35 18 ILE B N 1
ATOM 6056 C CA . ILE B 2 18 ? 164.881 152.017 129.911 1.00 94.35 18 ILE B CA 1
ATOM 6057 C C . ILE B 2 18 ? 166.127 151.519 130.658 1.00 94.35 18 ILE B C 1
ATOM 6058 O O . ILE B 2 18 ? 166.994 152.313 131.021 1.00 94.35 18 ILE B O 1
ATOM 6074 N N . SER B 2 19 ? 166.271 150.202 130.826 1.00 94.56 19 SER B N 1
ATOM 6075 C CA . SER B 2 19 ? 167.551 149.562 131.187 1.00 94.56 19 SER B CA 1
ATOM 6076 C C . SER B 2 19 ? 167.660 148.154 130.587 1.00 94.56 19 SER B C 1
ATOM 6077 O O . SER B 2 19 ? 166.650 147.452 130.554 1.00 94.56 19 SER B O 1
ATOM 6085 N N . PRO B 2 20 ? 168.842 147.672 130.178 1.00 94.72 20 PRO B N 1
ATOM 6086 C CA . PRO B 2 20 ? 168.995 146.344 129.586 1.00 94.72 20 PRO B CA 1
ATOM 6087 C C . PRO B 2 20 ? 168.820 145.225 130.621 1.00 94.72 20 PRO B C 1
ATOM 6088 O O . PRO B 2 20 ? 169.195 145.381 131.783 1.00 94.72 20 PRO B O 1
ATOM 6099 N N . VAL B 2 21 ? 168.245 144.093 130.211 1.00 96.72 21 VAL B N 1
ATOM 6100 C CA . VAL B 2 21 ? 168.013 142.933 131.087 1.00 96.72 21 VAL B CA 1
ATOM 6101 C C . VAL B 2 21 ? 169.321 142.191 131.331 1.00 96.72 21 VAL B C 1
ATOM 6102 O O . VAL B 2 21 ? 170.050 141.896 130.386 1.00 96.72 21 VAL B O 1
ATOM 6115 N N . VAL B 2 22 ? 169.608 141.836 132.583 1.00 96.01 22 VAL B N 1
ATOM 6116 C CA . VAL B 2 22 ? 170.708 140.923 132.900 1.00 96.01 22 VAL B CA 1
ATOM 6117 C C . VAL B 2 22 ? 170.281 139.499 132.558 1.00 96.01 22 VAL B C 1
ATOM 6118 O O . VAL B 2 22 ? 169.392 138.937 133.195 1.00 96.01 22 VAL B O 1
ATOM 6131 N N . GLU B 2 23 ? 170.907 138.924 131.538 1.00 93.53 23 GLU B N 1
ATOM 6132 C CA . GLU B 2 23 ? 170.642 137.575 131.045 1.00 93.53 23 GLU B CA 1
ATOM 6133 C C . GLU B 2 23 ? 171.802 136.638 131.405 1.00 93.53 23 GLU B C 1
ATOM 6134 O O . GLU B 2 23 ? 172.959 136.933 131.109 1.00 93.53 23 GLU B O 1
ATOM 6146 N N . GLU B 2 24 ? 171.505 135.489 132.012 1.00 92.34 24 GLU B N 1
ATOM 6147 C CA . GLU B 2 24 ? 172.480 134.420 132.264 1.00 92.34 24 GLU B CA 1
ATOM 6148 C C . GLU B 2 24 ? 172.229 133.274 131.276 1.00 92.34 24 GLU B C 1
ATOM 6149 O O . GLU B 2 24 ? 171.108 132.776 131.179 1.00 92.34 24 GLU B O 1
ATOM 6161 N N . ARG B 2 25 ? 173.251 132.867 130.517 1.00 88.57 25 ARG B N 1
ATOM 6162 C CA . ARG B 2 25 ? 173.096 131.959 129.368 1.00 88.57 25 ARG B CA 1
ATOM 6163 C C . ARG B 2 25 ? 173.535 130.525 129.698 1.00 88.57 25 ARG B C 1
ATOM 6164 O O . ARG B 2 25 ? 174.534 130.359 130.401 1.00 88.57 25 ARG B O 1
ATOM 6185 N N . PRO B 2 26 ? 172.822 129.489 129.220 1.00 89.49 26 PRO B N 1
ATOM 6186 C CA . PRO B 2 26 ? 173.173 128.087 129.441 1.00 89.49 26 PRO B CA 1
ATOM 6187 C C . PRO B 2 26 ? 174.614 127.750 129.054 1.00 89.49 26 PRO B C 1
ATOM 6188 O O . PRO B 2 26 ? 175.135 128.258 128.059 1.00 89.49 26 PRO B O 1
ATOM 6199 N N . ILE B 2 27 ? 175.239 126.842 129.804 1.00 88.55 27 ILE B N 1
ATOM 6200 C CA . ILE B 2 27 ? 176.523 126.231 129.429 1.00 88.55 27 ILE B CA 1
ATOM 6201 C C . ILE B 2 27 ? 176.276 125.140 128.380 1.00 88.55 27 ILE B C 1
ATOM 6202 O O . ILE B 2 27 ? 175.401 124.293 128.559 1.00 88.55 27 ILE B O 1
ATOM 6218 N N . VAL B 2 28 ? 177.082 125.123 127.317 1.00 88.27 28 VAL B N 1
ATOM 6219 C CA . VAL B 2 28 ? 177.110 124.037 126.330 1.00 88.27 28 VAL B CA 1
ATOM 6220 C C . VAL B 2 28 ? 178.381 123.212 126.520 1.00 88.27 28 VAL B C 1
ATOM 6221 O O . VAL B 2 28 ? 179.488 123.753 126.547 1.00 88.27 28 VAL B O 1
ATOM 6234 N N . MET B 2 29 ? 178.223 121.904 126.686 1.00 86.61 29 MET B N 1
ATOM 6235 C CA . MET B 2 29 ? 179.299 120.954 126.985 1.00 86.61 29 MET B CA 1
ATOM 6236 C C . MET B 2 29 ? 180.048 120.476 125.726 1.00 86.61 29 MET B C 1
ATOM 6237 O O . MET B 2 29 ? 179.547 120.650 124.615 1.00 86.61 29 MET B O 1
ATOM 6251 N N . PRO B 2 30 ? 181.242 119.860 125.858 1.00 85.96 30 PRO B N 1
ATOM 6252 C CA . PRO B 2 30 ? 182.047 119.405 124.716 1.00 85.96 30 PRO B CA 1
ATOM 6253 C C . PRO B 2 30 ? 181.337 118.422 123.772 1.00 85.96 30 PRO B C 1
ATOM 6254 O O . PRO B 2 30 ? 181.629 118.382 122.578 1.00 85.96 30 PRO B O 1
ATOM 6265 N N . ASP B 2 31 ? 180.397 117.631 124.290 1.00 83.90 31 ASP B N 1
ATOM 6266 C CA . ASP B 2 31 ? 179.553 116.706 123.518 1.00 83.90 31 ASP B CA 1
ATOM 6267 C C . ASP B 2 31 ? 178.346 117.386 122.832 1.00 83.90 31 ASP B C 1
ATOM 6268 O O . ASP B 2 31 ? 177.559 116.727 122.149 1.00 83.90 31 ASP B O 1
ATOM 6277 N N . GLY B 2 32 ? 178.181 118.698 123.010 1.00 85.54 32 GLY B N 1
ATOM 6278 C CA . GLY B 2 32 ? 177.069 119.484 122.479 1.00 85.54 32 GLY B CA 1
ATOM 6279 C C . GLY B 2 32 ? 175.809 119.488 123.355 1.00 85.54 32 GLY B C 1
ATOM 6280 O O . GLY B 2 32 ? 174.813 120.093 122.961 1.00 85.54 32 GLY B O 1
ATOM 6284 N N . THR B 2 33 ? 175.812 118.845 124.529 1.00 87.41 33 THR B N 1
ATOM 6285 C CA . THR B 2 33 ? 174.674 118.896 125.470 1.00 87.41 33 THR B CA 1
ATOM 6286 C C . THR B 2 33 ? 174.592 120.236 126.206 1.00 87.41 33 THR B C 1
ATOM 6287 O O . THR B 2 33 ? 175.588 120.935 126.377 1.00 87.41 33 THR B O 1
ATOM 6298 N N . GLU B 2 34 ? 173.392 120.603 126.655 1.00 88.23 34 GLU B N 1
ATOM 6299 C CA . GLU B 2 34 ? 173.114 121.865 127.348 1.00 88.23 34 GLU B CA 1
ATOM 6300 C C . GLU B 2 34 ? 172.860 121.628 128.842 1.00 88.23 34 GLU B C 1
ATOM 6301 O O . GLU B 2 34 ? 172.017 120.806 129.206 1.00 88.23 34 GLU B O 1
ATOM 6305 N N . ILE B 2 35 ? 173.539 122.368 129.718 1.00 88.90 35 ILE B N 1
ATOM 6306 C CA . ILE B 2 35 ? 173.232 122.382 131.155 1.00 88.90 35 ILE B CA 1
ATOM 6307 C C . ILE B 2 35 ? 172.179 123.472 131.413 1.00 88.90 35 ILE B C 1
ATOM 6308 O O . ILE B 2 35 ? 172.421 124.636 131.082 1.00 88.90 35 ILE B O 1
ATOM 6324 N N . PRO B 2 36 ? 171.016 123.152 132.004 1.00 90.13 36 PRO B N 1
ATOM 6325 C CA . PRO B 2 36 ? 169.979 124.139 132.265 1.00 90.13 36 PRO B CA 1
ATOM 6326 C C . PRO B 2 36 ? 170.393 125.098 133.386 1.00 90.13 36 PRO B C 1
ATOM 6327 O O . PRO B 2 36 ? 170.990 124.699 134.383 1.00 90.13 36 PRO B O 1
ATOM 6338 N N . VAL B 2 37 ? 170.050 126.375 133.232 1.00 93.67 37 VAL B N 1
ATOM 6339 C CA . VAL B 2 37 ? 170.360 127.424 134.208 1.00 93.67 37 VAL B CA 1
ATOM 6340 C C . VAL B 2 37 ? 169.529 127.243 135.478 1.00 93.67 37 VAL B C 1
ATOM 6341 O O . VAL B 2 37 ? 168.300 127.256 135.435 1.00 93.67 37 VAL B O 1
ATOM 6354 N N . ASP B 2 38 ? 170.188 127.089 136.622 1.00 94.35 38 ASP B N 1
ATOM 6355 C CA . ASP B 2 38 ? 169.526 126.923 137.917 1.00 94.35 38 ASP B CA 1
ATOM 6356 C C . ASP B 2 38 ? 168.866 128.231 138.384 1.00 94.35 38 ASP B C 1
ATOM 6357 O O . ASP B 2 38 ? 169.531 129.124 138.911 1.00 94.35 38 ASP B O 1
ATOM 6366 N N . ALA B 2 39 ? 167.551 128.336 138.217 1.00 96.31 39 ALA B N 1
ATOM 6367 C CA . ALA B 2 39 ? 166.762 129.491 138.635 1.00 96.31 39 ALA B CA 1
ATOM 6368 C C . ALA B 2 39 ? 166.392 129.514 140.137 1.00 96.31 39 ALA B C 1
ATOM 6369 O O . ALA B 2 39 ? 165.709 130.437 140.582 1.00 96.31 39 ALA B O 1
ATOM 6376 N N . THR B 2 40 ? 166.827 128.549 140.953 1.00 96.91 40 THR B N 1
ATOM 6377 C CA . THR B 2 40 ? 166.578 128.588 142.407 1.00 96.91 40 THR B CA 1
ATOM 6378 C C . THR B 2 40 ? 167.440 129.632 143.127 1.00 96.91 40 THR B C 1
ATOM 6379 O O . THR B 2 40 ? 167.081 130.087 144.210 1.00 96.91 40 THR B O 1
ATOM 6390 N N . ARG B 2 41 ? 168.561 130.040 142.518 1.00 96.30 41 ARG B N 1
ATOM 6391 C CA . ARG B 2 41 ? 169.452 131.127 142.969 1.00 96.30 41 ARG B CA 1
ATOM 6392 C C . ARG B 2 41 ? 168.773 132.507 142.878 1.00 96.30 41 ARG B C 1
ATOM 6393 O O . ARG B 2 41 ? 167.778 132.644 142.163 1.00 96.30 41 ARG B O 1
ATOM 6414 N N . PRO B 2 42 ? 169.294 133.554 143.543 1.00 97.06 42 PRO B N 1
ATOM 6415 C CA . PRO B 2 42 ? 168.824 134.930 143.376 1.00 97.06 42 PRO B CA 1
ATOM 6416 C C . PRO B 2 42 ? 168.835 135.399 141.915 1.00 97.06 42 PRO B C 1
ATOM 6417 O O . PRO B 2 42 ? 169.717 135.018 141.142 1.00 97.06 42 PRO B O 1
ATOM 6428 N N . ASN B 2 43 ? 167.880 136.244 141.520 1.00 97.72 43 ASN B N 1
ATOM 6429 C CA . ASN B 2 43 ? 167.838 136.805 140.166 1.00 97.72 43 ASN B CA 1
ATOM 6430 C C . ASN B 2 43 ? 169.017 137.786 139.933 1.00 97.72 43 ASN B C 1
ATOM 6431 O O . ASN B 2 43 ? 169.202 138.721 140.717 1.00 97.72 43 ASN B O 1
ATOM 6442 N N . PRO B 2 44 ? 169.806 137.646 138.852 1.00 96.46 44 PRO B N 1
ATOM 6443 C CA . PRO B 2 44 ? 170.989 138.475 138.626 1.00 96.46 44 PRO B CA 1
ATOM 6444 C C . PRO B 2 44 ? 170.685 139.950 138.320 1.00 96.46 44 PRO B C 1
ATOM 6445 O O . PRO B 2 44 ? 171.592 140.777 138.375 1.00 96.46 44 PRO B O 1
ATOM 6456 N N . ASN B 2 45 ? 169.430 140.315 138.046 1.00 96.61 45 ASN B N 1
ATOM 6457 C CA . ASN B 2 45 ? 169.012 141.711 137.873 1.00 96.61 45 ASN B CA 1
ATOM 6458 C C . ASN B 2 45 ? 169.002 142.519 139.189 1.00 96.61 45 ASN B C 1
ATOM 6459 O O . ASN B 2 45 ? 168.830 143.736 139.147 1.00 96.61 45 ASN B O 1
ATOM 6470 N N . GLY B 2 46 ? 169.190 141.884 140.352 1.00 93.91 46 GLY B N 1
ATOM 6471 C CA . GLY B 2 46 ? 169.331 142.572 141.646 1.00 93.91 46 GLY B CA 1
ATOM 6472 C C . GLY B 2 46 ? 168.017 142.990 142.322 1.00 93.91 46 GLY B C 1
ATOM 6473 O O . GLY B 2 46 ? 168.033 143.661 143.353 1.00 93.91 46 GLY B O 1
ATOM 6477 N N . GLU B 2 47 ? 166.877 142.586 141.769 1.00 94.60 47 GLU B N 1
ATOM 6478 C CA . GLU B 2 47 ? 165.540 142.766 142.334 1.00 94.60 47 GLU B CA 1
ATOM 6479 C C . GLU B 2 47 ? 164.704 141.507 142.055 1.00 94.60 47 GLU B C 1
ATOM 6480 O O . GLU B 2 47 ? 164.916 140.839 141.047 1.00 94.60 47 GLU B O 1
ATOM 6492 N N . GLU B 2 48 ? 163.789 141.140 142.950 1.00 97.79 48 GLU B N 1
ATOM 6493 C CA . GLU B 2 48 ? 163.061 139.862 142.915 1.00 97.79 48 GLU B CA 1
ATOM 6494 C C . GLU B 2 48 ? 161.584 140.046 142.545 1.00 97.79 48 GLU B C 1
ATOM 6495 O O . GLU B 2 48 ? 160.897 140.866 143.146 1.00 97.79 48 GLU B O 1
ATOM 6507 N N . PHE B 2 49 ? 161.071 139.284 141.576 1.00 98.49 49 PHE B N 1
ATOM 6508 C CA . PHE B 2 49 ? 159.721 139.475 141.033 1.00 98.49 49 PHE B CA 1
ATOM 6509 C C . PHE B 2 49 ? 158.749 138.401 141.510 1.00 98.49 49 PHE B C 1
ATOM 6510 O O . PHE B 2 49 ? 159.007 137.205 141.398 1.00 98.49 49 PHE B O 1
ATOM 6527 N N . ASP B 2 50 ? 157.599 138.819 142.025 1.00 98.57 50 ASP B N 1
ATOM 6528 C CA . ASP B 2 50 ? 156.582 137.896 142.503 1.00 98.57 50 ASP B CA 1
ATOM 6529 C C . ASP B 2 50 ? 155.795 137.276 141.352 1.00 98.57 50 ASP B C 1
ATOM 6530 O O . ASP B 2 50 ? 155.628 136.054 141.321 1.00 98.57 50 ASP B O 1
ATOM 6539 N N . ASN B 2 51 ? 155.349 138.083 140.388 1.00 98.79 51 ASN B N 1
ATOM 6540 C CA . ASN B 2 51 ? 154.410 137.642 139.353 1.00 98.79 51 ASN B CA 1
ATOM 6541 C C . ASN B 2 51 ? 154.956 137.876 137.934 1.00 98.79 51 ASN B C 1
ATOM 6542 O O . ASN B 2 51 ? 155.484 138.951 137.654 1.00 98.79 51 ASN B O 1
ATOM 6553 N N . LEU B 2 52 ? 154.750 136.929 137.013 1.00 98.86 52 LEU B N 1
ATOM 6554 C CA . LEU B 2 52 ? 155.003 137.083 135.576 1.00 98.86 52 LEU B CA 1
ATOM 6555 C C . LEU B 2 52 ? 153.743 136.810 134.759 1.00 98.86 52 LEU B C 1
ATOM 6556 O O . LEU B 2 52 ? 153.098 135.777 134.921 1.00 98.86 52 LEU B O 1
ATOM 6572 N N . TYR B 2 53 ? 153.435 137.704 133.832 1.00 98.79 53 TYR B N 1
ATOM 6573 C CA . TYR B 2 53 ? 152.323 137.590 132.895 1.00 98.79 53 TYR B CA 1
ATOM 6574 C C . TYR B 2 53 ? 152.817 137.497 131.450 1.00 98.79 53 TYR B C 1
ATOM 6575 O O . TYR B 2 53 ? 153.577 138.358 131.006 1.00 98.79 53 TYR B O 1
ATOM 6593 N N . LEU B 2 54 ? 152.371 136.497 130.691 1.00 98.54 54 LEU B N 1
ATOM 6594 C CA . LEU B 2 54 ? 152.714 136.362 129.280 1.00 98.54 54 LEU B CA 1
ATOM 6595 C C . LEU B 2 54 ? 151.500 136.649 128.401 1.00 98.54 54 LEU B C 1
ATOM 6596 O O . LEU B 2 54 ? 150.492 135.949 128.469 1.00 98.54 54 LEU B O 1
ATOM 6612 N N . ASP B 2 55 ? 151.622 137.650 127.533 1.00 96.58 55 ASP B N 1
ATOM 6613 C CA . ASP B 2 55 ? 150.681 137.899 126.450 1.00 96.58 55 ASP B CA 1
ATOM 6614 C C . ASP B 2 55 ? 151.031 137.002 125.252 1.00 96.58 55 ASP B C 1
ATOM 6615 O O . ASP B 2 55 ? 151.868 137.349 124.420 1.00 96.58 55 ASP B O 1
ATOM 6624 N N . MET B 2 56 ? 150.475 135.794 125.195 1.00 95.09 56 MET B N 1
ATOM 6625 C CA . MET B 2 56 ? 151.063 134.703 124.411 1.00 95.09 56 MET B CA 1
ATOM 6626 C C . MET B 2 56 ? 151.059 134.926 122.890 1.00 95.09 56 MET B C 1
ATOM 6627 O O . MET B 2 56 ? 151.921 134.416 122.175 1.00 95.09 56 MET B O 1
ATOM 6641 N N . ASN B 2 57 ? 150.158 135.752 122.364 1.00 84.84 57 ASN B N 1
ATOM 6642 C CA . ASN B 2 57 ? 150.210 136.132 120.956 1.00 84.84 57 ASN B CA 1
ATOM 6643 C C . ASN B 2 57 ? 151.387 137.052 120.601 1.00 84.84 57 ASN B C 1
ATOM 6644 O O . ASN B 2 57 ? 151.673 137.238 119.422 1.00 84.84 57 ASN B O 1
ATOM 6655 N N . GLY B 2 58 ? 152.165 137.516 121.578 1.00 85.55 58 GLY B N 1
ATOM 6656 C CA . GLY B 2 58 ? 153.505 138.068 121.358 1.00 85.55 58 GLY B CA 1
ATOM 6657 C C . GLY B 2 58 ? 154.585 137.022 121.038 1.00 85.55 58 GLY B C 1
ATOM 6658 O O . GLY B 2 58 ? 155.755 137.383 120.942 1.00 85.55 58 GLY B O 1
ATOM 6662 N N . ILE B 2 59 ? 154.231 135.737 120.905 1.00 92.43 59 ILE B N 1
ATOM 6663 C CA . ILE B 2 59 ? 155.145 134.625 120.588 1.00 92.43 59 ILE B CA 1
ATOM 6664 C C . ILE B 2 59 ? 154.612 133.788 119.418 1.00 92.43 59 ILE B C 1
ATOM 6665 O O . ILE B 2 59 ? 155.345 133.503 118.472 1.00 92.43 59 ILE B O 1
ATOM 6681 N N . VAL B 2 60 ? 153.327 133.422 119.445 1.00 90.75 60 VAL B N 1
ATOM 6682 C CA . VAL B 2 60 ? 152.731 132.501 118.458 1.00 90.75 60 VAL B CA 1
ATOM 6683 C C . VAL B 2 60 ? 152.786 133.052 117.033 1.00 90.75 60 VAL B C 1
ATOM 6684 O O . VAL B 2 60 ? 153.181 132.335 116.114 1.00 90.75 60 VAL B O 1
ATOM 6697 N N . HIS B 2 61 ? 152.450 134.329 116.831 1.00 82.09 61 HIS B N 1
ATOM 6698 C CA . HIS B 2 61 ? 152.536 134.948 115.509 1.00 82.09 61 HIS B CA 1
ATOM 6699 C C . HIS B 2 61 ? 153.972 134.921 114.952 1.00 82.09 61 HIS B C 1
ATOM 6700 O O . HIS B 2 61 ? 154.150 134.306 113.896 1.00 82.09 61 HIS B O 1
ATOM 6714 N N . PRO B 2 62 ? 155.004 135.462 115.637 1.00 82.20 62 PRO B N 1
ATOM 6715 C CA . PRO B 2 62 ? 156.399 135.359 115.204 1.00 82.20 62 PRO B CA 1
ATOM 6716 C C . PRO B 2 62 ? 156.851 133.955 114.787 1.00 82.20 62 PRO B C 1
ATOM 6717 O O . PRO B 2 62 ? 157.498 133.811 113.756 1.00 82.20 62 PRO B O 1
ATOM 6728 N N . CYS B 2 63 ? 156.484 132.909 115.531 1.00 87.63 63 CYS B N 1
ATOM 6729 C CA . CYS B 2 63 ? 156.899 131.540 115.208 1.00 87.63 63 CYS B CA 1
ATOM 6730 C C . CYS B 2 63 ? 156.341 131.038 113.867 1.00 87.63 63 CYS B C 1
ATOM 6731 O O . CYS B 2 63 ? 156.997 130.249 113.191 1.00 87.63 63 CYS B O 1
ATOM 6739 N N . SER B 2 64 ? 155.157 131.498 113.456 1.00 84.29 64 SER B N 1
ATOM 6740 C CA . SER B 2 64 ? 154.498 131.041 112.222 1.00 84.29 64 SER B CA 1
ATOM 6741 C C . SER B 2 64 ? 155.016 131.689 110.936 1.00 84.29 64 SER B C 1
ATOM 6742 O O . SER B 2 64 ? 154.925 131.087 109.867 1.00 84.29 64 SER B O 1
ATOM 6750 N N . HIS B 2 65 ? 155.563 132.902 111.018 1.00 79.49 65 HIS B N 1
ATOM 6751 C CA . HIS B 2 65 ? 156.141 133.617 109.875 1.00 79.49 65 HIS B CA 1
ATOM 6752 C C . HIS B 2 65 ? 157.296 134.533 110.330 1.00 79.49 65 HIS B C 1
ATOM 6753 O O . HIS B 2 65 ? 157.177 135.759 110.305 1.00 79.49 65 HIS B O 1
ATOM 6767 N N . PRO B 2 66 ? 158.414 133.948 110.793 1.00 76.28 66 PRO B N 1
ATOM 6768 C CA . PRO B 2 66 ? 159.540 134.689 111.355 1.00 76.28 66 PRO B CA 1
ATOM 6769 C C . PRO B 2 66 ? 160.326 135.484 110.305 1.00 76.28 66 PRO B C 1
ATOM 6770 O O . PRO B 2 66 ? 160.329 135.156 109.119 1.00 76.28 66 PRO B O 1
ATOM 6781 N N . GLU B 2 67 ? 161.040 136.521 110.748 1.00 66.74 67 GLU B N 1
ATOM 6782 C CA . GLU B 2 67 ? 161.916 137.339 109.891 1.00 66.74 67 GLU B CA 1
ATOM 6783 C C . GLU B 2 67 ? 163.317 136.733 109.673 1.00 66.74 67 GLU B C 1
ATOM 6784 O O . GLU B 2 67 ? 163.992 137.072 108.705 1.00 66.74 67 GLU B O 1
ATOM 6796 N N . ASP B 2 68 ? 163.770 135.857 110.574 1.00 66.53 68 ASP B N 1
ATOM 6797 C CA . ASP B 2 68 ? 165.166 135.406 110.708 1.00 66.53 68 ASP B CA 1
ATOM 6798 C C . ASP B 2 68 ? 165.344 133.871 110.659 1.00 66.53 68 ASP B C 1
ATOM 6799 O O . ASP B 2 68 ? 166.431 133.352 110.932 1.00 66.53 68 ASP B O 1
ATOM 6803 N N . LYS B 2 69 ? 164.290 133.141 110.287 1.00 72.92 69 LYS B N 1
ATOM 6804 C CA . LYS B 2 69 ? 164.242 131.676 110.135 1.00 72.92 69 LYS B CA 1
ATOM 6805 C C . LYS B 2 69 ? 163.390 131.291 108.915 1.00 72.92 69 LYS B C 1
ATOM 6806 O O . LYS B 2 69 ? 162.545 132.085 108.489 1.00 72.92 69 LYS B O 1
ATOM 6810 N N . PRO B 2 70 ? 163.520 130.067 108.383 1.00 75.71 70 PRO B N 1
ATOM 6811 C CA . PRO B 2 70 ? 162.457 129.464 107.583 1.00 75.71 70 PRO B CA 1
ATOM 6812 C C . PRO B 2 70 ? 161.226 129.172 108.462 1.00 75.71 70 PRO B C 1
ATOM 6813 O O . PRO B 2 70 ? 161.355 128.901 109.658 1.00 75.71 70 PRO B O 1
ATOM 6824 N N . ALA B 2 71 ? 160.024 129.204 107.888 1.00 80.51 71 ALA B N 1
ATOM 6825 C CA . ALA B 2 71 ? 158.801 128.844 108.608 1.00 80.51 71 ALA B CA 1
ATOM 6826 C C . ALA B 2 71 ? 158.798 127.354 109.023 1.00 80.51 71 ALA B C 1
ATOM 6827 O O . ALA B 2 71 ? 159.340 126.518 108.294 1.00 80.51 71 ALA B O 1
ATOM 6834 N N . PRO B 2 72 ? 158.178 126.986 110.160 1.00 85.08 72 PRO B N 1
ATOM 6835 C CA . PRO B 2 72 ? 158.092 125.594 110.597 1.00 85.08 72 PRO B CA 1
ATOM 6836 C C . PRO B 2 72 ? 157.256 124.766 109.617 1.00 85.08 72 PRO B C 1
ATOM 6837 O O . PRO B 2 72 ? 156.225 125.221 109.119 1.00 85.08 72 PRO B O 1
ATOM 6848 N N . LYS B 2 73 ? 157.713 123.549 109.319 1.00 78.27 73 LYS B N 1
ATOM 6849 C CA . LYS B 2 73 ? 157.176 122.701 108.242 1.00 78.27 73 LYS B CA 1
ATOM 6850 C C . LYS B 2 73 ? 155.874 121.990 108.610 1.00 78.27 73 LYS B C 1
ATOM 6851 O O . LYS B 2 73 ? 155.148 121.537 107.725 1.00 78.27 73 LYS B O 1
ATOM 6855 N N . ASP B 2 74 ? 155.570 121.888 109.899 1.00 83.73 74 ASP B N 1
ATOM 6856 C CA . ASP B 2 74 ? 154.373 121.242 110.433 1.00 83.73 74 ASP B CA 1
ATOM 6857 C C . ASP B 2 74 ? 154.033 121.796 111.831 1.00 83.73 74 ASP B C 1
ATOM 6858 O O . ASP B 2 74 ? 154.806 122.540 112.437 1.00 83.73 74 ASP B O 1
ATOM 6867 N N . GLU B 2 75 ? 152.830 121.500 112.321 1.00 88.34 75 GLU B N 1
ATOM 6868 C CA . GLU B 2 75 ? 152.313 122.095 113.559 1.00 88.34 75 GLU B CA 1
ATOM 6869 C C . GLU B 2 75 ? 153.105 121.674 114.807 1.00 88.34 75 GLU B C 1
ATOM 6870 O O . GLU B 2 75 ? 153.288 122.472 115.719 1.00 88.34 75 GLU B O 1
ATOM 6882 N N . GLU B 2 76 ? 153.620 120.446 114.856 1.00 91.07 76 GLU B N 1
ATOM 6883 C CA . GLU B 2 76 ? 154.443 119.989 115.979 1.00 91.07 76 GLU B CA 1
ATOM 6884 C C . GLU B 2 76 ? 155.760 120.772 116.044 1.00 91.07 76 GLU B C 1
ATOM 6885 O O . GLU B 2 76 ? 156.151 121.236 117.114 1.00 91.07 76 GLU B O 1
ATOM 6897 N N . GLU B 2 77 ? 156.426 120.991 114.909 1.00 90.98 77 GLU B N 1
ATOM 6898 C CA . GLU B 2 77 ? 157.653 121.789 114.865 1.00 90.98 77 GLU B CA 1
ATOM 6899 C C . GLU B 2 77 ? 157.426 123.215 115.385 1.00 90.98 77 GLU B C 1
ATOM 6900 O O . GLU B 2 77 ? 158.274 123.761 116.092 1.00 90.98 77 GLU B O 1
ATOM 6912 N N . MET B 2 78 ? 156.254 123.798 115.122 1.00 91.82 78 MET B N 1
ATOM 6913 C CA . MET B 2 78 ? 155.880 125.108 115.657 1.00 91.82 78 MET B CA 1
ATOM 6914 C C . MET B 2 78 ? 155.690 125.098 117.187 1.00 91.82 78 MET B C 1
ATOM 6915 O O . MET B 2 78 ? 156.198 125.985 117.873 1.00 91.82 78 MET B O 1
ATOM 6929 N N . MET B 2 79 ? 155.017 124.088 117.750 1.00 95.39 79 MET B N 1
ATOM 6930 C CA . MET B 2 79 ? 154.841 123.992 119.207 1.00 95.39 79 MET B CA 1
ATOM 6931 C C . MET B 2 79 ? 156.178 123.877 119.947 1.00 95.39 79 MET B C 1
ATOM 6932 O O . MET B 2 79 ? 156.372 124.504 120.986 1.00 95.39 79 MET B O 1
ATOM 6946 N N . ILE B 2 80 ? 157.128 123.113 119.407 1.00 94.45 80 ILE B N 1
ATOM 6947 C CA . ILE B 2 80 ? 158.457 122.986 120.005 1.00 94.45 80 ILE B CA 1
ATOM 6948 C C . ILE B 2 80 ? 159.190 124.334 120.024 1.00 94.45 80 ILE B C 1
ATOM 6949 O O . ILE B 2 80 ? 159.761 124.712 121.046 1.00 94.45 80 ILE B O 1
ATOM 6965 N N . GLU B 2 81 ? 159.141 125.108 118.941 1.00 93.47 81 GLU B N 1
ATOM 6966 C CA . GLU B 2 81 ? 159.731 126.449 118.934 1.00 93.47 81 GLU B CA 1
ATOM 6967 C C . GLU B 2 81 ? 159.054 127.388 119.949 1.00 93.47 81 GLU B C 1
ATOM 6968 O O . GLU B 2 81 ? 159.736 128.172 120.616 1.00 93.47 81 GLU B O 1
ATOM 6980 N N . ILE B 2 82 ? 157.734 127.278 120.142 1.00 95.82 82 ILE B N 1
ATOM 6981 C CA . ILE B 2 82 ? 157.001 128.050 121.160 1.00 95.82 82 ILE B CA 1
ATOM 6982 C C . ILE B 2 82 ? 157.487 127.714 122.580 1.00 95.82 82 ILE B C 1
ATOM 6983 O O . ILE B 2 82 ? 157.725 128.621 123.388 1.00 95.82 82 ILE B O 1
ATOM 6999 N N . PHE B 2 83 ? 157.697 126.435 122.902 1.00 96.73 83 PHE B N 1
ATOM 7000 C CA . PHE B 2 83 ? 158.257 126.051 124.199 1.00 96.73 83 PHE B CA 1
ATOM 7001 C C . PHE B 2 83 ? 159.664 126.615 124.393 1.00 96.73 83 PHE B C 1
ATOM 7002 O O . PHE B 2 83 ? 159.940 127.185 125.446 1.00 96.73 83 PHE B O 1
ATOM 7019 N N . LYS B 2 84 ? 160.545 126.523 123.390 1.00 93.46 84 LYS B N 1
ATOM 7020 C CA . LYS B 2 84 ? 161.909 127.065 123.493 1.00 93.46 84 LYS B CA 1
ATOM 7021 C C . LYS B 2 84 ? 161.892 128.550 123.840 1.00 93.46 84 LYS B C 1
ATOM 7022 O O . LYS B 2 84 ? 162.609 128.975 124.745 1.00 93.46 84 LYS B O 1
ATOM 7041 N N . TYR B 2 85 ? 161.054 129.336 123.167 1.00 94.68 85 TYR B N 1
ATOM 7042 C CA . TYR B 2 85 ? 160.965 130.771 123.430 1.00 94.68 85 TYR B CA 1
ATOM 7043 C C . TYR B 2 85 ? 160.389 131.044 124.830 1.00 94.68 85 TYR B C 1
ATOM 7044 O O . TYR B 2 85 ? 160.937 131.850 125.581 1.00 94.68 85 TYR B O 1
ATOM 7062 N N . THR B 2 86 ? 159.320 130.344 125.226 1.00 97.26 86 THR B N 1
ATOM 7063 C CA . THR B 2 86 ? 158.661 130.558 126.528 1.00 97.26 86 THR B CA 1
ATOM 7064 C C . THR B 2 86 ? 159.584 130.222 127.701 1.00 97.26 86 THR B C 1
ATOM 7065 O O . THR B 2 86 ? 159.708 130.996 128.649 1.00 97.26 86 THR B O 1
ATOM 7076 N N . ASP B 2 87 ? 160.298 129.101 127.614 1.00 96.22 87 ASP B N 1
ATOM 7077 C CA . ASP B 2 87 ? 161.292 128.681 128.598 1.00 96.22 87 ASP B CA 1
ATOM 7078 C C . ASP B 2 87 ? 162.402 129.727 128.783 1.00 96.22 87 ASP B C 1
ATOM 7079 O O . ASP B 2 87 ? 162.780 130.042 129.910 1.00 96.22 87 ASP B O 1
ATOM 7088 N N . ARG B 2 88 ? 162.888 130.325 127.687 1.00 95.19 88 ARG B N 1
ATOM 7089 C CA . ARG B 2 88 ? 163.924 131.361 127.749 1.00 95.19 88 ARG B CA 1
ATOM 7090 C C . ARG B 2 88 ? 163.478 132.562 128.574 1.00 95.19 88 ARG B C 1
ATOM 7091 O O . ARG B 2 88 ? 164.289 133.098 129.324 1.00 95.19 88 ARG B O 1
ATOM 7112 N N . ILE B 2 89 ? 162.208 132.963 128.488 1.00 96.98 89 ILE B N 1
ATOM 7113 C CA . ILE B 2 89 ? 161.690 134.094 129.275 1.00 96.98 89 ILE B CA 1
ATOM 7114 C C . ILE B 2 89 ? 161.671 133.753 130.771 1.00 96.98 89 ILE B C 1
ATOM 7115 O O . ILE B 2 89 ? 162.223 134.489 131.591 1.00 96.98 89 ILE B O 1
ATOM 7131 N N . VAL B 2 90 ? 161.089 132.614 131.150 1.00 97.87 90 VAL B N 1
ATOM 7132 C CA . VAL B 2 90 ? 161.002 132.237 132.566 1.00 97.87 90 VAL B CA 1
ATOM 7133 C C . VAL B 2 90 ? 162.388 132.101 133.200 1.00 97.87 90 VAL B C 1
ATOM 7134 O O . VAL B 2 90 ? 162.588 132.587 134.308 1.00 97.87 90 VAL B O 1
ATOM 7147 N N . LYS B 2 91 ? 163.386 131.569 132.487 1.00 96.93 91 LYS B N 1
ATOM 7148 C CA . LYS B 2 91 ? 164.779 131.502 132.969 1.00 96.93 91 LYS B CA 1
ATOM 7149 C C . LYS B 2 91 ? 165.386 132.859 133.328 1.00 96.93 91 LYS B C 1
ATOM 7150 O O . LYS B 2 91 ? 166.192 132.922 134.254 1.00 96.93 91 LYS B O 1
ATOM 7169 N N . MET B 2 92 ? 165.022 133.938 132.632 1.00 96.72 92 MET B N 1
ATOM 7170 C CA . MET B 2 92 ? 165.544 135.274 132.935 1.00 96.72 92 MET B CA 1
ATOM 7171 C C . MET B 2 92 ? 164.657 136.079 133.893 1.00 96.72 92 MET B C 1
ATOM 7172 O O . MET B 2 92 ? 165.172 136.931 134.608 1.00 96.72 92 MET B O 1
ATOM 7186 N N . VAL B 2 93 ? 163.348 135.817 133.970 1.00 98.33 93 VAL B N 1
ATOM 7187 C CA . VAL B 2 93 ? 162.462 136.501 134.934 1.00 98.33 93 VAL B CA 1
ATOM 7188 C C . VAL B 2 93 ? 162.452 135.821 136.309 1.00 98.33 93 VAL B C 1
ATOM 7189 O O . VAL B 2 93 ? 162.477 136.501 137.331 1.00 98.33 93 VAL B O 1
ATOM 7202 N N . ARG B 2 94 ? 162.428 134.485 136.348 1.00 98.52 94 ARG B N 1
ATOM 7203 C CA . ARG B 2 94 ? 162.397 133.635 137.557 1.00 98.52 94 ARG B CA 1
ATOM 7204 C C . ARG B 2 94 ? 161.261 134.005 138.531 1.00 98.52 94 ARG B C 1
ATOM 7205 O O . ARG B 2 94 ? 161.536 134.312 139.686 1.00 98.52 94 ARG B O 1
ATOM 7226 N N . PRO B 2 95 ? 159.988 134.016 138.108 1.00 98.58 95 PRO B N 1
ATOM 7227 C CA . PRO B 2 95 ? 158.888 134.471 138.943 1.00 98.58 95 PRO B CA 1
ATOM 7228 C C . PRO B 2 95 ? 158.729 133.583 140.168 1.00 98.58 95 PRO B C 1
ATOM 7229 O O . PRO B 2 95 ? 158.676 132.363 140.042 1.00 98.58 95 PRO B O 1
ATOM 7240 N N . ARG B 2 96 ? 158.654 134.178 141.360 1.00 98.04 96 ARG B N 1
ATOM 7241 C CA . ARG B 2 96 ? 158.628 133.413 142.617 1.00 98.04 96 ARG B CA 1
ATOM 7242 C C . ARG B 2 96 ? 157.251 132.903 143.022 1.00 98.04 96 ARG B C 1
ATOM 7243 O O . ARG B 2 96 ? 157.198 131.930 143.766 1.00 98.04 96 ARG B O 1
ATOM 7264 N N . LYS B 2 97 ? 156.150 133.532 142.601 1.00 97.90 97 LYS B N 1
ATOM 7265 C CA . LYS B 2 97 ? 154.825 133.262 143.182 1.00 97.90 97 LYS B CA 1
ATOM 7266 C C . LYS B 2 97 ? 153.707 133.016 142.185 1.00 97.90 97 LYS B C 1
ATOM 7267 O O . LYS B 2 97 ? 152.838 132.217 142.529 1.00 97.90 97 LYS B O 1
ATOM 7286 N N . ILE B 2 98 ? 153.700 133.626 140.995 1.00 98.69 98 ILE B N 1
ATOM 7287 C CA . ILE B 2 98 ? 152.715 133.337 139.925 1.00 98.69 98 ILE B CA 1
ATOM 7288 C C . ILE B 2 98 ? 153.339 133.418 138.531 1.00 98.69 98 ILE B C 1
ATOM 7289 O O . ILE B 2 98 ? 154.010 134.394 138.213 1.00 98.69 98 ILE B O 1
ATOM 7305 N N . LEU B 2 99 ? 153.019 132.455 137.667 1.00 98.83 99 LEU B N 1
ATOM 7306 C CA . LEU B 2 99 ? 153.157 132.546 136.215 1.00 98.83 99 LEU B CA 1
ATOM 7307 C C . LEU B 2 99 ? 151.776 132.456 135.572 1.00 98.83 99 LEU B C 1
ATOM 7308 O O . LEU B 2 99 ? 151.081 131.466 135.770 1.00 98.83 99 LEU B O 1
ATOM 7324 N N . MET B 2 100 ? 151.384 133.445 134.772 1.00 98.83 100 MET B N 1
ATOM 7325 C CA . MET B 2 100 ? 150.119 133.420 134.037 1.00 98.83 100 MET B CA 1
ATOM 7326 C C . MET B 2 100 ? 150.339 133.404 132.528 1.00 98.83 100 MET B C 1
ATOM 7327 O O . MET B 2 100 ? 150.966 134.310 131.982 1.00 98.83 100 MET B O 1
ATOM 7341 N N . ILE B 2 101 ? 149.775 132.420 131.836 1.00 98.75 101 ILE B N 1
ATOM 7342 C CA . ILE B 2 101 ? 149.769 132.372 130.380 1.00 98.75 101 ILE B CA 1
ATOM 7343 C C . ILE B 2 101 ? 148.382 132.781 129.912 1.00 98.75 101 ILE B C 1
ATOM 7344 O O . ILE B 2 101 ? 147.405 132.082 130.177 1.00 98.75 101 ILE B O 1
ATOM 7360 N N . ALA B 2 102 ? 148.289 133.901 129.200 1.00 98.49 102 ALA B N 1
ATOM 7361 C CA . ALA B 2 102 ? 147.048 134.383 128.610 1.00 98.49 102 ALA B CA 1
ATOM 7362 C C . ALA B 2 102 ? 147.103 134.303 127.080 1.00 98.49 102 ALA B C 1
ATOM 7363 O O . ALA B 2 102 ? 148.013 134.837 126.454 1.00 98.49 102 ALA B O 1
ATOM 7370 N N . VAL B 2 103 ? 146.109 133.672 126.469 1.00 97.76 103 VAL B N 1
ATOM 7371 C CA . VAL B 2 103 ? 145.946 133.573 125.017 1.00 97.76 103 VAL B CA 1
ATOM 7372 C C . VAL B 2 103 ? 144.685 134.334 124.620 1.00 97.76 103 VAL B C 1
ATOM 7373 O O . VAL B 2 103 ? 143.697 134.293 125.355 1.00 97.76 103 VAL B O 1
ATOM 7386 N N . ASP B 2 104 ? 144.687 135.030 123.483 1.00 96.16 104 ASP B N 1
ATOM 7387 C CA . ASP B 2 104 ? 143.512 135.778 123.030 1.00 96.16 104 ASP B CA 1
ATOM 7388 C C . ASP B 2 104 ? 142.289 134.882 122.856 1.00 96.16 104 ASP B C 1
ATOM 7389 O O . ASP B 2 104 ? 142.341 133.883 122.145 1.00 96.16 104 ASP B O 1
ATOM 7398 N N . GLY B 2 105 ? 141.177 135.256 123.476 1.00 97.59 105 GLY B N 1
ATOM 7399 C CA . GLY B 2 105 ? 139.867 134.690 123.191 1.00 97.59 105 GLY B CA 1
ATOM 7400 C C . GLY B 2 105 ? 139.098 135.507 122.165 1.00 97.59 105 GLY B C 1
ATOM 7401 O O . GLY B 2 105 ? 139.654 136.349 121.465 1.00 97.59 105 GLY B O 1
ATOM 7405 N N . VAL B 2 106 ? 137.787 135.286 122.105 1.00 97.62 106 VAL B N 1
ATOM 7406 C CA . VAL B 2 106 ? 136.877 136.151 121.352 1.00 97.62 106 VAL B CA 1
ATOM 7407 C C . VAL B 2 106 ? 136.948 137.582 121.883 1.00 97.62 106 VAL B C 1
ATOM 7408 O O . VAL B 2 106 ? 136.936 137.778 123.098 1.00 97.62 106 VAL B O 1
ATOM 7421 N N . ALA B 2 107 ? 137.022 138.576 120.999 1.00 97.05 107 ALA B N 1
ATOM 7422 C CA . ALA B 2 107 ? 137.191 139.986 121.356 1.00 97.05 107 ALA B CA 1
ATOM 7423 C C . ALA B 2 107 ? 135.873 140.799 121.325 1.00 97.05 107 ALA B C 1
ATOM 7424 O O . ALA B 2 107 ? 134.898 140.364 120.714 1.00 97.05 107 ALA B O 1
ATOM 7431 N N . PRO B 2 108 ? 135.809 141.993 121.941 1.00 97.59 108 PRO B N 1
ATOM 7432 C CA . PRO B 2 108 ? 134.688 142.910 121.774 1.00 97.59 108 PRO B CA 1
ATOM 7433 C C . PRO B 2 108 ? 134.559 143.391 120.334 1.00 97.59 108 PRO B C 1
ATOM 7434 O O . PRO B 2 108 ? 135.559 143.589 119.640 1.00 97.59 108 PRO B O 1
ATOM 7445 N N . ARG B 2 109 ? 133.331 143.661 119.889 1.00 97.10 109 ARG B N 1
ATOM 7446 C CA . ARG B 2 109 ? 133.039 144.031 118.498 1.00 97.10 109 ARG B CA 1
ATOM 7447 C C . ARG B 2 109 ? 133.875 145.204 118.008 1.00 97.10 109 ARG B C 1
ATOM 7448 O O . ARG B 2 109 ? 134.364 145.175 116.881 1.00 97.10 109 ARG B O 1
ATOM 7469 N N . ALA B 2 110 ? 134.103 146.196 118.861 1.00 96.06 110 ALA B N 1
ATOM 7470 C CA . ALA B 2 110 ? 134.907 147.358 118.522 1.00 96.06 110 ALA B CA 1
ATOM 7471 C C . ALA B 2 110 ? 136.328 146.984 118.098 1.00 96.06 110 ALA B C 1
ATOM 7472 O O . ALA B 2 110 ? 136.906 147.680 117.270 1.00 96.06 110 ALA B O 1
ATOM 7479 N N . LYS B 2 111 ? 136.890 145.888 118.613 1.00 95.25 111 LYS B N 1
ATOM 7480 C CA . LYS B 2 111 ? 138.203 145.387 118.181 1.00 95.25 111 LYS B CA 1
ATOM 7481 C C . LYS B 2 111 ? 138.107 144.519 116.935 1.00 95.25 111 LYS B C 1
ATOM 7482 O O . LYS B 2 111 ? 138.964 144.614 116.061 1.00 95.25 111 LYS B O 1
ATOM 7501 N N . MET B 2 112 ? 137.060 143.708 116.803 1.00 94.69 112 MET B N 1
ATOM 7502 C CA . MET B 2 112 ? 136.879 142.852 115.626 1.00 94.69 112 MET B CA 1
ATOM 7503 C C . MET B 2 112 ? 136.892 143.652 114.322 1.00 94.69 112 MET B C 1
ATOM 7504 O O . MET B 2 112 ? 137.509 143.224 113.350 1.00 94.69 112 MET B O 1
ATOM 7518 N N . ASN B 2 113 ? 136.290 144.842 114.299 1.00 90.15 113 ASN B N 1
ATOM 7519 C CA . ASN B 2 113 ? 136.320 145.692 113.114 1.00 90.15 113 ASN B CA 1
ATOM 7520 C C . ASN B 2 113 ? 137.747 146.050 112.678 1.00 90.15 113 ASN B C 1
ATOM 7521 O O . ASN B 2 113 ? 138.034 146.072 111.484 1.00 90.15 113 ASN B O 1
ATOM 7532 N N . GLN B 2 114 ? 138.669 146.274 113.615 1.00 89.25 114 GLN B N 1
ATOM 7533 C CA . GLN B 2 114 ? 140.065 146.556 113.281 1.00 89.25 114 GLN B CA 1
ATOM 7534 C C . GLN B 2 114 ? 140.776 145.313 112.735 1.00 89.25 114 GLN B C 1
ATOM 7535 O O . GLN B 2 114 ? 141.526 145.409 111.766 1.00 89.25 114 GLN B O 1
ATOM 7549 N N . GLN B 2 115 ? 140.482 144.127 113.274 1.00 91.84 115 GLN B N 1
ATOM 7550 C CA . GLN B 2 115 ? 141.047 142.875 112.758 1.00 91.84 115 GLN B CA 1
ATOM 7551 C C . GLN B 2 115 ? 140.547 142.556 111.344 1.00 91.84 115 GLN B C 1
ATOM 7552 O O . GLN B 2 115 ? 141.343 142.265 110.455 1.00 91.84 115 GLN B O 1
ATOM 7566 N N . ARG B 2 116 ? 139.246 142.696 111.087 1.00 94.35 116 ARG B N 1
ATOM 7567 C CA . ARG B 2 116 ? 138.652 142.559 109.750 1.00 94.35 116 ARG B CA 1
ATOM 7568 C C . ARG B 2 116 ? 139.340 143.479 108.743 1.00 94.35 116 ARG B C 1
ATOM 7569 O O . ARG B 2 116 ? 139.782 143.025 107.693 1.00 94.35 116 ARG B O 1
ATOM 7590 N N . SER B 2 117 ? 139.531 144.740 109.116 1.00 90.74 117 SER B N 1
ATOM 7591 C CA . SER B 2 117 ? 140.244 145.747 108.319 1.00 90.74 117 SER B CA 1
ATOM 7592 C C . SER B 2 117 ? 141.731 145.425 108.087 1.00 90.74 117 SER B C 1
ATOM 7593 O O . SER B 2 117 ? 142.324 145.887 107.109 1.00 90.74 117 SER B O 1
ATOM 7601 N N . ARG B 2 118 ? 142.347 144.597 108.937 1.00 87.93 118 ARG B N 1
ATOM 7602 C CA . ARG B 2 118 ? 143.713 144.085 108.748 1.00 87.93 118 ARG B CA 1
ATOM 7603 C C . ARG B 2 118 ? 143.751 142.865 107.818 1.00 87.93 118 ARG B C 1
ATOM 7604 O O . ARG B 2 118 ? 144.566 142.798 106.899 1.00 87.93 118 ARG B O 1
ATOM 7625 N N . ARG B 2 119 ? 142.848 141.906 108.025 1.00 90.07 119 ARG B N 1
ATOM 7626 C CA . ARG B 2 119 ? 142.853 140.594 107.352 1.00 90.07 119 ARG B CA 1
ATOM 7627 C C . ARG B 2 119 ? 142.371 140.634 105.909 1.00 90.07 119 ARG B C 1
ATOM 7628 O O . ARG B 2 119 ? 142.970 139.975 105.067 1.00 90.07 119 ARG B O 1
ATOM 7649 N N . PHE B 2 120 ? 141.367 141.446 105.578 1.00 91.97 120 PHE B N 1
ATOM 7650 C CA . PHE B 2 120 ? 140.961 141.628 104.181 1.00 91.97 120 PHE B CA 1
ATOM 7651 C C . PHE B 2 120 ? 142.113 142.155 103.325 1.00 91.97 120 PHE B C 1
ATOM 7652 O O . PHE B 2 120 ? 142.300 141.691 102.202 1.00 91.97 120 PHE B O 1
ATOM 7669 N N . ARG B 2 121 ? 142.943 143.061 103.860 1.00 89.43 121 ARG B N 1
ATOM 7670 C CA . ARG B 2 121 ? 144.156 143.535 103.179 1.00 89.43 121 ARG B CA 1
ATOM 7671 C C . ARG B 2 121 ? 145.173 142.423 102.967 1.00 89.43 121 ARG B C 1
ATOM 7672 O O . ARG B 2 121 ? 145.649 142.263 101.848 1.00 89.43 121 ARG B O 1
ATOM 7693 N N . ALA B 2 122 ? 145.456 141.616 103.987 1.00 84.40 122 ALA B N 1
ATOM 7694 C CA . ALA B 2 122 ? 146.365 140.477 103.842 1.00 84.40 122 ALA B CA 1
ATOM 7695 C C . ALA B 2 122 ? 145.896 139.502 102.745 1.00 84.40 122 ALA B C 1
ATOM 7696 O O . ALA B 2 122 ? 146.692 139.071 101.911 1.00 84.40 122 ALA B O 1
ATOM 7703 N N . ALA B 2 123 ? 144.596 139.204 102.694 1.00 86.54 123 ALA B N 1
ATOM 7704 C CA . ALA B 2 123 ? 144.027 138.348 101.660 1.00 86.54 123 ALA B CA 1
ATOM 7705 C C . ALA B 2 123 ? 144.094 138.979 100.260 1.00 86.54 123 ALA B C 1
ATOM 7706 O O . ALA B 2 123 ? 144.511 138.304 99.322 1.00 86.54 123 ALA B O 1
ATOM 7713 N N . GLN B 2 124 ? 143.739 140.260 100.093 1.00 87.16 124 GLN B N 1
ATOM 7714 C CA . GLN B 2 124 ? 143.835 140.897 98.776 1.00 87.16 124 GLN B CA 1
ATOM 7715 C C . GLN B 2 124 ? 145.292 141.031 98.309 1.00 87.16 124 GLN B C 1
ATOM 7716 O O . GLN B 2 124 ? 145.564 140.814 97.132 1.00 87.16 124 GLN B O 1
ATOM 7730 N N . GLU B 2 125 ? 146.258 141.279 99.198 1.00 84.09 125 GLU B N 1
ATOM 7731 C CA . GLU B 2 125 ? 147.674 141.202 98.818 1.00 84.09 125 GLU B CA 1
ATOM 7732 C C . GLU B 2 125 ? 148.066 139.800 98.329 1.00 84.09 125 GLU B C 1
ATOM 7733 O O . GLU B 2 125 ? 148.666 139.670 97.263 1.00 84.09 125 GLU B O 1
ATOM 7745 N N . ALA B 2 126 ? 147.708 138.735 99.052 1.00 82.38 126 ALA B N 1
ATOM 7746 C CA . ALA B 2 126 ? 148.022 137.370 98.624 1.00 82.38 126 ALA B CA 1
ATOM 7747 C C . ALA B 2 126 ? 147.344 137.001 97.288 1.00 82.38 126 ALA B C 1
ATOM 7748 O O . ALA B 2 126 ? 147.936 136.306 96.460 1.00 82.38 126 ALA B O 1
ATOM 7755 N N . LYS B 2 127 ? 146.125 137.501 97.055 1.00 83.47 127 LYS B N 1
ATOM 7756 C CA . LYS B 2 127 ? 145.367 137.344 95.803 1.00 83.47 127 LYS B CA 1
ATOM 7757 C C . LYS B 2 127 ? 146.014 138.088 94.632 1.00 83.47 127 LYS B C 1
ATOM 7758 O O . LYS B 2 127 ? 146.112 137.531 93.539 1.00 83.47 127 LYS B O 1
ATOM 7777 N N . GLU B 2 128 ? 146.488 139.313 94.839 1.00 83.94 128 GLU B N 1
ATOM 7778 C CA . GLU B 2 128 ? 147.196 140.088 93.809 1.00 83.94 128 GLU B CA 1
ATOM 7779 C C . GLU B 2 128 ? 148.594 139.526 93.505 1.00 83.94 128 GLU B C 1
ATOM 7780 O O . GLU B 2 128 ? 149.024 139.526 92.351 1.00 83.94 128 GLU B O 1
ATOM 7792 N N . LYS B 2 129 ? 149.294 138.992 94.512 1.00 81.19 129 LYS B N 1
ATOM 7793 C CA . LYS B 2 129 ? 150.600 138.332 94.361 1.00 81.19 129 LYS B CA 1
ATOM 7794 C C . LYS B 2 129 ? 150.455 136.970 93.675 1.00 81.19 129 LYS B C 1
ATOM 7795 O O . LYS B 2 129 ? 151.447 136.421 93.184 1.00 81.19 129 LYS B O 1
ATOM 7799 N N . ALA B 2 160 ? 150.977 125.849 102.211 1.00 64.49 160 ALA B N 1
ATOM 7800 C CA . ALA B 2 160 ? 151.636 126.606 103.270 1.00 64.49 160 ALA B CA 1
ATOM 7801 C C . ALA B 2 160 ? 150.664 127.002 104.401 1.00 64.49 160 ALA B C 1
ATOM 7802 O O . ALA B 2 160 ? 149.444 126.995 104.224 1.00 64.49 160 ALA B O 1
ATOM 7809 N N . PHE B 2 161 ? 151.202 127.346 105.573 1.00 73.29 161 PHE B N 1
ATOM 7810 C CA . PHE B 2 161 ? 150.420 127.743 106.746 1.00 73.29 161 PHE B CA 1
ATOM 7811 C C . PHE B 2 161 ? 149.823 129.152 106.590 1.00 73.29 161 PHE B C 1
ATOM 7812 O O . PHE B 2 161 ? 150.550 130.145 106.543 1.00 73.29 161 PHE B O 1
ATOM 7829 N N . ASP B 2 162 ? 148.497 129.262 106.533 1.00 73.78 162 ASP B N 1
ATOM 7830 C CA . ASP B 2 162 ? 147.787 130.546 106.553 1.00 73.78 162 ASP B CA 1
ATOM 7831 C C . ASP B 2 162 ? 147.778 131.131 107.974 1.00 73.78 162 ASP B C 1
ATOM 7832 O O . ASP B 2 162 ? 147.163 130.555 108.873 1.00 73.78 162 ASP B O 1
ATOM 7841 N N . SER B 2 163 ? 148.406 132.290 108.192 1.00 79.17 163 SER B N 1
ATOM 7842 C CA . SER B 2 163 ? 148.474 132.941 109.512 1.00 79.17 163 SER B CA 1
ATOM 7843 C C . SER B 2 163 ? 147.107 133.330 110.089 1.00 79.17 163 SER B C 1
ATOM 7844 O O . SER B 2 163 ? 146.981 133.443 111.308 1.00 79.17 163 SER B O 1
ATOM 7852 N N . ASN B 2 164 ? 146.050 133.442 109.276 1.00 84.49 164 ASN B N 1
ATOM 7853 C CA . ASN B 2 164 ? 144.677 133.599 109.775 1.00 84.49 164 ASN B CA 1
ATOM 7854 C C . ASN B 2 164 ? 144.221 132.402 110.626 1.00 84.49 164 ASN B C 1
ATOM 7855 O O . ASN B 2 164 ? 143.296 132.529 111.428 1.00 84.49 164 ASN B O 1
ATOM 7866 N N . SER B 2 165 ? 144.882 131.246 110.513 1.00 86.28 165 SER B N 1
ATOM 7867 C CA . SER B 2 165 ? 144.599 130.067 111.342 1.00 86.28 165 SER B CA 1
ATOM 7868 C C . SER B 2 165 ? 144.783 130.341 112.840 1.00 86.28 165 SER B C 1
ATOM 7869 O O . SER B 2 165 ? 144.210 129.636 113.667 1.00 86.28 165 SER B O 1
ATOM 7877 N N . ILE B 2 166 ? 145.549 131.368 113.217 1.00 89.13 166 ILE B N 1
ATOM 7878 C CA . ILE B 2 166 ? 145.755 131.793 114.606 1.00 89.13 166 ILE B CA 1
ATOM 7879 C C . ILE B 2 166 ? 144.546 132.630 115.066 1.00 89.13 166 ILE B C 1
ATOM 7880 O O . ILE B 2 166 ? 144.613 133.851 115.203 1.00 89.13 166 ILE B O 1
ATOM 7896 N N . THR B 2 167 ? 143.395 131.974 115.223 1.00 92.42 167 THR B N 1
ATOM 7897 C CA . THR B 2 167 ? 142.111 132.587 115.613 1.00 92.42 167 THR B CA 1
ATOM 7898 C C . THR B 2 167 ? 141.324 131.620 116.502 1.00 92.42 167 THR B C 1
ATOM 7899 O O . THR B 2 167 ? 141.315 130.428 116.195 1.00 92.42 167 THR B O 1
ATOM 7910 N N . PRO B 2 168 ? 140.635 132.066 117.566 1.00 96.06 168 PRO B N 1
ATOM 7911 C CA . PRO B 2 168 ? 139.830 131.197 118.419 1.00 96.06 168 PRO B CA 1
ATOM 7912 C C . PRO B 2 168 ? 138.900 130.266 117.641 1.00 96.06 168 PRO B C 1
ATOM 7913 O O . PRO B 2 168 ? 138.171 130.711 116.759 1.00 96.06 168 PRO B O 1
ATOM 7924 N N . GLY B 2 169 ? 138.911 128.977 117.978 1.00 95.26 169 GLY B N 1
ATOM 7925 C CA . GLY B 2 169 ? 138.059 127.959 117.355 1.00 95.26 169 GLY B CA 1
ATOM 7926 C C . GLY B 2 169 ? 138.630 127.236 116.126 1.00 95.26 169 GLY B C 1
ATOM 7927 O O . GLY B 2 169 ? 137.959 126.353 115.596 1.00 95.26 169 GLY B O 1
ATOM 7931 N N . THR B 2 170 ? 139.842 127.542 115.655 1.00 94.25 170 THR B N 1
ATOM 7932 C CA . THR B 2 170 ? 140.497 126.737 114.603 1.00 94.25 170 THR B CA 1
ATOM 7933 C C . THR B 2 170 ? 141.138 125.453 115.155 1.00 94.25 170 THR B C 1
ATOM 7934 O O . THR B 2 170 ? 141.509 125.401 116.333 1.00 94.25 170 THR B O 1
ATOM 7945 N N . PRO B 2 171 ? 141.377 124.429 114.313 1.00 93.45 171 PRO B N 1
ATOM 7946 C CA . PRO B 2 171 ? 142.170 123.255 114.691 1.00 93.45 171 PRO B CA 1
ATOM 7947 C C . PRO B 2 171 ? 143.547 123.607 115.274 1.00 93.45 171 PRO B C 1
ATOM 7948 O O . PRO B 2 171 ? 144.015 122.961 116.209 1.00 93.45 171 PRO B O 1
ATOM 7959 N N . PHE B 2 172 ? 144.185 124.667 114.773 1.00 92.74 172 PHE B N 1
ATOM 7960 C CA . PHE B 2 172 ? 145.472 125.117 115.290 1.00 92.74 172 PHE B CA 1
ATOM 7961 C C . PHE B 2 172 ? 145.386 125.577 116.749 1.00 92.74 172 PHE B C 1
ATOM 7962 O O . PHE B 2 172 ? 146.211 125.181 117.571 1.00 92.74 172 PHE B O 1
ATOM 7979 N N . MET B 2 173 ? 144.375 126.368 117.107 1.00 95.49 173 MET B N 1
ATOM 7980 C CA . MET B 2 173 ? 144.242 126.820 118.493 1.00 95.49 173 MET B CA 1
ATOM 7981 C C . MET B 2 173 ? 143.871 125.684 119.450 1.00 95.49 173 MET B C 1
ATOM 7982 O O . MET B 2 173 ? 144.293 125.720 120.603 1.00 95.49 173 MET B O 1
ATOM 7996 N N . ASP B 2 174 ? 143.178 124.640 118.994 1.00 94.97 174 ASP B N 1
ATOM 7997 C CA . ASP B 2 174 ? 143.009 123.419 119.797 1.00 94.97 174 ASP B CA 1
ATOM 7998 C C . ASP B 2 174 ? 144.357 122.739 120.079 1.00 94.97 174 ASP B C 1
ATOM 7999 O O . ASP B 2 174 ? 144.651 122.376 121.219 1.00 94.97 174 ASP B O 1
ATOM 8008 N N . ILE B 2 175 ? 145.208 122.585 119.063 1.00 95.14 175 ILE B N 1
ATOM 8009 C CA . ILE B 2 175 ? 146.522 121.954 119.231 1.00 95.14 175 ILE B CA 1
ATOM 8010 C C . ILE B 2 175 ? 147.389 122.772 120.190 1.00 95.14 175 ILE B C 1
ATOM 8011 O O . ILE B 2 175 ? 148.016 122.206 121.088 1.00 95.14 175 ILE B O 1
ATOM 8027 N N . LEU B 2 176 ? 147.382 124.100 120.077 1.00 96.49 176 LEU B N 1
ATOM 8028 C CA . LEU B 2 176 ? 148.072 124.960 121.032 1.00 96.49 176 LEU B CA 1
ATOM 8029 C C . LEU B 2 176 ? 147.515 124.786 122.450 1.00 96.49 176 LEU B C 1
ATOM 8030 O O . LEU B 2 176 ? 148.284 124.617 123.396 1.00 96.49 176 LEU B O 1
ATOM 8046 N N . ALA B 2 177 ? 146.191 124.787 122.615 1.00 97.08 177 ALA B N 1
ATOM 8047 C CA . ALA B 2 177 ? 145.555 124.708 123.929 1.00 97.08 177 ALA B CA 1
ATOM 8048 C C . ALA B 2 177 ? 145.891 123.411 124.681 1.00 97.08 177 ALA B C 1
ATOM 8049 O O . ALA B 2 177 ? 146.093 123.438 125.893 1.00 97.08 177 ALA B O 1
ATOM 8056 N N . ALA B 2 178 ? 146.021 122.281 123.985 1.00 96.66 178 ALA B N 1
ATOM 8057 C CA . ALA B 2 178 ? 146.533 121.054 124.594 1.00 96.66 178 ALA B CA 1
ATOM 8058 C C . ALA B 2 178 ? 148.040 121.147 124.895 1.00 96.66 178 ALA B C 1
ATOM 8059 O O . ALA B 2 178 ? 148.496 120.778 125.978 1.00 96.66 178 ALA B O 1
ATOM 8066 N N . SER B 2 179 ? 148.826 121.661 123.949 1.00 97.44 179 SER B N 1
ATOM 8067 C CA . SER B 2 179 ? 150.288 121.672 124.044 1.00 97.44 179 SER B CA 1
ATOM 8068 C C . SER B 2 179 ? 150.790 122.482 125.227 1.00 97.44 179 SER B C 1
ATOM 8069 O O . SER B 2 179 ? 151.732 122.073 125.901 1.00 97.44 179 SER B O 1
ATOM 8077 N N . LEU B 2 180 ? 150.144 123.605 125.533 1.00 97.97 180 LEU B N 1
ATOM 8078 C CA . LEU B 2 180 ? 150.527 124.434 126.674 1.00 97.97 180 LEU B CA 1
ATOM 8079 C C . LEU B 2 180 ? 150.259 123.746 128.021 1.00 97.97 180 LEU B C 1
ATOM 8080 O O . LEU B 2 180 ? 151.107 123.808 128.913 1.00 97.97 180 LEU B O 1
ATOM 8096 N N . ARG B 2 181 ? 149.135 123.033 128.176 1.00 97.58 181 ARG B N 1
ATOM 8097 C CA . ARG B 2 181 ? 148.858 122.282 129.415 1.00 97.58 181 ARG B CA 1
ATOM 8098 C C . ARG B 2 181 ? 149.861 121.154 129.635 1.00 97.58 181 ARG B C 1
ATOM 8099 O O . ARG B 2 181 ? 150.361 121.005 130.748 1.00 97.58 181 ARG B O 1
ATOM 8120 N N . TYR B 2 182 ? 150.227 120.412 128.587 1.00 97.62 182 TYR B N 1
ATOM 8121 C CA . TYR B 2 182 ? 151.302 119.419 128.675 1.00 97.62 182 TYR B CA 1
ATOM 8122 C C . TYR B 2 182 ? 152.609 120.067 129.146 1.00 97.62 182 TYR B C 1
ATOM 8123 O O . TYR B 2 182 ? 153.214 119.593 130.102 1.00 97.62 182 TYR B O 1
ATOM 8141 N N . TRP B 2 183 ? 153.040 121.162 128.516 1.00 98.15 183 TRP B N 1
ATOM 8142 C CA . TRP B 2 183 ? 154.332 121.759 128.836 1.00 98.15 183 TRP B CA 1
ATOM 8143 C C . TRP B 2 183 ? 154.383 122.262 130.271 1.00 98.15 183 TRP B C 1
ATOM 8144 O O . TRP B 2 183 ? 155.362 122.017 130.973 1.00 98.15 183 TRP B O 1
ATOM 8165 N N . CYS B 2 184 ? 153.308 122.874 130.762 1.00 98.45 184 CYS B N 1
ATOM 8166 C CA . CYS B 2 184 ? 153.243 123.277 132.163 1.00 98.45 184 CYS B CA 1
ATOM 8167 C C . CYS B 2 184 ? 153.301 122.078 133.118 1.00 98.45 184 CYS B C 1
ATOM 8168 O O . CYS B 2 184 ? 154.097 122.080 134.054 1.00 98.45 184 CYS B O 1
ATOM 8176 N N . ALA B 2 185 ? 152.522 121.021 132.875 1.00 97.88 185 ALA B N 1
ATOM 8177 C CA . ALA B 2 185 ? 152.582 119.829 133.711 1.00 97.88 185 ALA B CA 1
ATOM 8178 C C . ALA B 2 185 ? 153.986 119.204 133.695 1.00 97.88 185 ALA B C 1
ATOM 8179 O O . ALA B 2 185 ? 154.553 118.913 134.750 1.00 97.88 185 ALA B O 1
ATOM 8186 N N . TYR B 2 186 ? 154.601 119.078 132.520 1.00 97.86 186 TYR B N 1
ATOM 8187 C CA . TYR B 2 186 ? 155.956 118.562 132.401 1.00 97.86 186 TYR B CA 1
ATOM 8188 C C . TYR B 2 186 ? 156.967 119.417 133.176 1.00 97.86 186 TYR B C 1
ATOM 8189 O O . TYR B 2 186 ? 157.778 118.883 133.934 1.00 97.86 186 TYR B O 1
ATOM 8207 N N . LYS B 2 187 ? 156.880 120.748 133.091 1.00 98.06 187 LYS B N 1
ATOM 8208 C CA . LYS B 2 187 ? 157.728 121.638 133.888 1.00 98.06 187 LYS B CA 1
ATOM 8209 C C . LYS B 2 187 ? 157.515 121.439 135.383 1.00 98.06 187 LYS B C 1
ATOM 8210 O O . LYS B 2 187 ? 158.488 121.293 136.117 1.00 98.06 187 LYS B O 1
ATOM 8229 N N . LEU B 2 188 ? 156.272 121.334 135.847 1.00 97.94 188 LEU B N 1
ATOM 8230 C CA . LEU B 2 188 ? 155.985 121.104 137.264 1.00 97.94 188 LEU B CA 1
ATOM 8231 C C . LEU B 2 188 ? 156.495 119.755 137.788 1.00 97.94 188 LEU B C 1
ATOM 8232 O O . LEU B 2 188 ? 156.534 119.554 139.000 1.00 97.94 188 LEU B O 1
ATOM 8248 N N . ASN B 2 189 ? 156.900 118.838 136.907 1.00 97.08 189 ASN B N 1
ATOM 8249 C CA . ASN B 2 189 ? 157.552 117.591 137.285 1.00 97.08 189 ASN B CA 1
ATOM 8250 C C . ASN B 2 189 ? 159.082 117.663 137.311 1.00 97.08 189 ASN B C 1
ATOM 8251 O O . ASN B 2 189 ? 159.697 116.870 138.019 1.00 97.08 189 ASN B O 1
ATOM 8262 N N . THR B 2 190 ? 159.711 118.540 136.527 1.00 95.89 190 THR B N 1
ATOM 8263 C CA . THR B 2 190 ? 161.131 118.376 136.139 1.00 95.89 190 THR B CA 1
ATOM 8264 C C . THR B 2 190 ? 162.021 119.604 136.321 1.00 95.89 190 THR B C 1
ATOM 8265 O O . THR B 2 190 ? 163.196 119.563 135.977 1.00 95.89 190 THR B O 1
ATOM 8276 N N . ASP B 2 191 ? 161.516 120.697 136.881 1.00 96.53 191 ASP B N 1
ATOM 8277 C CA . ASP B 2 191 ? 162.265 121.950 137.025 1.00 96.53 191 ASP B CA 1
ATOM 8278 C C . ASP B 2 191 ? 162.163 122.490 138.464 1.00 96.53 191 ASP B C 1
ATOM 8279 O O . ASP B 2 191 ? 161.134 123.056 138.838 1.00 96.53 191 ASP B O 1
ATOM 8288 N N . PRO B 2 192 ? 163.185 122.298 139.313 1.00 96.51 192 PRO B N 1
ATOM 8289 C CA . PRO B 2 192 ? 163.136 122.619 140.738 1.00 96.51 192 PRO B CA 1
ATOM 8290 C C . PRO B 2 192 ? 162.726 124.052 141.082 1.00 96.51 192 PRO B C 1
ATOM 8291 O O . PRO B 2 192 ? 162.111 124.271 142.122 1.00 96.51 192 PRO B O 1
ATOM 8302 N N . ALA B 2 193 ? 163.002 125.034 140.222 1.00 97.19 193 ALA B N 1
ATOM 8303 C CA . ALA B 2 193 ? 162.588 126.417 140.459 1.00 97.19 193 ALA B CA 1
ATOM 8304 C C . ALA B 2 193 ? 161.062 126.623 140.403 1.00 97.19 193 ALA B C 1
ATOM 8305 O O . ALA B 2 193 ? 160.548 127.577 140.980 1.00 97.19 193 ALA B O 1
ATOM 8312 N N . TRP B 2 194 ? 160.322 125.730 139.745 1.00 97.84 194 TRP B N 1
ATOM 8313 C CA . TRP B 2 194 ? 158.859 125.767 139.668 1.00 97.84 194 TRP B CA 1
ATOM 8314 C C . TRP B 2 194 ? 158.174 125.066 140.849 1.00 97.84 194 TRP B C 1
ATOM 8315 O O . TRP B 2 194 ? 156.951 125.063 140.938 1.00 97.84 194 TRP B O 1
ATOM 8336 N N . ALA B 2 195 ? 158.922 124.472 141.776 1.00 95.69 195 ALA B N 1
ATOM 8337 C CA . ALA B 2 195 ? 158.350 123.644 142.832 1.00 95.69 195 ALA B CA 1
ATOM 8338 C C . ALA B 2 195 ? 157.305 124.372 143.694 1.00 95.69 195 ALA B C 1
ATOM 8339 O O . ALA B 2 195 ? 156.318 123.764 144.101 1.00 95.69 195 ALA B O 1
ATOM 8346 N N . LYS B 2 196 ? 157.487 125.676 143.948 1.00 95.34 196 LYS B N 1
ATOM 8347 C CA . LYS B 2 196 ? 156.516 126.522 144.670 1.00 95.34 196 LYS B CA 1
ATOM 8348 C C . LYS B 2 196 ? 155.635 127.384 143.755 1.00 95.34 196 LYS B C 1
ATOM 8349 O O . LYS B 2 196 ? 154.847 128.189 144.245 1.00 95.34 196 LYS B O 1
ATOM 8368 N N . LEU B 2 197 ? 155.762 127.266 142.438 1.00 97.57 197 LEU B N 1
ATOM 8369 C CA . LEU B 2 197 ? 155.075 128.137 141.488 1.00 97.57 197 LEU B CA 1
ATOM 8370 C C . LEU B 2 197 ? 153.606 127.734 141.305 1.00 97.57 197 LEU B C 1
ATOM 8371 O O . LEU B 2 197 ? 153.283 126.552 141.248 1.00 97.57 197 LEU B O 1
ATOM 8387 N N . LYS B 2 198 ? 152.719 128.720 141.158 1.00 98.41 198 LYS B N 1
ATOM 8388 C CA . LYS B 2 198 ? 151.362 128.530 140.641 1.00 98.41 198 LYS B CA 1
ATOM 8389 C C . LYS B 2 198 ? 151.379 128.875 139.168 1.00 98.41 198 LYS B C 1
ATOM 8390 O O . LYS B 2 198 ? 151.870 129.945 138.813 1.00 98.41 198 LYS B O 1
ATOM 8409 N N . VAL B 2 199 ? 150.841 128.006 138.321 1.00 98.78 199 VAL B N 1
ATOM 8410 C CA . VAL B 2 199 ? 150.753 128.250 136.883 1.00 98.78 199 VAL B CA 1
ATOM 8411 C C . VAL B 2 199 ? 149.292 128.428 136.518 1.00 98.78 199 VAL B C 1
ATOM 8412 O O . VAL B 2 199 ? 148.507 127.500 136.666 1.00 98.78 199 VAL B O 1
ATOM 8425 N N . ILE B 2 200 ? 148.919 129.608 136.042 1.00 98.85 200 ILE B N 1
ATOM 8426 C CA . ILE B 2 200 ? 147.544 129.954 135.685 1.00 98.85 200 ILE B CA 1
ATOM 8427 C C . ILE B 2 200 ? 147.453 130.027 134.175 1.00 98.85 200 ILE B C 1
ATOM 8428 O O . ILE B 2 200 ? 148.202 130.772 133.552 1.00 98.85 200 ILE B O 1
ATOM 8444 N N . ILE B 2 201 ? 146.536 129.289 133.565 1.00 98.75 201 ILE B N 1
ATOM 8445 C CA . ILE B 2 201 ? 146.379 129.269 132.112 1.00 98.75 201 ILE B CA 1
ATOM 8446 C C . ILE B 2 201 ? 144.990 129.762 131.735 1.00 98.75 201 ILE B C 1
ATOM 8447 O O . ILE B 2 201 ? 143.987 129.287 132.267 1.00 98.75 201 ILE B O 1
ATOM 8463 N N . SER B 2 202 ? 144.945 130.685 130.776 1.00 98.63 202 SER B N 1
ATOM 8464 C CA . SER B 2 202 ? 143.727 131.192 130.156 1.00 98.63 202 SER B CA 1
ATOM 8465 C C . SER B 2 202 ? 143.807 131.102 128.633 1.00 98.63 202 SER B C 1
ATOM 8466 O O . SER B 2 202 ? 144.143 132.070 127.943 1.00 98.63 202 SER B O 1
ATOM 8474 N N . ASP B 2 203 ? 143.555 129.907 128.105 1.00 97.70 203 ASP B N 1
ATOM 8475 C CA . ASP B 2 203 ? 143.680 129.605 126.679 1.00 97.70 203 ASP B CA 1
ATOM 8476 C C . ASP B 2 203 ? 142.567 130.244 125.822 1.00 97.70 203 ASP B C 1
ATOM 8477 O O . ASP B 2 203 ? 141.693 130.972 126.304 1.00 97.70 203 ASP B O 1
ATOM 8486 N N . ALA B 2 204 ? 142.613 129.995 124.512 1.00 97.42 204 ALA B N 1
ATOM 8487 C CA . ALA B 2 204 ? 141.746 130.630 123.523 1.00 97.42 204 ALA B CA 1
ATOM 8488 C C . ALA B 2 204 ? 140.244 130.346 123.692 1.00 97.42 204 ALA B C 1
ATOM 8489 O O . ALA B 2 204 ? 139.422 131.057 123.125 1.00 97.42 204 ALA B O 1
ATOM 8496 N N . THR B 2 205 ? 139.852 129.337 124.466 1.00 97.29 205 THR B N 1
ATOM 8497 C CA . THR B 2 205 ? 138.429 129.066 124.728 1.00 97.29 205 THR B CA 1
ATOM 8498 C C . THR B 2 205 ? 137.796 130.050 125.714 1.00 97.29 205 THR B C 1
ATOM 8499 O O . THR B 2 205 ? 136.575 130.064 125.847 1.00 97.29 205 THR B O 1
ATOM 8510 N N . VAL B 2 206 ? 138.574 130.897 126.393 1.00 98.06 206 VAL B N 1
ATOM 8511 C CA . VAL B 2 206 ? 138.081 131.889 127.367 1.00 98.06 206 VAL B CA 1
ATOM 8512 C C . VAL B 2 206 ? 138.111 133.302 126.773 1.00 98.06 206 VAL B C 1
ATOM 8513 O O . VAL B 2 206 ? 139.184 133.695 126.315 1.00 98.06 206 VAL B O 1
ATOM 8526 N N . PRO B 2 207 ? 137.007 134.074 126.781 1.00 97.89 207 PRO B N 1
ATOM 8527 C CA . PRO B 2 207 ? 136.897 135.393 126.150 1.00 97.89 207 PRO B CA 1
ATOM 8528 C C . PRO B 2 207 ? 137.944 136.433 126.551 1.00 97.89 207 PRO B C 1
ATOM 8529 O O . PRO B 2 207 ? 138.563 136.341 127.607 1.00 97.89 207 PRO B O 1
ATOM 8540 N N . GLY B 2 208 ? 138.067 137.483 125.738 1.00 97.16 208 GLY B N 1
ATOM 8541 C CA . GLY B 2 208 ? 138.923 138.646 125.981 1.00 97.16 208 GLY B CA 1
ATOM 8542 C C . GLY B 2 208 ? 140.338 138.501 125.424 1.00 97.16 208 GLY B C 1
ATOM 8543 O O . GLY B 2 208 ? 140.908 137.414 125.382 1.00 97.16 208 GLY B O 1
ATOM 8547 N N . GLU B 2 209 ? 140.927 139.603 124.985 1.00 95.53 209 GLU B N 1
ATOM 8548 C CA . GLU B 2 209 ? 142.317 139.628 124.526 1.00 95.53 209 GLU B CA 1
ATOM 8549 C C . GLU B 2 209 ? 143.298 139.530 125.692 1.00 95.53 209 GLU B C 1
ATOM 8550 O O . GLU B 2 209 ? 142.968 139.914 126.809 1.00 95.53 209 GLU B O 1
ATOM 8562 N N . GLY B 2 210 ? 144.521 139.061 125.456 1.00 96.36 210 GLY B N 1
ATOM 8563 C CA . GLY B 2 210 ? 145.483 138.754 126.512 1.00 96.36 210 GLY B CA 1
ATOM 8564 C C . GLY B 2 210 ? 145.729 139.913 127.468 1.00 96.36 210 GLY B C 1
ATOM 8565 O O . GLY B 2 210 ? 145.555 139.773 128.675 1.00 96.36 210 GLY B O 1
ATOM 8569 N N . GLU B 2 211 ? 146.036 141.095 126.947 1.00 95.64 211 GLU B N 1
ATOM 8570 C CA . GLU B 2 211 ? 146.197 142.289 127.779 1.00 95.64 211 GLU B CA 1
ATOM 8571 C C . GLU B 2 211 ? 144.926 142.626 128.580 1.00 95.64 211 GLU B C 1
ATOM 8572 O O . GLU B 2 211 ? 144.999 142.914 129.769 1.00 95.64 211 GLU B O 1
ATOM 8584 N N . HIS B 2 212 ? 143.742 142.481 127.993 1.00 96.50 212 HIS B N 1
ATOM 8585 C CA . HIS B 2 212 ? 142.467 142.701 128.677 1.00 96.50 212 HIS B CA 1
ATOM 8586 C C . HIS B 2 212 ? 142.023 141.536 129.573 1.00 96.50 212 HIS B C 1
ATOM 8587 O O . HIS B 2 212 ? 141.066 141.703 130.329 1.00 96.50 212 HIS B O 1
ATOM 8601 N N . LYS B 2 213 ? 142.702 140.380 129.555 1.00 97.79 213 LYS B N 1
ATOM 8602 C CA . LYS B 2 213 ? 142.622 139.337 130.593 1.00 97.79 213 LYS B CA 1
ATOM 8603 C C . LYS B 2 213 ? 143.554 139.673 131.750 1.00 97.79 213 LYS B C 1
ATOM 8604 O O . LYS B 2 213 ? 143.131 139.723 132.898 1.00 97.79 213 LYS B O 1
ATOM 8623 N N . ILE B 2 214 ? 144.817 139.952 131.446 1.00 98.21 214 ILE B N 1
ATOM 8624 C CA . ILE B 2 214 ? 145.869 140.200 132.431 1.00 98.21 214 ILE B CA 1
ATOM 8625 C C . ILE B 2 214 ? 145.513 141.380 133.335 1.00 98.21 214 ILE B C 1
ATOM 8626 O O . ILE B 2 214 ? 145.576 141.263 134.559 1.00 98.21 214 ILE B O 1
ATOM 8642 N N . MET B 2 215 ? 145.060 142.494 132.765 1.00 97.52 215 MET B N 1
ATOM 8643 C CA . MET B 2 215 ? 144.614 143.641 133.555 1.00 97.52 215 MET B CA 1
ATOM 8644 C C . MET B 2 215 ? 143.481 143.284 134.508 1.00 97.52 215 MET B C 1
ATOM 8645 O O . MET B 2 215 ? 143.461 143.762 135.637 1.00 97.52 215 MET B O 1
ATOM 8659 N N . GLU B 2 216 ? 142.556 142.415 134.111 1.00 97.32 216 GLU B N 1
ATOM 8660 C CA . GLU B 2 216 ? 141.461 142.032 134.993 1.00 97.32 216 GLU B CA 1
ATOM 8661 C C . GLU B 2 216 ? 141.947 141.150 136.138 1.00 97.32 216 GLU B C 1
ATOM 8662 O O . GLU B 2 216 ? 141.481 141.288 137.267 1.00 97.32 216 GLU B O 1
ATOM 8674 N N . PHE B 2 217 ? 142.952 140.308 135.902 1.00 98.34 217 PHE B N 1
ATOM 8675 C CA . PHE B 2 217 ? 143.571 139.579 136.998 1.00 98.34 217 PHE B CA 1
ATOM 8676 C C . PHE B 2 217 ? 144.256 140.532 137.982 1.00 98.34 217 PHE B C 1
ATOM 8677 O O . PHE B 2 217 ? 144.003 140.433 139.180 1.00 98.34 217 PHE B O 1
ATOM 8694 N N . ILE B 2 218 ? 145.042 141.509 137.525 1.00 98.30 218 ILE B N 1
ATOM 8695 C CA . ILE B 2 218 ? 145.702 142.467 138.427 1.00 98.30 218 ILE B CA 1
ATOM 8696 C C . ILE B 2 218 ? 144.682 143.242 139.265 1.00 98.30 218 ILE B C 1
ATOM 8697 O O . ILE B 2 218 ? 144.821 143.317 140.485 1.00 98.30 218 ILE B O 1
ATOM 8713 N N . ARG B 2 219 ? 143.605 143.748 138.654 1.00 97.65 219 ARG B N 1
ATOM 8714 C CA . ARG B 2 219 ? 142.512 144.382 139.405 1.00 97.65 219 ARG B CA 1
ATOM 8715 C C . ARG B 2 219 ? 141.888 143.432 140.413 1.00 97.65 219 ARG B C 1
ATOM 8716 O O . ARG B 2 219 ? 141.627 143.834 141.543 1.00 97.65 219 ARG B O 1
ATOM 8737 N N . SER B 2 220 ? 141.697 142.166 140.058 1.00 97.44 220 SER B N 1
ATOM 8738 C CA . SER B 2 220 ? 141.153 141.198 141.007 1.00 97.44 220 SER B CA 1
ATOM 8739 C C . SER B 2 220 ? 142.042 141.079 142.246 1.00 97.44 220 SER B C 1
ATOM 8740 O O . SER B 2 220 ? 141.534 141.160 143.362 1.00 97.44 220 SER B O 1
ATOM 8748 N N . GLN B 2 221 ? 143.365 141.001 142.092 1.00 98.10 221 GLN B N 1
ATOM 8749 C CA . GLN B 2 221 ? 144.270 140.867 143.229 1.00 98.10 221 GLN B CA 1
ATOM 8750 C C . GLN B 2 221 ? 144.323 142.145 144.070 1.00 98.10 221 GLN B C 1
ATOM 8751 O O . GLN B 2 221 ? 144.156 142.066 145.282 1.00 98.10 221 GLN B O 1
ATOM 8765 N N . ARG B 2 222 ? 144.437 143.332 143.460 1.00 97.16 222 ARG B N 1
ATOM 8766 C CA . ARG B 2 222 ? 144.414 144.610 144.202 1.00 97.16 222 ARG B CA 1
ATOM 8767 C C . ARG B 2 222 ? 143.160 144.791 145.053 1.00 97.16 222 ARG B C 1
ATOM 8768 O O . ARG B 2 222 ? 143.226 145.391 146.116 1.00 97.16 222 ARG B O 1
ATOM 8789 N N . SER B 2 223 ? 142.022 144.251 144.631 1.00 93.90 223 SER B N 1
ATOM 8790 C CA . SER B 2 223 ? 140.790 144.329 145.418 1.00 93.90 223 SER B CA 1
ATOM 8791 C C . SER B 2 223 ? 140.797 143.439 146.668 1.00 93.90 223 SER B C 1
ATOM 8792 O O . SER B 2 223 ? 139.983 143.649 147.564 1.00 93.90 223 SER B O 1
ATOM 8800 N N . SER B 2 224 ? 141.684 142.445 146.761 1.00 95.18 224 SER B N 1
ATOM 8801 C CA . SER B 2 224 ? 141.741 141.516 147.898 1.00 95.18 224 SER B CA 1
ATOM 8802 C C . SER B 2 224 ? 142.315 142.183 149.153 1.00 95.18 224 SER B C 1
ATOM 8803 O O . SER B 2 224 ? 143.296 142.918 149.048 1.00 95.18 224 SER B O 1
ATOM 8811 N N . PRO B 2 225 ? 141.778 141.925 150.358 1.00 94.74 225 PRO B N 1
ATOM 8812 C CA . PRO B 2 225 ? 142.198 142.627 151.559 1.00 94.74 225 PRO B CA 1
ATOM 8813 C C . PRO B 2 225 ? 143.624 142.294 151.989 1.00 94.74 225 PRO B C 1
ATOM 8814 O O . PRO B 2 225 ? 144.247 143.101 152.667 1.00 94.74 225 PRO B O 1
ATOM 8825 N N . GLU B 2 226 ? 144.163 141.138 151.614 1.00 95.24 226 GLU B N 1
ATOM 8826 C CA . GLU B 2 226 ? 145.485 140.685 152.073 1.00 95.24 226 GLU B CA 1
ATOM 8827 C C . GLU B 2 226 ? 146.601 140.889 151.041 1.00 95.24 226 GLU B C 1
ATOM 8828 O O . GLU B 2 226 ? 147.726 140.442 151.251 1.00 95.24 226 GLU B O 1
ATOM 8840 N N . HIS B 2 227 ? 146.323 141.539 149.912 1.00 96.35 227 HIS B N 1
ATOM 8841 C CA . HIS B 2 227 ? 147.307 141.714 148.845 1.00 96.35 227 HIS B CA 1
ATOM 8842 C C . HIS B 2 227 ? 148.501 142.544 149.312 1.00 96.35 227 HIS B C 1
ATOM 8843 O O . HIS B 2 227 ? 148.330 143.627 149.865 1.00 96.35 227 HIS B O 1
ATOM 8857 N N . ASN B 2 228 ? 149.717 142.050 149.090 1.00 97.42 228 ASN B N 1
ATOM 8858 C CA . ASN B 2 228 ? 150.943 142.745 149.455 1.00 97.42 228 ASN B CA 1
ATOM 8859 C C . ASN B 2 228 ? 151.123 144.010 148.593 1.00 97.42 228 ASN B C 1
ATOM 8860 O O . ASN B 2 228 ? 151.324 143.897 147.383 1.00 97.42 228 ASN B O 1
ATOM 8871 N N . PRO B 2 229 ? 151.140 145.218 149.172 1.00 97.12 229 PRO B N 1
ATOM 8872 C CA . PRO B 2 229 ? 151.194 146.448 148.395 1.00 97.12 229 PRO B CA 1
ATOM 8873 C C . PRO B 2 229 ? 152.508 146.632 147.641 1.00 97.12 229 PRO B C 1
ATOM 8874 O O . PRO B 2 229 ? 152.546 147.378 146.670 1.00 97.12 229 PRO B O 1
ATOM 8885 N N . ASN B 2 230 ? 153.581 145.947 148.034 1.00 98.08 230 ASN B N 1
ATOM 8886 C CA . ASN B 2 230 ? 154.870 145.990 147.344 1.00 98.08 230 ASN B CA 1
ATOM 8887 C C . ASN B 2 230 ? 155.115 144.749 146.465 1.00 98.08 230 ASN B C 1
ATOM 8888 O O . ASN B 2 230 ? 156.260 144.413 146.174 1.00 98.08 230 ASN B O 1
ATOM 8899 N N . THR B 2 231 ? 154.057 144.060 146.030 1.00 98.43 231 THR B N 1
ATOM 8900 C CA . THR B 2 231 ? 154.154 142.970 145.049 1.00 98.43 231 THR B CA 1
ATOM 8901 C C . THR B 2 231 ? 154.849 143.457 143.787 1.00 98.43 231 THR B C 1
ATOM 8902 O O . THR B 2 231 ? 154.503 144.518 143.280 1.00 98.43 231 THR B O 1
ATOM 8913 N N . ARG B 2 232 ? 155.804 142.703 143.247 1.00 98.59 232 ARG B N 1
ATOM 8914 C CA . ARG B 2 232 ? 156.534 143.067 142.024 1.00 98.59 232 ARG B CA 1
ATOM 8915 C C . ARG B 2 232 ? 156.058 142.252 140.826 1.00 98.59 232 ARG B C 1
ATOM 8916 O O . ARG B 2 232 ? 156.012 141.026 140.885 1.00 98.59 232 ARG B O 1
ATOM 8937 N N . HIS B 2 233 ? 155.729 142.933 139.734 1.00 98.76 233 HIS B N 1
ATOM 8938 C CA . HIS B 2 233 ? 155.099 142.356 138.545 1.00 98.76 233 HIS B CA 1
ATOM 8939 C C . HIS B 2 233 ? 155.961 142.565 137.303 1.00 98.76 233 HIS B C 1
ATOM 8940 O O . HIS B 2 233 ? 156.557 143.630 137.132 1.00 98.76 233 HIS B O 1
ATOM 8954 N N . VAL B 2 234 ? 155.943 141.597 136.396 1.00 98.79 234 VAL B N 1
ATOM 8955 C CA . VAL B 2 234 ? 156.500 141.710 135.051 1.00 98.79 234 VAL B CA 1
ATOM 8956 C C . VAL B 2 234 ? 155.448 141.311 134.034 1.00 98.79 234 VAL B C 1
ATOM 8957 O O . VAL B 2 234 ? 154.715 140.352 134.257 1.00 98.79 234 VAL B O 1
ATOM 8970 N N . ILE B 2 235 ? 155.405 141.985 132.889 1.00 98.45 235 ILE B N 1
ATOM 8971 C CA . ILE B 2 235 ? 154.581 141.590 131.741 1.00 98.45 235 ILE B CA 1
ATOM 8972 C C . ILE B 2 235 ? 155.409 141.543 130.458 1.00 98.45 235 ILE B C 1
ATOM 8973 O O . ILE B 2 235 ? 156.162 142.468 130.163 1.00 98.45 235 ILE B O 1
ATOM 8989 N N . TYR B 2 236 ? 155.261 140.473 129.683 1.00 97.80 236 TYR B N 1
ATOM 8990 C CA . TYR B 2 236 ? 155.875 140.327 128.366 1.00 97.80 236 TYR B CA 1
ATOM 8991 C C . TYR B 2 236 ? 154.827 140.528 127.278 1.00 97.80 236 TYR B C 1
ATOM 8992 O O . TYR B 2 236 ? 153.763 139.912 127.324 1.00 97.80 236 TYR B O 1
ATOM 9010 N N . GLY B 2 237 ? 155.148 141.343 126.276 1.00 91.51 237 GLY B N 1
ATOM 9011 C CA . GLY B 2 237 ? 154.325 141.541 125.087 1.00 91.51 237 GLY B CA 1
ATOM 9012 C C . GLY B 2 237 ? 154.892 142.618 124.161 1.00 91.51 237 GLY B C 1
ATOM 9013 O O . GLY B 2 237 ? 155.786 143.380 124.533 1.00 91.51 237 GLY B O 1
ATOM 9017 N N . LEU B 2 238 ? 154.402 142.658 122.924 1.00 86.36 238 LEU B N 1
ATOM 9018 C CA . LEU B 2 238 ? 154.967 143.503 121.869 1.00 86.36 238 LEU B CA 1
ATOM 9019 C C . LEU B 2 238 ? 154.354 144.909 121.815 1.00 86.36 238 LEU B C 1
ATOM 9020 O O . LEU B 2 238 ? 155.055 145.874 121.514 1.00 86.36 238 LEU B O 1
ATOM 9024 N N . ASP B 2 239 ? 153.064 145.043 122.101 1.00 80.26 239 ASP B N 1
ATOM 9025 C CA . ASP B 2 239 ? 152.300 146.276 121.896 1.00 80.26 239 ASP B CA 1
ATOM 9026 C C . ASP B 2 239 ? 152.738 147.445 122.786 1.00 80.26 239 ASP B C 1
ATOM 9027 O O . ASP B 2 239 ? 153.034 147.283 123.968 1.00 80.26 239 ASP B O 1
ATOM 9036 N N . ALA B 2 240 ? 152.725 148.661 122.235 1.00 76.67 240 ALA B N 1
ATOM 9037 C CA . ALA B 2 240 ? 153.117 149.866 122.968 1.00 76.67 240 ALA B CA 1
ATOM 9038 C C . ALA B 2 240 ? 152.112 150.263 124.065 1.00 76.67 240 ALA B C 1
ATOM 9039 O O . ALA B 2 240 ? 152.450 151.014 124.976 1.00 76.67 240 ALA B O 1
ATOM 9046 N N . ASP B 2 241 ? 150.891 149.736 124.025 1.00 82.76 241 ASP B N 1
ATOM 9047 C CA . ASP B 2 241 ? 149.873 149.996 125.039 1.00 82.76 241 ASP B CA 1
ATOM 9048 C C . ASP B 2 241 ? 150.239 149.437 126.420 1.00 82.76 241 ASP B C 1
ATOM 9049 O O . ASP B 2 241 ? 149.711 149.892 127.430 1.00 82.76 241 ASP B O 1
ATOM 9058 N N . LEU B 2 242 ? 151.169 148.484 126.505 1.00 90.97 242 LEU B N 1
ATOM 9059 C CA . LEU B 2 242 ? 151.509 147.832 127.768 1.00 90.97 242 LEU B CA 1
ATOM 9060 C C . LEU B 2 242 ? 152.074 148.804 128.808 1.00 90.97 242 LEU B C 1
ATOM 9061 O O . LEU B 2 242 ? 151.766 148.675 129.987 1.00 90.97 242 LEU B O 1
ATOM 9077 N N . ILE B 2 243 ? 152.845 149.817 128.411 1.00 92.14 243 ILE B N 1
ATOM 9078 C CA . ILE B 2 243 ? 153.314 150.815 129.376 1.00 92.14 243 ILE B CA 1
ATOM 9079 C C . ILE B 2 243 ? 152.186 151.759 129.809 1.00 92.14 243 ILE B C 1
ATOM 9080 O O . ILE B 2 243 ? 152.102 152.100 130.986 1.00 92.14 243 ILE B O 1
ATOM 9096 N N . MET B 2 244 ? 151.253 152.098 128.914 1.00 93.75 244 MET B N 1
ATOM 9097 C CA . MET B 2 244 ? 150.056 152.868 129.272 1.00 93.75 244 MET B CA 1
ATOM 9098 C C . MET B 2 244 ? 149.213 152.070 130.265 1.00 93.75 244 MET B C 1
ATOM 9099 O O . MET B 2 244 ? 148.764 152.598 131.276 1.00 93.75 244 MET B O 1
ATOM 9113 N N . LEU B 2 245 ? 149.060 150.770 130.041 1.00 95.97 245 LEU B N 1
ATOM 9114 C CA . LEU B 2 245 ? 148.439 149.885 131.012 1.00 95.97 245 LEU B CA 1
ATOM 9115 C C . LEU B 2 245 ? 149.228 149.813 132.318 1.00 95.97 245 LEU B C 1
ATOM 9116 O O . LEU B 2 245 ? 148.628 149.810 133.387 1.00 95.97 245 LEU B O 1
ATOM 9132 N N . GLY B 2 246 ? 150.558 149.822 132.256 1.00 97.45 246 GLY B N 1
ATOM 9133 C CA . GLY B 2 246 ? 151.426 149.834 133.427 1.00 97.45 246 GLY B CA 1
ATOM 9134 C C . GLY B 2 246 ? 151.084 150.976 134.384 1.00 97.45 246 GLY B C 1
ATOM 9135 O O . GLY B 2 246 ? 150.767 150.733 135.546 1.00 97.45 246 GLY B O 1
ATOM 9139 N N . LEU B 2 247 ? 151.034 152.211 133.876 1.00 98.08 247 LEU B N 1
ATOM 9140 C CA . LEU B 2 247 ? 150.557 153.360 134.646 1.00 98.08 247 LEU B CA 1
ATOM 9141 C C . LEU B 2 247 ? 149.156 153.097 135.208 1.00 98.08 247 LEU B C 1
ATOM 9142 O O . LEU B 2 247 ? 148.937 153.239 136.406 1.00 98.08 247 LEU B O 1
ATOM 9158 N N . ALA B 2 248 ? 148.217 152.647 134.381 1.00 98.16 248 ALA B N 1
ATOM 9159 C CA . ALA B 2 248 ? 146.840 152.420 134.798 1.00 98.16 248 ALA B CA 1
ATOM 9160 C C . ALA B 2 248 ? 146.655 151.314 135.853 1.00 98.16 248 ALA B C 1
ATOM 9161 O O . ALA B 2 248 ? 145.570 151.201 136.419 1.00 98.16 248 ALA B O 1
ATOM 9168 N N . THR B 2 249 ? 147.654 150.480 136.160 1.00 98.23 249 THR B N 1
ATOM 9169 C CA . THR B 2 249 ? 147.530 149.532 137.285 1.00 98.23 249 THR B CA 1
ATOM 9170 C C . THR B 2 249 ? 147.663 150.202 138.654 1.00 98.23 249 THR B C 1
ATOM 9171 O O . THR B 2 249 ? 147.130 149.685 139.631 1.00 98.23 249 THR B O 1
ATOM 9182 N N . HIS B 2 250 ? 148.396 151.314 138.759 1.00 98.47 250 HIS B N 1
ATOM 9183 C CA . HIS B 2 250 ? 148.838 151.926 140.019 1.00 98.47 250 HIS B CA 1
ATOM 9184 C C . HIS B 2 250 ? 149.620 151.009 140.979 1.00 98.47 250 HIS B C 1
ATOM 9185 O O . HIS B 2 250 ? 149.855 151.386 142.124 1.00 98.47 250 HIS B O 1
ATOM 9199 N N . GLU B 2 251 ? 150.105 149.848 140.537 1.00 98.50 251 GLU B N 1
ATOM 9200 C CA . GLU B 2 251 ? 151.170 149.154 141.261 1.00 98.50 251 GLU B CA 1
ATOM 9201 C C . GLU B 2 251 ? 152.494 149.872 140.972 1.00 98.50 251 GLU B C 1
ATOM 9202 O O . GLU B 2 251 ? 152.867 150.008 139.808 1.00 98.50 251 GLU B O 1
ATOM 9214 N N . PRO B 2 252 ? 153.234 150.355 141.974 1.00 97.37 252 PRO B N 1
ATOM 9215 C CA . PRO B 2 252 ? 154.360 151.242 141.716 1.00 97.37 252 PRO B CA 1
ATOM 9216 C C . PRO B 2 252 ? 155.594 150.524 141.158 1.00 97.37 252 PRO B C 1
ATOM 9217 O O . PRO B 2 252 ? 156.325 151.111 140.371 1.00 97.37 252 PRO B O 1
ATOM 9228 N N . HIS B 2 253 ? 155.842 149.264 141.530 1.00 98.23 253 HIS B N 1
ATOM 9229 C CA . HIS B 2 253 ? 157.063 148.531 141.156 1.00 98.23 253 HIS B CA 1
ATOM 9230 C C . HIS B 2 253 ? 156.959 147.749 139.836 1.00 98.23 253 HIS B C 1
ATOM 9231 O O . HIS B 2 253 ? 157.775 146.876 139.552 1.00 98.23 253 HIS B O 1
ATOM 9245 N N . PHE B 2 254 ? 155.925 147.996 139.043 1.00 98.21 254 PHE B N 1
ATOM 9246 C CA . PHE B 2 254 ? 155.613 147.245 137.829 1.00 98.21 254 PHE B CA 1
ATOM 9247 C C . PHE B 2 254 ? 156.688 147.407 136.739 1.00 98.21 254 PHE B C 1
ATOM 9248 O O . PHE B 2 254 ? 157.168 148.518 136.501 1.00 98.21 254 PHE B O 1
ATOM 9265 N N . ARG B 2 255 ? 157.034 146.321 136.035 1.00 97.57 255 ARG B N 1
ATOM 9266 C CA . ARG B 2 255 ? 157.999 146.303 134.921 1.00 97.57 255 ARG B CA 1
ATOM 9267 C C . ARG B 2 255 ? 157.412 145.719 133.638 1.00 97.57 255 ARG B C 1
ATOM 9268 O O . ARG B 2 255 ? 156.598 144.804 133.678 1.00 97.57 255 ARG B O 1
ATOM 9289 N N . VAL B 2 256 ? 157.868 146.205 132.489 1.00 96.81 256 VAL B N 1
ATOM 9290 C CA . VAL B 2 256 ? 157.466 145.740 131.154 1.00 96.81 256 VAL B CA 1
ATOM 9291 C C . VAL B 2 256 ? 158.698 145.254 130.398 1.00 96.81 256 VAL B C 1
ATOM 9292 O O . VAL B 2 256 ? 159.769 145.834 130.555 1.00 96.81 256 VAL B O 1
ATOM 9305 N N . LEU B 2 257 ? 158.565 144.189 129.604 1.00 97.17 257 LEU B N 1
ATOM 9306 C CA . LEU B 2 257 ? 159.679 143.419 129.041 1.00 97.17 257 LEU B CA 1
ATOM 9307 C C . LEU B 2 257 ? 159.507 143.172 127.537 1.00 97.17 257 LEU B C 1
ATOM 9308 O O . LEU B 2 257 ? 158.409 142.840 127.097 1.00 97.17 257 LEU B O 1
ATOM 9324 N N . ARG B 2 258 ? 160.586 143.295 126.753 1.00 91.70 258 ARG B N 1
ATOM 9325 C CA . ARG B 2 258 ? 160.599 143.072 125.289 1.00 91.70 258 ARG B CA 1
ATOM 9326 C C . ARG B 2 258 ? 162.004 142.849 124.722 1.00 91.70 258 ARG B C 1
ATOM 9327 O O . ARG B 2 258 ? 162.990 143.158 125.388 1.00 91.70 258 ARG B O 1
ATOM 9331 N N . LYS B 2 305 ? 169.388 137.421 120.557 1.00 82.47 305 LYS B N 1
ATOM 9332 C CA . LYS B 2 305 ? 169.069 138.860 120.604 1.00 82.47 305 LYS B CA 1
ATOM 9333 C C . LYS B 2 305 ? 168.741 139.330 122.039 1.00 82.47 305 LYS B C 1
ATOM 9334 O O . LYS B 2 305 ? 168.075 138.590 122.766 1.00 82.47 305 LYS B O 1
ATOM 9338 N N . PRO B 2 306 ? 169.180 140.525 122.470 1.00 90.76 306 PRO B N 1
ATOM 9339 C CA . PRO B 2 306 ? 169.003 141.011 123.841 1.00 90.76 306 PRO B CA 1
ATOM 9340 C C . PRO B 2 306 ? 167.585 141.511 124.158 1.00 90.76 306 PRO B C 1
ATOM 9341 O O . PRO B 2 306 ? 166.740 141.677 123.280 1.00 90.76 306 PRO B O 1
ATOM 9352 N N . PHE B 2 307 ? 167.343 141.778 125.441 1.00 94.34 307 PHE B N 1
ATOM 9353 C CA . PHE B 2 307 ? 166.071 142.244 126.003 1.00 94.34 307 PHE B CA 1
ATOM 9354 C C . PHE B 2 307 ? 166.253 143.514 126.847 1.00 94.34 307 PHE B C 1
ATOM 9355 O O . PHE B 2 307 ? 167.330 143.740 127.405 1.00 94.34 307 PHE B O 1
ATOM 9372 N N . ILE B 2 308 ? 165.196 144.325 126.982 1.00 94.29 308 ILE B N 1
ATOM 9373 C CA . ILE B 2 308 ? 165.188 145.560 127.790 1.00 94.29 308 ILE B CA 1
ATOM 9374 C C . ILE B 2 308 ? 164.002 145.629 128.758 1.00 94.29 308 ILE B C 1
ATOM 9375 O O . ILE B 2 308 ? 162.883 145.248 128.417 1.00 94.29 308 ILE B O 1
ATOM 9391 N N . TRP B 2 309 ? 164.252 146.153 129.954 1.00 96.01 309 TRP B N 1
ATOM 9392 C CA . TRP B 2 309 ? 163.237 146.574 130.916 1.00 96.01 309 TRP B CA 1
ATOM 9393 C C . TRP B 2 309 ? 162.739 147.984 130.623 1.00 96.01 309 TRP B C 1
ATOM 9394 O O . TRP B 2 309 ? 163.540 148.888 130.394 1.00 96.01 309 TRP B O 1
ATOM 9415 N N . LEU B 2 310 ? 161.433 148.191 130.762 1.00 96.31 310 LEU B N 1
ATOM 9416 C CA . LEU B 2 310 ? 160.814 149.488 131.013 1.00 96.31 310 LEU B CA 1
ATOM 9417 C C . LEU B 2 310 ? 160.231 149.478 132.424 1.00 96.31 310 LEU B C 1
ATOM 9418 O O . LEU B 2 310 ? 159.471 148.572 132.761 1.00 96.31 310 LEU B O 1
ATOM 9434 N N . HIS B 2 311 ? 160.554 150.470 133.247 1.00 97.16 311 HIS B N 1
ATOM 9435 C CA . HIS B 2 311 ? 160.064 150.559 134.631 1.00 97.16 311 HIS B CA 1
ATOM 9436 C C . HIS B 2 311 ? 158.918 151.561 134.729 1.00 97.16 311 HIS B C 1
ATOM 9437 O O . HIS B 2 311 ? 159.093 152.721 134.360 1.00 97.16 311 HIS B O 1
ATOM 9451 N N . VAL B 2 312 ? 157.767 151.183 135.283 1.00 97.34 312 VAL B N 1
ATOM 9452 C CA . VAL B 2 312 ? 156.668 152.149 135.459 1.00 97.34 312 VAL B CA 1
ATOM 9453 C C . VAL B 2 312 ? 157.028 153.223 136.498 1.00 97.34 312 VAL B C 1
ATOM 9454 O O . VAL B 2 312 ? 156.699 154.396 136.322 1.00 97.34 312 VAL B O 1
ATOM 9467 N N . SER B 2 313 ? 157.776 152.869 137.542 1.00 97.46 313 SER B N 1
ATOM 9468 C CA . SER B 2 313 ? 158.198 153.801 138.593 1.00 97.46 313 SER B CA 1
ATOM 9469 C C . SER B 2 313 ? 158.961 155.004 138.050 1.00 97.46 313 SER B C 1
ATOM 9470 O O . SER B 2 313 ? 158.707 156.126 138.475 1.00 97.46 313 SER B O 1
ATOM 9478 N N . ILE B 2 314 ? 159.850 154.816 137.079 1.00 97.69 314 ILE B N 1
ATOM 9479 C CA . ILE B 2 314 ? 160.641 155.921 136.540 1.00 97.69 314 ILE B CA 1
ATOM 9480 C C . ILE B 2 314 ? 159.760 156.837 135.684 1.00 97.69 314 ILE B C 1
ATOM 9481 O O . ILE B 2 314 ? 159.897 158.056 135.740 1.00 97.69 314 ILE B O 1
ATOM 9497 N N . LEU B 2 315 ? 158.799 156.289 134.938 1.00 97.31 315 LEU B N 1
ATOM 9498 C CA . LEU B 2 315 ? 157.878 157.114 134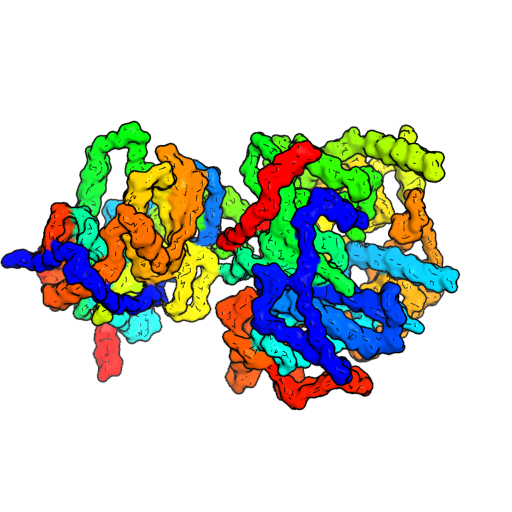.168 1.00 97.31 315 LEU B CA 1
ATOM 9499 C C . LEU B 2 315 ? 156.988 157.961 135.083 1.00 97.31 315 LEU B C 1
ATOM 9500 O O . LEU B 2 315 ? 156.727 159.123 134.782 1.00 97.31 315 LEU B O 1
ATOM 9516 N N . ARG B 2 316 ? 156.585 157.434 136.245 1.00 98.04 316 ARG B N 1
ATOM 9517 C CA . ARG B 2 316 ? 155.848 158.219 137.252 1.00 98.04 316 ARG B CA 1
ATOM 9518 C C . ARG B 2 316 ? 156.657 159.405 137.799 1.00 98.04 316 ARG B C 1
ATOM 9519 O O . ARG B 2 316 ? 156.085 160.468 138.004 1.00 98.04 316 ARG B O 1
ATOM 9540 N N . GLU B 2 317 ? 157.971 159.288 137.975 1.00 97.53 317 GLU B N 1
ATOM 9541 C CA . GLU B 2 317 ? 158.812 160.446 138.327 1.00 97.53 317 GLU B CA 1
ATOM 9542 C C . GLU B 2 317 ? 158.853 161.490 137.210 1.00 97.53 317 GLU B C 1
ATOM 9543 O O . GLU B 2 317 ? 158.710 162.678 137.495 1.00 97.53 317 GLU B O 1
ATOM 9555 N N . TYR B 2 318 ? 158.996 161.078 135.946 1.00 97.42 318 TYR B N 1
ATOM 9556 C CA . TYR B 2 318 ? 158.935 162.016 134.824 1.00 97.42 318 TYR B CA 1
ATOM 9557 C C . TYR B 2 318 ? 157.613 162.796 134.818 1.00 97.42 318 TYR B C 1
ATOM 9558 O O . TYR B 2 318 ? 157.622 164.027 134.764 1.00 97.42 318 TYR B O 1
ATOM 9576 N N . LEU B 2 319 ? 156.472 162.112 134.922 1.00 97.51 319 LEU B N 1
ATOM 9577 C CA . LEU B 2 319 ? 155.178 162.789 134.917 1.00 97.51 319 LEU B CA 1
ATOM 9578 C C . LEU B 2 319 ? 154.972 163.690 136.139 1.00 97.51 319 LEU B C 1
ATOM 9579 O O . LEU B 2 319 ? 154.431 164.783 135.996 1.00 97.51 319 LEU B O 1
ATOM 9595 N N . ALA B 2 320 ? 155.425 163.300 137.330 1.00 97.13 320 ALA B N 1
ATOM 9596 C CA . ALA B 2 320 ? 155.284 164.142 138.515 1.00 97.13 320 ALA B CA 1
ATOM 9597 C C . ALA B 2 320 ? 156.045 165.471 138.400 1.00 97.13 320 ALA B C 1
ATOM 9598 O O . ALA B 2 320 ? 155.584 166.484 138.918 1.00 97.13 320 ALA B O 1
ATOM 9605 N N . ALA B 2 321 ? 157.182 165.496 137.706 1.00 95.79 321 ALA B N 1
ATOM 9606 C CA . ALA B 2 321 ? 157.893 166.737 137.422 1.00 95.79 321 ALA B CA 1
ATOM 9607 C C . ALA B 2 321 ? 157.206 167.551 136.317 1.00 95.79 321 ALA B C 1
ATOM 9608 O O . ALA B 2 321 ? 157.087 168.766 136.425 1.00 95.79 321 ALA B O 1
ATOM 9615 N N . GLU B 2 322 ? 156.754 166.901 135.245 1.00 95.15 322 GLU B N 1
ATOM 9616 C CA . GLU B 2 322 ? 156.240 167.583 134.055 1.00 95.15 322 GLU B CA 1
ATOM 9617 C C . GLU B 2 322 ? 154.816 168.143 134.213 1.00 95.15 322 GLU B C 1
ATOM 9618 O O . GLU B 2 322 ? 154.520 169.242 133.736 1.00 95.15 322 GLU B O 1
ATOM 9630 N N . LEU B 2 323 ? 153.912 167.413 134.862 1.00 96.67 323 LEU B N 1
ATOM 9631 C CA . LEU B 2 323 ? 152.493 167.770 134.911 1.00 96.67 323 LEU B CA 1
ATOM 9632 C C . LEU B 2 323 ? 152.134 168.797 135.989 1.00 96.67 323 LEU B C 1
ATOM 9633 O O . LEU B 2 323 ? 151.022 169.312 135.985 1.00 96.67 323 LEU B O 1
ATOM 9649 N N . GLU B 2 324 ? 153.029 169.109 136.923 1.00 93.18 324 GLU B N 1
ATOM 9650 C CA . GLU B 2 324 ? 152.720 169.997 138.048 1.00 93.18 324 GLU B CA 1
ATOM 9651 C C . GLU B 2 324 ? 152.339 171.421 137.607 1.00 93.18 324 GLU B C 1
ATOM 9652 O O . GLU B 2 324 ? 152.947 171.995 136.700 1.00 93.18 324 GLU B O 1
ATOM 9664 N N . VAL B 2 325 ? 151.352 172.009 138.287 1.00 93.66 325 VAL B N 1
ATOM 9665 C CA . VAL B 2 325 ? 150.917 173.403 138.139 1.00 93.66 325 VAL B CA 1
ATOM 9666 C C . VAL B 2 325 ? 150.731 174.015 139.537 1.00 93.66 325 VAL B C 1
ATOM 9667 O O . VAL B 2 325 ? 150.123 173.371 140.394 1.00 93.66 325 VAL B O 1
ATOM 9680 N N . PRO B 2 326 ? 151.217 175.233 139.816 1.00 90.92 326 PRO B N 1
ATOM 9681 C CA . PRO B 2 326 ? 151.054 175.865 141.123 1.00 90.92 326 PRO B CA 1
ATOM 9682 C C . PRO B 2 326 ? 149.640 176.421 141.349 1.00 90.92 326 PRO B C 1
ATOM 9683 O O . PRO B 2 326 ? 148.894 176.664 140.406 1.00 90.92 326 PRO B O 1
ATOM 9694 N N . ASN B 2 327 ? 149.301 176.703 142.607 1.00 91.81 327 ASN B N 1
ATOM 9695 C CA . ASN B 2 327 ? 148.147 177.522 143.023 1.00 91.81 327 ASN B CA 1
ATOM 9696 C C . ASN B 2 327 ? 146.764 177.057 142.510 1.00 91.81 327 ASN B C 1
ATOM 9697 O O . ASN B 2 327 ? 145.851 177.867 142.334 1.00 91.81 327 ASN B O 1
ATOM 9708 N N . LEU B 2 328 ? 146.581 175.760 142.275 1.00 94.94 328 LEU B N 1
ATOM 9709 C CA . LEU B 2 328 ? 145.288 175.206 141.875 1.00 94.94 328 LEU B CA 1
ATOM 9710 C C . LEU B 2 328 ? 144.248 175.343 143.002 1.00 94.94 328 LEU B C 1
ATOM 9711 O O . LEU B 2 328 ? 144.594 175.188 144.174 1.00 94.94 328 LEU B O 1
ATOM 9727 N N . PRO B 2 329 ? 142.965 175.578 142.690 1.00 94.97 329 PRO B N 1
ATOM 9728 C CA . PRO B 2 329 ? 141.895 175.743 143.673 1.00 94.97 329 PRO B CA 1
ATOM 9729 C C . PRO B 2 329 ? 141.372 174.416 144.255 1.00 94.97 329 PRO B C 1
ATOM 9730 O O . PRO B 2 329 ? 140.208 174.316 144.643 1.00 94.97 329 PRO B O 1
ATOM 9741 N N . PHE B 2 330 ? 142.200 173.374 144.304 1.00 93.01 330 PHE B N 1
ATOM 9742 C CA . PHE B 2 330 ? 141.887 172.056 144.867 1.00 93.01 330 PHE B CA 1
ATOM 9743 C C . PHE B 2 330 ? 143.178 171.314 145.228 1.00 93.01 330 PHE B C 1
ATOM 9744 O O . PHE B 2 330 ? 144.263 171.675 144.774 1.00 93.01 330 PHE B O 1
ATOM 9761 N N . ARG B 2 331 ? 143.081 170.267 146.048 1.00 91.57 331 ARG B N 1
ATOM 9762 C CA . ARG B 2 331 ? 144.248 169.501 146.496 1.00 91.57 331 ARG B CA 1
ATOM 9763 C C . ARG B 2 331 ? 144.886 168.757 145.323 1.00 91.57 331 ARG B C 1
ATOM 9764 O O . ARG B 2 331 ? 144.234 167.941 144.678 1.00 91.57 331 ARG B O 1
ATOM 9785 N N . TRP B 2 332 ? 146.156 169.031 145.054 1.00 95.46 332 TRP B N 1
ATOM 9786 C CA . TRP B 2 332 ? 146.931 168.338 144.023 1.00 95.46 332 TRP B CA 1
ATOM 9787 C C . TRP B 2 332 ? 147.104 166.857 144.364 1.00 95.46 332 TRP B C 1
ATOM 9788 O O . TRP B 2 332 ? 147.414 166.519 145.504 1.00 95.46 332 TRP B O 1
ATOM 9809 N N . ASP B 2 333 ? 146.921 165.969 143.390 1.00 96.55 333 ASP B N 1
ATOM 9810 C CA . ASP B 2 333 ? 146.902 164.522 143.613 1.00 96.55 333 ASP B CA 1
ATOM 9811 C C . ASP B 2 333 ? 147.445 163.746 142.404 1.00 96.55 333 ASP B C 1
ATOM 9812 O O . ASP B 2 333 ? 146.760 163.587 141.395 1.00 96.55 333 ASP B O 1
ATOM 9821 N N . LEU B 2 334 ? 148.687 163.266 142.493 1.00 97.49 334 LEU B N 1
ATOM 9822 C CA . LEU B 2 334 ? 149.442 162.780 141.340 1.00 97.49 334 LEU B CA 1
ATOM 9823 C C . LEU B 2 334 ? 148.715 161.702 140.537 1.00 97.49 334 LEU B C 1
ATOM 9824 O O . LEU B 2 334 ? 148.768 161.722 139.314 1.00 97.49 334 LEU B O 1
ATOM 9840 N N . GLU B 2 335 ? 148.008 160.781 141.187 1.00 98.33 335 GLU B N 1
ATOM 9841 C CA . GLU B 2 335 ? 147.341 159.695 140.464 1.00 98.33 335 GLU B CA 1
ATOM 9842 C C . GLU B 2 335 ? 146.306 160.230 139.470 1.00 98.33 335 GLU B C 1
ATOM 9843 O O . GLU B 2 335 ? 146.164 159.705 138.368 1.00 98.33 335 GLU B O 1
ATOM 9855 N N . ARG B 2 336 ? 145.616 161.319 139.808 1.00 98.14 336 ARG B N 1
ATOM 9856 C CA . ARG B 2 336 ? 144.636 161.932 138.915 1.00 98.14 336 ARG B CA 1
ATOM 9857 C C . ARG B 2 336 ? 145.321 162.585 137.722 1.00 98.14 336 ARG B C 1
ATOM 9858 O O . ARG B 2 336 ? 144.871 162.414 136.596 1.00 98.14 336 ARG B O 1
ATOM 9879 N N . ALA B 2 337 ? 146.442 163.273 137.932 1.00 98.51 337 ALA B N 1
ATOM 9880 C CA . ALA B 2 337 ? 147.206 163.842 136.832 1.00 98.51 337 ALA B CA 1
ATOM 9881 C C . ALA B 2 337 ? 147.724 162.751 135.888 1.00 98.51 337 ALA B C 1
ATOM 9882 O O . ALA B 2 337 ? 147.649 162.905 134.674 1.00 98.51 337 ALA B O 1
ATOM 9889 N N . ILE B 2 338 ? 148.203 161.630 136.421 1.00 98.56 338 ILE B N 1
ATOM 9890 C CA . ILE B 2 338 ? 148.647 160.512 135.599 1.00 98.56 338 ILE B CA 1
ATOM 9891 C C . ILE B 2 338 ? 147.478 159.927 134.808 1.00 98.56 338 ILE B C 1
ATOM 9892 O O . ILE B 2 338 ? 147.625 159.724 133.610 1.00 98.56 338 ILE B O 1
ATOM 9908 N N . ASP B 2 339 ? 146.309 159.710 135.407 1.00 98.70 339 ASP B N 1
ATOM 9909 C CA . ASP B 2 339 ? 145.157 159.245 134.633 1.00 98.70 339 ASP B CA 1
ATOM 9910 C C . ASP B 2 339 ? 144.738 160.225 133.535 1.00 98.70 339 ASP B C 1
ATOM 9911 O O . ASP B 2 339 ? 144.467 159.806 132.410 1.00 98.70 339 ASP B O 1
ATOM 9920 N N . ASP B 2 340 ? 144.726 161.524 133.810 1.00 98.58 340 ASP B N 1
ATOM 9921 C CA . ASP B 2 340 ? 144.450 162.490 132.761 1.00 98.58 340 ASP B CA 1
ATOM 9922 C C . ASP B 2 340 ? 145.485 162.378 131.638 1.00 98.58 340 ASP B C 1
ATOM 9923 O O . ASP B 2 340 ? 145.117 162.336 130.471 1.00 98.58 340 ASP B O 1
ATOM 9932 N N . TRP B 2 341 ? 146.774 162.259 131.946 1.00 97.75 341 TRP B N 1
ATOM 9933 C CA . TRP B 2 341 ? 147.774 162.091 130.898 1.00 97.75 341 TRP B CA 1
ATOM 9934 C C . TRP B 2 341 ? 147.570 160.802 130.112 1.00 97.75 341 TRP B C 1
ATOM 9935 O O . TRP B 2 341 ? 147.692 160.808 128.890 1.00 97.75 341 TRP B O 1
ATOM 9956 N N . VAL B 2 342 ? 147.214 159.706 130.769 1.00 96.97 342 VAL B N 1
ATOM 9957 C CA . VAL B 2 342 ? 146.905 158.453 130.085 1.00 96.97 342 VAL B CA 1
ATOM 9958 C C . VAL B 2 342 ? 145.726 158.633 129.134 1.00 96.97 342 VAL B C 1
ATOM 9959 O O . VAL B 2 342 ? 145.809 158.231 127.977 1.00 96.97 342 VAL B O 1
ATOM 9972 N N . PHE B 2 343 ? 144.653 159.299 129.557 1.00 97.07 343 PHE B N 1
ATOM 9973 C CA . PHE B 2 343 ? 143.536 159.579 128.658 1.00 97.07 343 PHE B CA 1
ATOM 9974 C C . PHE B 2 343 ? 143.963 160.440 127.468 1.00 97.07 343 PHE B C 1
ATOM 9975 O O . PHE B 2 343 ? 143.617 160.119 126.335 1.00 97.07 343 PHE B O 1
ATOM 9992 N N . LEU B 2 344 ? 144.749 161.491 127.688 1.00 94.88 344 LEU B N 1
ATOM 9993 C CA . LEU B 2 344 ? 145.250 162.314 126.590 1.00 94.88 344 LEU B CA 1
ATOM 9994 C C . LEU B 2 344 ? 146.147 161.524 125.629 1.00 94.88 344 LEU B C 1
ATOM 9995 O O . LEU B 2 344 ? 146.196 161.855 124.450 1.00 94.88 344 LEU B O 1
ATOM 10011 N N . CYS B 2 345 ? 146.817 160.454 126.059 1.00 89.34 345 CYS B N 1
ATOM 10012 C CA . CYS B 2 345 ? 147.504 159.580 125.113 1.00 89.34 345 CYS B CA 1
ATOM 10013 C C . CYS B 2 345 ? 146.506 158.784 124.266 1.00 89.34 345 CYS B C 1
ATOM 10014 O O . CYS B 2 345 ? 146.592 158.810 123.039 1.00 89.34 345 CYS B O 1
ATOM 10022 N N . PHE B 2 346 ? 145.516 158.123 124.872 1.00 84.59 346 PHE B N 1
ATOM 10023 C CA . PHE B 2 346 ? 144.533 157.364 124.091 1.00 84.59 346 PHE B CA 1
ATOM 10024 C C . PHE B 2 346 ? 143.699 158.244 123.164 1.00 84.59 346 PHE B C 1
ATOM 10025 O O . PHE B 2 346 ? 143.266 157.786 122.110 1.00 84.59 346 PHE B O 1
ATOM 10042 N N . PHE B 2 347 ? 143.512 159.514 123.504 1.00 82.35 347 PHE B N 1
ATOM 10043 C CA . PHE B 2 347 ? 142.861 160.489 122.638 1.00 82.35 347 PHE B CA 1
ATOM 10044 C C . PHE B 2 347 ? 143.655 160.741 121.354 1.00 82.35 347 PHE B C 1
ATOM 10045 O O . PHE B 2 347 ? 143.063 160.873 120.287 1.00 82.35 347 PHE B O 1
ATOM 10062 N N . VAL B 2 348 ? 144.986 160.782 121.419 1.00 82.05 348 VAL B N 1
ATOM 10063 C CA . VAL B 2 348 ? 145.834 161.001 120.238 1.00 82.05 348 VAL B CA 1
ATOM 10064 C C . VAL B 2 348 ? 145.791 159.816 119.292 1.00 82.05 348 VAL B C 1
ATOM 10065 O O . VAL B 2 348 ? 145.794 160.007 118.080 1.00 82.05 348 VAL B O 1
ATOM 10078 N N . GLY B 2 349 ? 145.733 158.593 119.807 1.00 77.11 349 GLY B N 1
ATOM 10079 C CA . GLY B 2 349 ? 145.661 157.400 118.965 1.00 77.11 349 GLY B CA 1
ATOM 10080 C C . GLY B 2 349 ? 145.449 156.108 119.744 1.00 77.11 349 GLY B C 1
ATOM 10081 O O . GLY B 2 349 ? 146.012 155.909 120.816 1.00 77.11 349 GLY B O 1
ATOM 10085 N N . ASN B 2 350 ? 144.637 155.219 119.185 1.00 80.62 350 ASN B N 1
ATOM 10086 C CA . ASN B 2 350 ? 144.306 153.909 119.733 1.00 80.62 350 ASN B CA 1
ATOM 10087 C C . ASN B 2 350 ? 143.757 153.011 118.612 1.00 80.62 350 ASN B C 1
ATOM 10088 O O . ASN B 2 350 ? 143.482 153.489 117.514 1.00 80.62 350 ASN B O 1
ATOM 10099 N N . ASP B 2 351 ? 143.601 151.711 118.851 1.00 83.75 351 ASP B N 1
ATOM 10100 C CA . ASP B 2 351 ? 143.151 150.780 117.809 1.00 83.75 351 ASP B CA 1
ATOM 10101 C C . ASP B 2 351 ? 141.649 150.857 117.481 1.00 83.75 351 ASP B C 1
ATOM 10102 O O . ASP B 2 351 ? 141.232 150.410 116.416 1.00 83.75 351 ASP B O 1
ATOM 10111 N N . PHE B 2 352 ? 140.816 151.381 118.373 1.00 91.15 352 PHE B N 1
ATOM 10112 C CA . PHE B 2 352 ? 139.359 151.285 118.259 1.00 91.15 352 PHE B CA 1
ATOM 10113 C C . PHE B 2 352 ? 138.731 152.372 117.389 1.00 91.15 352 PHE B C 1
ATOM 10114 O O . PHE B 2 352 ? 137.690 152.133 116.782 1.00 91.15 352 PHE B O 1
ATOM 10131 N N . LEU B 2 353 ? 139.346 153.554 117.318 1.00 92.41 353 LEU B N 1
ATOM 10132 C CA . LEU B 2 353 ? 138.830 154.744 116.631 1.00 92.41 353 LEU B CA 1
ATOM 10133 C C . LEU B 2 353 ? 139.852 155.271 115.609 1.00 92.41 353 LEU B C 1
ATOM 10134 O O . LEU B 2 353 ? 141.052 155.204 115.866 1.00 92.41 353 LEU B O 1
ATOM 10150 N N . PRO B 2 354 ? 139.442 155.868 114.484 1.00 89.18 354 PRO B N 1
ATOM 10151 C CA . PRO B 2 354 ? 140.365 156.593 113.621 1.00 89.18 354 PRO B CA 1
ATOM 10152 C C . PRO B 2 354 ? 140.884 157.848 114.332 1.00 89.18 354 PRO B C 1
ATOM 10153 O O . PRO B 2 354 ? 140.137 158.508 115.049 1.00 89.18 354 PRO B O 1
ATOM 10164 N N . HIS B 2 355 ? 142.152 158.213 114.167 1.00 86.51 355 HIS B N 1
ATOM 10165 C CA . HIS B 2 355 ? 142.715 159.383 114.851 1.00 86.51 355 HIS B CA 1
ATOM 10166 C C . HIS B 2 355 ? 142.240 160.707 114.232 1.00 86.51 355 HIS B C 1
ATOM 10167 O O . HIS B 2 355 ? 142.011 160.785 113.026 1.00 86.51 355 HIS B O 1
ATOM 10181 N N . LEU B 2 356 ? 142.090 161.755 115.049 1.00 91.26 356 LEU B N 1
ATOM 10182 C CA . LEU B 2 356 ? 141.609 163.068 114.600 1.00 91.26 356 LEU B CA 1
ATOM 10183 C C . LEU B 2 356 ? 142.497 163.658 113.495 1.00 91.26 356 LEU B C 1
ATOM 10184 O O . LEU B 2 356 ? 143.714 163.507 113.564 1.00 91.26 356 LEU B O 1
ATOM 10200 N N . PRO B 2 357 ? 141.957 164.410 112.524 1.00 90.56 357 PRO B N 1
ATOM 10201 C CA . PRO B 2 357 ? 142.759 165.059 111.485 1.00 90.56 357 PRO B CA 1
ATOM 10202 C C . PRO B 2 357 ? 143.859 165.972 112.036 1.00 90.56 357 PRO B C 1
ATOM 10203 O O . PRO B 2 357 ? 144.945 166.072 111.469 1.00 90.56 357 PRO B O 1
ATOM 10214 N N . ALA B 2 358 ? 143.588 166.632 113.159 1.00 90.35 358 ALA B N 1
ATOM 10215 C CA . ALA B 2 358 ? 144.495 167.583 113.787 1.00 90.35 358 ALA B CA 1
ATOM 10216 C C . ALA B 2 358 ? 145.681 166.946 114.536 1.00 90.35 358 ALA B C 1
ATOM 10217 O O . ALA B 2 358 ? 146.559 167.680 114.980 1.00 90.35 358 ALA B O 1
ATOM 10224 N N . LEU B 2 359 ? 145.717 165.621 114.731 1.00 90.56 359 LEU B N 1
ATOM 10225 C CA . LEU B 2 359 ? 146.692 164.970 115.609 1.00 90.56 359 LEU B CA 1
ATOM 10226 C C . LEU B 2 359 ? 147.372 163.754 114.970 1.00 90.56 359 LEU B C 1
ATOM 10227 O O . LEU B 2 359 ? 146.728 162.806 114.535 1.00 90.56 359 LEU B O 1
ATOM 10243 N N . GLU B 2 360 ? 148.695 163.731 115.029 1.00 86.64 360 GLU B N 1
ATOM 10244 C CA . GLU B 2 360 ? 149.518 162.540 114.842 1.00 86.64 360 GLU B CA 1
ATOM 10245 C C . GLU B 2 360 ? 150.610 162.535 115.910 1.00 86.64 360 GLU B C 1
ATOM 10246 O O . GLU B 2 360 ? 151.201 163.574 116.203 1.00 86.64 360 GLU B O 1
ATOM 10258 N N . ILE B 2 361 ? 150.928 161.377 116.492 1.00 83.28 361 ILE B N 1
ATOM 10259 C CA . ILE B 2 361 ? 151.900 161.321 117.593 1.00 83.28 361 ILE B CA 1
ATOM 10260 C C . ILE B 2 361 ? 153.295 161.803 117.166 1.00 83.28 361 ILE B C 1
ATOM 10261 O O . ILE B 2 361 ? 154.007 162.417 117.956 1.00 83.28 361 ILE B O 1
ATOM 10277 N N . ARG B 2 362 ? 153.646 161.639 115.883 1.00 81.44 362 ARG B N 1
ATOM 10278 C CA . ARG B 2 362 ? 154.885 162.164 115.280 1.00 81.44 362 ARG B CA 1
ATOM 10279 C C . ARG B 2 362 ? 155.022 163.689 115.368 1.00 81.44 362 ARG B C 1
ATOM 10280 O O . ARG B 2 362 ? 156.134 164.207 115.363 1.00 81.44 362 ARG B O 1
ATOM 10301 N N . GLU B 2 363 ? 153.911 164.413 115.465 1.00 81.96 363 GLU B N 1
ATOM 10302 C CA . GLU B 2 363 ? 153.878 165.877 115.579 1.00 81.96 363 GLU B CA 1
ATOM 10303 C C . GLU B 2 363 ? 153.888 166.363 117.038 1.00 81.96 363 GLU B C 1
ATOM 10304 O O . GLU B 2 363 ? 153.637 167.537 117.302 1.00 81.96 363 GLU B O 1
ATOM 10316 N N . ASN B 2 364 ? 154.137 165.470 118.001 1.00 85.28 364 ASN B N 1
ATOM 10317 C CA . ASN B 2 364 ? 154.015 165.740 119.436 1.00 85.28 364 ASN B CA 1
ATOM 10318 C C . ASN B 2 364 ? 152.613 166.214 119.856 1.00 85.28 364 ASN B C 1
ATOM 10319 O O . ASN B 2 364 ? 152.471 167.066 120.731 1.00 85.28 364 ASN B O 1
ATOM 10330 N N . GLY B 2 365 ? 151.550 165.642 119.286 1.00 87.97 365 GLY B N 1
ATOM 10331 C CA . GLY B 2 365 ? 150.177 165.977 119.678 1.00 87.97 365 GLY B CA 1
ATOM 10332 C C . GLY B 2 365 ? 149.904 165.819 121.182 1.00 87.97 365 GLY B C 1
ATOM 10333 O O . GLY B 2 365 ? 149.134 166.587 121.759 1.00 87.97 365 GLY B O 1
ATOM 10337 N N . ILE B 2 366 ? 150.600 164.898 121.854 1.00 90.23 366 ILE B N 1
ATOM 10338 C CA . ILE B 2 366 ? 150.504 164.736 123.310 1.00 90.23 366 ILE B CA 1
ATOM 10339 C C . ILE B 2 366 ? 150.967 166.007 124.033 1.00 90.23 366 ILE B C 1
ATOM 10340 O O . ILE B 2 366 ? 150.345 166.424 125.008 1.00 90.23 366 ILE B O 1
ATOM 10356 N N . ASP B 2 367 ? 152.010 166.678 123.552 1.00 91.11 367 ASP B N 1
ATOM 10357 C CA . ASP B 2 367 ? 152.453 167.938 124.155 1.00 91.11 367 ASP B CA 1
ATOM 10358 C C . ASP B 2 367 ? 151.408 169.039 123.969 1.00 91.11 367 ASP B C 1
ATOM 10359 O O . ASP B 2 367 ? 151.110 169.762 124.915 1.00 91.11 367 ASP B O 1
ATOM 10368 N N . THR B 2 368 ? 150.801 169.134 122.785 1.00 91.89 368 THR B N 1
ATOM 10369 C CA . THR B 2 368 ? 149.766 170.135 122.505 1.00 91.89 368 THR B CA 1
ATOM 10370 C C . THR B 2 368 ? 148.590 169.977 123.453 1.00 91.89 368 THR B C 1
ATOM 10371 O O . THR B 2 368 ? 148.179 170.939 124.098 1.00 91.89 368 THR B O 1
ATOM 10382 N N . LEU B 2 369 ? 148.076 168.761 123.619 1.00 94.46 369 LEU B N 1
ATOM 10383 C CA . LEU B 2 369 ? 147.007 168.517 124.577 1.00 94.46 369 LEU B CA 1
ATOM 10384 C C . LEU B 2 369 ? 147.454 168.720 126.026 1.00 94.46 369 LEU B C 1
ATOM 10385 O O . LEU B 2 369 ? 146.695 169.250 126.832 1.00 94.46 369 LEU B O 1
ATOM 10401 N N . THR B 2 370 ? 148.690 168.368 126.373 1.00 94.96 370 THR B N 1
ATOM 10402 C CA . THR B 2 370 ? 149.199 168.603 127.724 1.00 94.96 370 THR B CA 1
ATOM 10403 C C . THR B 2 370 ? 149.232 170.092 128.027 1.00 94.96 370 THR B C 1
ATOM 10404 O O . THR B 2 370 ? 148.749 170.508 129.072 1.00 94.96 370 THR B O 1
ATOM 10415 N N . ALA B 2 371 ? 149.733 170.921 127.113 1.00 94.13 371 ALA B N 1
ATOM 10416 C CA . ALA B 2 371 ? 149.748 172.365 127.300 1.00 94.13 371 ALA B CA 1
ATOM 10417 C C . ALA B 2 371 ? 148.328 172.921 127.507 1.00 94.13 371 ALA B C 1
ATOM 10418 O O . ALA B 2 371 ? 148.081 173.676 128.446 1.00 94.13 371 ALA B O 1
ATOM 10425 N N . ILE B 2 372 ? 147.368 172.483 126.691 1.00 94.61 372 ILE B N 1
ATOM 10426 C CA . ILE B 2 372 ? 145.970 172.878 126.842 1.00 94.61 372 ILE B CA 1
ATOM 10427 C C . ILE B 2 372 ? 145.436 172.460 128.210 1.00 94.61 372 ILE B C 1
ATOM 10428 O O . ILE B 2 372 ? 144.763 173.251 128.869 1.00 94.61 372 ILE B O 1
ATOM 10444 N N . TRP B 2 373 ? 145.743 171.249 128.671 1.00 96.95 373 TRP B N 1
ATOM 10445 C CA . TRP B 2 373 ? 145.302 170.765 129.980 1.00 96.95 373 TRP B CA 1
ATOM 10446 C C . TRP B 2 373 ? 145.897 171.586 131.125 1.00 96.95 373 TRP B C 1
ATOM 10447 O O . TRP B 2 373 ? 145.144 172.099 131.952 1.00 96.95 373 TRP B O 1
ATOM 10468 N N . LYS B 2 374 ? 147.213 171.825 131.136 1.00 95.33 374 LYS B N 1
ATOM 10469 C CA . LYS B 2 374 ? 147.856 172.673 132.153 1.00 95.33 374 LYS B CA 1
ATOM 10470 C C . LYS B 2 374 ? 147.288 174.091 132.160 1.00 95.33 374 LYS B C 1
ATOM 10471 O O . LYS B 2 374 ? 147.134 174.674 133.227 1.00 95.33 374 LYS B O 1
ATOM 10490 N N . ASP B 2 375 ? 146.923 174.639 131.007 1.00 93.45 375 ASP B N 1
ATOM 10491 C CA . ASP B 2 375 ? 146.322 175.972 130.920 1.00 93.45 375 ASP B CA 1
ATOM 10492 C C . ASP B 2 375 ? 144.857 176.035 131.381 1.00 93.45 375 ASP B C 1
ATOM 10493 O O . ASP B 2 375 ? 144.389 177.106 131.758 1.00 93.45 375 ASP B O 1
ATOM 10502 N N . ASN B 2 376 ? 144.120 174.924 131.384 1.00 95.46 376 ASN B N 1
ATOM 10503 C CA . ASN B 2 376 ? 142.718 174.899 131.814 1.00 95.46 376 ASN B CA 1
ATOM 10504 C C . ASN B 2 376 ? 142.508 174.286 133.200 1.00 95.46 376 ASN B C 1
ATOM 10505 O O . ASN B 2 376 ? 141.491 174.552 133.838 1.00 95.46 376 ASN B O 1
ATOM 10516 N N . LEU B 2 377 ? 143.460 173.512 133.716 1.00 96.49 377 LEU B N 1
ATOM 10517 C CA . LEU B 2 377 ? 143.373 172.909 135.044 1.00 96.49 377 LEU B CA 1
ATOM 10518 C C . LEU B 2 377 ? 143.076 173.927 136.170 1.00 96.49 377 LEU B C 1
ATOM 10519 O O . LEU B 2 377 ? 142.274 173.607 137.041 1.00 96.49 377 LEU B O 1
ATOM 10535 N N . PRO B 2 378 ? 143.602 175.169 136.158 1.00 95.33 378 PRO B N 1
ATOM 10536 C CA . PRO B 2 378 ? 143.220 176.188 137.128 1.00 95.33 378 PRO B CA 1
ATOM 10537 C C . PRO B 2 378 ? 141.744 176.608 137.115 1.00 95.33 378 PRO B C 1
ATOM 10538 O O . PRO B 2 378 ? 141.300 177.204 138.090 1.00 95.33 378 PRO B O 1
ATOM 10549 N N . ILE B 2 379 ? 140.977 176.350 136.049 1.00 94.22 379 ILE B N 1
ATOM 10550 C CA . ILE B 2 379 ? 139.598 176.856 135.898 1.00 94.22 379 ILE B CA 1
ATOM 10551 C C . ILE B 2 379 ? 138.544 175.773 135.659 1.00 94.22 379 ILE B C 1
ATOM 10552 O O . ILE B 2 379 ? 137.357 176.038 135.824 1.00 94.22 379 ILE B O 1
ATOM 10568 N N . MET B 2 380 ? 138.937 174.542 135.332 1.00 93.88 380 MET B N 1
ATOM 10569 C CA . MET B 2 380 ? 138.011 173.409 135.251 1.00 93.88 380 MET B CA 1
ATOM 10570 C C . MET B 2 380 ? 137.432 172.994 136.612 1.00 93.88 380 MET B C 1
ATOM 10571 O O . MET B 2 380 ? 136.499 172.195 136.672 1.00 93.88 380 MET B O 1
ATOM 10585 N N . GLY B 2 381 ? 137.999 173.483 137.717 1.00 93.65 381 GLY B N 1
ATOM 10586 C CA . GLY B 2 381 ? 137.597 173.127 139.079 1.00 93.65 381 GLY B CA 1
ATOM 10587 C C . GLY B 2 381 ? 137.985 171.707 139.507 1.00 93.65 381 GLY B C 1
ATOM 10588 O O . GLY B 2 381 ? 137.602 171.271 140.592 1.00 93.65 381 GLY B O 1
ATOM 10592 N N . GLY B 2 382 ? 138.727 170.976 138.676 1.00 96.71 382 GLY B N 1
ATOM 10593 C CA . GLY B 2 382 ? 139.207 169.628 138.971 1.00 96.71 382 GLY B CA 1
ATOM 10594 C C . GLY B 2 382 ? 139.754 168.895 137.745 1.00 96.71 382 GLY B C 1
ATOM 10595 O O . GLY B 2 382 ? 139.761 169.420 136.633 1.00 96.71 382 GLY B O 1
ATOM 10599 N N . TYR B 2 383 ? 140.215 167.670 137.958 1.00 98.05 383 TYR B N 1
ATOM 10600 C CA . TYR B 2 383 ? 140.784 166.794 136.941 1.00 98.05 383 TYR B CA 1
ATOM 10601 C C . TYR B 2 383 ? 139.750 166.320 135.910 1.00 98.05 383 TYR B C 1
ATOM 10602 O O . TYR B 2 383 ? 138.548 166.300 136.182 1.00 98.05 383 TYR B O 1
ATOM 10620 N N . LEU B 2 384 ? 140.214 165.920 134.725 1.00 97.53 384 LEU B N 1
ATOM 10621 C CA . LEU B 2 384 ? 139.389 165.485 133.598 1.00 97.53 384 LEU B CA 1
ATOM 10622 C C . LEU B 2 384 ? 138.797 164.081 133.781 1.00 97.53 384 LEU B C 1
ATOM 10623 O O . LEU B 2 384 ? 137.702 163.811 133.292 1.00 97.53 384 LEU B O 1
ATOM 10639 N N . THR B 2 385 ? 139.478 163.191 134.495 1.00 98.30 385 THR B N 1
ATOM 10640 C CA . THR B 2 385 ? 139.067 161.792 134.690 1.00 98.30 385 THR B CA 1
ATOM 10641 C C . THR B 2 385 ? 138.904 161.416 136.167 1.00 98.30 385 THR B C 1
ATOM 10642 O O . THR B 2 385 ? 139.560 161.968 137.052 1.00 98.30 385 THR B O 1
ATOM 10653 N N . LYS B 2 386 ? 138.012 160.470 136.475 1.00 97.94 386 LYS B N 1
ATOM 10654 C CA . LYS B 2 386 ? 137.773 159.947 137.829 1.00 97.94 386 LYS B CA 1
ATOM 10655 C C . LYS B 2 386 ? 137.614 158.429 137.776 1.00 97.94 386 LYS B C 1
ATOM 10656 O O . LYS B 2 386 ? 136.576 157.930 137.354 1.00 97.94 386 LYS B O 1
ATOM 10675 N N . ASP B 2 387 ? 138.662 157.699 138.161 1.00 98.11 387 ASP B N 1
ATOM 10676 C CA . ASP B 2 387 ? 138.699 156.230 138.166 1.00 98.11 387 ASP B CA 1
ATOM 10677 C C . ASP B 2 387 ? 138.238 155.610 136.838 1.00 98.11 387 ASP B C 1
ATOM 10678 O O . ASP B 2 387 ? 137.429 154.687 136.792 1.00 98.11 387 ASP B O 1
ATOM 10687 N N . GLY B 2 388 ? 138.721 156.151 135.722 1.00 97.59 388 GLY B N 1
ATOM 10688 C CA . GLY B 2 388 ? 138.404 155.666 134.378 1.00 97.59 388 GLY B CA 1
ATOM 10689 C C . GLY B 2 388 ? 137.103 156.187 133.759 1.00 97.59 388 GLY B C 1
ATOM 10690 O O . GLY B 2 388 ? 136.887 155.970 132.571 1.00 97.59 388 GLY B O 1
ATOM 10694 N N . HIS B 2 389 ? 136.245 156.892 134.490 1.00 97.24 389 HIS B N 1
ATOM 10695 C CA . HIS B 2 389 ? 135.140 157.651 133.895 1.00 97.24 389 HIS B CA 1
ATOM 10696 C C . HIS B 2 389 ? 135.598 159.070 133.525 1.00 97.24 389 HIS B C 1
ATOM 10697 O O . HIS B 2 389 ? 136.387 159.679 134.248 1.00 97.24 389 HIS B O 1
ATOM 10711 N N . VAL B 2 390 ? 135.119 159.609 132.403 1.00 97.17 390 VAL B N 1
ATOM 10712 C CA . VAL B 2 390 ? 135.552 160.907 131.850 1.00 97.17 390 VAL B CA 1
ATOM 10713 C C . VAL B 2 390 ? 134.492 161.987 132.056 1.00 97.17 390 VAL B C 1
ATOM 10714 O O . VAL B 2 390 ? 133.316 161.761 131.795 1.00 97.17 390 VAL B O 1
ATOM 10727 N N . ASP B 2 391 ? 134.879 163.168 132.537 1.00 97.13 391 ASP B N 1
ATOM 10728 C CA . ASP B 2 391 ? 133.957 164.291 132.724 1.00 97.13 391 ASP B CA 1
ATOM 10729 C C . ASP B 2 391 ? 133.795 165.110 131.434 1.00 97.13 391 ASP B C 1
ATOM 10730 O O . ASP B 2 391 ? 134.646 165.926 131.075 1.00 97.13 391 ASP B O 1
ATOM 10739 N N . LEU B 2 392 ? 132.687 164.900 130.723 1.00 96.69 392 LEU B N 1
ATOM 10740 C CA . LEU B 2 392 ? 132.454 165.528 129.424 1.00 96.69 392 LEU B CA 1
ATOM 10741 C C . LEU B 2 392 ? 132.343 167.055 129.489 1.00 96.69 392 LEU B C 1
ATOM 10742 O O . LEU B 2 392 ? 132.690 167.731 128.524 1.00 96.69 392 LEU B O 1
ATOM 10758 N N . GLU B 2 393 ? 131.910 167.627 130.615 1.00 95.47 393 GLU B N 1
ATOM 10759 C CA . GLU B 2 393 ? 131.896 169.084 130.772 1.00 95.47 393 GLU B CA 1
ATOM 10760 C C . GLU B 2 393 ? 133.320 169.647 130.756 1.00 95.47 393 GLU B C 1
ATOM 10761 O O . GLU B 2 393 ? 133.589 170.651 130.099 1.00 95.47 393 GLU B O 1
ATOM 10773 N N . ARG B 2 394 ? 134.257 168.972 131.426 1.00 96.86 394 ARG B N 1
ATOM 10774 C CA . ARG B 2 394 ? 135.672 169.357 131.410 1.00 96.86 394 ARG B CA 1
ATOM 10775 C C . ARG B 2 394 ? 136.316 169.056 130.065 1.00 96.86 394 ARG B C 1
ATOM 10776 O O . ARG B 2 394 ? 137.098 169.864 129.580 1.00 96.86 394 ARG B O 1
ATOM 10797 N N . ALA B 2 395 ? 135.942 167.967 129.401 1.00 96.06 395 ALA B N 1
ATOM 10798 C CA . ALA B 2 395 ? 136.475 167.643 128.078 1.00 96.06 395 ALA B CA 1
ATOM 10799 C C . ALA B 2 395 ? 136.253 168.772 127.056 1.00 96.06 395 ALA B C 1
ATOM 10800 O O . ALA B 2 395 ? 137.125 169.034 126.231 1.00 96.06 395 ALA B O 1
ATOM 10807 N N . GLN B 2 396 ? 135.131 169.498 127.146 1.00 95.10 396 GLN B N 1
ATOM 10808 C CA . GLN B 2 396 ? 134.845 170.619 126.253 1.00 95.10 396 GLN B CA 1
ATOM 10809 C C . GLN B 2 396 ? 135.938 171.691 126.309 1.00 95.10 396 GLN B C 1
ATOM 10810 O O . GLN B 2 396 ? 136.316 172.221 125.271 1.00 95.10 396 GLN B O 1
ATOM 10824 N N . TYR B 2 397 ? 136.498 171.983 127.486 1.00 94.50 397 TYR B N 1
ATOM 10825 C CA . TYR B 2 397 ? 137.577 172.966 127.599 1.00 94.50 397 TYR B CA 1
ATOM 10826 C C . TYR B 2 397 ? 138.796 172.513 126.807 1.00 94.50 397 TYR B C 1
ATOM 10827 O O . TYR B 2 397 ? 139.384 173.311 126.082 1.00 94.50 397 TYR B O 1
ATOM 10845 N N . ILE B 2 398 ? 139.146 171.229 126.880 1.00 95.08 398 ILE B N 1
ATOM 10846 C CA . ILE B 2 398 ? 140.282 170.688 126.137 1.00 95.08 398 ILE B CA 1
ATOM 10847 C C . ILE B 2 398 ? 140.032 170.809 124.639 1.00 95.08 398 ILE B C 1
ATOM 10848 O O . ILE B 2 398 ? 140.867 171.321 123.898 1.00 95.08 398 ILE B O 1
ATOM 10864 N N . LEU B 2 399 ? 138.854 170.395 124.178 1.00 95.12 399 LEU B N 1
ATOM 10865 C CA . LEU B 2 399 ? 138.509 170.463 122.762 1.00 95.12 399 LEU B CA 1
ATOM 10866 C C . LEU B 2 399 ? 138.412 171.899 122.239 1.00 95.12 399 LEU B C 1
ATOM 10867 O O . LEU B 2 399 ? 138.878 172.164 121.138 1.00 95.12 399 LEU B O 1
ATOM 10883 N N . ASN B 2 400 ? 137.909 172.854 123.020 1.00 94.73 400 ASN B N 1
ATOM 10884 C CA . ASN B 2 400 ? 137.943 174.265 122.644 1.00 94.73 400 ASN B CA 1
ATOM 10885 C C . ASN B 2 400 ? 139.386 174.753 122.485 1.00 94.73 400 ASN B C 1
ATOM 10886 O O . ASN B 2 400 ? 139.715 175.398 121.492 1.00 94.73 400 ASN B O 1
ATOM 10897 N N . GLY B 2 401 ? 140.272 174.415 123.423 1.00 93.55 401 GLY B N 1
ATOM 10898 C CA . GLY B 2 401 ? 141.687 174.780 123.348 1.00 93.55 401 GLY B CA 1
ATOM 10899 C C . GLY B 2 401 ? 142.398 174.194 122.132 1.00 93.55 401 GLY B C 1
ATOM 10900 O O . GLY B 2 401 ? 143.313 174.814 121.593 1.00 93.55 401 GLY B O 1
ATOM 10904 N N . LEU B 2 402 ? 141.951 173.036 121.653 1.00 93.74 402 LEU B N 1
ATOM 10905 C CA . LEU B 2 402 ? 142.422 172.459 120.399 1.00 93.74 402 LEU B CA 1
ATOM 10906 C C . LEU B 2 402 ? 141.794 173.160 119.186 1.00 93.74 402 LEU B C 1
ATOM 10907 O O . LEU B 2 402 ? 142.492 173.512 118.238 1.00 93.74 402 LEU B O 1
ATOM 10923 N N . ALA B 2 403 ? 140.487 173.410 119.214 1.00 94.52 403 ALA B N 1
ATOM 10924 C CA . ALA B 2 403 ? 139.742 173.990 118.097 1.00 94.52 403 ALA B CA 1
ATOM 10925 C C . ALA B 2 403 ? 140.276 175.365 117.691 1.00 94.52 403 ALA B C 1
ATOM 10926 O O . ALA B 2 403 ? 140.385 175.666 116.505 1.00 94.52 403 ALA B O 1
ATOM 10933 N N . LYS B 2 404 ? 140.712 176.177 118.658 1.00 92.48 404 LYS B N 1
ATOM 10934 C CA . LYS B 2 404 ? 141.373 177.468 118.409 1.00 92.48 404 LYS B CA 1
ATOM 10935 C C . LYS B 2 404 ? 142.684 177.349 117.625 1.00 92.48 404 LYS B C 1
ATOM 10936 O O . LYS B 2 404 ? 143.188 178.354 117.129 1.00 92.48 404 LYS B O 1
ATOM 10955 N N . GLN B 2 405 ? 143.255 176.151 117.514 1.00 91.48 405 GLN B N 1
ATOM 10956 C CA . GLN B 2 405 ? 144.553 175.911 116.889 1.00 91.48 405 GLN B CA 1
ATOM 10957 C C . GLN B 2 405 ? 144.491 175.095 115.599 1.00 91.48 405 GLN B C 1
ATOM 10958 O O . GLN B 2 405 ? 145.473 175.098 114.866 1.00 91.48 405 GLN B O 1
ATOM 10972 N N . GLU B 2 406 ? 143.393 174.409 115.280 1.00 91.74 406 GLU B N 1
ATOM 10973 C CA . GLU B 2 406 ? 143.351 173.488 114.134 1.00 91.74 406 GLU B CA 1
ATOM 10974 C C . GLU B 2 406 ? 143.840 174.127 112.832 1.00 91.74 406 GLU B C 1
ATOM 10975 O O . GLU B 2 406 ? 144.734 173.596 112.180 1.00 91.74 406 GLU B O 1
ATOM 10987 N N . ASP B 2 407 ? 143.335 175.308 112.484 1.00 91.22 407 ASP B N 1
ATOM 10988 C CA . ASP B 2 407 ? 143.746 175.998 111.258 1.00 91.22 407 ASP B CA 1
ATOM 10989 C C . ASP B 2 407 ? 145.237 176.348 111.257 1.00 91.22 407 ASP B C 1
ATOM 10990 O O . ASP B 2 407 ? 145.888 176.328 110.212 1.00 91.22 407 ASP B O 1
ATOM 10999 N N . ALA B 2 408 ? 145.809 176.682 112.415 1.00 89.67 408 ALA B N 1
ATOM 11000 C CA . ALA B 2 408 ? 147.243 176.925 112.538 1.00 89.67 408 ALA B CA 1
ATOM 11001 C C . ALA B 2 408 ? 148.044 175.624 112.410 1.00 89.67 408 ALA B C 1
ATOM 11002 O O . ALA B 2 408 ? 149.076 175.595 111.746 1.00 89.67 408 ALA B O 1
ATOM 11009 N N . ILE B 2 409 ? 147.559 174.534 112.999 1.00 91.01 409 ILE B N 1
ATOM 11010 C CA . ILE B 2 409 ? 148.213 173.229 112.942 1.00 91.01 409 ILE B CA 1
ATOM 11011 C C . ILE B 2 409 ? 148.222 172.708 111.504 1.00 91.01 409 ILE B C 1
ATOM 11012 O O . ILE B 2 409 ? 149.267 172.278 111.023 1.00 91.01 409 ILE B O 1
ATOM 11028 N N . PHE B 2 410 ? 147.109 172.815 110.773 1.00 91.74 410 PHE B N 1
ATOM 11029 C CA . PHE B 2 410 ? 147.067 172.427 109.363 1.00 91.74 410 PHE B CA 1
ATOM 11030 C C . PHE B 2 410 ? 148.039 173.245 108.518 1.00 91.74 410 PHE B C 1
ATOM 11031 O O . PHE B 2 410 ? 148.790 172.670 107.729 1.00 91.74 410 PHE B O 1
ATOM 11048 N N . ARG B 2 411 ? 148.091 174.566 108.710 1.00 91.07 411 ARG B N 1
ATOM 11049 C CA . ARG B 2 411 ? 149.064 175.406 108.002 1.00 91.07 411 ARG B CA 1
ATOM 11050 C C . ARG B 2 411 ? 150.493 175.003 108.341 1.00 91.07 411 ARG B C 1
ATOM 11051 O O . ARG B 2 411 ? 151.284 174.789 107.428 1.00 91.07 411 ARG B O 1
ATOM 11072 N N . ARG B 2 412 ? 150.815 174.791 109.620 1.00 89.30 412 ARG B N 1
ATOM 11073 C CA . ARG B 2 412 ? 152.148 174.347 110.055 1.00 89.30 412 ARG B CA 1
ATOM 11074 C C . ARG B 2 412 ? 152.537 173.013 109.416 1.00 89.30 412 ARG B C 1
ATOM 11075 O O . ARG B 2 412 ? 153.615 172.910 108.836 1.00 89.30 412 ARG B O 1
ATOM 11096 N N . ARG B 2 413 ? 151.648 172.017 109.450 1.00 89.37 413 ARG B N 1
ATOM 11097 C CA . ARG B 2 413 ? 151.851 170.720 108.789 1.00 89.37 413 ARG B CA 1
ATOM 11098 C C . ARG B 2 413 ? 152.128 170.910 107.309 1.00 89.37 413 ARG B C 1
ATOM 11099 O O . ARG B 2 413 ? 153.150 170.444 106.818 1.00 89.37 413 ARG B O 1
ATOM 11120 N N . ARG B 2 414 ? 151.244 171.596 106.588 1.00 87.58 414 ARG B N 1
ATOM 11121 C CA . ARG B 2 414 ? 151.392 171.684 105.138 1.00 87.58 414 ARG B CA 1
ATOM 11122 C C . ARG B 2 414 ? 152.617 172.482 104.731 1.00 87.58 414 ARG B C 1
ATOM 11123 O O . ARG B 2 414 ? 153.305 172.072 103.807 1.00 87.58 414 ARG B O 1
ATOM 11144 N N . GLU B 2 415 ? 152.927 173.568 105.429 1.00 89.43 415 GLU B N 1
ATOM 11145 C CA . GLU B 2 415 ? 154.168 174.303 105.191 1.00 89.43 415 GLU B CA 1
ATOM 11146 C C . GLU B 2 415 ? 155.378 173.381 105.325 1.00 89.43 415 GLU B C 1
ATOM 11147 O O . GLU B 2 415 ? 156.190 173.308 104.408 1.00 89.43 415 GLU B O 1
ATOM 11159 N N . VAL B 2 416 ? 155.481 172.628 106.424 1.00 86.13 416 VAL B N 1
ATOM 11160 C CA . VAL B 2 416 ? 156.605 171.711 106.654 1.00 86.13 416 VAL B CA 1
ATOM 11161 C C . VAL B 2 416 ? 156.654 170.603 105.602 1.00 86.13 416 VAL B C 1
ATOM 11162 O O . VAL B 2 416 ? 157.720 170.331 105.056 1.00 86.13 416 VAL B O 1
ATOM 11175 N N . GLU B 2 417 ? 155.523 169.983 105.269 1.00 84.27 417 GLU B N 1
ATOM 11176 C CA . GLU B 2 417 ? 155.475 168.927 104.255 1.00 84.27 417 GLU B CA 1
ATOM 11177 C C . GLU B 2 417 ? 155.827 169.446 102.859 1.00 84.27 417 GLU B C 1
ATOM 11178 O O . GLU B 2 417 ? 156.701 168.889 102.205 1.00 84.27 417 GLU B O 1
ATOM 11190 N N . GLU B 2 418 ? 155.197 170.524 102.392 1.00 86.00 418 GLU B N 1
ATOM 11191 C CA . GLU B 2 418 ? 155.482 171.070 101.061 1.00 86.00 418 GLU B CA 1
ATOM 11192 C C . GLU B 2 418 ? 156.915 171.608 100.973 1.00 86.00 418 GLU B C 1
ATOM 11193 O O . GLU B 2 418 ? 157.569 171.415 99.951 1.00 86.00 418 GLU B O 1
ATOM 11205 N N . ARG B 2 419 ? 157.451 172.197 102.051 1.00 87.60 419 ARG B N 1
ATOM 11206 C CA . ARG B 2 419 ? 158.862 172.597 102.143 1.00 87.60 419 ARG B CA 1
ATOM 11207 C C . ARG B 2 419 ? 159.792 171.389 102.037 1.00 87.60 419 ARG B C 1
ATOM 11208 O O . ARG B 2 419 ? 160.703 171.391 101.210 1.00 87.60 419 ARG B O 1
ATOM 11229 N N . ARG B 2 420 ? 159.567 170.352 102.844 1.00 83.62 420 ARG B N 1
ATOM 11230 C CA . ARG B 2 420 ? 160.403 169.141 102.865 1.00 83.62 420 ARG B CA 1
ATOM 11231 C C . ARG B 2 420 ? 160.360 168.419 101.524 1.00 83.62 420 ARG B C 1
ATOM 11232 O O . ARG B 2 420 ? 161.403 168.155 100.937 1.00 83.62 420 ARG B O 1
ATOM 11253 N N . GLU B 2 421 ? 159.172 168.128 101.015 1.00 81.42 421 GLU B N 1
ATOM 11254 C CA . GLU B 2 421 ? 159.004 167.338 99.793 1.00 81.42 421 GLU B CA 1
ATOM 11255 C C . GLU B 2 421 ? 159.430 168.089 98.521 1.00 81.42 421 GLU B C 1
ATOM 11256 O O . GLU B 2 421 ? 159.821 167.452 97.547 1.00 81.42 421 GLU B O 1
ATOM 11268 N N . ALA B 2 422 ? 159.428 169.426 98.516 1.00 86.24 422 ALA B N 1
ATOM 11269 C CA . ALA B 2 422 ? 160.045 170.204 97.439 1.00 86.24 422 ALA B CA 1
ATOM 11270 C C . ALA B 2 422 ? 161.586 170.149 97.472 1.00 86.24 422 ALA B C 1
ATOM 11271 O O . ALA B 2 422 ? 162.226 170.213 96.421 1.00 86.24 422 ALA B O 1
ATOM 11278 N N . ASN B 2 423 ? 162.194 170.033 98.658 1.00 85.55 423 ASN B N 1
ATOM 11279 C CA . ASN B 2 423 ? 163.652 169.946 98.817 1.00 85.55 423 ASN B CA 1
ATOM 11280 C C . ASN B 2 423 ? 164.205 168.517 98.685 1.00 85.55 423 ASN B C 1
ATOM 11281 O O . ASN B 2 423 ? 165.350 168.338 98.267 1.00 85.55 423 ASN B O 1
ATOM 11292 N N . ALA B 2 424 ? 163.418 167.499 99.029 1.00 82.35 424 ALA B N 1
ATOM 11293 C CA . ALA B 2 424 ? 163.802 166.094 98.908 1.00 82.35 424 ALA B CA 1
ATOM 11294 C C . ALA B 2 424 ? 164.109 165.700 97.452 1.00 82.35 424 ALA B C 1
ATOM 11295 O O . ALA B 2 424 ? 163.419 166.109 96.509 1.00 82.35 424 ALA B O 1
ATOM 11302 N N . THR B 2 571 ? 144.501 166.824 97.657 1.00 50.00 571 THR B N 1
ATOM 11303 C CA . THR B 2 571 ? 143.295 166.866 96.820 1.00 50.00 571 THR B CA 1
ATOM 11304 C C . THR B 2 571 ? 142.088 167.443 97.561 1.00 50.00 571 THR B C 1
ATOM 11305 O O . THR B 2 571 ? 141.166 167.976 96.945 1.00 50.00 571 THR B O 1
ATOM 11316 N N . VAL B 2 572 ? 142.111 167.391 98.893 1.00 50.00 572 VAL B N 1
ATOM 11317 C CA . VAL B 2 572 ? 141.130 168.035 99.784 1.00 50.00 572 VAL B CA 1
ATOM 11318 C C . VAL B 2 572 ? 141.535 169.461 100.187 1.00 50.00 572 VAL B C 1
ATOM 11319 O O . VAL B 2 572 ? 140.679 170.287 100.502 1.00 50.00 572 VAL B O 1
ATOM 11332 N N . ARG B 2 573 ? 142.837 169.776 100.112 1.00 50.00 573 ARG B N 1
ATOM 11333 C CA . ARG B 2 573 ? 143.419 171.105 100.384 1.00 50.00 573 ARG B CA 1
ATOM 11334 C C . ARG B 2 573 ? 143.179 171.597 101.822 1.00 50.00 573 ARG B C 1
ATOM 11335 O O . ARG B 2 573 ? 142.530 172.620 102.023 1.00 50.00 573 ARG B O 1
ATOM 11339 N N . LEU B 2 574 ? 143.701 170.893 102.829 1.00 50.00 574 LEU B N 1
ATOM 11340 C CA . LEU B 2 574 ? 143.517 171.229 104.259 1.00 50.00 574 LEU B CA 1
ATOM 11341 C C . LEU B 2 574 ? 144.077 172.602 104.681 1.00 50.00 574 LEU B C 1
ATOM 11342 O O . LEU B 2 574 ? 143.714 173.126 105.728 1.00 50.00 574 LEU B O 1
ATOM 11358 N N . TRP B 2 575 ? 144.995 173.164 103.901 1.00 50.00 575 TRP B N 1
ATOM 11359 C CA . TRP B 2 575 ? 145.700 174.417 104.174 1.00 50.00 575 TRP B CA 1
ATOM 11360 C C . TRP B 2 575 ? 145.072 175.647 103.511 1.00 50.00 575 TRP B C 1
ATOM 11361 O O . TRP B 2 575 ? 145.467 176.769 103.808 1.00 50.00 575 TRP B O 1
ATOM 11382 N N . GLU B 2 576 ? 144.123 175.464 102.602 1.00 50.00 576 GLU B N 1
ATOM 11383 C CA . GLU B 2 576 ? 143.385 176.555 101.958 1.00 50.00 576 GLU B CA 1
ATOM 11384 C C . GLU B 2 576 ? 142.095 176.878 102.730 1.00 50.00 576 GLU B C 1
ATOM 11385 O O . GLU B 2 576 ? 141.702 176.153 103.638 1.00 50.00 576 GLU B O 1
ATOM 11397 N N . GLU B 2 577 ? 141.397 177.961 102.405 1.00 50.00 577 GLU B N 1
ATOM 11398 C CA . GLU B 2 577 ? 140.094 178.259 103.013 1.00 50.00 577 GLU B CA 1
ATOM 11399 C C . GLU B 2 577 ? 139.002 177.256 102.590 1.00 50.00 577 GLU B C 1
ATOM 11400 O O . GLU B 2 577 ? 139.162 176.487 101.636 1.00 50.00 577 GLU B O 1
ATOM 11412 N N . GLY B 2 578 ? 137.875 177.239 103.309 1.00 50.00 578 GLY B N 1
ATOM 11413 C CA . GLY B 2 578 ? 136.738 176.346 103.032 1.00 50.00 578 GLY B CA 1
ATOM 11414 C C . GLY B 2 578 ? 137.037 174.856 103.224 1.00 50.00 578 GLY B C 1
ATOM 11415 O O . GLY B 2 578 ? 136.268 173.999 102.794 1.00 50.00 578 GLY B O 1
ATOM 11419 N N . TYR B 2 579 ? 138.167 174.538 103.848 1.00 93.85 579 TYR B N 1
ATOM 11420 C CA . TYR B 2 579 ? 138.775 173.209 103.852 1.00 93.85 579 TYR B CA 1
ATOM 11421 C C . TYR B 2 579 ? 137.862 172.106 104.392 1.00 93.85 579 TYR B C 1
ATOM 11422 O O . TYR B 2 579 ? 137.901 170.981 103.900 1.00 93.85 579 TYR B O 1
ATOM 11440 N N . ALA B 2 580 ? 137.016 172.422 105.367 1.00 94.52 580 ALA B N 1
ATOM 11441 C CA . ALA B 2 580 ? 136.123 171.459 105.986 1.00 94.52 580 ALA B CA 1
ATOM 11442 C C . ALA B 2 580 ? 134.945 171.071 105.081 1.00 94.52 580 ALA B C 1
ATOM 11443 O O . ALA B 2 580 ? 134.474 169.939 105.146 1.00 94.52 580 ALA B O 1
ATOM 11450 N N . ASP B 2 581 ? 134.485 171.960 104.199 1.00 95.68 581 ASP B N 1
ATOM 11451 C CA . ASP B 2 581 ? 133.376 171.651 103.289 1.00 95.68 581 ASP B CA 1
ATOM 11452 C C . ASP B 2 581 ? 133.808 170.632 102.235 1.00 95.68 581 ASP B C 1
ATOM 11453 O O . ASP B 2 581 ? 133.114 169.644 101.997 1.00 95.68 581 ASP B O 1
ATOM 11462 N N . ARG B 2 582 ? 135.005 170.812 101.660 1.00 95.90 582 ARG B N 1
ATOM 11463 C CA . ARG B 2 582 ? 135.586 169.844 100.722 1.00 95.90 582 ARG B CA 1
ATOM 11464 C C . ARG B 2 582 ? 135.859 168.502 101.392 1.00 95.90 582 ARG B C 1
ATOM 11465 O O . ARG B 2 582 ? 135.621 167.460 100.789 1.00 95.90 582 ARG B O 1
ATOM 11486 N N . TYR B 2 583 ? 136.323 168.508 102.641 1.00 95.42 583 TYR B N 1
ATOM 11487 C CA . TYR B 2 583 ? 136.577 167.282 103.393 1.00 95.42 583 TYR B CA 1
ATOM 11488 C C . TYR B 2 583 ? 135.311 166.455 103.609 1.00 95.42 583 TYR B C 1
ATOM 11489 O O . TYR B 2 583 ? 135.279 165.280 103.245 1.00 95.42 583 TYR B O 1
ATOM 11507 N N . TYR B 2 584 ? 134.241 167.056 104.133 1.00 96.35 584 TYR B N 1
ATOM 11508 C CA . TYR B 2 584 ? 132.986 166.335 104.326 1.00 96.35 584 TYR B CA 1
ATOM 11509 C C . TYR B 2 584 ? 132.365 165.866 103.005 1.00 96.35 584 TYR B C 1
ATOM 11510 O O . TYR B 2 584 ? 131.853 164.748 102.948 1.00 96.35 584 TYR B O 1
ATOM 11528 N N . GLU B 2 585 ? 132.478 166.635 101.921 1.00 96.04 585 GLU B N 1
ATOM 11529 C CA . GLU B 2 585 ? 132.065 166.163 100.595 1.00 96.04 585 GLU B CA 1
ATOM 11530 C C . GLU B 2 585 ? 132.860 164.929 100.155 1.00 96.04 585 GLU B C 1
ATOM 11531 O O . GLU B 2 585 ? 132.285 163.879 99.876 1.00 96.04 585 GLU B O 1
ATOM 11543 N N . GLN B 2 586 ? 134.191 165.031 100.093 1.00 94.35 586 GLN B N 1
ATOM 11544 C CA . GLN B 2 586 ? 135.023 163.977 99.520 1.00 94.35 586 GLN B CA 1
ATOM 11545 C C . GLN B 2 586 ? 135.026 162.692 100.359 1.00 94.35 586 GLN B C 1
ATOM 11546 O O . GLN B 2 586 ? 134.992 161.602 99.785 1.00 94.35 586 GLN B O 1
ATOM 11560 N N . LYS B 2 587 ? 135.060 162.785 101.695 1.00 94.63 587 LYS B N 1
ATOM 11561 C CA . LYS B 2 587 ? 135.207 161.612 102.573 1.00 94.63 587 LYS B CA 1
ATOM 11562 C C . LYS B 2 587 ? 133.892 161.019 103.068 1.00 94.63 587 LYS B C 1
ATOM 11563 O O . LYS B 2 587 ? 133.773 159.799 103.131 1.00 94.63 587 LYS B O 1
ATOM 11582 N N . PHE B 2 588 ? 132.899 161.836 103.408 1.00 95.95 588 PHE B N 1
ATOM 11583 C CA . PHE B 2 588 ? 131.622 161.351 103.953 1.00 95.95 588 PHE B CA 1
ATOM 11584 C C . PHE B 2 588 ? 130.479 161.326 102.928 1.00 95.95 588 PHE B C 1
ATOM 11585 O O . PHE B 2 588 ? 129.422 160.768 103.218 1.00 95.95 588 PHE B O 1
ATOM 11602 N N . LYS B 2 589 ? 130.662 161.910 101.735 1.00 95.04 589 LYS B N 1
ATOM 11603 C CA . LYS B 2 589 ? 129.666 161.993 100.645 1.00 95.04 589 LYS B CA 1
ATOM 11604 C C . LYS B 2 589 ? 128.391 162.785 100.984 1.00 95.04 589 LYS B C 1
ATOM 11605 O O . LYS B 2 589 ? 127.443 162.772 100.199 1.00 95.04 589 LYS B O 1
ATOM 11624 N N . VAL B 2 590 ? 128.341 163.472 102.124 1.00 94.44 590 VAL B N 1
ATOM 11625 C CA . VAL B 2 590 ? 127.216 164.337 102.522 1.00 94.44 590 VAL B CA 1
ATOM 11626 C C . VAL B 2 590 ? 127.240 165.675 101.785 1.00 94.44 590 VAL B C 1
ATOM 11627 O O . VAL B 2 590 ? 128.285 166.125 101.324 1.00 94.44 590 VAL B O 1
ATOM 11640 N N . ASP B 2 591 ? 126.098 166.357 101.722 1.00 93.85 591 ASP B N 1
ATOM 11641 C CA . ASP B 2 591 ? 126.044 167.781 101.376 1.00 93.85 591 ASP B CA 1
ATOM 11642 C C . ASP B 2 591 ? 126.792 168.603 102.444 1.00 93.85 591 ASP B C 1
ATOM 11643 O O . ASP B 2 591 ? 126.392 168.566 103.611 1.00 93.85 591 ASP B O 1
ATOM 11652 N N . PRO B 2 592 ? 127.846 169.364 102.094 1.00 88.46 592 PRO B N 1
ATOM 11653 C CA . PRO B 2 592 ? 128.602 170.170 103.049 1.00 88.46 592 PRO B CA 1
ATOM 11654 C C . PRO B 2 592 ? 127.770 171.102 103.928 1.00 88.46 592 PRO B C 1
ATOM 11655 O O . PRO B 2 592 ? 128.188 171.412 105.043 1.00 88.46 592 PRO B O 1
ATOM 11666 N N . LYS B 2 593 ? 126.610 171.559 103.451 1.00 89.58 593 LYS B N 1
ATOM 11667 C CA . LYS B 2 593 ? 125.758 172.508 104.176 1.00 89.58 593 LYS B CA 1
ATOM 11668 C C . LYS B 2 593 ? 125.035 171.888 105.377 1.00 89.58 593 LYS B C 1
ATOM 11669 O O . LYS B 2 593 ? 124.521 172.626 106.213 1.00 89.58 593 LYS B O 1
ATOM 11673 N N . ASP B 2 594 ? 124.997 170.563 105.510 1.00 95.19 594 ASP B N 1
ATOM 11674 C CA . ASP B 2 594 ? 124.480 169.894 106.708 1.00 95.19 594 ASP B CA 1
ATOM 11675 C C . ASP B 2 594 ? 125.503 169.971 107.856 1.00 95.19 594 ASP B C 1
ATOM 11676 O O . ASP B 2 594 ? 126.413 169.150 107.963 1.00 95.19 594 ASP B O 1
ATOM 11685 N N . ILE B 2 595 ? 125.369 170.995 108.699 1.00 94.69 595 ILE B N 1
ATOM 11686 C CA . ILE B 2 595 ? 126.257 171.220 109.842 1.00 94.69 595 ILE B CA 1
ATOM 11687 C C . ILE B 2 595 ? 125.996 170.209 110.962 1.00 94.69 595 ILE B C 1
ATOM 11688 O O . ILE B 2 595 ? 126.934 169.699 111.571 1.00 94.69 595 ILE B O 1
ATOM 11704 N N . GLU B 2 596 ? 124.736 169.884 111.246 1.00 95.62 596 GLU B N 1
ATOM 11705 C CA . GLU B 2 596 ? 124.412 169.033 112.391 1.00 95.62 596 GLU B CA 1
ATOM 11706 C C . GLU B 2 596 ? 124.905 167.593 112.206 1.00 95.62 596 GLU B C 1
ATOM 11707 O O . GLU B 2 596 ? 125.272 166.944 113.184 1.00 95.62 596 GLU B O 1
ATOM 11719 N N . PHE B 2 597 ? 125.031 167.103 110.971 1.00 96.82 597 PHE B N 1
ATOM 11720 C CA . PHE B 2 597 ? 125.724 165.840 110.722 1.00 96.82 597 PHE B CA 1
ATOM 11721 C C . PHE B 2 597 ? 127.149 165.841 111.288 1.00 96.82 597 PHE B C 1
ATOM 11722 O O . PHE B 2 597 ? 127.560 164.875 111.931 1.00 96.82 597 PHE B O 1
ATOM 11739 N N . ARG B 2 598 ? 127.895 166.940 111.135 1.00 96.73 598 ARG B N 1
ATOM 11740 C CA . ARG B 2 598 ? 129.251 167.058 111.685 1.00 96.73 598 ARG B CA 1
ATOM 11741 C C . ARG B 2 598 ? 129.209 166.897 113.202 1.00 96.73 598 ARG B C 1
ATOM 11742 O O . ARG B 2 598 ? 129.959 166.112 113.776 1.00 96.73 598 ARG B O 1
ATOM 11763 N N . HIS B 2 599 ? 128.267 167.567 113.858 1.00 95.86 599 HIS B N 1
ATOM 11764 C CA . HIS B 2 599 ? 128.094 167.443 115.298 1.00 95.86 599 HIS B CA 1
ATOM 11765 C C . HIS B 2 599 ? 127.709 166.017 115.706 1.00 95.86 599 HIS B C 1
ATOM 11766 O O . HIS B 2 599 ? 128.210 165.516 116.708 1.00 95.86 599 HIS B O 1
ATOM 11780 N N . LYS B 2 600 ? 126.880 165.320 114.920 1.00 96.05 600 LYS B N 1
ATOM 11781 C CA . LYS B 2 600 ? 126.525 163.916 115.174 1.00 96.05 600 LYS B CA 1
ATOM 11782 C C . LYS B 2 600 ? 127.746 163.003 115.116 1.00 96.05 600 LYS B C 1
ATOM 11783 O O . LYS B 2 600 ? 127.940 162.193 116.019 1.00 96.05 600 LYS B O 1
ATOM 11802 N N . VAL B 2 601 ? 128.610 163.171 114.116 1.00 96.62 601 VAL B N 1
ATOM 11803 C CA . VAL B 2 601 ? 129.887 162.453 114.076 1.00 96.62 601 VAL B CA 1
ATOM 11804 C C . VAL B 2 601 ? 130.725 162.806 115.304 1.00 96.62 601 VAL B C 1
ATOM 11805 O O . VAL B 2 601 ? 131.246 161.913 115.965 1.00 96.62 601 VAL B O 1
ATOM 11818 N N . GLY B 2 602 ? 130.778 164.078 115.692 1.00 95.86 602 GLY B N 1
ATOM 11819 C CA . GLY B 2 602 ? 131.443 164.519 116.918 1.00 95.86 602 GLY B CA 1
ATOM 11820 C C . GLY B 2 602 ? 130.960 163.785 118.169 1.00 95.86 602 GLY B C 1
ATOM 11821 O O . GLY B 2 602 ? 131.751 163.181 118.887 1.00 95.86 602 GLY B O 1
ATOM 11825 N N . ARG B 2 603 ? 129.650 163.760 118.408 1.00 96.55 603 ARG B N 1
ATOM 11826 C CA . ARG B 2 603 ? 129.072 163.042 119.547 1.00 96.55 603 ARG B CA 1
ATOM 11827 C C . ARG B 2 603 ? 129.372 161.547 119.485 1.00 96.55 603 ARG B C 1
ATOM 11828 O O . ARG B 2 603 ? 129.723 160.961 120.501 1.00 96.55 603 ARG B O 1
ATOM 11849 N N . ALA B 2 604 ? 129.308 160.927 118.309 1.00 96.56 604 ALA B N 1
ATOM 11850 C CA . ALA B 2 604 ? 129.663 159.516 118.166 1.00 96.56 604 ALA B CA 1
ATOM 11851 C C . ALA B 2 604 ? 131.137 159.264 118.509 1.00 96.56 604 ALA B C 1
ATOM 11852 O O . ALA B 2 604 ? 131.465 158.283 119.168 1.00 96.56 604 ALA B O 1
ATOM 11859 N N . TYR B 2 605 ? 132.032 160.169 118.131 1.00 96.62 605 TYR B N 1
ATOM 11860 C CA . TYR B 2 605 ? 133.438 160.059 118.485 1.00 96.62 605 TYR B CA 1
ATOM 11861 C C . TYR B 2 605 ? 133.667 160.228 119.988 1.00 96.62 605 TYR B C 1
ATOM 11862 O O . TYR B 2 605 ? 134.401 159.455 120.594 1.00 96.62 605 TYR B O 1
ATOM 11880 N N . ALA B 2 606 ? 133.010 161.199 120.626 1.00 96.22 606 ALA B N 1
ATOM 11881 C CA . ALA B 2 606 ? 133.111 161.390 122.066 1.00 96.22 606 ALA B CA 1
ATOM 11882 C C . ALA B 2 606 ? 132.620 160.157 122.829 1.00 96.22 606 ALA B C 1
ATOM 11883 O O . ALA B 2 606 ? 133.258 159.734 123.788 1.00 96.22 606 ALA B O 1
ATOM 11890 N N . GLU B 2 607 ? 131.541 159.526 122.372 1.00 96.76 607 GLU B N 1
ATOM 11891 C CA . GLU B 2 607 ? 131.099 158.250 122.936 1.00 96.76 607 GLU B CA 1
ATOM 11892 C C . GLU B 2 607 ? 132.191 157.187 122.801 1.00 96.76 607 GLU B C 1
ATOM 11893 O O . GLU B 2 607 ? 132.481 156.468 123.753 1.00 96.76 607 GLU B O 1
ATOM 11905 N N . GLY B 2 608 ? 132.882 157.143 121.666 1.00 96.69 608 GLY B N 1
ATOM 11906 C CA . GLY B 2 608 ? 134.034 156.273 121.486 1.00 96.69 608 GLY B CA 1
ATOM 11907 C C . GLY B 2 608 ? 135.127 156.522 122.520 1.00 96.69 608 GLY B C 1
ATOM 11908 O O . GLY B 2 608 ? 135.586 155.590 123.173 1.00 96.69 608 GLY B O 1
ATOM 11912 N N . LEU B 2 609 ? 135.520 157.774 122.743 1.00 96.31 609 LEU B N 1
ATOM 11913 C CA . LEU B 2 609 ? 136.535 158.080 123.746 1.00 96.31 609 LEU B CA 1
ATOM 11914 C C . LEU B 2 609 ? 136.100 157.648 125.150 1.00 96.31 609 LEU B C 1
ATOM 11915 O O . LEU B 2 609 ? 136.919 157.163 125.927 1.00 96.31 609 LEU B O 1
ATOM 11931 N N . ALA B 2 610 ? 134.817 157.760 125.479 1.00 97.38 610 ALA B N 1
ATOM 11932 C CA . ALA B 2 610 ? 134.315 157.282 126.759 1.00 97.38 610 ALA B CA 1
ATOM 11933 C C . ALA B 2 610 ? 134.346 155.752 126.867 1.00 97.38 610 ALA B C 1
ATOM 11934 O O . ALA B 2 610 ? 134.635 155.228 127.938 1.00 97.38 610 ALA B O 1
ATOM 11941 N N . TRP B 2 611 ? 134.091 155.019 125.778 1.00 97.70 611 TRP B N 1
ATOM 11942 C CA . TRP B 2 611 ? 134.201 153.555 125.765 1.00 97.70 611 TRP B CA 1
ATOM 11943 C C . TRP B 2 611 ? 135.647 153.114 125.967 1.00 97.70 611 TRP B C 1
ATOM 11944 O O . TRP B 2 611 ? 135.911 152.274 126.823 1.00 97.70 611 TRP B O 1
ATOM 11965 N N . VAL B 2 612 ? 136.600 153.709 125.246 1.00 96.85 612 VAL B N 1
ATOM 11966 C CA . VAL B 2 612 ? 138.010 153.309 125.322 1.00 96.85 612 VAL B CA 1
ATOM 11967 C C . VAL B 2 612 ? 138.568 153.449 126.724 1.00 96.85 612 VAL B C 1
ATOM 11968 O O . VAL B 2 612 ? 139.203 152.520 127.212 1.00 96.85 612 VAL B O 1
ATOM 11981 N N . LEU B 2 613 ? 138.323 154.568 127.409 1.00 97.72 613 LEU B N 1
ATOM 11982 C CA . LEU B 2 613 ? 138.868 154.740 128.754 1.00 97.72 613 LEU B CA 1
ATOM 11983 C C . LEU B 2 613 ? 138.292 153.719 129.744 1.00 97.72 613 LEU B C 1
ATOM 11984 O O . LEU B 2 613 ? 139.052 153.090 130.479 1.00 97.72 613 LEU B O 1
ATOM 12000 N N . GLN B 2 614 ? 136.982 153.477 129.733 1.00 97.54 614 GLN B N 1
ATOM 12001 C CA . GLN B 2 614 ? 136.420 152.460 130.613 1.00 97.54 614 GLN B CA 1
ATOM 12002 C C . GLN B 2 614 ? 136.981 151.074 130.307 1.00 97.54 614 GLN B C 1
ATOM 12003 O O . GLN B 2 614 ? 137.294 150.350 131.245 1.00 97.54 614 GLN B O 1
ATOM 12017 N N . TYR B 2 615 ? 137.194 150.708 129.042 1.00 97.15 615 TYR B N 1
ATOM 12018 C CA . TYR B 2 615 ? 137.722 149.383 128.722 1.00 97.15 615 TYR B CA 1
ATOM 12019 C C . TYR B 2 615 ? 139.096 149.127 129.340 1.00 97.15 615 TYR B C 1
ATOM 12020 O O . TYR B 2 615 ? 139.393 148.004 129.736 1.00 97.15 615 TYR B O 1
ATOM 12038 N N . TYR B 2 616 ? 139.926 150.155 129.475 1.00 96.80 616 TYR B N 1
ATOM 12039 C CA . TYR B 2 616 ? 141.244 150.007 130.082 1.00 96.80 616 TYR B CA 1
ATOM 12040 C C . TYR B 2 616 ? 141.174 150.003 131.613 1.00 96.80 616 TYR B C 1
ATOM 12041 O O . TYR B 2 616 ? 141.829 149.175 132.244 1.00 96.80 616 TYR B O 1
ATOM 12059 N N . TYR B 2 617 ? 140.372 150.870 132.237 1.00 97.89 617 TYR B N 1
ATOM 12060 C CA . TYR B 2 617 ? 140.334 151.027 133.697 1.00 97.89 617 TYR B CA 1
ATOM 12061 C C . TYR B 2 617 ? 139.309 150.167 134.450 1.00 97.89 617 TYR B C 1
ATOM 12062 O O . TYR B 2 617 ? 139.475 149.975 135.647 1.00 97.89 617 TYR B O 1
ATOM 12080 N N . GLN B 2 618 ? 138.247 149.672 133.817 1.00 97.07 618 GLN B N 1
ATOM 12081 C CA . GLN B 2 618 ? 137.112 149.034 134.505 1.00 97.07 618 GLN B CA 1
ATOM 12082 C C . GLN B 2 618 ? 136.562 147.792 133.785 1.00 97.07 618 GLN B C 1
ATOM 12083 O O . GLN B 2 618 ? 135.418 147.394 134.008 1.00 97.07 618 GLN B O 1
ATOM 12097 N N . GLY B 2 619 ? 137.347 147.154 132.921 1.00 95.89 619 GLY B N 1
ATOM 12098 C CA . GLY B 2 619 ? 136.907 145.987 132.151 1.00 95.89 619 GLY B CA 1
ATOM 12099 C C . GLY B 2 619 ? 135.927 146.331 131.026 1.00 95.89 619 GLY B C 1
ATOM 12100 O O . GLY B 2 619 ? 135.519 147.475 130.865 1.00 95.89 619 GLY B O 1
ATOM 12104 N N . CYS B 2 620 ? 135.576 145.355 130.194 1.00 97.02 620 CYS B N 1
ATOM 12105 C CA . CYS B 2 620 ? 134.844 145.593 128.952 1.00 97.02 620 CYS B CA 1
ATOM 12106 C C . CYS B 2 620 ? 133.433 146.176 129.191 1.00 97.02 620 CYS B C 1
ATOM 12107 O O . CYS B 2 620 ? 132.589 145.475 129.758 1.00 97.02 620 CYS B O 1
ATOM 12115 N N . PRO B 2 621 ? 133.143 147.432 128.790 1.00 97.29 621 PRO B N 1
ATOM 12116 C CA . PRO B 2 621 ? 131.887 148.103 129.130 1.00 97.29 621 PRO B CA 1
ATOM 12117 C C . PRO B 2 621 ? 130.721 147.730 128.205 1.00 97.29 621 PRO B C 1
ATOM 12118 O O . PRO B 2 621 ? 129.563 147.799 128.609 1.00 97.29 621 PRO B O 1
ATOM 12129 N N . SER B 2 622 ? 131.004 147.303 126.974 1.00 98.19 622 SER B N 1
ATOM 12130 C CA . SER B 2 622 ? 130.021 146.752 126.039 1.00 98.19 622 SER B CA 1
ATOM 12131 C C . SER B 2 622 ? 130.703 145.913 124.971 1.00 98.19 622 SER B C 1
ATOM 12132 O O . SER B 2 622 ? 131.621 146.395 124.308 1.00 98.19 622 SER B O 1
ATOM 12140 N N . TRP B 2 623 ? 130.240 144.681 124.782 1.00 98.02 623 TRP B N 1
ATOM 12141 C CA . TRP B 2 623 ? 130.791 143.762 123.791 1.00 98.02 623 TRP B CA 1
ATOM 12142 C C . TRP B 2 623 ? 130.311 144.033 122.363 1.00 98.02 623 TRP B C 1
ATOM 12143 O O . TRP B 2 623 ? 130.928 143.534 121.427 1.00 98.02 623 TRP B O 1
ATOM 12164 N N . GLU B 2 624 ? 129.246 144.815 122.170 1.00 97.15 624 GLU B N 1
ATOM 12165 C CA . GLU B 2 624 ? 128.584 144.990 120.866 1.00 97.15 624 GLU B CA 1
ATOM 12166 C C . GLU B 2 624 ? 128.679 146.402 120.279 1.00 97.15 624 GLU B C 1
ATOM 12167 O O . GLU B 2 624 ? 128.370 146.595 119.106 1.00 97.15 624 GLU B O 1
ATOM 12179 N N . TRP B 2 625 ? 129.106 147.399 121.049 1.00 97.43 625 TRP B N 1
ATOM 12180 C CA . TRP B 2 625 ? 129.297 148.757 120.535 1.00 97.43 625 TRP B CA 1
ATOM 12181 C C . TRP B 2 625 ? 130.422 148.847 119.489 1.00 97.43 625 TRP B C 1
ATOM 12182 O O . TRP B 2 625 ? 131.413 148.128 119.582 1.00 97.43 625 TRP B O 1
ATOM 12203 N N . PHE B 2 626 ? 130.297 149.753 118.515 1.00 96.69 626 PHE B N 1
ATOM 12204 C CA . PHE B 2 626 ? 131.377 150.121 117.585 1.00 96.69 626 PHE B CA 1
ATOM 12205 C C . PHE B 2 626 ? 131.167 151.506 116.955 1.00 96.69 626 PHE B C 1
ATOM 12206 O O . PHE B 2 626 ? 130.053 152.023 116.925 1.00 96.69 626 PHE B O 1
ATOM 12223 N N . TYR B 2 627 ? 132.230 152.107 116.410 1.00 96.62 627 TYR B N 1
ATOM 12224 C CA . TYR B 2 627 ? 132.194 153.412 115.746 1.00 96.62 627 TYR B CA 1
ATOM 12225 C C . TYR B 2 627 ? 131.940 153.262 114.232 1.00 96.62 627 TYR B C 1
ATOM 12226 O O . TYR B 2 627 ? 132.761 152.652 113.553 1.00 96.62 627 TYR B O 1
ATOM 12244 N N . PRO B 2 628 ? 130.827 153.763 113.673 1.00 95.79 628 PRO B N 1
ATOM 12245 C CA . PRO B 2 628 ? 130.320 153.359 112.362 1.00 95.79 628 PRO B CA 1
ATOM 12246 C C . PRO B 2 628 ? 130.870 154.141 111.154 1.00 95.79 628 PRO B C 1
ATOM 12247 O O . PRO B 2 628 ? 130.217 154.173 110.111 1.00 95.79 628 PRO B O 1
ATOM 12258 N N . TYR B 2 629 ? 132.043 154.772 111.245 1.00 95.59 629 TYR B N 1
ATOM 12259 C CA . TYR B 2 629 ? 132.623 155.563 110.146 1.00 95.59 629 TYR B CA 1
ATOM 12260 C C . TYR B 2 629 ? 134.094 155.235 109.881 1.00 95.59 629 TYR B C 1
ATOM 12261 O O . TYR B 2 629 ? 134.849 154.910 110.794 1.00 95.59 629 TYR B O 1
ATOM 12279 N N . HIS B 2 630 ? 134.534 155.371 108.631 1.00 94.36 630 HIS B N 1
ATOM 12280 C CA . HIS B 2 630 ? 135.934 155.187 108.224 1.00 94.36 630 HIS B CA 1
ATOM 12281 C C . HIS B 2 630 ? 136.837 156.399 108.520 1.00 94.36 630 HIS B C 1
ATOM 12282 O O . HIS B 2 630 ? 138.042 156.333 108.294 1.00 94.36 630 HIS B O 1
ATOM 12296 N N . TYR B 2 631 ? 136.285 157.501 109.022 1.00 94.58 631 TYR B N 1
ATOM 12297 C CA . TYR B 2 631 ? 136.969 158.789 109.184 1.00 94.58 631 TYR B CA 1
ATOM 12298 C C . TYR B 2 631 ? 136.622 159.463 110.518 1.00 94.58 631 TYR B C 1
ATOM 12299 O O . TYR B 2 631 ? 135.704 159.037 111.218 1.00 94.58 631 TYR B O 1
ATOM 12317 N N . ALA B 2 632 ? 137.353 160.516 110.884 1.00 95.00 632 ALA B N 1
ATOM 12318 C CA . ALA B 2 632 ? 137.187 161.250 112.139 1.00 95.00 632 ALA B CA 1
ATOM 12319 C C . ALA B 2 632 ? 136.759 162.716 111.912 1.00 95.00 632 ALA B C 1
ATOM 12320 O O . ALA B 2 632 ? 137.151 163.315 110.913 1.00 95.00 632 ALA B O 1
ATOM 12327 N N . PRO B 2 633 ? 135.978 163.316 112.821 1.00 95.89 633 PRO B N 1
ATOM 12328 C CA . PRO B 2 633 ? 135.561 164.714 112.743 1.00 95.89 633 PRO B CA 1
ATOM 12329 C C . PRO B 2 633 ? 136.701 165.683 113.103 1.00 95.89 633 PRO B C 1
ATOM 12330 O O . PRO B 2 633 ? 137.725 165.260 113.633 1.00 95.89 633 PRO B O 1
ATOM 12341 N N . PHE B 2 634 ? 136.530 166.985 112.863 1.00 95.48 634 PHE B N 1
ATOM 12342 C CA . PHE B 2 634 ? 137.430 168.030 113.378 1.00 95.48 634 PHE B CA 1
ATOM 12343 C C . PHE B 2 634 ? 137.079 168.423 114.820 1.00 95.48 634 PHE B C 1
ATOM 12344 O O . PHE B 2 634 ? 135.928 168.300 115.235 1.00 95.48 634 PHE B O 1
ATOM 12361 N N . ALA B 2 635 ? 138.021 168.961 115.599 1.00 94.50 635 ALA B N 1
ATOM 12362 C CA . ALA B 2 635 ? 137.723 169.442 116.951 1.00 94.50 635 ALA B CA 1
ATOM 12363 C C . ALA B 2 635 ? 136.638 170.532 116.943 1.00 94.50 635 ALA B C 1
ATOM 12364 O O . ALA B 2 635 ? 135.774 170.551 117.817 1.00 94.50 635 ALA B O 1
ATOM 12371 N N . ALA B 2 636 ? 136.610 171.377 115.913 1.00 94.10 636 ALA B N 1
ATOM 12372 C CA . ALA B 2 636 ? 135.547 172.355 115.698 1.00 94.10 636 ALA B CA 1
ATOM 12373 C C . ALA B 2 636 ? 134.131 171.751 115.592 1.00 94.10 636 ALA B C 1
ATOM 12374 O O . ALA B 2 636 ? 133.146 172.476 115.705 1.00 94.10 636 ALA B O 1
ATOM 12381 N N . ASP B 2 637 ? 133.997 170.442 115.392 1.00 95.67 637 ASP B N 1
ATOM 12382 C CA . ASP B 2 637 ? 132.709 169.749 115.354 1.00 95.67 637 ASP B CA 1
ATOM 12383 C C . ASP B 2 637 ? 132.219 169.288 116.739 1.00 95.67 637 ASP B C 1
ATOM 12384 O O . ASP B 2 637 ? 131.069 168.870 116.864 1.00 95.67 637 ASP B O 1
ATOM 12393 N N . PHE B 2 638 ? 133.041 169.337 117.791 1.00 96.31 638 PHE B N 1
ATOM 12394 C CA . PHE B 2 638 ? 132.649 168.918 119.144 1.00 96.31 638 PHE B CA 1
ATOM 12395 C C . PHE B 2 638 ? 131.972 170.062 119.903 1.00 96.31 638 PHE B C 1
ATOM 12396 O O . PHE B 2 638 ? 132.623 170.874 120.557 1.00 96.31 638 PHE B O 1
ATOM 12413 N N . VAL B 2 639 ? 130.647 170.123 119.806 1.00 94.25 639 VAL B N 1
ATOM 12414 C CA . VAL B 2 639 ? 129.817 171.186 120.383 1.00 94.25 639 VAL B CA 1
ATOM 12415 C C . VAL B 2 639 ? 128.993 170.664 121.557 1.00 94.25 639 VAL B C 1
ATOM 12416 O O . VAL B 2 639 ? 128.296 169.658 121.443 1.00 94.25 639 VAL B O 1
ATOM 12429 N N . ASP B 2 640 ? 129.034 171.376 122.679 1.00 93.43 640 ASP B N 1
ATOM 12430 C CA . ASP B 2 640 ? 128.213 171.138 123.867 1.00 93.43 640 ASP B CA 1
ATOM 12431 C C . ASP B 2 640 ? 128.278 169.707 124.430 1.00 93.43 640 ASP B C 1
ATOM 12432 O O . ASP B 2 640 ? 127.260 169.121 124.794 1.00 93.43 640 ASP B O 1
ATOM 12441 N N . LEU B 2 641 ? 129.477 169.138 124.572 1.00 94.44 641 LEU B N 1
ATOM 12442 C CA . LEU B 2 641 ? 129.653 167.808 125.163 1.00 94.44 641 LEU B CA 1
ATOM 12443 C C . LEU B 2 641 ? 129.039 167.682 126.556 1.00 94.44 641 LEU B C 1
ATOM 12444 O O . LEU B 2 641 ? 128.551 166.615 126.911 1.00 94.44 641 LEU B O 1
ATOM 12460 N N . ALA B 2 642 ? 128.964 168.773 127.316 1.00 92.36 642 ALA B N 1
ATOM 12461 C CA . ALA B 2 642 ? 128.295 168.804 128.611 1.00 92.36 642 ALA B CA 1
ATOM 12462 C C . ALA B 2 642 ? 126.812 168.378 128.558 1.00 92.36 642 ALA B C 1
ATOM 12463 O O . ALA B 2 642 ? 126.262 167.966 129.578 1.00 92.36 642 ALA B O 1
ATOM 12470 N N . LYS B 2 643 ? 126.156 168.454 127.389 1.00 93.42 643 LYS B N 1
ATOM 12471 C CA . LYS B 2 643 ? 124.754 168.049 127.188 1.00 93.42 643 LYS B CA 1
ATOM 12472 C C . LYS B 2 643 ? 124.570 166.559 126.877 1.00 93.42 643 LYS B C 1
ATOM 12473 O O . LYS B 2 643 ? 123.433 166.096 126.819 1.00 93.42 643 LYS B O 1
ATOM 12492 N N . MET B 2 644 ? 125.638 165.800 126.637 1.00 94.34 644 MET B N 1
ATOM 12493 C CA . MET B 2 644 ? 125.525 164.385 126.265 1.00 94.34 644 MET B CA 1
ATOM 12494 C C . MET B 2 644 ? 125.061 163.478 127.410 1.00 94.34 644 MET B C 1
ATOM 12495 O O . MET B 2 644 ? 125.413 163.673 128.571 1.00 94.34 644 MET B O 1
ATOM 12509 N N . GLU B 2 645 ? 124.350 162.413 127.052 1.00 93.23 645 GLU B N 1
ATOM 12510 C CA . GLU B 2 645 ? 124.139 161.226 127.882 1.00 93.23 645 GLU B CA 1
ATOM 12511 C C . GLU B 2 645 ? 124.965 160.069 127.303 1.00 93.23 645 GLU B C 1
ATOM 12512 O O . GLU B 2 645 ? 124.828 159.748 126.122 1.00 93.23 645 GLU B O 1
ATOM 12524 N N . ILE B 2 646 ? 125.801 159.424 128.117 1.00 94.68 646 ILE B N 1
ATOM 12525 C CA . ILE B 2 646 ? 126.511 158.197 127.734 1.00 94.68 646 ILE B CA 1
ATOM 12526 C C . ILE B 2 646 ? 126.047 157.039 128.615 1.00 94.68 646 ILE B C 1
ATOM 12527 O O . ILE B 2 646 ? 126.213 157.072 129.836 1.00 94.68 646 ILE B O 1
ATOM 12543 N N . LYS B 2 647 ? 125.494 156.004 127.983 1.00 93.87 647 LYS B N 1
ATOM 12544 C CA . LYS B 2 647 ? 125.110 154.729 128.596 1.00 93.87 647 LYS B CA 1
ATOM 12545 C C . LYS B 2 647 ? 125.468 153.595 127.650 1.00 93.87 647 LYS B C 1
ATOM 12546 O O . LYS B 2 647 ? 125.286 153.721 126.441 1.00 93.87 647 LYS B O 1
ATOM 12565 N N . PHE B 2 648 ? 125.941 152.489 128.207 1.00 96.64 648 PHE B N 1
ATOM 12566 C CA . PHE B 2 648 ? 126.349 151.298 127.463 1.00 96.64 648 PHE B CA 1
ATOM 12567 C C . PHE B 2 648 ? 125.581 150.069 127.940 1.00 96.64 648 PHE B C 1
ATOM 12568 O O . PHE B 2 648 ? 125.311 149.916 129.130 1.00 96.64 648 PHE B O 1
ATOM 12585 N N . GLU B 2 649 ? 125.261 149.169 127.017 1.00 96.59 649 GLU B N 1
ATOM 12586 C CA . GLU B 2 649 ? 124.661 147.869 127.325 1.00 96.59 649 GLU B CA 1
ATOM 12587 C C . GLU B 2 649 ? 125.689 146.760 127.113 1.00 96.59 649 GLU B C 1
ATOM 12588 O O . GLU B 2 649 ? 126.420 146.761 126.120 1.00 96.59 649 GLU B O 1
ATOM 12600 N N . LYS B 2 650 ? 125.767 145.814 128.051 1.00 96.08 650 LYS B N 1
ATOM 12601 C CA . LYS B 2 650 ? 126.821 144.790 128.079 1.00 96.08 650 LYS B CA 1
ATOM 12602 C C . LYS B 2 650 ? 126.834 143.930 126.816 1.00 96.08 650 LYS B C 1
ATOM 12603 O O . LYS B 2 650 ? 127.909 143.650 126.290 1.00 96.08 650 LYS B O 1
ATOM 12622 N N . GLY B 2 651 ? 125.655 143.573 126.311 1.00 95.70 651 GLY B N 1
ATOM 12623 C CA . GLY B 2 651 ? 125.462 142.758 125.110 1.00 95.70 651 GLY B CA 1
ATOM 12624 C C . GLY B 2 651 ? 125.782 141.275 125.308 1.00 95.70 651 GLY B C 1
ATOM 12625 O O . GLY B 2 651 ? 126.040 140.823 126.425 1.00 95.70 651 GLY B O 1
ATOM 12629 N N . ARG B 2 652 ? 125.781 140.507 124.216 1.00 95.73 652 ARG B N 1
ATOM 12630 C CA . ARG B 2 652 ? 126.193 139.097 124.186 1.00 95.73 652 ARG B CA 1
ATOM 12631 C C . ARG B 2 652 ? 127.592 138.979 123.597 1.00 95.73 652 ARG B C 1
ATOM 12632 O O . ARG B 2 652 ? 127.859 139.511 122.524 1.00 95.73 652 ARG B O 1
ATOM 12653 N N . ILE B 2 653 ? 128.477 138.251 124.265 1.00 97.04 653 ILE B N 1
ATOM 12654 C CA . ILE B 2 653 ? 129.790 137.908 123.716 1.00 97.04 653 ILE B CA 1
ATOM 12655 C C . ILE B 2 653 ? 129.599 136.903 122.574 1.00 97.04 653 ILE B C 1
ATOM 12656 O O . ILE B 2 653 ? 128.921 135.895 122.759 1.00 97.04 653 ILE B O 1
ATOM 12672 N N . SER B 2 654 ? 130.176 137.151 121.402 1.00 96.68 654 SER B N 1
ATOM 12673 C CA . SER B 2 654 ? 130.048 136.271 120.233 1.00 96.68 654 SER B CA 1
ATOM 12674 C C . SER B 2 654 ? 130.583 134.860 120.504 1.00 96.68 654 SER B C 1
ATOM 12675 O O . SER B 2 654 ? 131.567 134.692 121.218 1.00 96.68 654 SER B O 1
ATOM 12683 N N . ARG B 2 655 ? 129.993 133.818 119.911 1.00 97.16 655 ARG B N 1
ATOM 12684 C CA . ARG B 2 655 ? 130.613 132.480 119.907 1.00 97.16 655 ARG B CA 1
ATOM 12685 C C . ARG B 2 655 ? 131.837 132.447 118.984 1.00 97.16 655 ARG B C 1
ATOM 12686 O O . ARG B 2 655 ? 131.878 133.215 118.028 1.00 97.16 655 ARG B O 1
ATOM 12707 N N . PRO B 2 656 ? 132.813 131.551 119.180 1.00 97.56 656 PRO B N 1
ATOM 12708 C CA . PRO B 2 656 ? 133.995 131.451 118.324 1.00 97.56 656 PRO B CA 1
ATOM 12709 C C . PRO B 2 656 ? 133.711 131.383 116.815 1.00 97.56 656 PRO B C 1
ATOM 12710 O O . PRO B 2 656 ? 134.339 132.113 116.050 1.00 97.56 656 PRO B O 1
ATOM 12721 N N . PHE B 2 657 ? 132.727 130.605 116.348 1.00 97.61 657 PHE B N 1
ATOM 12722 C CA . PHE B 2 657 ? 132.376 130.622 114.917 1.00 97.61 657 PHE B CA 1
ATOM 12723 C C . PHE B 2 657 ? 131.785 131.961 114.455 1.00 97.61 657 PHE B C 1
ATOM 12724 O O . PHE B 2 657 ? 132.032 132.394 113.329 1.00 97.61 657 PHE B O 1
ATOM 12741 N N . GLU B 2 658 ? 131.041 132.653 115.314 1.00 97.36 658 GLU B N 1
ATOM 12742 C CA . GLU B 2 658 ? 130.503 133.978 115.007 1.00 97.36 658 GLU B CA 1
ATOM 12743 C C . GLU B 2 658 ? 131.641 134.996 114.852 1.00 97.36 658 GLU B C 1
ATOM 12744 O O . GLU B 2 658 ? 131.569 135.865 113.983 1.00 97.36 658 GLU B O 1
ATOM 12756 N N . GLN B 2 659 ? 132.736 134.857 115.611 1.00 97.31 659 GLN B N 1
ATOM 12757 C CA . GLN B 2 659 ? 133.948 135.619 115.329 1.00 97.31 659 GLN B CA 1
ATOM 12758 C C . GLN B 2 659 ? 134.538 135.213 113.987 1.00 97.31 659 GLN B C 1
ATOM 12759 O 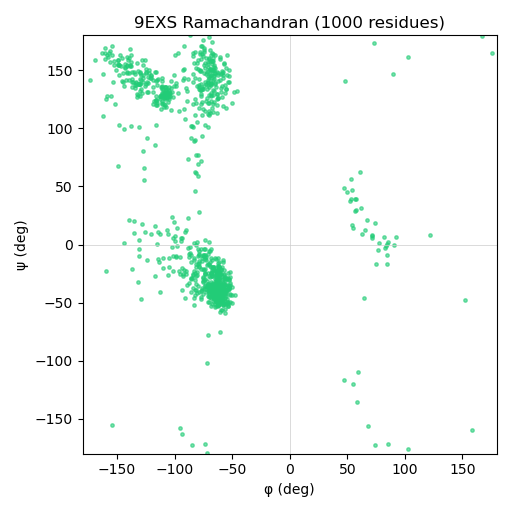O . GLN B 2 659 ? 134.756 136.082 113.147 1.00 97.31 659 GLN B O 1
ATOM 12773 N N . LEU B 2 660 ? 134.785 133.926 113.760 1.00 97.03 660 LEU B N 1
ATOM 12774 C CA . LEU B 2 660 ? 135.458 133.466 112.547 1.00 97.03 660 LEU B CA 1
ATOM 12775 C C . LEU B 2 660 ? 134.746 133.940 111.275 1.00 97.03 660 LEU B C 1
ATOM 12776 O O . LEU B 2 660 ? 135.386 134.475 110.377 1.00 97.03 660 LEU B O 1
ATOM 12792 N N . MET B 2 661 ? 133.420 133.847 111.215 1.00 97.06 661 MET B N 1
ATOM 12793 C CA . MET B 2 661 ? 132.675 134.365 110.068 1.00 97.06 661 MET B CA 1
ATOM 12794 C C . MET B 2 661 ? 132.663 135.892 109.974 1.00 97.06 661 MET B C 1
ATOM 12795 O O . MET B 2 661 ? 132.574 136.444 108.880 1.00 97.06 661 MET B O 1
ATOM 12809 N N . SER B 2 662 ? 132.798 136.610 111.082 1.00 96.68 662 SER B N 1
ATOM 12810 C CA . SER B 2 662 ? 132.889 138.073 111.053 1.00 96.68 662 SER B CA 1
ATOM 12811 C C . SER B 2 662 ? 134.226 138.582 110.514 1.00 96.68 662 SER B C 1
ATOM 12812 O O . SER B 2 662 ? 134.250 139.595 109.817 1.00 96.68 662 SER B O 1
ATOM 12820 N N . VAL B 2 663 ? 135.344 137.924 110.841 1.00 95.75 663 VAL B N 1
ATOM 12821 C CA . VAL B 2 663 ? 136.695 138.487 110.620 1.00 95.75 663 VAL B CA 1
ATOM 12822 C C . VAL B 2 663 ? 137.551 137.738 109.600 1.00 95.75 663 VAL B C 1
ATOM 12823 O O . VAL B 2 663 ? 138.737 138.029 109.481 1.00 95.75 663 VAL B O 1
ATOM 12836 N N . LEU B 2 664 ? 136.975 136.808 108.842 1.00 95.53 664 LEU B N 1
ATOM 12837 C CA . LEU B 2 664 ? 137.652 136.128 107.738 1.00 95.53 664 LEU B CA 1
ATOM 12838 C C . LEU B 2 664 ? 137.083 136.528 106.362 1.00 95.53 664 LEU B C 1
ATOM 12839 O O . LEU B 2 664 ? 135.868 136.516 106.176 1.00 95.53 664 LEU B O 1
ATOM 12855 N N . PRO B 2 665 ? 137.927 136.828 105.364 1.00 94.83 665 PRO B N 1
ATOM 12856 C CA . PRO B 2 665 ? 137.526 136.832 103.965 1.00 94.83 665 PRO B CA 1
ATOM 12857 C C . PRO B 2 665 ? 137.392 135.395 103.434 1.00 94.83 665 PRO B C 1
ATOM 12858 O O . PRO B 2 665 ? 137.937 134.447 104.002 1.00 94.83 665 PRO B O 1
ATOM 12869 N N . ALA B 2 666 ? 136.700 135.217 102.310 1.00 94.82 666 ALA B N 1
ATOM 12870 C CA . ALA B 2 666 ? 136.373 133.897 101.762 1.00 94.82 666 ALA B CA 1
ATOM 12871 C C . ALA B 2 666 ? 137.587 133.036 101.361 1.00 94.82 666 ALA B C 1
ATOM 12872 O O . ALA B 2 666 ? 137.470 131.811 101.263 1.00 94.82 666 ALA B O 1
ATOM 12879 N N . ALA B 2 667 ? 138.753 133.646 101.144 1.00 90.39 667 ALA B N 1
ATOM 12880 C CA . ALA B 2 667 ? 139.986 132.946 100.791 1.00 90.39 667 ALA B CA 1
ATOM 12881 C C . ALA B 2 667 ? 140.463 131.949 101.866 1.00 90.39 667 ALA B C 1
ATOM 12882 O O . ALA B 2 667 ? 141.039 130.919 101.528 1.00 90.39 667 ALA B O 1
ATOM 12889 N N . SER B 2 668 ? 140.209 132.214 103.150 1.00 91.23 668 SER B N 1
ATOM 12890 C CA . SER B 2 668 ? 140.705 131.402 104.274 1.00 91.23 668 SER B CA 1
ATOM 12891 C C . SER B 2 668 ? 139.692 130.387 104.816 1.00 91.23 668 SER B C 1
ATOM 12892 O O . SER B 2 668 ? 139.886 129.833 105.896 1.00 91.23 668 SER B O 1
ATOM 12900 N N . ARG B 2 669 ? 138.604 130.113 104.088 1.00 92.95 669 ARG B N 1
ATOM 12901 C CA . ARG B 2 669 ? 137.475 129.301 104.585 1.00 92.95 669 ARG B CA 1
ATOM 12902 C C . ARG B 2 669 ? 137.836 127.879 105.022 1.00 92.95 669 ARG B C 1
ATOM 12903 O O . ARG B 2 669 ? 137.126 127.295 105.831 1.00 92.95 669 ARG B O 1
ATOM 12924 N N . HIS B 2 670 ? 138.969 127.334 104.583 1.00 89.88 670 HIS B N 1
ATOM 12925 C CA . HIS B 2 670 ? 139.470 126.050 105.087 1.00 89.88 670 HIS B CA 1
ATOM 12926 C C . HIS B 2 670 ? 139.595 126.014 106.624 1.00 89.88 670 HIS B C 1
ATOM 12927 O O . HIS B 2 670 ? 139.534 124.939 107.218 1.00 89.88 670 HIS B O 1
ATOM 12941 N N . ALA B 2 671 ? 139.750 127.169 107.280 1.00 90.67 671 ALA B N 1
ATOM 12942 C CA . ALA B 2 671 ? 139.837 127.288 108.731 1.00 90.67 671 ALA B CA 1
ATOM 12943 C C . ALA B 2 671 ? 138.506 127.067 109.473 1.00 90.67 671 ALA B C 1
ATOM 12944 O O . ALA B 2 671 ? 138.531 126.958 110.697 1.00 90.67 671 ALA B O 1
ATOM 12951 N N . ILE B 2 672 ? 137.363 126.998 108.784 1.00 93.70 672 ILE B N 1
ATOM 12952 C CA . ILE B 2 672 ? 136.024 126.946 109.400 1.00 93.70 672 ILE B CA 1
ATOM 12953 C C . ILE B 2 672 ? 135.213 125.737 108.894 1.00 93.70 672 ILE B C 1
ATOM 12954 O O . ILE B 2 672 ? 135.541 125.199 107.833 1.00 93.70 672 ILE B O 1
ATOM 12970 N N . PRO B 2 673 ? 134.179 125.272 109.624 1.00 94.97 673 PRO B N 1
ATOM 12971 C CA . PRO B 2 673 ? 133.359 124.136 109.203 1.00 94.97 673 PRO B CA 1
ATOM 12972 C C . PRO B 2 673 ? 132.699 124.342 107.833 1.00 94.97 673 PRO B C 1
ATOM 12973 O O . PRO B 2 673 ? 132.241 125.438 107.506 1.00 94.97 673 PRO B O 1
ATOM 12984 N N . GLU B 2 674 ? 132.611 123.264 107.050 1.00 94.91 674 GLU B N 1
ATOM 12985 C CA . GLU B 2 674 ? 132.114 123.298 105.667 1.00 94.91 674 GLU B CA 1
ATOM 12986 C C . GLU B 2 674 ? 130.704 123.865 105.543 1.00 94.91 674 GLU B C 1
ATOM 12987 O O . GLU B 2 674 ? 130.370 124.493 104.541 1.00 94.91 674 GLU B O 1
ATOM 12999 N N . VAL B 2 675 ? 129.875 123.682 106.571 1.00 95.43 675 VAL B N 1
ATOM 13000 C CA . VAL B 2 675 ? 128.472 124.104 106.558 1.00 95.43 675 VAL B CA 1
ATOM 13001 C C . VAL B 2 675 ? 128.313 125.606 106.354 1.00 95.43 675 VAL B C 1
ATOM 13002 O O . VAL B 2 675 ? 127.262 126.047 105.902 1.00 95.43 675 VAL B O 1
ATOM 13015 N N . TYR B 2 676 ? 129.341 126.402 106.654 1.00 96.72 676 TYR B N 1
ATOM 13016 C CA . TYR B 2 676 ? 129.330 127.845 106.447 1.00 96.72 676 TYR B CA 1
ATOM 13017 C C . TYR B 2 676 ? 130.040 128.302 105.162 1.00 96.72 676 TYR B C 1
ATOM 13018 O O . TYR B 2 676 ? 129.897 129.461 104.782 1.00 96.72 676 TYR B O 1
ATOM 13036 N N . HIS B 2 677 ? 130.769 127.433 104.448 1.00 96.45 677 HIS B N 1
ATOM 13037 C CA . HIS B 2 677 ? 131.570 127.847 103.282 1.00 96.45 677 HIS B CA 1
ATOM 13038 C C . HIS B 2 677 ? 130.728 128.488 102.178 1.00 96.45 677 HIS B C 1
ATOM 13039 O O . HIS B 2 677 ? 131.127 129.504 101.615 1.00 96.45 677 HIS B O 1
ATOM 13053 N N . ASP B 2 678 ? 129.544 127.939 101.898 1.00 95.40 678 ASP B N 1
ATOM 13054 C CA . ASP B 2 678 ? 128.647 128.467 100.862 1.00 95.40 678 ASP B CA 1
ATOM 13055 C C . ASP B 2 678 ? 128.327 129.948 101.074 1.00 95.40 678 ASP B C 1
ATOM 13056 O O . ASP B 2 678 ? 128.304 130.725 100.120 1.00 95.40 678 ASP B O 1
ATOM 13065 N N . LEU B 2 679 ? 128.107 130.354 102.328 1.00 97.19 679 LEU B N 1
ATOM 13066 C CA . LEU B 2 679 ? 127.695 131.713 102.664 1.00 97.19 679 LEU B CA 1
ATOM 13067 C C . LEU B 2 679 ? 128.735 132.756 102.237 1.00 97.19 679 LEU B C 1
ATOM 13068 O O . LEU B 2 679 ? 128.362 133.884 101.919 1.00 97.19 679 LEU B O 1
ATOM 13084 N N . MET B 2 680 ? 130.013 132.375 102.198 1.00 97.27 680 MET B N 1
ATOM 13085 C CA . MET B 2 680 ? 131.125 133.243 101.821 1.00 97.27 680 MET B CA 1
ATOM 13086 C C . MET B 2 680 ? 131.310 133.391 100.302 1.00 97.27 680 MET B C 1
ATOM 13087 O O . MET B 2 680 ? 132.016 134.306 99.888 1.00 97.27 680 MET B O 1
ATOM 13101 N N . THR B 2 681 ? 130.738 132.518 99.457 1.00 96.10 681 THR B N 1
ATOM 13102 C CA . THR B 2 681 ? 131.060 132.494 98.006 1.00 96.10 681 THR B CA 1
ATOM 13103 C C . THR B 2 681 ? 129.875 132.329 97.057 1.00 96.10 681 THR B C 1
ATOM 13104 O O . THR B 2 681 ? 130.000 132.672 95.884 1.00 96.10 681 THR B O 1
ATOM 13115 N N . ASP B 2 682 ? 128.740 131.801 97.504 1.00 95.64 682 ASP B N 1
ATOM 13116 C CA . ASP B 2 682 ? 127.555 131.609 96.664 1.00 95.64 682 ASP B CA 1
ATOM 13117 C C . ASP B 2 682 ? 126.890 132.960 96.331 1.00 95.64 682 ASP B C 1
ATOM 13118 O O . ASP B 2 682 ? 126.457 133.650 97.255 1.00 95.64 682 ASP B O 1
ATOM 13122 N N . PRO B 2 683 ? 126.727 133.350 95.053 1.00 95.31 683 PRO B N 1
ATOM 13123 C CA . PRO B 2 683 ? 125.958 134.537 94.674 1.00 95.31 683 PRO B CA 1
ATOM 13124 C C . PRO B 2 683 ? 124.538 134.592 95.263 1.00 95.31 683 PRO B C 1
ATOM 13125 O O . PRO B 2 683 ? 123.967 135.671 95.394 1.00 95.31 683 PRO B O 1
ATOM 13136 N N . ASN B 2 684 ? 123.957 133.447 95.621 1.00 95.80 684 ASN B N 1
ATOM 13137 C CA . ASN B 2 684 ? 122.636 133.336 96.239 1.00 95.80 684 ASN B CA 1
ATOM 13138 C C . ASN B 2 684 ? 122.669 133.431 97.779 1.00 95.80 684 ASN B C 1
ATOM 13139 O O . ASN B 2 684 ? 121.615 133.393 98.415 1.00 95.80 684 ASN B O 1
ATOM 13143 N N . SER B 2 685 ? 123.848 133.538 98.402 1.00 96.64 685 SER B N 1
ATOM 13144 C CA . SER B 2 685 ? 123.985 133.665 99.862 1.00 96.64 685 SER B CA 1
ATOM 13145 C C . SER B 2 685 ? 123.250 134.908 100.383 1.00 96.64 685 SER B C 1
ATOM 13146 O O . SER B 2 685 ? 123.409 135.992 99.820 1.00 96.64 685 SER B O 1
ATOM 13154 N N . PRO B 2 686 ? 122.510 134.801 101.500 1.00 96.97 686 PRO B N 1
ATOM 13155 C CA . PRO B 2 686 ? 121.757 135.912 102.080 1.00 96.97 686 PRO B CA 1
ATOM 13156 C C . PRO B 2 686 ? 122.654 137.000 102.688 1.00 96.97 686 PRO B C 1
ATOM 13157 O O . PRO B 2 686 ? 122.144 138.030 103.132 1.00 96.97 686 PRO B O 1
ATOM 13168 N N . ILE B 2 687 ? 123.975 136.788 102.727 1.00 97.84 687 ILE B N 1
ATOM 13169 C CA . ILE B 2 687 ? 124.964 137.693 103.330 1.00 97.84 687 ILE B CA 1
ATOM 13170 C C . ILE B 2 687 ? 126.208 137.891 102.454 1.00 97.84 687 ILE B C 1
ATOM 13171 O O . ILE B 2 687 ? 127.263 138.283 102.945 1.00 97.84 687 ILE B O 1
ATOM 13187 N N . ILE B 2 688 ? 126.122 137.616 101.148 1.00 97.24 688 ILE B N 1
ATOM 13188 C CA . ILE B 2 688 ? 127.279 137.709 100.242 1.00 97.24 688 ILE B CA 1
ATOM 13189 C C . ILE B 2 688 ? 127.914 139.114 100.199 1.00 97.24 688 ILE B C 1
ATOM 13190 O O . ILE B 2 688 ? 129.113 139.251 99.970 1.00 97.24 688 ILE B O 1
ATOM 13206 N N . ASP B 2 689 ? 127.138 140.167 100.470 1.00 96.77 689 ASP B N 1
ATOM 13207 C CA . ASP B 2 689 ? 127.592 141.561 100.493 1.00 96.77 689 ASP B CA 1
ATOM 13208 C C . ASP B 2 689 ? 128.640 141.842 101.578 1.00 96.77 689 ASP B C 1
ATOM 13209 O O . ASP B 2 689 ? 129.445 142.758 101.431 1.00 96.77 689 ASP B O 1
ATOM 13218 N N . PHE B 2 690 ? 128.691 141.039 102.639 1.00 97.51 690 PHE B N 1
ATOM 13219 C CA . PHE B 2 690 ? 129.746 141.136 103.645 1.00 97.51 690 PHE B CA 1
ATOM 13220 C C . PHE B 2 690 ? 131.089 140.573 103.154 1.00 97.51 690 PHE B C 1
ATOM 13221 O O . PHE B 2 690 ? 132.097 140.761 103.832 1.00 97.51 690 PHE B O 1
ATOM 13238 N N . TYR B 2 691 ? 131.141 139.903 102.001 1.00 97.43 691 TYR B N 1
ATOM 13239 C CA . TYR B 2 691 ? 132.322 139.195 101.506 1.00 97.43 691 TYR B CA 1
ATOM 13240 C C . TYR B 2 691 ? 132.699 139.641 100.087 1.00 97.43 691 TYR B C 1
ATOM 13241 O O . TYR B 2 691 ? 132.618 138.855 99.140 1.00 97.43 691 TYR B O 1
ATOM 13259 N N . PRO B 2 692 ? 133.110 140.904 99.899 1.00 95.21 692 PRO B N 1
ATOM 13260 C CA . PRO B 2 692 ? 133.499 141.405 98.590 1.00 95.21 692 PRO B CA 1
ATOM 13261 C C . PRO B 2 692 ? 134.796 140.752 98.106 1.00 95.21 692 PRO B C 1
ATOM 13262 O O . PRO B 2 692 ? 135.748 140.584 98.867 1.00 95.21 692 PRO B O 1
ATOM 13273 N N . GLU B 2 693 ? 134.850 140.403 96.824 1.00 90.36 693 GLU B N 1
ATOM 13274 C CA . GLU B 2 693 ? 136.052 139.842 96.188 1.00 90.36 693 GLU B CA 1
ATOM 13275 C C . GLU B 2 693 ? 137.153 140.887 95.943 1.00 90.36 693 GLU B C 1
ATOM 13276 O O . GLU B 2 693 ? 138.333 140.542 95.869 1.00 90.36 693 GLU B O 1
ATOM 13288 N N . GLU B 2 694 ? 136.776 142.159 95.817 1.00 91.43 694 GLU B N 1
ATOM 13289 C CA . GLU B 2 694 ? 137.666 143.321 95.713 1.00 91.43 694 GLU B CA 1
ATOM 13290 C C . GLU B 2 694 ? 137.025 144.522 96.420 1.00 91.43 694 GLU B C 1
ATOM 13291 O O . GLU B 2 694 ? 135.801 144.676 96.400 1.00 91.43 694 GLU B O 1
ATOM 13295 N N . PHE B 2 695 ? 137.834 145.401 97.006 1.00 93.26 695 PHE B N 1
ATOM 13296 C CA . PHE B 2 695 ? 137.371 146.578 97.747 1.00 93.26 695 PHE B CA 1
ATOM 13297 C C . PHE B 2 695 ? 138.349 147.747 97.577 1.00 93.26 695 PHE B C 1
ATOM 13298 O O . PHE B 2 695 ? 139.536 147.552 97.313 1.00 93.26 695 PHE B O 1
ATOM 13315 N N . GLU B 2 696 ? 137.858 148.976 97.709 1.00 91.66 696 GLU B N 1
ATOM 13316 C CA . GLU B 2 696 ? 138.684 150.179 97.572 1.00 91.66 696 GLU B CA 1
ATOM 13317 C C . GLU B 2 696 ? 139.511 150.474 98.833 1.00 91.66 696 GLU B C 1
ATOM 13318 O O . GLU B 2 696 ? 138.994 150.445 99.950 1.00 91.66 696 GLU B O 1
ATOM 13322 N N . ILE B 2 697 ? 140.786 150.817 98.656 1.00 91.20 697 ILE B N 1
ATOM 13323 C CA . ILE B 2 697 ? 141.645 151.373 99.705 1.00 91.20 697 ILE B CA 1
ATOM 13324 C C . ILE B 2 697 ? 141.906 152.836 99.361 1.00 91.20 697 ILE B C 1
ATOM 13325 O O . ILE B 2 697 ? 142.378 153.133 98.262 1.00 91.20 697 ILE B O 1
ATOM 13341 N N . ASP B 2 698 ? 141.642 153.750 100.292 1.00 91.07 698 ASP B N 1
ATOM 13342 C CA . ASP B 2 698 ? 142.065 155.149 100.167 1.00 91.07 698 ASP B CA 1
ATOM 13343 C C . ASP B 2 698 ? 143.382 155.361 100.924 1.00 91.07 698 ASP B C 1
ATOM 13344 O O . ASP B 2 698 ? 143.439 155.252 102.150 1.00 91.07 698 ASP B O 1
ATOM 13353 N N . LEU B 2 699 ? 144.453 155.681 100.199 1.00 88.29 699 LEU B N 1
ATOM 13354 C CA . LEU B 2 699 ? 145.754 155.991 100.798 1.00 88.29 699 LEU B CA 1
ATOM 13355 C C . LEU B 2 699 ? 145.764 157.344 101.530 1.00 88.29 699 LEU B C 1
ATOM 13356 O O . LEU B 2 699 ? 146.653 157.588 102.339 1.00 88.29 699 LEU B O 1
ATOM 13372 N N . ASN B 2 700 ? 144.786 158.218 101.271 1.00 86.23 700 ASN B N 1
ATOM 13373 C CA . ASN B 2 700 ? 144.549 159.467 101.999 1.00 86.23 700 ASN B CA 1
ATOM 13374 C C . ASN B 2 700 ? 145.787 160.381 102.126 1.00 86.23 700 ASN B C 1
ATOM 13375 O O . ASN B 2 700 ? 146.036 160.986 103.169 1.00 86.23 700 ASN B O 1
ATOM 13386 N N . GLY B 2 701 ? 146.609 160.437 101.074 1.00 75.06 701 GLY B N 1
ATOM 13387 C CA . GLY B 2 701 ? 147.866 161.193 101.041 1.00 75.06 701 GLY B CA 1
ATOM 13388 C C . GLY B 2 701 ? 149.043 160.548 101.789 1.00 75.06 701 GLY B C 1
ATOM 13389 O O . GLY B 2 701 ? 150.160 161.062 101.725 1.00 75.06 701 GLY B O 1
ATOM 13393 N N . LYS B 2 702 ? 148.826 159.421 102.476 1.00 78.57 702 LYS B N 1
ATOM 13394 C CA . LYS B 2 702 ? 149.882 158.564 103.038 1.00 78.57 702 LYS B CA 1
ATOM 13395 C C . LYS B 2 702 ? 150.525 157.715 101.927 1.00 78.57 702 LYS B C 1
ATOM 13396 O O . LYS B 2 702 ? 150.061 157.711 100.785 1.00 78.57 702 LYS B O 1
ATOM 13400 N N . LYS B 2 703 ? 151.621 157.016 102.235 1.00 69.96 703 LYS B N 1
ATOM 13401 C CA . LYS B 2 703 ? 152.513 156.416 101.224 1.00 69.96 703 LYS B CA 1
ATOM 13402 C C . LYS B 2 703 ? 152.383 154.895 101.073 1.00 69.96 703 LYS B C 1
ATOM 13403 O O . LYS B 2 703 ? 152.900 154.349 100.102 1.00 69.96 703 LYS B O 1
ATOM 13407 N N . MET B 2 704 ? 151.693 154.215 101.991 1.00 74.25 704 MET B N 1
ATOM 13408 C CA . MET B 2 704 ? 151.597 152.745 102.030 1.00 74.25 704 MET B CA 1
ATOM 13409 C C . MET B 2 704 ? 150.166 152.259 102.275 1.00 74.25 704 MET B C 1
ATOM 13410 O O . MET B 2 704 ? 149.411 152.870 103.030 1.00 74.25 704 MET B O 1
ATOM 13414 N N . ALA B 2 705 ? 149.807 151.098 101.729 1.00 76.80 705 ALA B N 1
ATOM 13415 C CA . ALA B 2 705 ? 148.481 150.499 101.924 1.00 76.80 705 ALA B CA 1
ATOM 13416 C C . ALA B 2 705 ? 148.167 150.126 103.388 1.00 76.80 705 ALA B C 1
ATOM 13417 O O . ALA B 2 705 ? 146.997 150.070 103.768 1.00 76.80 705 ALA B O 1
ATOM 13424 N N . TRP B 2 706 ? 149.183 149.918 104.233 1.00 75.57 706 TRP B N 1
ATOM 13425 C CA . TRP B 2 706 ? 149.009 149.740 105.681 1.00 75.57 706 TRP B CA 1
ATOM 13426 C C . TRP B 2 706 ? 148.823 151.061 106.447 1.00 75.57 706 TRP B C 1
ATOM 13427 O O . TRP B 2 706 ? 148.357 151.039 107.585 1.00 75.57 706 TRP B O 1
ATOM 13431 N N . GLN B 2 707 ? 149.157 152.207 105.845 1.00 76.42 707 GLN B N 1
ATOM 13432 C CA . GLN B 2 707 ? 148.854 153.538 106.393 1.00 76.42 707 GLN B CA 1
ATOM 13433 C C . GLN B 2 707 ? 147.456 154.020 105.969 1.00 76.42 707 GLN B C 1
ATOM 13434 O O . GLN B 2 707 ? 146.792 154.717 106.734 1.00 76.42 707 GLN B O 1
ATOM 13438 N N . GLY B 2 708 ? 147.002 153.655 104.764 1.00 84.39 708 GLY B N 1
ATOM 13439 C CA . GLY B 2 708 ? 145.679 154.001 104.240 1.00 84.39 708 GLY B CA 1
ATOM 13440 C C . GLY B 2 708 ? 144.514 153.287 104.933 1.00 84.39 708 GLY B C 1
ATOM 13441 O O . GLY B 2 708 ? 144.698 152.459 105.827 1.00 84.39 708 GLY B O 1
ATOM 13445 N N . VAL B 2 709 ? 143.293 153.599 104.503 1.00 89.94 709 VAL B N 1
ATOM 13446 C CA . VAL B 2 709 ? 142.044 153.056 105.052 1.00 89.94 709 VAL B CA 1
ATOM 13447 C C . VAL B 2 709 ? 141.336 152.171 104.030 1.00 89.94 709 VAL B C 1
ATOM 13448 O O . VAL B 2 709 ? 141.076 152.592 102.906 1.00 89.94 709 VAL B O 1
ATOM 13461 N N . ALA B 2 710 ? 140.978 150.949 104.416 1.00 92.34 710 ALA B N 1
ATOM 13462 C CA . ALA B 2 710 ? 140.174 150.059 103.592 1.00 92.34 710 ALA B CA 1
ATOM 13463 C C . ALA B 2 710 ? 138.683 150.406 103.719 1.00 92.34 710 ALA B C 1
ATOM 13464 O O . ALA B 2 710 ? 138.123 150.358 104.813 1.00 92.34 710 ALA B O 1
ATOM 13471 N N . LEU B 2 711 ? 138.013 150.726 102.611 1.00 94.99 711 LEU B N 1
ATOM 13472 C CA . LEU B 2 711 ? 136.595 151.103 102.572 1.00 94.99 711 LEU B CA 1
ATOM 13473 C C . LEU B 2 711 ? 135.658 149.883 102.563 1.00 94.99 711 LEU B C 1
ATOM 13474 O O . LEU B 2 711 ? 134.725 149.791 101.767 1.00 94.99 711 LEU B O 1
ATOM 13490 N N . LEU B 2 712 ? 135.926 148.919 103.440 1.00 95.79 712 LEU B N 1
ATOM 13491 C CA . LEU B 2 712 ? 135.142 147.695 103.602 1.00 95.79 712 LEU B CA 1
ATOM 13492 C C . LEU B 2 712 ? 133.767 147.992 104.212 1.00 95.79 712 LEU B C 1
ATOM 13493 O O . LEU B 2 712 ? 133.677 148.860 105.082 1.00 95.79 712 LEU B O 1
ATOM 13509 N N . PRO B 2 713 ? 132.703 147.278 103.827 1.00 95.73 713 PRO B N 1
ATOM 13510 C CA . PRO B 2 713 ? 131.385 147.447 104.423 1.00 95.73 713 PRO B CA 1
ATOM 13511 C C . PRO B 2 713 ? 131.337 146.869 105.839 1.00 95.73 713 PRO B C 1
ATOM 13512 O O . PRO B 2 713 ? 131.991 145.866 106.137 1.00 95.73 713 PRO B O 1
ATOM 13523 N N . PHE B 2 714 ? 130.546 147.480 106.719 1.00 95.97 714 PHE B N 1
ATOM 13524 C CA . PHE B 2 714 ? 130.372 147.009 108.097 1.00 95.97 714 PHE B CA 1
ATOM 13525 C C . PHE B 2 714 ? 129.348 145.873 108.194 1.00 95.97 714 PHE B C 1
ATOM 13526 O O . PHE B 2 714 ? 128.329 145.887 107.508 1.00 95.97 714 PHE B O 1
ATOM 13543 N N . ILE B 2 715 ? 129.594 144.907 109.075 1.00 96.64 715 ILE B N 1
ATOM 13544 C CA . ILE B 2 715 ? 128.690 143.782 109.334 1.00 96.64 715 ILE B CA 1
ATOM 13545 C C . ILE B 2 715 ? 127.404 144.263 110.011 1.00 96.64 715 ILE B C 1
ATOM 13546 O O . ILE B 2 715 ? 127.453 144.832 111.101 1.00 96.64 715 ILE B O 1
ATOM 13562 N N . GLU B 2 716 ? 126.248 143.974 109.415 1.00 96.69 716 GLU B N 1
ATOM 13563 C CA . GLU B 2 716 ? 124.952 144.075 110.095 1.00 96.69 716 GLU B CA 1
ATOM 13564 C C . GLU B 2 716 ? 124.728 142.802 110.923 1.00 96.69 716 GLU B C 1
ATOM 13565 O O . GLU B 2 716 ? 124.200 141.806 110.428 1.00 96.69 716 GLU B O 1
ATOM 13569 N N . MET B 2 717 ? 125.171 142.807 112.178 1.00 95.89 717 MET B N 1
ATOM 13570 C CA . MET B 2 717 ? 125.337 141.581 112.966 1.00 95.89 717 MET B CA 1
ATOM 13571 C C . MET B 2 717 ? 124.105 140.656 113.010 1.00 95.89 717 MET B C 1
ATOM 13572 O O . MET B 2 717 ? 124.276 139.454 112.810 1.00 95.89 717 MET B O 1
ATOM 13586 N N . PRO B 2 718 ? 122.858 141.143 113.163 1.00 96.61 718 PRO B N 1
ATOM 13587 C CA . PRO B 2 718 ? 121.675 140.283 113.128 1.00 96.61 718 PRO B CA 1
ATOM 13588 C C . PRO B 2 718 ? 121.535 139.423 111.865 1.00 96.61 718 PRO B C 1
ATOM 13589 O O . PRO B 2 718 ? 121.105 138.275 111.960 1.00 96.61 718 PRO B O 1
ATOM 13600 N N . ARG B 2 719 ? 121.911 139.937 110.685 1.00 97.71 719 ARG B N 1
ATOM 13601 C CA . ARG B 2 719 ? 121.839 139.176 109.426 1.00 97.71 719 ARG B CA 1
ATOM 13602 C C . ARG B 2 719 ? 122.808 137.998 109.438 1.00 97.71 719 ARG B C 1
ATOM 13603 O O . ARG B 2 719 ? 122.422 136.890 109.078 1.00 97.71 719 ARG B O 1
ATOM 13624 N N . LEU B 2 720 ? 124.041 138.214 109.898 1.00 97.69 720 LEU B N 1
ATOM 13625 C CA . LEU B 2 720 ? 125.040 137.150 110.031 1.00 97.69 720 LEU B CA 1
ATOM 13626 C C . LEU B 2 720 ? 124.602 136.097 111.057 1.00 97.69 720 LEU B C 1
ATOM 13627 O O . LEU B 2 720 ? 124.616 134.902 110.764 1.00 97.69 720 LEU B O 1
ATOM 13643 N N . LEU B 2 721 ? 124.150 136.530 112.235 1.00 97.51 721 LEU B N 1
ATOM 13644 C CA . LEU B 2 721 ? 123.666 135.606 113.260 1.00 97.51 721 LEU B CA 1
ATOM 13645 C C . LEU B 2 721 ? 122.451 134.805 112.787 1.00 97.51 721 LEU B C 1
ATOM 13646 O O . LEU B 2 721 ? 122.405 133.601 113.017 1.00 97.51 721 LEU B O 1
ATOM 13662 N N . ALA B 2 722 ? 121.500 135.411 112.071 1.00 97.78 722 ALA B N 1
ATOM 13663 C CA . ALA B 2 722 ? 120.384 134.676 111.485 1.00 97.78 722 ALA B CA 1
ATOM 13664 C C . ALA B 2 722 ? 120.876 133.589 110.518 1.00 97.78 722 ALA B C 1
ATOM 13665 O O . ALA B 2 722 ? 120.499 132.425 110.651 1.00 97.78 722 ALA B O 1
ATOM 13672 N N . ALA B 2 723 ? 121.776 133.934 109.596 1.00 97.75 723 ALA B N 1
ATOM 13673 C CA . ALA B 2 723 ? 122.310 132.988 108.619 1.00 97.75 723 ALA B CA 1
ATOM 13674 C C . ALA B 2 723 ? 123.089 131.812 109.248 1.00 97.75 723 ALA B C 1
ATOM 13675 O O . ALA B 2 723 ? 123.144 130.743 108.644 1.00 97.75 723 ALA B O 1
ATOM 13682 N N . MET B 2 724 ? 123.668 131.989 110.444 1.00 97.05 724 MET B N 1
ATOM 13683 C CA . MET B 2 724 ? 124.365 130.924 111.187 1.00 97.05 724 MET B CA 1
ATOM 13684 C C . MET B 2 724 ? 123.524 130.256 112.289 1.00 97.05 724 MET B C 1
ATOM 13685 O O . MET B 2 724 ? 123.951 129.241 112.840 1.00 97.05 724 MET B O 1
ATOM 13699 N N . LYS B 2 725 ? 122.354 130.811 112.631 1.00 96.49 725 LYS B N 1
ATOM 13700 C CA . LYS B 2 725 ? 121.312 130.168 113.452 1.00 96.49 725 LYS B CA 1
ATOM 13701 C C . LYS B 2 725 ? 120.496 129.186 112.612 1.00 96.49 725 LYS B C 1
ATOM 13702 O O . LYS B 2 725 ? 120.211 128.073 113.048 1.00 96.49 725 LYS B O 1
ATOM 13721 N N . GLU B 2 726 ? 120.177 129.571 111.379 1.00 95.44 726 GLU B N 1
ATOM 13722 C CA . GLU B 2 726 ? 119.963 128.605 110.300 1.00 95.44 726 GLU B CA 1
ATOM 13723 C C . GLU B 2 726 ? 121.246 127.791 110.074 1.00 95.44 726 GLU B C 1
ATOM 13724 O O . GLU B 2 726 ? 122.330 128.197 110.488 1.00 95.44 726 GLU B O 1
ATOM 13736 N N . ARG B 2 727 ? 121.152 126.619 109.442 1.00 94.54 727 ARG B N 1
ATOM 13737 C CA . ARG B 2 727 ? 122.236 125.617 109.462 1.00 94.54 727 ARG B CA 1
ATOM 13738 C C . ARG B 2 727 ? 122.536 125.227 110.924 1.00 94.54 727 ARG B C 1
ATOM 13739 O O . ARG B 2 727 ? 121.591 124.974 111.671 1.00 94.54 727 ARG B O 1
ATOM 13760 N N . GLU B 2 728 ? 123.803 125.134 111.337 1.00 93.70 728 GLU B N 1
ATOM 13761 C CA . GLU B 2 728 ? 124.280 124.745 112.684 1.00 93.70 728 GLU B CA 1
ATOM 13762 C C . GLU B 2 728 ? 123.977 123.304 113.136 1.00 93.70 728 GLU B C 1
ATOM 13763 O O . GLU B 2 728 ? 124.881 122.588 113.573 1.00 93.70 728 GLU B O 1
ATOM 13767 N N . HIS B 2 729 ? 122.756 122.804 112.953 1.00 94.44 729 HIS B N 1
ATOM 13768 C CA . HIS B 2 729 ? 122.417 121.390 113.153 1.00 94.44 729 HIS B CA 1
ATOM 13769 C C . HIS B 2 729 ? 123.204 120.451 112.216 1.00 94.44 729 HIS B C 1
ATOM 13770 O O . HIS B 2 729 ? 123.348 119.264 112.498 1.00 94.44 729 HIS B O 1
ATOM 13784 N N . LEU B 2 730 ? 123.757 120.993 111.128 1.00 96.06 730 LEU B N 1
ATOM 13785 C CA . LEU B 2 730 ? 124.617 120.296 110.169 1.00 96.06 730 LEU B CA 1
ATOM 13786 C C . LEU B 2 730 ? 126.076 120.108 110.644 1.00 96.06 730 LEU B C 1
ATOM 13787 O O . LEU B 2 730 ? 126.813 119.336 110.034 1.00 96.06 730 LEU B O 1
ATOM 13803 N N . LEU B 2 731 ? 126.524 120.800 111.700 1.00 96.01 731 LEU B N 1
ATOM 13804 C CA . LEU B 2 731 ? 127.890 120.664 112.234 1.00 96.01 731 LEU B CA 1
ATOM 13805 C C . LEU B 2 731 ? 128.157 119.258 112.798 1.00 96.01 731 LEU B C 1
ATOM 13806 O O . LEU B 2 731 ? 127.238 118.613 113.309 1.00 96.01 731 LEU B O 1
ATOM 13822 N N . SER B 2 732 ? 129.415 118.806 112.777 1.00 95.40 732 SER B N 1
ATOM 13823 C CA . SER B 2 732 ? 129.824 117.592 113.502 1.00 95.40 732 SER B CA 1
ATOM 13824 C C . SER B 2 732 ? 129.737 117.782 115.019 1.00 95.40 732 SER B C 1
ATOM 13825 O O . SER B 2 732 ? 129.797 118.900 115.528 1.00 95.40 732 SER B O 1
ATOM 13833 N N . GLU B 2 733 ? 129.639 116.689 115.770 1.00 94.58 733 GLU B N 1
ATOM 13834 C CA . GLU B 2 733 ? 129.593 116.749 117.233 1.00 94.58 733 GLU B CA 1
ATOM 13835 C C . GLU B 2 733 ? 130.880 117.328 117.840 1.00 94.58 733 GLU B C 1
ATOM 13836 O O . GLU B 2 733 ? 130.819 118.043 118.837 1.00 94.58 733 GLU B O 1
ATOM 13848 N N . GLU B 2 734 ? 132.035 117.111 117.203 1.00 93.59 734 GLU B N 1
ATOM 13849 C CA . GLU B 2 734 ? 133.273 117.784 117.591 1.00 93.59 734 GLU B CA 1
ATOM 13850 C C . GLU B 2 734 ? 133.197 119.295 117.329 1.00 93.59 734 GLU B C 1
ATOM 13851 O O . GLU B 2 734 ? 133.492 120.083 118.224 1.00 93.59 734 GLU B O 1
ATOM 13863 N N . ASP B 2 735 ? 132.768 119.728 116.138 1.00 95.08 735 ASP B N 1
ATOM 13864 C CA . ASP B 2 735 ? 132.661 121.159 115.831 1.00 95.08 735 ASP B CA 1
ATOM 13865 C C . ASP B 2 735 ? 131.686 121.858 116.784 1.00 95.08 735 ASP B C 1
ATOM 13866 O O . ASP B 2 735 ? 131.981 122.926 117.314 1.00 95.08 735 ASP B O 1
ATOM 13875 N N . ARG B 2 736 ? 130.541 121.227 117.063 1.00 95.21 736 ARG B N 1
ATOM 13876 C CA . ARG B 2 736 ? 129.536 121.741 117.995 1.00 95.21 736 ARG B CA 1
ATOM 13877 C C . ARG B 2 736 ? 130.090 121.869 119.411 1.00 95.21 736 ARG B C 1
ATOM 13878 O O . ARG B 2 736 ? 129.809 122.857 120.082 1.00 95.21 736 ARG B O 1
ATOM 13899 N N . ALA B 2 737 ? 130.914 120.919 119.846 1.00 94.82 737 ALA B N 1
ATOM 13900 C CA . ALA B 2 737 ? 131.609 121.007 121.128 1.00 94.82 737 ALA B CA 1
ATOM 13901 C C . ALA B 2 737 ? 132.675 122.115 121.147 1.00 94.82 737 ALA B C 1
ATOM 13902 O O . ALA B 2 737 ? 132.792 122.833 122.140 1.00 94.82 737 ALA B O 1
ATOM 13909 N N . ARG B 2 738 ? 133.431 122.305 120.058 1.00 94.78 738 ARG B N 1
ATOM 13910 C CA . ARG B 2 738 ? 134.507 123.312 119.968 1.00 94.78 738 ARG B CA 1
ATOM 13911 C C . ARG B 2 738 ? 133.997 124.755 120.094 1.00 94.78 738 ARG B C 1
ATOM 13912 O O . ARG B 2 738 ? 134.751 125.644 120.478 1.00 94.78 738 ARG B O 1
ATOM 13933 N N . ASN B 2 739 ? 132.724 124.996 119.789 1.00 96.58 739 ASN B N 1
ATOM 13934 C CA . ASN B 2 739 ? 132.089 126.312 119.845 1.00 96.58 739 ASN B CA 1
ATOM 13935 C C . ASN B 2 739 ? 131.594 126.719 121.252 1.00 96.58 739 ASN B C 1
ATOM 13936 O O . ASN B 2 739 ? 130.996 127.782 121.410 1.00 96.58 739 ASN B O 1
ATOM 13947 N N . GLU B 2 740 ? 131.791 125.892 122.280 1.00 95.58 740 GLU B N 1
ATOM 13948 C CA . GLU B 2 740 ? 131.434 126.214 123.673 1.00 95.58 740 GLU B CA 1
ATOM 13949 C C . GLU B 2 740 ? 132.488 127.092 124.375 1.00 95.58 740 GLU B C 1
ATOM 13950 O O . GLU B 2 740 ? 133.675 126.996 124.063 1.00 95.58 740 GLU B O 1
ATOM 13962 N N . PRO B 2 741 ? 132.103 127.922 125.362 1.00 95.60 741 PRO B N 1
ATOM 13963 C CA . PRO B 2 741 ? 133.043 128.709 126.158 1.00 95.60 741 PRO B CA 1
ATOM 13964 C C . PRO B 2 741 ? 133.847 127.843 127.142 1.00 95.60 741 PRO B C 1
ATOM 13965 O O . PRO B 2 741 ? 133.361 126.831 127.650 1.00 95.60 741 PRO B O 1
ATOM 13976 N N . GLY B 2 742 ? 135.083 128.249 127.423 1.00 95.41 742 GLY B N 1
ATOM 13977 C CA . GLY B 2 742 ? 136.041 127.514 128.252 1.00 95.41 742 GLY B CA 1
ATOM 13978 C C . GLY B 2 742 ? 136.100 127.925 129.724 1.00 95.41 742 GLY B C 1
ATOM 13979 O O . GLY B 2 742 ? 135.164 128.503 130.275 1.00 95.41 742 GLY B O 1
ATOM 13983 N N . PHE B 2 743 ? 137.229 127.618 130.366 1.00 96.63 743 PHE B N 1
ATOM 13984 C CA . PHE B 2 743 ? 137.508 127.937 131.769 1.00 96.63 743 PHE B CA 1
ATOM 13985 C C . PHE B 2 743 ? 139.020 128.130 131.986 1.00 96.63 743 PHE B C 1
ATOM 13986 O O . PHE B 2 743 ? 139.824 127.475 131.324 1.00 96.63 743 PHE B O 1
ATOM 14003 N N . ASP B 2 744 ? 139.430 128.967 132.937 1.00 98.20 744 ASP B N 1
ATOM 14004 C CA . ASP B 2 744 ? 140.835 129.056 133.359 1.00 98.20 744 ASP B CA 1
ATOM 14005 C C . ASP B 2 744 ? 141.229 127.900 134.283 1.00 98.20 744 ASP B C 1
ATOM 14006 O O . ASP B 2 744 ? 140.415 127.407 135.064 1.00 98.20 744 ASP B O 1
ATOM 14015 N N . VAL B 2 745 ? 142.499 127.498 134.256 1.00 98.39 745 VAL B N 1
ATOM 14016 C CA . VAL B 2 745 ? 143.030 126.461 135.151 1.00 98.39 745 VAL B CA 1
ATOM 14017 C C . VAL B 2 745 ? 144.272 126.913 135.901 1.00 98.39 745 VAL B C 1
ATOM 14018 O O . VAL B 2 745 ? 145.104 127.642 135.368 1.00 98.39 745 VAL B O 1
ATOM 14031 N N . LEU B 2 746 ? 144.406 126.437 137.132 1.00 98.61 746 LEU B N 1
ATOM 14032 C CA . LEU B 2 746 ? 145.597 126.540 137.954 1.00 98.61 746 LEU B CA 1
ATOM 14033 C C . LEU B 2 746 ? 146.234 125.156 138.070 1.00 98.61 746 LEU B C 1
ATOM 14034 O O . LEU B 2 746 ? 145.563 124.200 138.455 1.00 98.61 746 LEU B O 1
ATOM 14050 N N . LEU B 2 747 ? 147.527 125.057 137.773 1.00 98.50 747 LEU B N 1
ATOM 14051 C CA . LEU B 2 747 ? 148.343 123.863 137.969 1.00 98.50 747 LEU B CA 1
ATOM 14052 C C . LEU B 2 747 ? 149.430 124.143 139.006 1.00 98.50 747 LEU B C 1
ATOM 14053 O O . LEU B 2 747 ? 150.011 125.226 139.011 1.00 98.50 747 LEU B O 1
ATOM 14069 N N . ILE B 2 748 ? 149.725 123.158 139.853 1.00 98.05 748 ILE B N 1
ATOM 14070 C CA . ILE B 2 748 ? 150.761 123.218 140.897 1.00 98.05 748 ILE B CA 1
ATOM 14071 C C . ILE B 2 748 ? 151.526 121.893 140.997 1.00 98.05 748 ILE B C 1
ATOM 14072 O O . ILE B 2 748 ? 151.047 120.857 140.536 1.00 98.05 748 ILE B O 1
ATOM 14088 N N . SER B 2 749 ? 152.719 121.922 141.588 1.00 97.24 749 SER B N 1
ATOM 14089 C CA . SER B 2 749 ? 153.551 120.743 141.856 1.00 97.24 749 SER B CA 1
ATOM 14090 C C . SER B 2 749 ? 153.303 120.180 143.259 1.00 97.24 749 SER B C 1
ATOM 14091 O O . SER B 2 749 ? 153.017 120.940 144.182 1.00 97.24 749 SER B O 1
ATOM 14099 N N . ASP B 2 750 ? 153.467 118.871 143.460 1.00 95.25 750 ASP B N 1
ATOM 14100 C CA . ASP B 2 750 ? 153.271 118.212 144.764 1.00 95.25 750 ASP B CA 1
ATOM 14101 C C . ASP B 2 750 ? 154.155 118.757 145.904 1.00 95.25 750 ASP B C 1
ATOM 14102 O O . ASP B 2 750 ? 153.904 118.491 147.077 1.00 95.25 750 ASP B O 1
ATOM 14111 N N . ALA B 2 751 ? 155.179 119.543 145.582 1.00 94.09 751 ALA B N 1
ATOM 14112 C CA . ALA B 2 751 ? 156.051 120.187 146.548 1.00 94.09 751 ALA B CA 1
ATOM 14113 C C . ALA B 2 751 ? 155.446 121.421 147.239 1.00 94.09 751 ALA B C 1
ATOM 14114 O O . ALA B 2 751 ? 156.028 121.895 148.217 1.00 94.09 751 ALA B O 1
ATOM 14121 N N . HIS B 2 752 ? 154.343 121.999 146.749 1.00 92.88 752 HIS B N 1
ATOM 14122 C CA . HIS B 2 752 ? 153.895 123.315 147.231 1.00 92.88 752 HIS B CA 1
ATOM 14123 C C . HIS B 2 752 ? 153.533 123.294 148.731 1.00 92.88 752 HIS B C 1
ATOM 14124 O O . HIS B 2 752 ? 152.708 122.471 149.136 1.00 92.88 752 HIS B O 1
ATOM 14138 N N . PRO B 2 753 ? 154.116 124.175 149.569 1.00 86.38 753 PRO B N 1
ATOM 14139 C CA . PRO B 2 753 ? 154.052 124.104 151.027 1.00 86.38 753 PRO B CA 1
ATOM 14140 C C . PRO B 2 753 ? 152.742 124.646 151.618 1.00 86.38 753 PRO B C 1
ATOM 14141 O O . PRO B 2 753 ? 152.745 125.566 152.434 1.00 86.38 753 PRO B O 1
ATOM 14152 N N . GLY B 2 754 ? 151.609 124.072 151.225 1.00 89.64 754 GLY B N 1
ATOM 14153 C CA . GLY B 2 754 ? 150.306 124.337 151.831 1.00 89.64 754 GLY B CA 1
ATOM 14154 C C . GLY B 2 754 ? 149.147 124.132 150.869 1.00 89.64 754 GLY B C 1
ATOM 14155 O O . GLY B 2 754 ? 148.193 123.424 151.175 1.00 89.64 754 GLY B O 1
ATOM 14159 N N . LEU B 2 755 ? 149.235 124.681 149.661 1.00 93.44 755 LEU B N 1
ATOM 14160 C CA . LEU B 2 755 ? 148.125 124.606 148.726 1.00 93.44 755 LEU B CA 1
ATOM 14161 C C . LEU B 2 755 ? 147.927 123.188 148.176 1.00 93.44 755 LEU B C 1
ATOM 14162 O O . LEU B 2 755 ? 146.793 122.764 147.983 1.00 93.44 755 LEU B O 1
ATOM 14178 N N . TYR B 2 756 ? 148.997 122.415 147.977 1.00 95.36 756 TYR B N 1
ATOM 14179 C CA . TYR B 2 756 ? 148.854 121.025 147.541 1.00 95.36 756 TYR B CA 1
ATOM 14180 C C . TYR B 2 756 ? 148.225 120.143 148.622 1.00 95.36 756 TYR B C 1
ATOM 14181 O O . TYR B 2 756 ? 147.392 119.289 148.325 1.00 95.36 756 TYR B O 1
ATOM 14199 N N . GLU B 2 757 ? 148.556 120.385 149.892 1.00 94.02 757 GLU B N 1
ATOM 14200 C CA . GLU B 2 757 ? 147.881 119.733 151.020 1.00 94.02 757 GLU B CA 1
ATOM 14201 C C . GLU B 2 757 ? 146.383 120.040 150.979 1.00 94.02 757 GLU B C 1
ATOM 14202 O O . GLU B 2 757 ? 145.542 119.147 151.090 1.00 94.02 757 GLU B O 1
ATOM 14214 N N . ASP B 2 758 ? 146.036 121.308 150.778 1.00 94.01 758 ASP B N 1
ATOM 14215 C CA . ASP B 2 758 ? 144.650 121.745 150.745 1.00 94.01 758 ASP B CA 1
ATOM 14216 C C . ASP B 2 758 ? 143.901 121.121 149.564 1.00 94.01 758 ASP B C 1
ATOM 14217 O O . ASP B 2 758 ? 142.896 120.455 149.781 1.00 94.01 758 ASP B O 1
ATOM 14226 N N . ILE B 2 759 ? 144.391 121.236 148.329 1.00 94.85 759 ILE B N 1
ATOM 14227 C CA . ILE B 2 759 ? 143.680 120.696 147.164 1.00 94.85 759 ILE B CA 1
ATOM 14228 C C . ILE B 2 759 ? 143.533 119.178 147.265 1.00 94.85 759 ILE B C 1
ATOM 14229 O O . ILE B 2 759 ? 142.449 118.650 147.026 1.00 94.85 759 ILE B O 1
ATOM 14245 N N . THR B 2 760 ? 144.575 118.450 147.667 1.00 93.91 760 THR B N 1
ATOM 14246 C CA . THR B 2 760 ? 144.449 116.993 147.810 1.00 93.91 760 THR B CA 1
ATOM 14247 C C . THR B 2 760 ? 143.474 116.621 148.919 1.00 93.91 760 THR B C 1
ATOM 14248 O O . THR B 2 760 ? 142.603 115.779 148.711 1.00 93.91 760 THR B O 1
ATOM 14259 N N . SER B 2 761 ? 143.558 117.257 150.086 1.00 93.15 761 SER B N 1
ATOM 14260 C CA . SER B 2 761 ? 142.676 116.917 151.206 1.00 93.15 761 SER B CA 1
ATOM 14261 C C . SER B 2 761 ? 141.219 117.302 150.943 1.00 93.15 761 SER B C 1
ATOM 14262 O O . SER B 2 761 ? 140.320 116.542 151.293 1.00 93.15 761 SER B O 1
ATOM 14270 N N . HIS B 2 762 ? 140.965 118.439 150.298 1.00 93.84 762 HIS B N 1
ATOM 14271 C CA . HIS B 2 762 ? 139.610 118.965 150.129 1.00 93.84 762 HIS B CA 1
ATOM 14272 C C . HIS B 2 762 ? 138.852 118.320 148.963 1.00 93.84 762 HIS B C 1
ATOM 14273 O O . HIS B 2 762 ? 137.659 118.054 149.087 1.00 93.84 762 HIS B O 1
ATOM 14287 N N . PHE B 2 763 ? 139.523 118.048 147.838 1.00 93.77 763 PHE B N 1
ATOM 14288 C CA . PHE B 2 763 ? 138.894 117.493 146.626 1.00 93.77 763 PHE B CA 1
ATOM 14289 C C . PHE B 2 763 ? 139.109 115.986 146.418 1.00 93.77 763 PHE B C 1
ATOM 14290 O O . PHE B 2 763 ? 138.314 115.377 145.700 1.00 93.77 763 PHE B O 1
ATOM 14307 N N . TYR B 2 764 ? 140.144 115.373 147.000 1.00 90.32 764 TYR B N 1
ATOM 14308 C CA . TYR B 2 764 ? 140.564 114.005 146.645 1.00 90.32 764 TYR B CA 1
ATOM 14309 C C . TYR B 2 764 ? 140.791 113.042 147.823 1.00 90.32 764 TYR B C 1
ATOM 14310 O O . TYR B 2 764 ? 141.027 111.855 147.591 1.00 90.32 764 TYR B O 1
ATOM 14328 N N . SER B 2 765 ? 140.678 113.480 149.079 1.00 88.89 765 SER B N 1
ATOM 14329 C CA . SER B 2 765 ? 140.572 112.544 150.209 1.00 88.89 765 SER B CA 1
ATOM 14330 C C . SER B 2 765 ? 139.224 111.809 150.190 1.00 88.89 765 SER B C 1
ATOM 14331 O O . SER B 2 765 ? 138.291 112.201 149.486 1.00 88.89 765 SER B O 1
ATOM 14339 N N . LYS B 2 766 ? 139.079 110.751 150.996 1.00 86.32 766 LYS B N 1
ATOM 14340 C CA . LYS B 2 766 ? 137.806 110.021 151.137 1.00 86.32 766 LYS B CA 1
ATOM 14341 C C . LYS B 2 766 ? 136.688 110.872 151.750 1.00 86.32 766 LYS B C 1
ATOM 14342 O O . LYS B 2 766 ? 135.520 110.648 151.443 1.00 86.32 766 LYS B O 1
ATOM 14346 N N . LYS B 2 767 ? 137.026 111.876 152.566 1.00 86.96 767 LYS B N 1
ATOM 14347 C CA . LYS B 2 767 ? 136.094 112.871 153.126 1.00 86.96 767 LYS B CA 1
ATOM 14348 C C . LYS B 2 767 ? 135.816 113.991 152.115 1.00 86.96 767 LYS B C 1
ATOM 14349 O O . LYS B 2 767 ? 136.164 115.149 152.341 1.00 86.96 767 LYS B O 1
ATOM 14353 N N . GLN B 2 768 ? 135.231 113.637 150.972 1.00 82.73 768 GLN B N 1
ATOM 14354 C CA . GLN B 2 768 ? 135.029 114.548 149.839 1.00 82.73 768 GLN B CA 1
ATOM 14355 C C . GLN B 2 768 ? 134.205 115.789 150.222 1.00 82.73 768 GLN B C 1
ATOM 14356 O O . GLN B 2 768 ? 133.048 115.674 150.635 1.00 82.73 768 GLN B O 1
ATOM 14360 N N . GLY B 2 769 ? 134.790 116.976 150.072 1.00 84.43 769 GLY B N 1
ATOM 14361 C CA . GLY B 2 769 ? 134.119 118.257 150.296 1.00 84.43 769 GLY B CA 1
ATOM 14362 C C . GLY B 2 769 ? 133.345 118.764 149.076 1.00 84.43 769 GLY B C 1
ATOM 14363 O O . GLY B 2 769 ? 133.216 118.083 148.056 1.00 84.43 769 GLY B O 1
ATOM 14367 N N . ALA B 2 770 ? 132.837 119.990 149.170 1.00 87.87 770 ALA B N 1
ATOM 14368 C CA . ALA B 2 770 ? 132.223 120.675 148.038 1.00 87.87 770 ALA B CA 1
ATOM 14369 C C . ALA B 2 770 ? 133.238 120.896 146.895 1.00 87.87 770 ALA B C 1
ATOM 14370 O O . ALA B 2 770 ? 134.413 121.153 147.154 1.00 87.87 770 ALA B O 1
ATOM 14377 N N . PRO B 2 771 ? 132.813 120.843 145.624 1.00 91.65 771 PRO B N 1
ATOM 14378 C CA . PRO B 2 771 ? 133.709 120.923 144.471 1.00 91.65 771 PRO B CA 1
ATOM 14379 C C . PRO B 2 771 ? 134.279 122.321 144.187 1.00 91.65 771 PRO B C 1
ATOM 14380 O O . PRO B 2 771 ? 135.099 122.458 143.280 1.00 91.65 771 PRO B O 1
ATOM 14391 N N . LYS B 2 772 ? 133.871 123.348 144.938 1.00 95.47 772 LYS B N 1
ATOM 14392 C CA . LYS B 2 772 ? 134.428 124.708 144.895 1.00 95.47 772 LYS B CA 1
ATOM 14393 C C . LYS B 2 772 ? 135.079 125.049 146.231 1.00 95.47 772 LYS B C 1
ATOM 14394 O O . LYS B 2 772 ? 134.538 124.731 147.287 1.00 95.47 772 LYS B O 1
ATOM 14413 N N . PHE B 2 773 ? 136.214 125.730 146.182 1.00 96.31 773 PHE B N 1
ATOM 14414 C CA . PHE B 2 773 ? 137.059 126.012 147.339 1.00 96.31 773 PHE B CA 1
ATOM 14415 C C . PHE B 2 773 ? 137.596 127.443 147.268 1.00 96.31 773 PHE B C 1
ATOM 14416 O O . PHE B 2 773 ? 137.830 127.955 146.175 1.00 96.31 773 PHE B O 1
ATOM 14433 N N . LYS B 2 774 ? 137.788 128.099 148.414 1.00 95.62 774 LYS B N 1
ATOM 14434 C CA . LYS B 2 774 ? 138.282 129.482 148.517 1.00 95.62 774 LYS B CA 1
ATOM 14435 C C . LYS B 2 774 ? 139.742 129.463 148.954 1.00 95.62 774 LYS B C 1
ATOM 14436 O O . LYS B 2 774 ? 140.064 128.843 149.963 1.00 95.62 774 LYS B O 1
ATOM 14455 N N . LEU B 2 775 ? 140.625 130.139 148.228 1.00 95.87 775 LEU B N 1
ATOM 14456 C CA . LEU B 2 775 ? 142.033 130.217 148.602 1.00 95.87 775 LEU B CA 1
ATOM 14457 C C . LEU B 2 775 ? 142.215 131.062 149.863 1.00 95.87 775 LEU B C 1
ATOM 14458 O O . LEU B 2 775 ? 141.502 132.042 150.067 1.00 95.87 775 LEU B O 1
ATOM 14474 N N . ASN B 2 776 ? 143.202 130.718 150.686 1.00 93.89 776 ASN B N 1
ATOM 14475 C CA . ASN B 2 776 ? 143.594 131.513 151.845 1.00 93.89 776 ASN B CA 1
ATOM 14476 C C . ASN B 2 776 ? 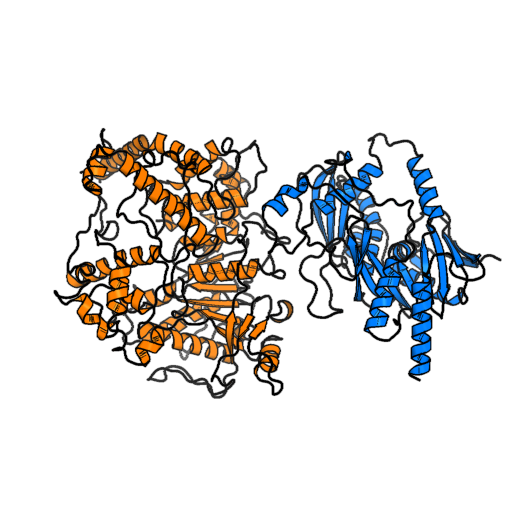144.946 132.199 151.574 1.00 93.89 776 ASN B C 1
ATOM 14477 O O . ASN B 2 776 ? 145.944 131.501 151.407 1.00 93.89 776 ASN B O 1
ATOM 14488 N N . PRO B 2 777 ? 145.029 133.537 151.569 1.00 92.94 777 PRO B N 1
ATOM 14489 C CA . PRO B 2 777 ? 146.246 134.265 151.219 1.00 92.94 777 PRO B CA 1
ATOM 14490 C C . PRO B 2 777 ? 147.490 133.944 152.055 1.00 92.94 777 PRO B C 1
ATOM 14491 O O . PRO B 2 777 ? 148.594 134.085 151.538 1.00 92.94 777 PRO B O 1
ATOM 14502 N N . ARG B 2 778 ? 147.349 133.483 153.308 1.00 91.43 778 ARG B N 1
ATOM 14503 C CA . ARG B 2 778 ? 148.490 133.045 154.134 1.00 91.43 778 ARG B CA 1
ATOM 14504 C C . ARG B 2 778 ? 149.033 131.677 153.708 1.00 91.43 778 ARG B C 1
ATOM 14505 O O . ARG B 2 778 ? 150.222 131.422 153.882 1.00 91.43 778 ARG B O 1
ATOM 14526 N N . ARG B 2 779 ? 148.194 130.804 153.141 1.00 92.20 779 ARG B N 1
ATOM 14527 C CA . ARG B 2 779 ? 148.576 129.473 152.625 1.00 92.20 779 ARG B CA 1
ATOM 14528 C C . ARG B 2 779 ? 148.861 129.431 151.121 1.00 92.20 779 ARG B C 1
ATOM 14529 O O . ARG B 2 779 ? 149.587 128.549 150.677 1.00 92.20 779 ARG B O 1
ATOM 14550 N N . SER B 2 780 ? 148.336 130.359 150.329 1.00 94.48 780 SER B N 1
ATOM 14551 C CA . SER B 2 780 ? 148.512 130.394 148.867 1.00 94.48 780 SER B CA 1
ATOM 14552 C C . SER B 2 780 ? 149.669 131.278 148.377 1.00 94.48 780 SER B C 1
ATOM 14553 O O . SER B 2 780 ? 149.853 131.443 147.171 1.00 94.48 780 SER B O 1
ATOM 14561 N N . ASP B 2 781 ? 150.450 131.880 149.272 1.00 93.17 781 ASP B N 1
ATOM 14562 C CA . ASP B 2 781 ? 151.419 132.947 148.965 1.00 93.17 781 ASP B CA 1
ATOM 14563 C C . ASP B 2 781 ? 150.774 134.167 148.276 1.00 93.17 781 ASP B C 1
ATOM 14564 O O . ASP B 2 781 ? 151.326 134.763 147.353 1.00 93.17 781 ASP B O 1
ATOM 14573 N N . GLY B 2 782 ? 149.571 134.543 148.701 1.00 93.77 782 GLY B N 1
ATOM 14574 C CA . GLY B 2 782 ? 148.913 135.769 148.252 1.00 93.77 782 GLY B CA 1
ATOM 14575 C C . GLY B 2 782 ? 148.153 135.690 146.927 1.00 93.77 782 GLY B C 1
ATOM 14576 O O . GLY B 2 782 ? 147.517 136.673 146.556 1.00 93.77 782 GLY B O 1
ATOM 14580 N N . LEU B 2 783 ? 148.131 134.552 146.231 1.00 97.52 783 LEU B N 1
ATOM 14581 C CA . LEU B 2 783 ? 147.128 134.326 145.186 1.00 97.52 783 LEU B CA 1
ATOM 14582 C C . LEU B 2 783 ? 145.744 134.231 145.838 1.00 97.52 783 LEU B C 1
ATOM 14583 O O . LEU B 2 783 ? 145.488 133.290 146.589 1.00 97.52 783 LEU B O 1
ATOM 14599 N N . ALA B 2 784 ? 144.862 135.184 145.567 1.00 97.47 784 ALA B N 1
ATOM 14600 C CA . ALA B 2 784 ? 143.514 135.222 146.124 1.00 97.47 784 ALA B CA 1
ATOM 14601 C C . ALA B 2 784 ? 142.466 134.968 145.044 1.00 97.47 784 ALA B C 1
ATOM 14602 O O . ALA B 2 784 ? 142.549 135.519 143.951 1.00 97.47 784 ALA B O 1
ATOM 14609 N N . GLY B 2 785 ? 141.472 134.149 145.357 1.00 97.55 785 GLY B N 1
ATOM 14610 C CA . GLY B 2 785 ? 140.444 133.700 144.426 1.00 97.55 785 GLY B CA 1
ATOM 14611 C C . GLY B 2 785 ? 139.797 132.406 144.897 1.00 97.55 785 GLY B C 1
ATOM 14612 O O . GLY B 2 785 ? 139.884 132.044 146.071 1.00 97.55 785 GLY B O 1
ATOM 14616 N N . LYS B 2 786 ? 139.169 131.682 143.981 1.00 97.84 786 LYS B N 1
ATOM 14617 C CA . LYS B 2 786 ? 138.532 130.385 144.238 1.00 97.84 786 LYS B CA 1
ATOM 14618 C C . LYS B 2 786 ? 139.019 129.354 143.224 1.00 97.84 786 LYS B C 1
ATOM 14619 O O . LYS B 2 786 ? 139.468 129.718 142.139 1.00 97.84 786 LYS B O 1
ATOM 14638 N N . VAL B 2 787 ? 138.912 128.072 143.542 1.00 97.91 787 VAL B N 1
ATOM 14639 C CA . VAL B 2 787 ? 139.258 126.975 142.627 1.00 97.91 787 VAL B CA 1
ATOM 14640 C C . VAL B 2 787 ? 138.164 125.922 142.605 1.00 97.91 787 VAL B C 1
ATOM 14641 O O . VAL B 2 787 ? 137.372 125.815 143.541 1.00 97.91 787 VAL B O 1
ATOM 14654 N N . GLU B 2 788 ? 138.093 125.163 141.522 1.00 97.24 788 GLU B N 1
ATOM 14655 C CA . GLU B 2 788 ? 137.028 124.198 141.258 1.00 97.24 788 GLU B CA 1
ATOM 14656 C C . GLU B 2 788 ? 137.598 122.862 140.776 1.00 97.24 788 GLU B C 1
ATOM 14657 O O . GLU B 2 788 ? 138.526 122.820 139.967 1.00 97.24 788 GLU B O 1
ATOM 14669 N N . LYS B 2 789 ? 137.026 121.758 141.253 1.00 94.79 789 LYS B N 1
ATOM 14670 C CA . LYS B 2 789 ? 137.387 120.403 140.831 1.00 94.79 789 LYS B CA 1
ATOM 14671 C C . LYS B 2 789 ? 136.935 120.134 139.395 1.00 94.79 789 LYS B C 1
ATOM 14672 O O . LYS B 2 789 ? 135.803 120.432 139.034 1.00 94.79 789 LYS B O 1
ATOM 14691 N N . ILE B 2 790 ? 137.798 119.535 138.588 1.00 93.17 790 ILE B N 1
ATOM 14692 C CA . ILE B 2 790 ? 137.523 119.182 137.190 1.00 93.17 790 ILE B CA 1
ATOM 14693 C C . ILE B 2 790 ? 136.917 117.776 137.114 1.00 93.17 790 ILE B C 1
ATOM 14694 O O . ILE B 2 790 ? 137.426 116.837 137.717 1.00 93.17 790 ILE B O 1
ATOM 14710 N N . GLU B 2 791 ? 135.833 117.610 136.364 1.00 89.21 791 GLU B N 1
ATOM 14711 C CA . GLU B 2 791 ? 135.190 116.309 136.153 1.00 89.21 791 GLU B CA 1
ATOM 14712 C C . GLU B 2 791 ? 136.043 115.378 135.277 1.00 89.21 791 GLU B C 1
ATOM 14713 O O . GLU B 2 791 ? 136.669 115.813 134.312 1.00 89.21 791 GLU B O 1
ATOM 14725 N N . GLY B 2 792 ? 136.049 114.078 135.578 1.00 86.30 792 GLY B N 1
ATOM 14726 C CA . GLY B 2 792 ? 136.666 113.032 134.745 1.00 86.30 792 GLY B CA 1
ATOM 14727 C C . GLY B 2 792 ? 138.199 112.962 134.780 1.00 86.30 792 GLY B C 1
ATOM 14728 O O . GLY B 2 792 ? 138.781 111.938 134.421 1.00 86.30 792 GLY B O 1
ATOM 14732 N N . TYR B 2 793 ? 138.867 114.012 135.246 1.00 87.22 793 TYR B N 1
ATOM 14733 C CA . TYR B 2 793 ? 140.302 114.038 135.511 1.00 87.22 793 TYR B CA 1
ATOM 14734 C C . TYR B 2 793 ? 140.666 113.145 136.705 1.00 87.22 793 TYR B C 1
ATOM 14735 O O . TYR B 2 793 ? 139.976 113.156 137.725 1.00 87.22 793 TYR B O 1
ATOM 14753 N N . VAL B 2 794 ? 141.761 112.388 136.605 1.00 87.41 794 VAL B N 1
ATOM 14754 C CA . VAL B 2 794 ? 142.294 111.577 137.710 1.00 87.41 794 VAL B CA 1
ATOM 14755 C C . VAL B 2 794 ? 143.706 112.056 138.061 1.00 87.41 794 VAL B C 1
ATOM 14756 O O . VAL B 2 794 ? 144.570 112.026 137.182 1.00 87.41 794 VAL B O 1
ATOM 14769 N N . PRO B 2 795 ? 143.982 112.492 139.302 1.00 90.56 795 PRO B N 1
ATOM 14770 C CA . PRO B 2 795 ? 145.308 112.954 139.695 1.00 90.56 795 PRO B CA 1
ATOM 14771 C C . PRO B 2 795 ? 146.394 111.897 139.508 1.00 90.56 795 PRO B C 1
ATOM 14772 O O . PRO B 2 795 ? 146.156 110.705 139.699 1.00 90.56 795 PRO B O 1
ATOM 14783 N N . HIS B 2 796 ? 147.615 112.339 139.220 1.00 90.81 796 HIS B N 1
ATOM 14784 C CA . HIS B 2 796 ? 148.823 111.517 139.319 1.00 90.81 796 HIS B CA 1
ATOM 14785 C C . HIS B 2 796 ? 148.822 110.219 138.486 1.00 90.81 796 HIS B C 1
ATOM 14786 O O . HIS B 2 796 ? 149.481 109.241 138.841 1.00 90.81 796 HIS B O 1
ATOM 14800 N N . GLY B 2 797 ? 148.118 110.201 137.351 1.00 90.36 797 GLY B N 1
ATOM 14801 C CA . GLY B 2 797 ? 148.358 109.228 136.280 1.00 90.36 797 GLY B CA 1
ATOM 14802 C C . GLY B 2 797 ? 149.649 109.533 135.509 1.00 90.36 797 GLY B C 1
ATOM 14803 O O . GLY B 2 797 ? 150.427 110.409 135.887 1.00 90.36 797 GLY B O 1
ATOM 14807 N N . SER B 2 798 ? 149.901 108.834 134.406 1.00 93.73 798 SER B N 1
ATOM 14808 C CA . SER B 2 798 ? 151.027 109.160 133.521 1.00 93.73 798 SER B CA 1
ATOM 14809 C C . SER B 2 798 ? 150.738 110.412 132.688 1.00 93.73 798 SER B C 1
ATOM 14810 O O . SER B 2 798 ? 149.657 110.546 132.114 1.00 93.73 798 SER B O 1
ATOM 14818 N N . LEU B 2 799 ? 151.714 111.308 132.564 1.00 95.07 799 LEU B N 1
ATOM 14819 C CA . LEU B 2 799 ? 151.675 112.447 131.648 1.00 95.07 799 LEU B CA 1
ATOM 14820 C C . LEU B 2 799 ? 152.133 112.000 130.255 1.00 95.07 799 LEU B C 1
ATOM 14821 O O . LEU B 2 799 ? 153.252 111.511 130.101 1.00 95.07 799 LEU B O 1
ATOM 14837 N N . VAL B 2 800 ? 151.277 112.168 129.251 1.00 94.74 800 VAL B N 1
ATOM 14838 C CA . VAL B 2 800 ? 151.510 111.709 127.875 1.00 94.74 800 VAL B CA 1
ATOM 14839 C C . VAL B 2 800 ? 151.670 112.890 126.920 1.00 94.74 800 VAL B C 1
ATOM 14840 O O . VAL B 2 800 ? 150.800 113.754 126.861 1.00 94.74 800 VAL B O 1
ATOM 14853 N N . TYR B 2 801 ? 152.749 112.933 126.138 1.00 94.59 801 TYR B N 1
ATOM 14854 C CA . TYR B 2 801 ? 152.918 113.940 125.088 1.00 94.59 801 TYR B CA 1
ATOM 14855 C C . TYR B 2 801 ? 151.912 113.732 123.938 1.00 94.59 801 TYR B C 1
ATOM 14856 O O . TYR B 2 801 ? 151.812 112.618 123.419 1.00 94.59 801 TYR B O 1
ATOM 14874 N N . PRO B 2 802 ? 151.140 114.751 123.523 1.00 92.84 802 PRO B N 1
ATOM 14875 C CA . PRO B 2 802 ? 149.944 114.529 122.708 1.00 92.84 802 PRO B CA 1
ATOM 14876 C C . PRO B 2 802 ? 150.187 114.337 121.205 1.00 92.84 802 PRO B C 1
ATOM 14877 O O . PRO B 2 802 ? 149.295 113.847 120.513 1.00 92.84 802 PRO B O 1
ATOM 14888 N N . LEU B 2 803 ? 151.333 114.750 120.662 1.00 91.82 803 LEU B N 1
ATOM 14889 C CA . LEU B 2 803 ? 151.541 114.791 119.209 1.00 91.82 803 LEU B CA 1
ATOM 14890 C C . LEU B 2 803 ? 152.273 113.556 118.654 1.00 91.82 803 LEU B C 1
ATOM 14891 O O . LEU B 2 803 ? 152.853 112.762 119.392 1.00 91.82 803 LEU B O 1
ATOM 14907 N N . ALA B 2 804 ? 152.216 113.375 117.336 1.00 88.49 804 ALA B N 1
ATOM 14908 C CA . ALA B 2 804 ? 152.448 112.092 116.671 1.00 88.49 804 ALA B CA 1
ATOM 14909 C C . ALA B 2 804 ? 153.857 111.479 116.816 1.00 88.49 804 ALA B C 1
ATOM 14910 O O . ALA B 2 804 ? 153.972 110.261 116.974 1.00 88.49 804 ALA B O 1
ATOM 14917 N N . ARG B 2 805 ? 154.931 112.274 116.713 1.00 88.10 805 ARG B N 1
ATOM 14918 C CA . ARG B 2 805 ? 156.319 111.767 116.583 1.00 88.10 805 ARG B CA 1
ATOM 14919 C C . ARG B 2 805 ? 157.090 111.620 117.902 1.00 88.10 805 ARG B C 1
ATOM 14920 O O . ARG B 2 805 ? 158.273 111.289 117.872 1.00 88.10 805 ARG B O 1
ATOM 14941 N N . ASN B 2 806 ? 156.456 111.831 119.057 1.00 86.75 806 ASN B N 1
ATOM 14942 C CA . ASN B 2 806 ? 157.073 111.661 120.385 1.00 86.75 806 ASN B CA 1
ATOM 14943 C C . ASN B 2 806 ? 158.396 112.440 120.568 1.00 86.75 806 ASN B C 1
ATOM 14944 O O . ASN B 2 806 ? 159.347 111.961 121.187 1.00 86.75 806 ASN B O 1
ATOM 14955 N N . SER B 2 807 ? 158.464 113.661 120.033 1.00 89.34 807 SER B N 1
ATOM 14956 C CA . SER B 2 807 ? 159.648 114.535 120.093 1.00 89.34 807 SER B CA 1
ATOM 14957 C C . SER B 2 807 ? 159.957 115.103 121.491 1.00 89.34 807 SER B C 1
ATOM 14958 O O . SER B 2 807 ? 160.898 115.877 121.649 1.00 89.34 807 SER B O 1
ATOM 14966 N N . MET B 2 808 ? 159.176 114.734 122.506 1.00 93.30 808 MET B N 1
ATOM 14967 C CA . MET B 2 808 ? 159.269 115.152 123.905 1.00 93.30 808 MET B CA 1
ATOM 14968 C C . MET B 2 808 ? 158.915 113.964 124.818 1.00 93.30 808 MET B C 1
ATOM 14969 O O . MET B 2 808 ? 158.212 113.050 124.381 1.00 93.30 808 MET B O 1
ATOM 14983 N N . PRO B 2 809 ? 159.394 113.929 126.071 1.00 94.27 809 PRO B N 1
ATOM 14984 C CA . PRO B 2 809 ? 159.238 112.772 126.949 1.00 94.27 809 PRO B CA 1
ATOM 14985 C C . PRO B 2 809 ? 157.834 112.641 127.555 1.00 94.27 809 PRO B C 1
ATOM 14986 O O . PRO B 2 809 ? 157.181 113.636 127.865 1.00 94.27 809 PRO B O 1
ATOM 14997 N N . ASP B 2 810 ? 157.405 111.402 127.804 1.00 95.14 810 ASP B N 1
ATOM 14998 C CA . ASP B 2 810 ? 156.321 111.074 128.742 1.00 95.14 810 ASP B CA 1
ATOM 14999 C C . ASP B 2 810 ? 156.851 110.985 130.185 1.00 95.14 810 ASP B C 1
ATOM 15000 O O . ASP B 2 810 ? 158.052 110.807 130.392 1.00 95.14 810 ASP B O 1
ATOM 15009 N N . VAL B 2 811 ? 155.973 111.050 131.189 1.00 94.94 811 VAL B N 1
ATOM 15010 C CA . VAL B 2 811 ? 156.334 110.794 132.597 1.00 94.94 811 VAL B CA 1
ATOM 15011 C C . VAL B 2 811 ? 155.359 109.804 133.227 1.00 94.94 811 VAL B C 1
ATOM 15012 O O . VAL B 2 811 ? 154.150 110.012 133.196 1.00 94.94 811 VAL B O 1
ATOM 15025 N N . ASP B 2 812 ? 155.874 108.735 133.835 1.00 93.84 812 ASP B N 1
ATOM 15026 C CA . ASP B 2 812 ? 155.066 107.596 134.308 1.00 93.84 812 ASP B CA 1
ATOM 15027 C C . ASP B 2 812 ? 154.142 107.923 135.488 1.00 93.84 812 ASP B C 1
ATOM 15028 O O . ASP B 2 812 ? 153.123 107.257 135.676 1.00 93.84 812 ASP B O 1
ATOM 15037 N N . TYR B 2 813 ? 154.479 108.939 136.279 1.00 95.09 813 TYR B N 1
ATOM 15038 C CA . TYR B 2 813 ? 153.727 109.374 137.451 1.00 95.09 813 TYR B CA 1
ATOM 15039 C C . TYR B 2 813 ? 153.802 110.897 137.558 1.00 95.09 813 TYR B C 1
ATOM 15040 O O . TYR B 2 813 ? 154.805 111.459 137.987 1.00 95.09 813 TYR B O 1
ATOM 15058 N N . ASP B 2 814 ? 152.756 111.583 137.110 1.00 96.04 814 ASP B N 1
ATOM 15059 C CA . ASP B 2 814 ? 152.696 113.042 137.071 1.00 96.04 814 ASP B CA 1
ATOM 15060 C C . ASP B 2 814 ? 152.599 113.653 138.477 1.00 96.04 814 ASP B C 1
ATOM 15061 O O . ASP B 2 814 ? 151.576 113.556 139.144 1.00 96.04 814 ASP B O 1
ATOM 15070 N N . ARG B 2 815 ? 153.645 114.344 138.920 1.00 96.18 815 ARG B N 1
ATOM 15071 C CA . ARG B 2 815 ? 153.701 115.065 140.194 1.00 96.18 815 ARG B CA 1
ATOM 15072 C C . ARG B 2 815 ? 152.812 116.305 140.252 1.00 96.18 815 ARG B C 1
ATOM 15073 O O . ARG B 2 815 ? 152.616 116.851 141.332 1.00 96.18 815 ARG B O 1
ATOM 15094 N N . SER B 2 816 ? 152.326 116.810 139.125 1.00 96.65 816 SER B N 1
ATOM 15095 C CA . SER B 2 816 ? 151.457 117.982 139.098 1.00 96.65 816 SER B CA 1
ATOM 15096 C C . SER B 2 816 ? 149.997 117.621 139.392 1.00 96.65 816 SER B C 1
ATOM 15097 O O . SER B 2 816 ? 149.610 116.454 139.355 1.00 96.65 816 SER B O 1
ATOM 15105 N N . ILE B 2 817 ? 149.168 118.623 139.678 1.00 96.38 817 ILE B N 1
ATOM 15106 C CA . ILE B 2 817 ? 147.712 118.488 139.797 1.00 96.38 817 ILE B CA 1
ATOM 15107 C C . ILE B 2 817 ? 147.041 119.720 139.192 1.00 96.38 817 ILE B C 1
ATOM 15108 O O . ILE B 2 817 ? 147.648 120.789 139.155 1.00 96.38 817 ILE B O 1
ATOM 15124 N N . THR B 2 818 ? 145.803 119.585 138.716 1.00 96.94 818 THR B N 1
ATOM 15125 C CA . THR B 2 818 ? 145.080 120.640 137.979 1.00 96.94 818 THR B CA 1
ATOM 15126 C C . THR B 2 818 ? 143.734 120.952 138.616 1.00 96.94 818 THR B C 1
ATOM 15127 O O . THR B 2 818 ? 142.988 120.041 138.960 1.00 96.94 818 THR B O 1
ATOM 15138 N N . VAL B 2 819 ? 143.369 122.227 138.700 1.00 97.75 819 VAL B N 1
ATOM 15139 C CA . VAL B 2 819 ? 142.028 122.669 139.098 1.00 97.75 819 VAL B CA 1
ATOM 15140 C C . VAL B 2 819 ? 141.577 123.825 138.224 1.00 97.75 819 VAL B C 1
ATOM 15141 O O . VAL B 2 819 ? 142.387 124.586 137.705 1.00 97.75 819 VAL B O 1
ATOM 15154 N N . ARG B 2 820 ? 140.268 123.993 138.069 1.00 98.04 820 ARG B N 1
ATOM 15155 C CA . ARG B 2 820 ? 139.733 125.226 137.504 1.00 98.04 820 ARG B CA 1
ATOM 15156 C C . ARG B 2 820 ? 139.973 126.358 138.466 1.00 98.04 820 ARG B C 1
ATOM 15157 O O . ARG B 2 820 ? 139.986 126.146 139.673 1.00 98.04 820 ARG B O 1
ATOM 15178 N N . TYR B 2 821 ? 140.126 127.553 137.932 1.00 98.28 821 TYR B N 1
ATOM 15179 C CA . TYR B 2 821 ? 140.470 128.739 138.696 1.00 98.28 821 TYR B CA 1
ATOM 15180 C C . TYR B 2 821 ? 139.487 129.879 138.430 1.00 98.28 821 TYR B C 1
ATOM 15181 O O . TYR B 2 821 ? 139.041 130.068 137.302 1.00 98.28 821 TYR B O 1
ATOM 15199 N N . ILE B 2 822 ? 139.119 130.625 139.469 1.00 97.88 822 ILE B N 1
ATOM 15200 C CA . ILE B 2 822 ? 138.119 131.689 139.423 1.00 97.88 822 ILE B CA 1
ATOM 15201 C C . ILE B 2 822 ? 138.672 132.925 140.132 1.00 97.88 822 ILE B C 1
ATOM 15202 O O . ILE B 2 822 ? 139.066 132.859 141.296 1.00 97.88 822 ILE B O 1
ATOM 15218 N N . MET B 2 823 ? 138.658 134.071 139.460 1.00 96.64 823 MET B N 1
ATOM 15219 C CA . MET B 2 823 ? 139.120 135.340 140.028 1.00 96.64 823 MET B CA 1
ATOM 15220 C C . MET B 2 823 ? 138.125 135.910 141.046 1.00 96.64 823 MET B C 1
ATOM 15221 O O . MET B 2 823 ? 136.920 135.711 140.890 1.00 96.64 823 MET B O 1
ATOM 15235 N N . PRO B 2 824 ? 138.570 136.692 142.041 1.00 95.07 824 PRO B N 1
ATOM 15236 C CA . PRO B 2 824 ? 137.666 137.463 142.879 1.00 95.07 824 PRO B CA 1
ATOM 15237 C C . PRO B 2 824 ? 137.065 138.600 142.042 1.00 95.07 824 PRO B C 1
ATOM 15238 O O . PRO B 2 824 ? 137.781 139.469 141.548 1.00 95.07 824 PRO B O 1
ATOM 15249 N N . SER B 2 825 ? 135.754 138.561 141.821 1.00 88.68 825 SER B N 1
ATOM 15250 C CA . SER B 2 825 ? 135.059 139.408 140.840 1.00 88.68 825 SER B CA 1
ATOM 15251 C C . SER B 2 825 ? 135.031 140.894 141.216 1.00 88.68 825 SER B C 1
ATOM 15252 O O . SER B 2 825 ? 134.591 141.251 142.311 1.00 88.68 825 SER B O 1
ATOM 15260 N N . SER B 2 826 ? 135.413 141.773 140.284 1.00 86.47 826 SER B N 1
ATOM 15261 C CA . SER B 2 826 ? 135.343 143.233 140.447 1.00 86.47 826 SER B CA 1
ATOM 15262 C C . SER B 2 826 ? 133.912 143.764 140.279 1.00 86.47 826 SER B C 1
ATOM 15263 O O . SER B 2 826 ? 133.577 144.402 139.279 1.00 86.47 826 SER B O 1
ATOM 15267 N N . ALA B 2 827 ? 133.049 143.499 141.263 1.00 87.19 827 ALA B N 1
ATOM 15268 C CA . ALA B 2 827 ? 131.697 144.059 141.322 1.00 87.19 827 ALA B CA 1
ATOM 15269 C C . ALA B 2 827 ? 131.711 145.580 141.579 1.00 87.19 827 ALA B C 1
ATOM 15270 O O . ALA B 2 827 ? 130.873 146.316 141.060 1.00 87.19 827 ALA B O 1
ATOM 15277 N N . HIS B 2 828 ? 132.679 146.059 142.363 1.00 90.91 828 HIS B N 1
ATOM 15278 C CA . HIS B 2 828 ? 132.995 147.479 142.511 1.00 90.91 828 HIS B CA 1
ATOM 15279 C C . HIS B 2 828 ? 133.732 148.039 141.281 1.00 90.91 828 HIS B C 1
ATOM 15280 O O . HIS B 2 828 ? 134.318 147.302 140.485 1.00 90.91 828 HIS B O 1
ATOM 15284 N N . GLN B 2 829 ? 133.797 149.365 141.182 1.00 94.14 829 GLN B N 1
ATOM 15285 C CA . GLN B 2 829 ? 134.882 150.021 140.465 1.00 94.14 829 GLN B CA 1
ATOM 15286 C C . GLN B 2 829 ? 136.228 149.665 141.114 1.00 94.14 829 GLN B C 1
ATOM 15287 O O . GLN B 2 829 ? 136.357 149.643 142.338 1.00 94.14 829 GLN B O 1
ATOM 15301 N N . HIS B 2 830 ? 137.259 149.466 140.310 1.00 97.19 830 HIS B N 1
ATOM 15302 C CA . HIS B 2 830 ? 138.630 149.649 140.765 1.00 97.19 830 HIS B CA 1
ATOM 15303 C C . HIS B 2 830 ? 138.905 151.145 140.998 1.00 97.19 830 HIS B C 1
ATOM 15304 O O . HIS B 2 830 ? 138.192 151.983 140.449 1.00 97.19 830 HIS B O 1
ATOM 15318 N N . LYS B 2 831 ? 139.919 151.504 141.792 1.00 98.30 831 LYS B N 1
ATOM 15319 C CA . LYS B 2 831 ? 140.251 152.900 142.135 1.00 98.30 831 LYS B CA 1
ATOM 15320 C C . LYS B 2 831 ? 141.700 153.247 141.814 1.00 98.30 831 LYS B C 1
ATOM 15321 O O . LYS B 2 831 ? 142.614 152.505 142.161 1.00 98.30 831 LYS B O 1
ATOM 15340 N N . SER B 2 832 ? 141.931 154.412 141.229 1.00 98.44 832 SER B N 1
ATOM 15341 C CA . SER B 2 832 ? 143.266 154.936 140.929 1.00 98.44 832 SER B CA 1
ATOM 15342 C C . SER B 2 832 ? 143.931 155.561 142.162 1.00 98.44 832 SER B C 1
ATOM 15343 O O . SER B 2 832 ? 143.948 156.782 142.320 1.00 98.44 832 SER B O 1
ATOM 15351 N N . MET B 2 833 ? 144.445 154.733 143.075 1.00 98.36 833 MET B N 1
ATOM 15352 C CA . MET B 2 833 ? 145.118 155.160 144.314 1.00 98.36 833 MET B CA 1
ATOM 15353 C C . MET B 2 833 ? 146.288 154.242 144.660 1.00 98.36 833 MET B C 1
ATOM 15354 O O . MET B 2 833 ? 146.257 153.053 144.337 1.00 98.36 833 MET B O 1
ATOM 15368 N N . LEU B 2 834 ? 147.291 154.755 145.370 1.00 97.99 834 LEU B N 1
ATOM 15369 C CA . LEU B 2 834 ? 148.290 153.908 146.019 1.00 97.99 834 LEU B CA 1
ATOM 15370 C C . LEU B 2 834 ? 147.665 153.175 147.209 1.00 97.99 834 LEU B C 1
ATOM 15371 O O . LEU B 2 834 ? 146.899 153.766 147.966 1.00 97.99 834 LEU B O 1
ATOM 15387 N N . LEU B 2 835 ? 148.008 151.907 147.416 1.00 98.02 835 LEU B N 1
ATOM 15388 C CA . LEU B 2 835 ? 147.571 151.185 148.606 1.00 98.02 835 LEU B CA 1
ATOM 15389 C C . LEU B 2 835 ? 148.284 151.681 149.862 1.00 98.02 835 LEU B C 1
ATOM 15390 O O . LEU B 2 835 ? 149.442 152.100 149.825 1.00 98.02 835 LEU B O 1
ATOM 15406 N N . ARG B 2 836 ? 147.632 151.541 151.016 1.00 97.12 836 ARG B N 1
ATOM 15407 C CA . ARG B 2 836 ? 148.308 151.690 152.307 1.00 97.12 836 ARG B CA 1
ATOM 15408 C C . ARG B 2 836 ? 149.484 150.731 152.385 1.00 97.12 836 ARG B C 1
ATOM 15409 O O . ARG B 2 836 ? 149.355 149.579 151.988 1.00 97.12 836 ARG B O 1
ATOM 15430 N N . GLY B 2 837 ? 150.618 151.182 152.902 1.00 96.40 837 GLY B N 1
ATOM 15431 C CA . GLY B 2 837 ? 151.828 150.364 153.018 1.00 96.40 837 GLY B CA 1
ATOM 15432 C C . GLY B 2 837 ? 152.706 150.308 151.766 1.00 96.40 837 GLY B C 1
ATOM 15433 O O . GLY B 2 837 ? 153.759 149.671 151.795 1.00 96.40 837 GLY B O 1
ATOM 15437 N N . VAL B 2 838 ? 152.339 150.984 150.677 1.00 97.00 838 VAL B N 1
ATOM 15438 C CA . VAL B 2 838 ? 153.259 151.214 149.555 1.00 97.00 838 VAL B CA 1
ATOM 15439 C C . VAL B 2 838 ? 154.525 151.900 150.049 1.00 97.00 838 VAL B C 1
ATOM 15440 O O . VAL B 2 838 ? 154.448 152.891 150.772 1.00 97.00 838 VAL B O 1
ATOM 15453 N N . LYS B 2 839 ? 155.687 151.411 149.618 1.00 96.31 839 LYS B N 1
ATOM 15454 C CA . LYS B 2 839 ? 156.988 152.050 149.853 1.00 96.31 839 LYS B CA 1
ATOM 15455 C C . LYS B 2 839 ? 157.672 152.293 148.517 1.00 96.31 839 LYS B C 1
ATOM 15456 O O . LYS B 2 839 ? 158.340 151.410 147.987 1.00 96.31 839 LYS B O 1
ATOM 15475 N N . LEU B 2 840 ? 157.446 153.474 147.944 1.00 95.13 840 LEU B N 1
ATOM 15476 C CA . LEU B 2 840 ? 157.968 153.846 146.630 1.00 95.13 840 LEU B CA 1
ATOM 15477 C C . LEU B 2 840 ? 159.499 153.779 146.605 1.00 95.13 840 LEU B C 1
ATOM 15478 O O . LEU B 2 840 ? 160.138 154.079 147.620 1.00 95.13 840 LEU B O 1
ATOM 15494 N N . PRO B 2 841 ? 160.111 153.428 145.467 1.00 93.03 841 PRO B N 1
ATOM 15495 C CA . PRO B 2 841 ? 161.559 153.394 145.340 1.00 93.03 841 PRO B CA 1
ATOM 15496 C C . PRO B 2 841 ? 162.159 154.808 145.428 1.00 93.03 841 PRO B C 1
ATOM 15497 O O . PRO B 2 841 ? 161.463 155.795 145.173 1.00 93.03 841 PRO B O 1
ATOM 15508 N N . PRO B 2 842 ? 163.448 154.937 145.777 1.00 92.44 842 PRO B N 1
ATOM 15509 C CA . PRO B 2 842 ? 164.110 156.235 145.861 1.00 92.44 842 PRO B CA 1
ATOM 15510 C C . PRO B 2 842 ? 164.252 156.884 144.473 1.00 92.44 842 PRO B C 1
ATOM 15511 O O . PRO B 2 842 ? 164.288 156.162 143.474 1.00 92.44 842 PRO B O 1
ATOM 15522 N N . PRO B 2 843 ? 164.359 158.221 144.380 1.00 94.28 843 PRO B N 1
ATOM 15523 C CA . PRO B 2 843 ? 164.410 158.943 143.112 1.00 94.28 843 PRO B CA 1
ATOM 15524 C C . PRO B 2 843 ? 165.437 158.389 142.125 1.00 94.28 843 PRO B C 1
ATOM 15525 O O . PRO B 2 843 ? 166.635 158.351 142.413 1.00 94.28 843 PRO B O 1
ATOM 15536 N N . ALA B 2 844 ? 164.981 157.986 140.943 1.00 95.30 844 ALA B N 1
ATOM 15537 C CA . ALA B 2 844 ? 165.844 157.670 139.813 1.00 95.30 844 ALA B CA 1
ATOM 15538 C C . ALA B 2 844 ? 166.286 158.941 139.067 1.00 95.30 844 ALA B C 1
ATOM 15539 O O . ALA B 2 844 ? 167.409 159.006 138.566 1.00 95.30 844 ALA B O 1
ATOM 15546 N N . LEU B 2 845 ? 165.426 159.963 139.006 1.00 96.40 845 LEU B N 1
ATOM 15547 C CA . LEU B 2 845 ? 165.758 161.275 138.441 1.00 96.40 845 LEU B CA 1
ATOM 15548 C C . LEU B 2 845 ? 166.541 162.140 139.440 1.00 96.40 845 LEU B C 1
ATOM 15549 O O . LEU B 2 845 ? 166.196 162.224 140.619 1.00 96.40 845 LEU B O 1
ATOM 15553 N N . SER B 2 846 ? 167.590 162.809 138.963 1.00 95.69 846 SER B N 1
ATOM 15554 C CA . SER B 2 846 ? 168.356 163.794 139.742 1.00 95.69 846 SER B CA 1
ATOM 15555 C C . SER B 2 846 ? 167.632 165.141 139.840 1.00 95.69 846 SER B C 1
ATOM 15556 O O . SER B 2 846 ? 166.751 165.440 139.032 1.00 95.69 846 SER B O 1
ATOM 15564 N N . ARG B 2 847 ? 168.075 166.014 140.754 1.00 93.93 847 ARG B N 1
ATOM 15565 C CA . ARG B 2 847 ? 167.626 167.420 140.818 1.00 93.93 847 ARG B CA 1
ATOM 15566 C C . ARG B 2 847 ? 167.763 168.122 139.468 1.00 93.93 847 ARG B C 1
ATOM 15567 O O . ARG B 2 847 ? 166.840 168.793 139.015 1.00 93.93 847 ARG B O 1
ATOM 15571 N N . SER B 2 848 ? 168.888 167.907 138.795 1.00 93.69 848 SER B N 1
ATOM 15572 C CA . SER B 2 848 ? 169.138 168.412 137.444 1.00 93.69 848 SER B CA 1
ATOM 15573 C C . SER B 2 848 ? 168.156 167.862 136.409 1.00 93.69 848 SER B C 1
ATOM 15574 O O . SER B 2 848 ? 167.645 168.639 135.612 1.00 93.69 848 SER B O 1
ATOM 15582 N N . ASP B 2 849 ? 167.823 166.568 136.419 1.00 93.67 849 ASP B N 1
ATOM 15583 C CA . ASP B 2 849 ? 166.833 166.016 135.477 1.00 93.67 849 ASP B CA 1
ATOM 15584 C C . ASP B 2 849 ? 165.444 166.636 135.680 1.00 93.67 849 ASP B C 1
ATOM 15585 O O . ASP B 2 849 ? 164.769 166.977 134.710 1.00 93.67 849 ASP B O 1
ATOM 15594 N N . ILE B 2 850 ? 165.044 166.832 136.939 1.00 93.77 850 ILE B N 1
ATOM 15595 C CA . ILE B 2 850 ? 163.779 167.465 137.321 1.00 93.77 850 ILE B CA 1
ATOM 15596 C C . ILE B 2 850 ? 163.741 168.930 136.856 1.00 93.77 850 ILE B C 1
ATOM 15597 O O . ILE B 2 850 ? 162.772 169.362 136.232 1.00 93.77 850 ILE B O 1
ATOM 15613 N N . GLU B 2 851 ? 164.798 169.705 137.095 1.00 92.87 851 GLU B N 1
ATOM 15614 C CA . GLU B 2 851 ? 164.875 171.100 136.643 1.00 92.87 851 GLU B CA 1
ATOM 15615 C C . GLU B 2 851 ? 164.980 171.222 135.115 1.00 92.87 851 GLU B C 1
ATOM 15616 O O . GLU B 2 851 ? 164.385 172.131 134.536 1.00 92.87 851 GLU B O 1
ATOM 15628 N N . ILE B 2 852 ? 165.657 170.287 134.441 1.00 91.54 852 ILE B N 1
ATOM 15629 C CA . ILE B 2 852 ? 165.690 170.211 132.975 1.00 91.54 852 ILE B CA 1
ATOM 15630 C C . ILE B 2 852 ? 164.282 169.966 132.428 1.00 91.54 852 ILE B C 1
ATOM 15631 O O . ILE B 2 852 ? 163.828 170.727 131.575 1.00 91.54 852 ILE B O 1
ATOM 15647 N N . ILE B 2 853 ? 163.559 168.944 132.901 1.00 90.61 853 ILE B N 1
ATOM 15648 C CA . ILE B 2 853 ? 162.241 168.639 132.332 1.00 90.61 853 ILE B CA 1
ATOM 15649 C C . ILE B 2 853 ? 161.212 169.728 132.667 1.00 90.61 853 ILE B C 1
ATOM 15650 O O . ILE B 2 853 ? 160.435 170.109 131.795 1.00 90.61 853 ILE B O 1
ATOM 15666 N N . ARG B 2 854 ? 161.267 170.331 133.865 1.00 89.70 854 ARG B N 1
ATOM 15667 C CA . ARG B 2 854 ? 160.462 171.524 134.202 1.00 89.70 854 ARG B CA 1
ATOM 15668 C C . ARG B 2 854 ? 160.755 172.705 133.274 1.00 89.70 854 ARG B C 1
ATOM 15669 O O . ARG B 2 854 ? 159.835 173.414 132.881 1.00 89.70 854 ARG B O 1
ATOM 15673 N N . SER B 2 855 ? 162.014 172.910 132.894 1.00 86.80 855 SER B N 1
ATOM 15674 C CA . SER B 2 855 ? 162.394 173.960 131.941 1.00 86.80 855 SER B CA 1
ATOM 15675 C C . SER B 2 855 ? 161.918 173.650 130.514 1.00 86.80 855 SER B C 1
ATOM 15676 O O . SER B 2 855 ? 161.305 174.502 129.873 1.00 86.80 855 SER B O 1
ATOM 15684 N N . LYS B 2 856 ? 162.098 172.410 130.034 1.00 82.08 856 LYS B N 1
ATOM 15685 C CA . LYS B 2 856 ? 161.611 171.959 128.714 1.00 82.08 856 LYS B CA 1
ATOM 15686 C C . LYS B 2 856 ? 160.088 172.069 128.572 1.00 82.08 856 LYS B C 1
ATOM 15687 O O . LYS B 2 856 ? 159.600 172.487 127.523 1.00 82.08 856 LYS B O 1
#

Solvent-accessible surface area: 46916 Å² total; per-residue (Å²): 152,76,61,104,26,75,22,64,90,42,89,117,9,49,83,73,88,20,94,44,50,127,20,126,29,44,19,20,0,0,17,27,109,64,54,144,73,39,83,27,68,156,16,8,53,47,9,22,47,12,60,105,90,14,53,0,48,130,35,69,165,84,29,91,116,57,62,66,68,58,58,47,49,0,63,4,0,2,42,0,5,10,38,74,1,121,144,66,38,147,80,18,70,3,71,3,7,4,59,20,35,19,2,13,76,2,0,1,2,14,65,40,45,38,52,10,16,1,14,0,0,39,30,120,42,10,5,4,2,13,46,14,51,60,21,33,87,133,68,53,110,118,112,93,94,74,102,96,172,122,94,55,34,44,90,67,18,72,93,1,14,24,60,5,0,45,21,6,0,12,2,70,126,22,23,15,132,9,52,9,81,88,1,60,70,16,23,99,71,90,2,18,23,42,35,41,4,4,0,0,3,68,3,3,2,44,103,10,58,0,0,0,0,3,67,4,21,0,0,39,18,29,63,26,78,82,128,20,80,88,22,47,7,0,15,2,47,28,7,126,78,55,86,86,85,54,25,35,51,50,5,0,113,93,2,10,88,23,15,0,45,2,43,2,5,36,3,48,43,1,11,0,0,8,25,20,66,122,0,49,0,119,44,48,83,66,28,88,6,152,64,4,20,145,71,1,135,78,87,56,72,12,96,27,40,4,65,4,0,14,67,0,0,17,70,0,3,101,38,2,107,127,43,1,86,91,78,0,6,22,75,0,88,13,31,121,183,14,82,21,0,56,1,65,44,66,91,126,112,27,15,62,53,5,11,35,123,131,7,49,94,21,21,69,115,9,66,118,68,39,69,91,136,186,78,31,84,63,23,7,40,126,43,0,78,101,1,62,36,106,18,75,50,69,159,64,108,105,79,137,114,57,76,72,79,100,22,70,12,76,96,109,8,59,29,76,53,70,3,20,9,0,0,0,12,0,27,13,2,0,56,69,19,6,108,44,190,110,59,126,64,26,94,54,69,14,82,4,0,35,76,0,11,125,82,0,26,76,0,10,50,10,1,10,9,76,68,6,0,2,0,0,1,29,3,7,5,0,17,4,20,3,28,59,37,11,31,172,33,5,42,55,17,35,118,77,129,134,122,159,71,38,46,16,14,6,2,8,12,1,75,4,6,55,44,2,19,49,2,1,87,10,9,0,8,46,25,5,14,70,37,104,32,7,29,119,4,0,0,0,1,2,5,8,54,25,48,7,10,1,19,22,17,0,6,45,0,3,18,2,6,3,43,18,56,52,16,75,16,35,11,65,1,0,0,17,4,78,72,28,37,2,2,12,0,0,1,9,6,1,3,1,19,1,20,6,1,52,105,120,17,65,4,9,29,2,20,24,0,14,44,26,0,36,21,29,2,105,24,104,153,25,94,48,114,82,36,44,13,25,0,0,2,0,3,0,8,2,11,7,7,5,36,30,70,19,10,39,110,1,22,2,3,77,38,199,74,68,4,0,57,37,0,10,54,10,3,58,110,23,0,52,120,12,47,7,10,0,2,90,7,1,66,27,54,28,108,56,9,29,86,4,5,69,15,0,35,181,64,3,85,41,22,3,123,155,38,74,116,87,82,78,182,178,127,88,126,107,157,22,13,40,86,95,150,42,31,16,67,73,17,0,96,64,35,28,169,36,100,37,83,72,91,92,41,22,35,121,0,0,85,26,2,4,48,0,13,4,0,1,3,37,5,8,3,46,17,14,21,5,28,88,38,58,13,59,53,53,20,4,0,2,3,63,9,6,67,65,3,62,166,41,127,44,162,48,154,128,44,122,62,25,92,14,5,30,5,1,1,3,0,0,8,14,76,4,91,120,10,9,16,141,26,7,40,74,5,2,61,34,129,99,13,88,1,57,76,5,10,40,121,75,27,65,59,38,80,79,89,45,108,53,41,98,66,6,45,4,69,9,55,72,7,46,30,103,98,0,41,53,9,13,181,128,73,30,145,106,17,58,150,120,26,104,64,41,27,93,92,31,64,18,3,1,5,1,1,48,49,6,81,1,3,43,100,26,1,36,64,68,5,61,48,116,88,78,38,66,83,121,38,154,4,44,24,101,100,0,64,29,0,10,9,109,0,21,78,38,173,74,72,118,32,38,39,70,21,95,10,67,36,99,147,109,69,46,62,86,35,135,136,15,86,1,2,16,1,84,6,49,64,40,100,43,106,59,106,18,9,2,13,45,13,22,20,28,132,97,53,113,111,49,20,50,74,65,32,76,121,115,30,73,101,111

B-factor: mean 94.01, std 6.48, range [50.0, 98.86]

Organism: Chaetomium thermophilum (strain DSM 1495 / CBS 144.50 / IMI 039719) (NCBI:txid759272)

InterPro domains:
  IPR013961 RAI1-like [PF08652] (21-359)
  IPR039039 RAI1-like family [PTHR12395] (20-359)

Foldseek 3Di:
DWDWDFQDALVVLPDDQWDKFAKFFDWKWWADLVGDIGTDDQLAWAWAAFDQWDFLLPQLVQAADDDLVDDPQCPNVLVRQLVSCVVVLHHDPAQEEEALVVLLCLLCVSPDLDKFKKKKWHDPNHIYIDGDSVVVVVVVVVVQVDDADPLRDDVSSVVSLWQLRLQRTTASDPPVPDDPCRNPVSSPDHTGDSIFMKTWIWMDTRPHIYIYIYTFRHFHDDDDPDTDDQGATEAEEEDADCPDVVVVLVVLVVLSSVLSSCRVNNHFKYKYWHAHSSGITRDIDIDTSVCSQVVSVVVVSDDDDSSSSRSSSNVVVVVCSVPHDDGAMKMWIAPRSRSIIIIDGDTDHDDVPNDDVVSVVSVVVSVVVVVVVD/DLCVLCCVQQVLLKDFADADDWDQDPVRDTDDDALVDDQPRPDAAAEEAELLVLQLLCQQPPPPDPHQPDLVSSLVSSLVVVVRVCSNRLHQAEYEYAYAAFAFPLLLVLLLQVFVVVVVVVVVPHDDSLLSAAQFPSQVVVVVSVVLSVLVCLVPRVSQQQYKYKYHGHLAHDRRLLVVLQQLLLLVPDPPRDLQHEYEYEHDDPCVLLLVLLSLSQAYWYWDVTIMIRGNNSVLVLQVLQLDDPDAPDDDDSLLSSLLLSLLVVQQDDSRDDGAPLHDVVVVSSVQLSVQCNVCRNPLNHGQDFQLAGQQVSVLSSLVSSLVCSLVSLLVVVVVVVVVVVVVALCSNDPPSQLSVCCVFVVDRSVPLVVLLVLLLLVVLVSSQVSCCSRPNHQARHDGRQGQHHHHSVSPPPSVPDDHDYDHDDRDFSVLSVVSRHALVPCVRDDPQCNCLRDPPPRQNVLQHDPDFDWDCVPPDDSVNTGTPHHHDPSVSSVVSCVPPPVVDDPVSVVSRHRDFMKIKHFLSHQAVNCVCCVAPPPPPHHDQKAWDDCVRSVSSGFIWGADPPDDAFAKSDDDDDPCPDDIGGTRRMDMITTGGNDCPDRRGSDRDPPDDRDPDPDDPVNSVVSSVD

Radius of gyration: 35.49 Å; Cα contacts (8 Å, |Δi|>4): 1628; chains: 2; bounding box: 62×73×116 Å

Secondary structure (DSSP, 8-state):
--EEEE---HHHHTT----EEEEEEEEEEEE-TT--EEESSTT--EE-PPPSSEETTTTGGGPBPP-TTS--TTHHHHHHHHHHHHHHTS--S--EEEEHHHHHHHHHTTT----EEEEEEEETTEEEEEE-HHHHHHHHHHHHTSPPPTT---HHHHHHHHHHHHHHTEESS-TTTS-HHHHHGGGGSPPBSS-EEEEEEEEEETTEEEEEEEE--EESSPPPSSTTS---EEEEEEEE---SHHHHHHHHHHHHHHHHHHHTTT--EEEEEEE-SSSEEEEEEEEETTTHHHHHHHH-SS---HHHHHHHHHHHHHHHHHH--SSSEEEEEE-TT-SEEEEEEEESSS-TTSS-HHHHHHHHHHHHHHHHH-/-HHHHHHHH-GGGEEE----PPEE-TTS-EEPP-TTSPPTTSS--SEEEEETHHHHHHHHS-SSSPPPSSHHHHHHHHHHHHHHHHHHH--SSEEEEE---SPPHHHHHHHHHHHHHHHHHHHH----GGG-STTSHHHHHHHHHHHHHHHHHHHH-GGGTT-EEEEE-TTS-S-HHHHHHHHHHHHHHSTT--TT--EEEE-S-THHHHHHHHH--TT-EEE----EEEEHHHHHHHHHHHS--SS-SS---HHHHHHHHHHHHHHH--SSSPPPTT--GGGTHHHHHHHHHHHHTTTSSS-SEETTEE-HHHHHHHHHHHHTTHHHHHHHHHHHHHHHHHH----TTSTTHHHHHIIIII-S-TT-HHHHHHHHHHHHHHHHHHHHHHHSS-S-SS-----SS---GGG---GGG--------PPPPHHHHHHHH--GGGGGGS-GGGHHHHH-TT-TTGGGS-SS--EE-TT-SSTTTSEE-PPPP-HHHHHHHHHSS-TTS-HHHHHHTS----EEEEETT-TTHHHHHIIIIISSS---SEEE--TTTTTT--SEEEPPSS--TT--B---STT--S--BSS--EEEEEEE-----SPP--SPPTT--PPPPSS-HHHHHHHHH-

Sequence (1004 aa):
MPIEFTIQPPDHYAGVNEPVKRPREFTCFSYDRERRFHLGDRSLKWFYPAYIPSDLSRGYQNWQRHDDSIDEHLDGLLAAIADYEKQTGKPIDAHVTTWRGMMTKIMATPYDQEEWEMNATFYRGCIFIEENHAFARRKKMMESSRPARSDGISPNLMQYWGYKFETLSTIPRPWGEVSRDEIESRDDEIVNNMEQYCSVVRTGFGNTIVCLGGEVDAIWDAKPETPGEPINWVELKTSRMITNTGIQTAFDQKLLKYWIQSFLLGVPRIIVGFRDQDGILRSMEEYETLNIPYEVRRRGLAKWDGNVCIRFAALFLQWLRLNITEEGVWRIRRPFRGSRIELTKIEQVGHGAIITEEFMNWRIKLDLQKAKQQAAFRWLSNKYPKIISPVVEERPIVMPDGTEIPVDATRPNPNGEEFDNLYLDMNGIVHPCSHPEDKPAPKDEEEMMIEIFKYTDRIVKMVRPRKILMIAVDGVAPRAKMNQQRSRRFRAAQEAKEKAFDSNSITPGTPFMDILAASLRYWCAYKLNTDPAWAKLKVIISDATVPGEGEHKIMEFIRSQRSSPEHNPNTRHVIYGLDADLIMLGLATHEPHFRVLRKPFIWLHVSILREYLAAELEVPNLPFRWDLERAIDDWVFLCFFVGNDFLPHLPALEIRENGIDTLTAIWKDNLPIMGGYLTKDGHVDLERAQYILNGLAKQEDAIFRRRREVEERREANATVRLWEEGYADRYYEQKFKVDPKDIEFRHKVGRAYAEGLAWVLQYYYQGCPSWEWFYPYHYAPFAADFVDLAKMEIKFEKGRISRPFEQLMSVLPAASRHAIPEVYHDLMTDPNSPIIDFYPEEFEIDLNGKKMAWQGVALLPFIEMPRLLAAMKEREHLLSEEDRARNEPGFDVLLISDAHPGLYEDITSHFYSKKQGAPKFKLNPRRSDGLAGKVEKIEGYVPHGSLVYPLARNSMPDVDYDRSITVRYIMPSSAHQHKSMLLRGVKLPPPALSRSDIEIIRSK